Protein 1Y9Z (pdb70)

Sequence (871 aa):
AETTPWGQTFVGATVLSDSQAGNRTICIIDSGYDRSHNDLNANNVTGTNNSGTGNWYQPGNNNAHGTHVAGTIAAIANNEGVVGVMPNQNANIHIVKVFNEAGWGYSSSLVAAIDTCVNSGGANVVTMSLGGSGSTTTERNALNTHYNNGVLLIAAAGNAGDSSYSYPASYDSVMSVAAVDSNLDHAAFSQYTDQVEISGPGEAILSTVTVGEGRLADITIGGQSYFSNGVVPHNRLTPSGTSYAPAPINASATGALAECTVNGTSFSCGNMANKICLVERVGNQGSSYPEINSTKACKTAGAKGIIVYSNSALPGLQNPFLVDANSDITVPSVSVDRATGLALKAKLGQSTTVSNQGNQDYEYYNGTSMATPHVSGVATLVWSYHPECSASQVRAALNATADDLSVAGRDNQTGYGMINAVAAKAYLDESCTGPAETTPWGQTFVGATVLSDSQAGNRTICIIDSGYDRSHNDLNANNVTGTNNSGTGNWYQPGNNNAHGTHVAGTIAAIANNEGVVGVMPNQNANIHIVKVFNEAGWGYSSSLVAAIDTCVNSGGANVVTMSLGGSGSTTTERNALNTHYNNGVLLIAAAGNAGDSSYSYPASYDSVMSVAAVDSNLDHAAFSQYTDQVEISGPGEAILSTVTVGEGRLADITIGGQSYFSNGVVPHNRLTPSGTSYAPAPINASATGALAECTVNGTSFSCGNMANKICLVERVGNQGSSYPEINSTKACKTAGAKGIIVYSNSALPGLQNPFLVDANSDITVPSVSVDRATGLALKAKLGQSTTVSNQGNQDYEYYNGTSMATPHVSGVATLVWSYHPECSASQVRAALNATADDLSVAGRDNQTGYGMINAVAAKAYLDESCTGPT

InterPro domains:
  IPR000209 Peptidase S8/S53 domain [PF00082] (169-423)
  IPR000209 Peptidase S8/S53 domain [PF00082] (489-561)
  IPR002884 P domain [PF01483] (737-816)
  IPR002884 P domain [PS51829] (702-817)
  IPR007280 Peptidase, C-terminal, archaeal/bacterial [PF04151] (609-678)
  IPR008979 Galactose-binding-like domain superfamily [SSF49785] (706-816)
  IPR010259 Peptidase S8 propeptide/proteinase inhibitor I9 [PF05922] (49-143)
  IPR015500 Peptidase S8, subtilisin-related [PR00723] (165-184)
  IPR015500 Peptidase S8, subtilisin-related [PR00723] (205-218)
  IPR015500 Peptidase S8, subtilisin-related [PR00723] (510-526)
  IPR022398 Peptidase S8, subtilisin, His-active site [PS00137] (209-219)
  IPR023828 Peptidase S8, subtilisin, Ser-active site [PS00138] (511-521)
  IPR034202 Subtilisin Carlsberg-like catalytic domain [cd07477] (167-545)
  IPR036852 Peptidase S8/S53 domain superfamily [G3DSA:3.40.50.200] (149-418)
  IPR036852 Peptidase S8/S53 domain superfamily [G3DSA:3.40.50.200] (419-572)
  IPR036852 Peptidase S8/S53 domain superfamily [SSF52743] (145-574)
  IPR037045 Peptidase S8 propeptide/proteinase inhibitor I9 superfamily [G3DSA:3.30.70.80] (42-148)
  IPR050131 Subtilisin-like serine protease [PTHR43806] (21-730)

B-factor: mean 13.86, std 6.18, range [5.25, 39.31]

Nearest PDB structures (foldseek):
  1v6c-assembly2_B  TM=1.000E+00  e=8.605E-99  Pseudoalteromonas sp. AS-11
  1wsd-assembly1_A  TM=9.033E-01  e=1.508E-25  Shouchella clausii KSM-K16
  1ndu-assembly1_A  TM=9.036E-01  e=4.710E-25  Lederbergia lenta
  1st3-assembly1_A  TM=8.925E-01  e=2.916E-25  Lederbergia lenta
  1q5p-assembly1_A  TM=8.952E-01  e=2.107E-24  Lederbergia lenta

Foldseek 3Di:
DEFEWLQLVVQPLVVAALQLQLVAEEEEEAQAAQLVDPQRVLALEEEDDAPFRPDRNDSDPQRWLSHQLVFQQERADDPDYYGHSHHDRRHHYYYYHQAHNVGGGGPDDPLVSVVCCCPVVVHQEYFEADWDQDDDPVVLVSLQVCLVVFHAAEYEQFQQQEQGGTPPQQRQSYAYEFEAFSVQHFDSRTHFYPSHAAYGHFFFTKGFTNFQFAKAKWKDFPNDICVNQHKAWAQEWEDDPPRIDGDGQFDKAKAFEDEFDDDDLDTRRAAQARYEYEYEQDDDDHPDQRNQRRQVNNLVSHHQEYEYEYDPVRQGWHRGHNYDHPPSPNHTYIYGGNVVSVVCVVRGGTMMMIGMHGRHRMYTHGGSSNRRSSVSSLLSSLCSLPVVAGSVLSSVLQLVQADQDDPPAAGRRGRSHHGHSVSSNQQCVVPSNGD/DEFEWLQLVVQCLVPFALQLQLVAEEEEEAQAAQLVDPQRVLALEEEDDAPFRPDRNDSDPQRWLSHQLVQQQERADDVDYYGHSHHDRRHYYYYYHQAHNVGGGGPDDPLVSVVCCCVVVVHQEYFEADWDQDDDPVVLVSLQVVQVVFHAAEYEQFQQQEQGGTPPQQRLSYAYEFEAFSVQHFDSRTHFYPSHAAYGHFFFRKGFTNFQFAKAKWKDFPNDICVSLHKAWAQEWEDDPPRIDGDGQFDKAKAFEDEWDDDQLDTRHAAAARYAYEYEQHDDDHPDQRNQPRQLSNLVNHHQHYEYEYDPVRQGWHHTHNYDHPPSPNHTYIYGGNVVSVVCVVRGGTMMMMGMHGRHRMYTHGGSSNRRSSVSSLLSSLCSLPVVAGSVLSSVLQLVQADQDDDPAAGRRGRSHHGHNVSSSQQCVVHSNGDD

Solvent-accessible surface area: 30169 Å² total; per-residue (Å²): 118,57,19,59,12,40,1,3,76,83,1,13,5,74,108,30,60,5,67,107,0,42,62,25,20,0,0,2,0,1,1,2,0,8,89,81,2,99,0,0,84,51,14,63,18,82,23,43,80,23,114,31,3,48,46,17,63,96,7,42,103,109,11,8,59,1,0,0,1,0,1,4,0,1,0,6,38,57,111,68,18,3,16,4,4,2,23,82,74,48,4,48,2,8,2,0,12,0,51,44,99,111,28,108,23,19,77,55,58,20,31,25,0,0,48,26,0,36,120,70,17,45,6,36,0,0,0,0,5,21,47,38,70,36,2,41,6,90,32,61,76,24,0,60,76,20,33,108,111,26,10,0,0,0,0,3,3,13,72,67,39,59,6,27,4,11,9,1,0,8,0,101,5,0,0,1,0,0,0,0,4,22,68,65,42,54,8,66,41,1,10,78,2,58,34,0,9,0,0,0,0,0,16,0,2,6,1,0,0,16,76,23,61,4,24,22,1,32,0,43,13,72,71,132,56,35,48,85,74,5,1,1,8,4,50,16,29,18,73,58,89,145,67,96,31,104,22,65,33,69,48,77,9,62,10,25,3,24,35,0,67,38,84,71,121,64,59,64,21,65,116,3,40,108,70,0,0,0,0,37,5,36,39,36,55,43,130,60,106,17,4,32,74,1,0,78,18,0,54,108,19,35,4,81,0,0,0,0,7,0,16,89,75,42,32,3,5,17,17,8,83,0,27,2,56,109,46,38,0,84,23,7,3,0,0,0,26,57,73,5,0,77,50,0,79,84,81,76,53,79,74,0,43,0,9,3,82,23,124,46,50,26,43,21,51,49,1,1,14,3,0,0,0,1,0,0,0,0,0,0,1,0,7,3,68,28,56,122,4,46,0,53,52,0,28,52,0,0,24,65,21,16,66,77,14,86,96,90,38,106,11,46,57,1,0,79,0,4,0,35,0,68,32,0,46,51,50,3,67,116,45,30,99,4,134,106,59,13,60,11,38,1,2,75,84,0,10,10,70,113,19,62,4,69,89,0,42,63,24,21,0,0,2,0,2,1,2,0,10,83,82,3,95,0,0,88,54,15,69,20,83,22,40,80,23,112,31,3,51,48,18,65,98,7,43,104,107,11,9,57,1,0,0,1,0,1,4,0,0,0,5,40,54,112,90,14,4,14,3,1,1,22,82,75,49,3,47,1,6,2,0,11,0,46,44,102,111,29,110,21,19,75,52,64,17,22,28,0,0,48,26,0,37,121,70,17,47,7,34,0,0,0,0,4,22,51,37,71,35,3,35,4,78,34,64,76,24,0,63,74,22,31,104,108,26,8,0,1,0,0,3,3,14,71,66,34,57,9,26,4,14,9,1,0,8,0,98,4,0,0,1,0,0,0,0,5,21,70,62,41,54,7,64,40,0,7,80,3,59,34,1,8,0,0,0,0,0,16,0,3,4,1,0,0,16,73,30,62,3,28,21,2,41,0,37,11,73,68,136,64,30,45,79,78,6,1,1,9,4,50,15,30,20,71,57,89,143,65,96,34,100,25,64,34,73,50,74,10,66,10,27,3,25,45,1,82,36,113,62,122,67,66,74,19,63,107,3,52,108,66,0,0,0,0,37,5,24,41,37,54,38,132,60,104,16,2,22,73,0,0,73,18,0,55,113,22,34,3,67,0,0,0,0,7,0,16,82,78,42,33,3,5,16,18,8,84,0,28,0,54,107,51,46,0,84,20,6,3,0,0,0,25,50,72,4,0,78,52,0,81,84,75,72,56,78,72,0,40,0,27,4,111,12,130,41,47,30,45,20,48,50,1,1,17,3,0,0,0,1,0,0,0,0,0,0,0,0,6,2,58,26,58,120,3,48,0,44,52,0,27,45,0,0,23,70,22,16,66,78,17,82,95,98,40,106,11,49,57,1,0,80,0,3,0,36,0,72,32,0,51,57,31,2,70,112,43,28,92,0,84,172

Organism: NCBI:txid247492

Structure (mmCIF, N/CA/C/O backbone):
data_1Y9Z
#
_entry.id   1Y9Z
#
_cell.length_a   122.09
_cell.length_b   138.32
_cell.length_c   64.79
_cell.angle_alpha   90.00
_cell.angle_beta   97.49
_cell.angle_gamma   90.00
#
_symmetry.space_group_name_H-M   'C 1 2 1'
#
loop_
_entity.id
_entity.type
_entity.pdbx_description
1 polymer 'alkaline serine protease'
2 non-polymer 'CALCIUM ION'
3 non-polymer 'SODIUM ION'
4 non-polymer 'SULFATE ION'
5 non-polymer 'phenylmethanesulfonic acid'
6 non-polymer 2-AMINO-2-HYDROXYMETHYL-PROPANE-1,3-DIOL
7 water water
#
loop_
_atom_site.group_PDB
_atom_site.id
_atom_site.type_symbol
_atom_site.label_atom_id
_atom_site.label_alt_id
_atom_site.label_comp_id
_atom_site.label_asym_id
_atom_site.label_entity_id
_atom_site.label_seq_id
_atom_site.pdbx_PDB_ins_code
_atom_site.Cartn_x
_atom_site.Cartn_y
_atom_site.Cartn_z
_atom_site.occupancy
_atom_site.B_iso_or_equiv
_atom_site.auth_seq_id
_atom_site.auth_comp_id
_atom_site.auth_asym_id
_atom_site.auth_atom_id
_atom_site.pdbx_PDB_model_num
ATOM 1 N N . ALA A 1 1 ? 64.946 54.190 41.210 1.00 22.15 1 ALA A N 1
ATOM 2 C CA . ALA A 1 1 ? 66.110 53.810 42.057 1.00 19.80 1 ALA A CA 1
ATOM 3 C C . ALA A 1 1 ? 67.159 53.090 41.218 1.00 18.99 1 ALA A C 1
ATOM 4 O O . ALA A 1 1 ? 66.830 52.386 40.265 1.00 19.29 1 ALA A O 1
ATOM 6 N N . GLU A 1 2 ? 68.422 53.274 41.581 1.00 16.76 2 GLU A N 1
ATOM 7 C CA . GLU A 1 2 ? 69.525 52.648 40.865 1.00 15.09 2 GLU A CA 1
ATOM 8 C C . GLU A 1 2 ? 70.316 51.771 41.824 1.00 15.44 2 GLU A C 1
ATOM 9 O O . GLU A 1 2 ? 70.651 52.188 42.933 1.00 16.38 2 GLU A O 1
ATOM 15 N N . THR A 1 3 ? 70.611 50.551 41.390 1.00 14.34 3 THR A N 1
ATOM 16 C CA . THR A 1 3 ? 71.348 49.605 42.213 1.00 15.57 3 THR A CA 1
ATOM 17 C C . THR A 1 3 ? 72.780 49.405 41.732 1.00 13.36 3 THR A C 1
ATOM 18 O O . THR A 1 3 ? 73.058 49.448 40.533 1.00 13.91 3 THR A O 1
ATOM 22 N N . THR A 1 4 ? 73.687 49.211 42.684 1.00 13.05 4 THR A N 1
ATOM 23 C CA . THR A 1 4 ? 75.085 48.959 42.374 1.00 13.35 4 THR A CA 1
ATOM 24 C C . THR A 1 4 ? 75.315 47.471 42.630 1.00 13.14 4 THR A C 1
ATOM 25 O O . THR A 1 4 ? 75.408 47.041 43.783 1.00 12.79 4 THR A O 1
ATOM 29 N N . PRO A 1 5 ? 75.390 46.660 41.561 1.00 12.38 5 PRO A N 1
ATOM 30 C CA . PRO A 1 5 ? 75.611 45.219 41.735 1.00 12.81 5 PRO A CA 1
ATOM 31 C C . PRO A 1 5 ? 76.882 44.954 42.535 1.00 11.26 5 PRO A C 1
ATOM 32 O O . PRO A 1 5 ? 77.852 45.707 42.429 1.00 12.22 5 PRO A O 1
ATOM 36 N N . TRP A 1 6 ? 76.873 43.886 43.329 1.00 11.45 6 TRP A N 1
ATOM 37 C CA . TRP A 1 6 ? 78.018 43.557 44.174 1.00 10.83 6 TRP A CA 1
ATOM 38 C C . TRP A 1 6 ? 79.356 43.543 43.446 1.00 11.47 6 TRP A C 1
ATOM 39 O O . TRP A 1 6 ? 80.363 43.983 43.995 1.00 12.07 6 TRP A O 1
ATOM 50 N N . GLY A 1 7 ? 79.367 43.050 42.213 1.00 12.05 7 GLY A N 1
ATOM 51 C CA . GLY A 1 7 ? 80.606 42.994 41.459 1.00 11.81 7 GLY A CA 1
ATOM 52 C C . GLY A 1 7 ? 81.262 44.350 41.284 1.00 11.19 7 GLY A C 1
ATOM 53 O O . GLY A 1 7 ? 82.489 44.471 41.336 1.00 11.13 7 GLY A O 1
ATOM 54 N N . GLN A 1 8 ? 80.448 45.380 41.071 1.00 11.25 8 GLN A N 1
ATOM 55 C CA . GLN A 1 8 ? 80.967 46.730 40.885 1.00 12.14 8 GLN A CA 1
ATOM 56 C C . GLN A 1 8 ? 81.700 47.224 42.124 1.00 12.15 8 GLN A C 1
ATOM 57 O O . GLN A 1 8 ? 82.723 47.899 42.025 1.00 12.82 8 GLN A O 1
ATOM 63 N N . THR A 1 9 ? 81.166 46.887 43.292 1.00 13.31 9 THR A N 1
ATOM 64 C CA . THR A 1 9 ? 81.771 47.303 44.548 1.00 15.24 9 THR A CA 1
ATOM 65 C C . THR A 1 9 ? 83.026 46.499 44.877 1.00 16.13 9 THR A C 1
ATOM 66 O O . THR A 1 9 ? 84.015 47.056 45.358 1.00 17.51 9 THR A O 1
ATOM 70 N N . PHE A 1 10 ? 82.994 45.197 44.604 1.00 16.04 10 PHE A N 1
ATOM 71 C CA . PHE A 1 10 ? 84.131 44.327 44.900 1.00 16.91 10 PHE A CA 1
ATOM 72 C C . PHE A 1 10 ? 85.425 44.634 44.152 1.00 17.72 10 PHE A C 1
ATOM 73 O O . PHE A 1 10 ? 86.511 44.523 44.724 1.00 20.06 10 PHE A O 1
ATOM 81 N N . VAL A 1 11 ? 85.322 45.014 42.883 1.00 15.84 11 VAL A N 1
ATOM 82 C CA . VAL A 1 11 ? 86.512 45.308 42.092 1.00 16.17 11 VAL A CA 1
ATOM 83 C C . VAL A 1 11 ? 87.082 46.686 42.403 1.00 18.93 11 VAL A C 1
ATOM 84 O O . VAL A 1 11 ? 88.163 47.039 41.932 1.00 19.69 11 VAL A O 1
ATOM 88 N N . GLY A 1 12 ? 86.347 47.459 43.199 1.00 21.02 12 GLY A N 1
ATOM 89 C CA . GLY A 1 12 ? 86.797 48.787 43.572 1.00 23.89 12 GLY A CA 1
ATOM 90 C C . GLY A 1 12 ? 86.769 49.799 42.445 1.00 25.11 12 GLY A C 1
ATOM 91 O O . GLY A 1 12 ? 87.745 50.515 42.222 1.00 28.51 12 GLY A O 1
ATOM 92 N N . ALA A 1 13 ? 85.650 49.869 41.732 1.00 25.99 13 ALA A N 1
ATOM 93 C CA . ALA A 1 13 ? 85.512 50.810 40.626 1.00 26.56 13 ALA A CA 1
ATOM 94 C C . ALA A 1 13 ? 84.647 52.001 41.031 1.00 26.74 13 ALA A C 1
ATOM 95 O O . ALA A 1 13 ? 84.737 53.078 40.441 1.00 26.45 13 ALA A O 1
ATOM 97 N N . THR A 1 14 ? 83.814 51.801 42.047 1.00 25.74 14 THR A N 1
ATOM 98 C CA . THR A 1 14 ? 82.923 52.849 42.526 1.00 25.15 14 THR A CA 1
ATOM 99 C C . THR A 1 14 ? 83.661 53.969 43.254 1.00 24.49 14 THR A C 1
ATOM 100 O O . THR A 1 14 ? 83.147 55.081 43.368 1.00 23.74 14 THR A O 1
ATOM 104 N N . VAL A 1 15 ? 84.864 53.678 43.741 1.00 23.07 15 VAL A N 1
ATOM 105 C CA . VAL A 1 15 ? 85.657 54.671 44.460 1.00 23.59 15 VAL A CA 1
ATOM 106 C C . VAL A 1 15 ? 86.523 55.533 43.544 1.00 21.94 15 VAL A C 1
ATOM 107 O O . VAL A 1 15 ? 86.954 56.619 43.930 1.00 23.14 15 VAL A O 1
ATOM 111 N N . LEU A 1 16 ? 86.788 55.047 42.337 1.00 19.47 16 LEU A N 1
ATOM 112 C CA . LEU A 1 16 ? 87.588 55.801 41.378 1.00 17.76 16 LEU A CA 1
ATOM 113 C C . LEU A 1 16 ? 86.645 56.622 40.504 1.00 16.22 16 LEU A C 1
ATOM 114 O O . LEU A 1 16 ? 85.428 56.552 40.665 1.00 16.21 16 LEU A O 1
ATOM 119 N N . SER A 1 17 ? 87.209 57.398 39.584 1.00 14.85 17 SER A N 1
ATOM 120 C CA . SER A 1 17 ? 86.411 58.227 38.687 1.00 14.27 17 SER A CA 1
ATOM 121 C C . SER A 1 17 ? 86.819 58.008 37.238 1.00 13.23 17 SER A C 1
ATOM 122 O O . SER A 1 17 ? 88.007 57.980 36.923 1.00 13.85 17 SER A O 1
ATOM 125 N N . ASP A 1 18 ? 85.831 57.863 36.359 1.00 11.50 18 ASP A N 1
ATOM 126 C CA . ASP A 1 18 ? 86.100 57.649 34.942 1.00 11.62 18 ASP A CA 1
ATOM 127 C C . ASP A 1 18 ? 86.155 58.961 34.163 1.00 11.48 18 ASP A C 1
ATOM 128 O O . ASP A 1 18 ? 85.996 58.970 32.947 1.00 11.21 18 ASP A O 1
ATOM 133 N N . SER A 1 19 ? 86.398 60.067 34.860 1.00 12.46 19 SER A N 1
ATOM 134 C CA . SER A 1 19 ? 86.440 61.374 34.209 1.00 13.66 19 SER A CA 1
ATOM 135 C C . SER A 1 19 ? 87.423 61.468 33.047 1.00 13.10 19 SER A C 1
ATOM 136 O O . SER A 1 19 ? 87.216 62.259 32.130 1.00 13.90 19 SER A O 1
ATOM 139 N N . GLN A 1 20 ? 88.482 60.665 33.074 1.00 13.29 20 GLN A N 1
ATOM 140 C CA . GLN A 1 20 ? 89.476 60.708 32.004 1.00 15.35 20 GLN A CA 1
ATOM 141 C C . GLN A 1 20 ? 89.381 59.531 31.037 1.00 14.64 20 GLN A C 1
ATOM 142 O O . GLN A 1 20 ? 90.222 59.386 30.146 1.00 15.45 20 GLN A O 1
ATOM 148 N N . ALA A 1 21 ? 88.354 58.702 31.199 1.00 13.51 21 ALA A N 1
ATOM 149 C CA . ALA A 1 21 ? 88.183 57.529 30.343 1.00 12.65 21 ALA A CA 1
ATOM 150 C C . ALA A 1 21 ? 87.973 57.873 28.872 1.00 13.66 21 ALA A C 1
ATOM 151 O O . ALA A 1 21 ? 87.995 56.988 28.014 1.00 13.54 21 ALA A O 1
ATOM 153 N N . GLY A 1 22 ? 87.772 59.153 28.580 1.00 13.20 22 GLY A N 1
ATOM 154 C CA . GLY A 1 22 ? 87.587 59.571 27.204 1.00 13.19 22 GLY A CA 1
ATOM 155 C C . GLY A 1 22 ? 88.868 59.399 26.407 1.00 12.69 22 GLY A C 1
ATOM 156 O O . GLY A 1 22 ? 88.854 59.481 25.176 1.00 13.17 22 GLY A O 1
ATOM 157 N N . ASN A 1 23 ? 89.984 59.166 27.094 1.00 12.42 23 ASN A N 1
ATOM 158 C CA . ASN A 1 23 ? 91.245 58.977 26.389 1.00 12.03 23 ASN A CA 1
ATOM 159 C C . ASN A 1 23 ? 91.477 57.507 26.049 1.00 12.29 23 ASN A C 1
ATOM 160 O O . ASN A 1 23 ? 92.487 57.154 25.442 1.00 11.98 23 ASN A O 1
ATOM 165 N N . ARG A 1 24 ? 90.519 56.661 26.428 1.00 12.28 24 ARG A N 1
ATOM 166 C CA . ARG A 1 24 ? 90.585 55.223 26.164 1.00 11.47 24 ARG A CA 1
ATOM 167 C C . ARG A 1 24 ? 89.394 54.766 25.320 1.00 11.04 24 ARG A C 1
ATOM 168 O O . ARG A 1 24 ? 88.336 55.398 25.313 1.00 11.30 24 ARG A O 1
ATOM 176 N N . THR A 1 25 ? 89.580 53.661 24.609 1.00 10.70 25 THR A N 1
ATOM 177 C CA . THR A 1 25 ? 88.510 53.083 23.807 1.00 10.15 25 THR A CA 1
ATOM 178 C C . THR A 1 25 ? 88.501 51.581 24.049 1.00 10.47 25 THR A C 1
ATOM 179 O O . THR A 1 25 ? 89.527 50.915 23.896 1.00 10.55 25 THR A O 1
ATOM 183 N N . ILE A 1 26 ? 87.352 51.057 24.460 1.00 9.53 26 ILE A N 1
ATOM 184 C CA . ILE A 1 26 ? 87.220 49.626 24.692 1.00 9.22 26 ILE A CA 1
ATOM 185 C C . ILE A 1 26 ? 86.254 49.064 23.657 1.00 9.20 26 ILE A C 1
ATOM 186 O O . ILE A 1 26 ? 85.175 49.613 23.438 1.00 9.69 26 ILE A O 1
ATOM 191 N N . CYS A 1 27 ? 86.665 47.984 23.002 1.00 9.00 27 CYS A N 1
ATOM 192 C CA . CYS A 1 27 ? 85.845 47.348 21.981 1.00 9.69 27 CYS A CA 1
ATOM 193 C C . CYS A 1 27 ? 85.285 46.043 22.500 1.00 9.22 27 CYS A C 1
ATOM 194 O O . CYS A 1 27 ? 86.028 45.183 22.977 1.00 10.01 27 CYS A O 1
ATOM 197 N N . ILE A 1 28 ? 83.969 45.909 22.398 1.00 8.47 28 ILE A N 1
ATOM 198 C CA . ILE A 1 28 ? 83.275 44.716 22.851 1.00 8.33 28 ILE A CA 1
ATOM 199 C C . ILE A 1 28 ? 82.905 43.844 21.655 1.00 8.76 28 ILE A C 1
ATOM 200 O O . ILE A 1 28 ? 82.049 44.211 20.845 1.00 9.61 28 ILE A O 1
ATOM 205 N N . ILE A 1 29 ? 83.575 42.702 21.531 1.00 8.03 29 ILE A N 1
ATOM 206 C CA . ILE A 1 29 ? 83.285 41.757 20.455 1.00 8.54 29 ILE A CA 1
ATOM 207 C C . ILE A 1 29 ? 82.297 40.792 21.093 1.00 9.13 29 ILE A C 1
ATOM 208 O O . ILE A 1 29 ? 82.663 39.991 21.956 1.00 8.75 29 ILE A O 1
ATOM 213 N N . ASP A 1 30 ? 81.038 40.872 20.677 1.00 8.29 30 ASP A N 1
ATOM 214 C CA . ASP A 1 30 ? 80.016 40.040 21.290 1.00 8.49 30 ASP A CA 1
ATOM 215 C C . ASP A 1 30 ? 78.753 39.983 20.424 1.00 8.85 30 ASP A C 1
ATOM 216 O O . ASP A 1 30 ? 78.834 40.062 19.197 1.00 9.93 30 ASP A O 1
ATOM 221 N N . SER A 1 31 ? 77.590 39.867 21.062 1.00 9.43 31 SER A N 1
ATOM 222 C CA . SER A 1 31 ? 76.328 39.763 20.326 1.00 9.79 31 SER A CA 1
ATOM 223 C C . SER A 1 31 ? 75.580 41.069 20.079 1.00 10.36 31 SER A C 1
ATOM 224 O O . SER A 1 31 ? 74.366 41.061 19.878 1.00 11.09 31 SER A O 1
ATOM 227 N N . GLY A 1 32 ? 76.283 42.193 20.086 1.00 9.82 32 GLY A N 1
ATOM 228 C CA . GLY A 1 32 ? 75.587 43.441 19.844 1.00 10.41 32 GLY A CA 1
ATOM 229 C C . GLY A 1 32 ? 75.315 44.223 21.111 1.00 9.30 32 GLY A C 1
ATOM 230 O O . GLY A 1 32 ? 75.557 43.751 22.221 1.00 10.10 32 GLY A O 1
ATOM 231 N N . TYR A 1 33 ? 74.747 45.407 20.927 1.00 9.64 33 TYR A N 1
ATOM 232 C CA . TYR A 1 33 ? 74.489 46.347 22.013 1.00 10.02 33 TYR A CA 1
ATOM 233 C C . TYR A 1 33 ? 73.104 46.975 21.840 1.00 10.12 33 TYR A C 1
ATOM 234 O O . TYR A 1 33 ? 72.858 47.635 20.835 1.00 10.62 33 TYR A O 1
ATOM 243 N N . ASP A 1 34 ? 72.199 46.779 22.801 1.00 9.14 34 ASP A N 1
ATOM 244 C CA . ASP A 1 34 ? 70.864 47.367 22.670 1.00 10.25 34 ASP A CA 1
ATOM 245 C C . ASP A 1 34 ? 70.923 48.857 22.985 1.00 10.57 34 ASP A C 1
ATOM 246 O O . ASP A 1 34 ? 70.749 49.278 24.130 1.00 9.55 34 ASP A O 1
ATOM 251 N N . ARG A 1 35 ? 71.152 49.655 21.950 1.00 10.92 35 ARG A N 1
ATOM 252 C CA . ARG A 1 35 ? 71.263 51.094 22.115 1.00 12.49 35 ARG A CA 1
ATOM 253 C C . ARG A 1 35 ? 69.958 51.764 22.535 1.00 13.03 35 ARG A C 1
ATOM 254 O O . ARG A 1 35 ? 69.962 52.919 22.956 1.00 13.89 35 ARG A O 1
ATOM 262 N N . SER A 1 36 ? 68.844 51.045 22.434 1.00 11.73 36 SER A N 1
ATOM 263 C CA . SER A 1 36 ? 67.554 51.617 22.815 1.00 12.80 36 SER A CA 1
ATOM 264 C C . SER A 1 36 ? 67.348 51.574 24.328 1.00 12.67 36 SER A C 1
ATOM 265 O O . SER A 1 36 ? 66.423 52.197 24.855 1.00 13.95 36 SER A O 1
ATOM 268 N N . HIS A 1 37 ? 68.212 50.837 25.022 1.00 12.10 37 HIS A N 1
ATOM 269 C CA . HIS A 1 37 ? 68.120 50.696 26.472 1.00 10.91 37 HIS A CA 1
ATOM 270 C C . HIS A 1 37 ? 68.471 52.003 27.189 1.00 11.19 37 HIS A C 1
ATOM 271 O O . HIS A 1 37 ? 69.469 52.640 26.868 1.00 12.17 37 HIS A O 1
ATOM 278 N N . ASN A 1 38 ? 67.656 52.386 28.170 1.00 10.90 38 ASN A N 1
ATOM 279 C CA . ASN A 1 38 ? 67.886 53.629 28.907 1.00 12.88 38 ASN A CA 1
ATOM 280 C C . ASN A 1 38 ? 69.242 53.710 29.600 1.00 11.65 38 ASN A C 1
ATOM 281 O O . ASN A 1 38 ? 69.789 54.798 29.767 1.00 12.85 38 ASN A O 1
ATOM 286 N N . ASP A 1 39 ? 69.784 52.568 30.009 1.00 10.94 39 ASP A N 1
ATOM 287 C CA . ASP A 1 39 ? 71.075 52.559 30.693 1.00 9.99 39 ASP A CA 1
ATOM 288 C C . ASP A 1 39 ? 72.255 52.412 29.738 1.00 9.07 39 ASP A C 1
ATOM 289 O O . ASP A 1 39 ? 73.395 52.300 30.179 1.00 10.34 39 ASP A O 1
ATOM 294 N N . LEU A 1 40 ? 71.984 52.426 28.434 1.00 9.44 40 LEU A N 1
ATOM 295 C CA . LEU A 1 40 ? 73.044 52.277 27.434 1.00 9.83 40 LEU A CA 1
ATOM 296 C C . LEU A 1 40 ? 72.967 53.251 26.262 1.00 10.26 40 LEU A C 1
ATOM 297 O O . LEU A 1 40 ? 73.957 53.474 25.568 1.00 10.70 40 LEU A O 1
ATOM 302 N N . ASN A 1 41 ? 71.792 53.826 26.046 1.00 11.17 41 ASN A N 1
ATOM 303 C CA . ASN A 1 41 ? 71.570 54.741 24.935 1.00 11.93 41 ASN A CA 1
ATOM 304 C C . ASN A 1 41 ? 72.540 55.914 24.824 1.00 12.39 41 ASN A C 1
ATOM 305 O O . ASN A 1 41 ? 73.088 56.170 23.752 1.00 13.58 41 ASN A O 1
ATOM 310 N N . ALA A 1 42 ? 72.755 56.614 25.933 1.00 11.98 42 ALA A N 1
ATOM 311 C CA . ALA A 1 42 ? 73.606 57.801 25.939 1.00 12.11 42 ALA A CA 1
ATOM 312 C C . ALA A 1 42 ? 75.100 57.627 26.187 1.00 12.47 42 ALA A C 1
ATOM 313 O O . ALA A 1 42 ? 75.775 58.570 26.608 1.00 13.51 42 ALA A O 1
ATOM 315 N N . ASN A 1 43 ? 75.629 56.436 25.936 1.00 11.90 43 ASN A N 1
ATOM 316 C CA . ASN A 1 43 ? 77.061 56.225 26.105 1.00 11.23 43 ASN A CA 1
ATOM 317 C C . ASN A 1 43 ? 77.762 56.719 24.842 1.00 9.55 43 ASN A C 1
ATOM 318 O O . ASN A 1 43 ? 77.122 56.925 23.810 1.00 9.92 43 ASN A O 1
ATOM 323 N N . ASN A 1 44 ? 79.070 56.931 24.935 1.00 10.23 44 ASN A N 1
ATOM 324 C CA . ASN A 1 44 ? 79.853 57.357 23.779 1.00 10.64 44 ASN A CA 1
ATOM 325 C C . ASN A 1 44 ? 80.176 56.059 23.062 1.00 10.38 44 ASN A C 1
ATOM 326 O O . ASN A 1 44 ? 81.315 55.583 23.067 1.00 11.60 44 ASN A O 1
ATOM 331 N N . VAL A 1 45 ? 79.147 55.494 22.445 1.00 11.18 45 VAL A N 1
ATOM 332 C CA . VAL A 1 45 ? 79.265 54.218 21.769 1.00 11.01 45 VAL A CA 1
ATOM 333 C C . VAL A 1 45 ? 79.107 54.290 20.259 1.00 11.22 45 VAL A C 1
ATOM 334 O O . VAL A 1 45 ? 78.234 54.986 19.737 1.00 13.62 45 VAL A O 1
ATOM 338 N N . THR A 1 46 ? 79.978 53.567 19.565 1.00 11.25 46 THR A N 1
ATOM 339 C CA . THR A 1 46 ? 79.956 53.492 18.112 1.00 10.95 46 THR A CA 1
ATOM 340 C C . THR A 1 46 ? 80.142 52.024 17.767 1.00 10.52 46 THR A C 1
ATOM 341 O O . THR A 1 46 ? 80.352 51.199 18.655 1.00 10.34 46 THR A O 1
ATOM 345 N N . GLY A 1 47 ? 80.065 51.697 16.484 1.00 11.01 47 GLY A N 1
ATOM 346 C CA . GLY A 1 47 ? 80.235 50.317 16.075 1.00 11.13 47 GLY A CA 1
ATOM 347 C C . GLY A 1 47 ? 80.476 50.202 14.588 1.00 12.21 47 GLY A C 1
ATOM 348 O O . GLY A 1 47 ? 80.323 51.175 13.848 1.00 12.52 47 GLY A O 1
ATOM 349 N N . THR A 1 48 ? 80.861 49.009 14.149 1.00 11.79 48 THR A N 1
ATOM 350 C CA . THR A 1 48 ? 81.122 48.760 12.739 1.00 11.71 48 THR A CA 1
ATOM 351 C C . THR A 1 48 ? 80.287 47.566 12.299 1.00 11.91 48 THR A C 1
ATOM 352 O O . THR A 1 48 ? 80.579 46.434 12.671 1.00 11.84 48 THR A O 1
ATOM 356 N N . ASN A 1 49 ? 79.247 47.822 11.513 1.00 12.35 49 ASN A N 1
ATOM 357 C CA . ASN A 1 49 ? 78.377 46.751 11.044 1.00 12.53 49 ASN A CA 1
ATOM 358 C C . ASN A 1 49 ? 79.084 45.722 10.176 1.00 13.34 49 ASN A C 1
ATOM 359 O O . ASN A 1 49 ? 80.063 46.025 9.490 1.00 14.15 49 ASN A O 1
ATOM 364 N N . ASN A 1 50 ? 78.563 44.501 10.214 1.00 13.52 50 ASN A N 1
ATOM 365 C CA . ASN A 1 50 ? 79.076 43.403 9.410 1.00 13.72 50 ASN A CA 1
ATOM 366 C C . ASN A 1 50 ? 77.883 42.807 8.667 1.00 14.30 50 ASN A C 1
ATOM 367 O O . ASN A 1 50 ? 76.813 42.613 9.245 1.00 14.61 50 ASN A O 1
ATOM 372 N N . SER A 1 51 ? 78.071 42.525 7.383 1.00 15.34 51 SER A N 1
ATOM 373 C CA . SER A 1 51 ? 77.006 41.983 6.545 1.00 16.35 51 SER A CA 1
ATOM 374 C C . SER A 1 51 ? 76.275 40.766 7.112 1.00 16.21 51 SER A C 1
ATOM 375 O O . SER A 1 51 ? 75.106 40.545 6.803 1.00 17.28 51 SER A O 1
ATOM 378 N N . GLY A 1 52 ? 76.952 39.982 7.944 1.00 15.26 52 GLY A N 1
ATOM 379 C CA . GLY A 1 52 ? 76.319 38.796 8.490 1.00 14.97 52 GLY A CA 1
ATOM 380 C C . GLY A 1 52 ? 75.575 38.933 9.804 1.00 13.97 52 GLY A C 1
ATOM 381 O O . GLY A 1 52 ? 74.909 37.990 10.229 1.00 14.05 52 GLY A O 1
ATOM 382 N N . THR A 1 53 ? 75.661 40.093 10.448 1.00 14.04 53 THR A N 1
ATOM 383 C CA . THR A 1 53 ? 74.995 40.271 11.737 1.00 13.32 53 THR A CA 1
ATOM 384 C C . THR A 1 53 ? 74.112 41.509 11.882 1.00 13.88 53 THR A C 1
ATOM 385 O O . THR A 1 53 ? 73.839 41.950 12.998 1.00 14.57 53 THR A O 1
ATOM 389 N N . GLY A 1 54 ? 73.662 42.066 10.764 1.00 13.74 54 GLY A N 1
ATOM 390 C CA . GLY A 1 54 ? 72.801 43.236 10.822 1.00 14.31 54 GLY A CA 1
ATOM 391 C C . GLY A 1 54 ? 73.418 44.461 11.473 1.00 13.20 54 GLY A C 1
ATOM 392 O O . GLY A 1 54 ? 74.573 44.797 11.216 1.00 13.80 54 GLY A O 1
ATOM 393 N N . ASN A 1 55 ? 72.641 45.137 12.314 1.00 13.75 55 ASN A N 1
ATOM 394 C CA . ASN A 1 55 ? 73.116 46.337 12.992 1.00 12.43 55 ASN A CA 1
ATOM 395 C C . ASN A 1 55 ? 73.699 46.022 14.362 1.00 12.23 55 ASN A C 1
ATOM 396 O O . ASN A 1 55 ? 73.098 45.291 15.152 1.00 11.47 55 ASN A O 1
ATOM 401 N N . TRP A 1 56 ? 74.870 46.586 14.643 1.00 11.10 56 TRP A N 1
ATOM 402 C CA . TRP A 1 56 ? 75.533 46.356 15.919 1.00 10.84 56 TRP A CA 1
ATOM 403 C C . TRP A 1 56 ? 74.695 46.867 17.084 1.00 11.16 56 TRP A C 1
ATOM 404 O O . TRP A 1 56 ? 74.782 46.341 18.195 1.00 10.44 56 TRP A O 1
ATOM 415 N N . TYR A 1 57 ? 73.881 47.887 16.820 1.00 11.08 57 TYR A N 1
ATOM 416 C CA . TYR A 1 57 ? 73.035 48.494 17.847 1.00 11.46 57 TYR A CA 1
ATOM 417 C C . TYR A 1 57 ? 71.668 47.835 18.024 1.00 11.33 57 TYR A C 1
ATOM 418 O O . TYR A 1 57 ? 70.821 48.334 18.769 1.00 11.65 57 TYR A O 1
ATOM 427 N N . GLN A 1 58 ? 71.456 46.720 17.335 1.00 11.19 58 GLN A N 1
ATOM 428 C CA . GLN A 1 58 ? 70.203 45.974 17.425 1.00 12.49 58 GLN A CA 1
ATOM 429 C C . GLN A 1 58 ? 70.536 44.497 17.596 1.00 11.72 58 GLN A C 1
ATOM 430 O O . GLN A 1 58 ? 70.738 43.777 16.620 1.00 12.72 58 GLN A O 1
ATOM 436 N N . PRO A 1 59 ? 70.595 44.021 18.848 1.00 11.89 59 PRO A N 1
ATOM 437 C CA . PRO A 1 59 ? 70.917 42.610 19.081 1.00 12.13 59 PRO A CA 1
ATOM 438 C C . PRO A 1 59 ? 69.950 41.611 18.458 1.00 11.92 59 PRO A C 1
ATOM 439 O O . PRO A 1 59 ? 70.349 40.515 18.060 1.00 12.42 59 PRO A O 1
ATOM 443 N N . GLY A 1 60 ? 68.683 41.995 18.365 1.00 11.83 60 GLY A N 1
ATOM 444 C CA . GLY A 1 60 ? 67.687 41.090 17.826 1.00 11.60 60 GLY A CA 1
ATOM 445 C C . GLY A 1 60 ? 67.004 40.417 19.002 1.00 12.91 60 GLY A C 1
ATOM 446 O O . GLY A 1 60 ? 67.064 40.918 20.125 1.00 13.50 60 GLY A O 1
ATOM 447 N N . ASN A 1 61 ? 66.367 39.278 18.759 1.00 11.88 61 ASN A N 1
ATOM 448 C CA . ASN A 1 61 ? 65.669 38.563 19.821 1.00 11.68 61 ASN A CA 1
ATOM 449 C C . ASN A 1 61 ? 66.517 37.469 20.456 1.00 12.28 61 ASN A C 1
ATOM 450 O O . ASN A 1 61 ? 67.227 36.742 19.763 1.00 12.80 61 ASN A O 1
ATOM 455 N N . ASN A 1 62 ? 66.441 37.367 21.780 1.00 11.07 62 ASN A N 1
ATOM 456 C CA . ASN A 1 62 ? 67.169 36.346 22.527 1.00 11.67 62 ASN A CA 1
ATOM 457 C C . ASN A 1 62 ? 68.645 36.312 22.151 1.00 12.30 62 ASN A C 1
ATOM 458 O O . ASN A 1 62 ? 69.218 35.249 21.905 1.00 13.64 62 ASN A O 1
ATOM 463 N N . ASN A 1 63 ? 69.255 37.491 22.121 1.00 11.21 63 ASN A N 1
ATOM 464 C CA . ASN A 1 63 ? 70.662 37.638 21.767 1.00 9.79 63 ASN A CA 1
ATOM 465 C C . ASN A 1 63 ? 71.199 38.787 22.618 1.00 9.37 63 ASN A C 1
ATOM 466 O O . ASN A 1 63 ? 71.912 39.657 22.127 1.00 10.25 63 ASN A O 1
ATOM 471 N N . ALA A 1 64 ? 70.857 38.754 23.904 1.00 9.92 64 ALA A N 1
ATOM 472 C CA . ALA A 1 64 ? 71.218 39.804 24.857 1.00 9.15 64 ALA A CA 1
ATOM 473 C C . ALA A 1 64 ? 72.579 39.729 25.541 1.00 10.35 64 ALA A C 1
ATOM 474 O O . ALA A 1 64 ? 72.925 40.614 26.326 1.00 9.13 64 ALA A O 1
ATOM 476 N N . HIS A 1 65 ? 73.358 38.696 25.245 1.00 9.27 65 HIS A N 1
ATOM 477 C CA . HIS A 1 65 ? 74.658 38.523 25.888 1.00 9.34 65 HIS A CA 1
ATOM 478 C C . HIS A 1 65 ? 75.556 39.761 25.850 1.00 8.33 65 HIS A C 1
ATOM 479 O O . HIS A 1 65 ? 76.066 40.196 26.888 1.00 7.84 65 HIS A O 1
ATOM 486 N N . GLY A 1 66 ? 75.736 40.328 24.661 1.00 8.50 66 GLY A N 1
ATOM 487 C CA . GLY A 1 66 ? 76.580 41.502 24.513 1.00 8.86 66 GLY A CA 1
ATOM 488 C C . GLY A 1 66 ? 76.083 42.712 25.275 1.00 7.79 66 GLY A C 1
ATOM 489 O O . GLY A 1 66 ? 76.873 43.556 25.702 1.00 8.25 66 GLY A O 1
ATOM 490 N N . THR A 1 67 ? 74.769 42.802 25.439 1.00 8.70 67 THR A N 1
ATOM 491 C CA . THR A 1 67 ? 74.166 43.915 26.155 1.00 8.10 67 THR A CA 1
ATOM 492 C C . THR A 1 67 ? 74.427 43.769 27.654 1.00 7.93 67 THR A C 1
ATOM 493 O O . THR A 1 67 ? 74.640 44.760 28.354 1.00 8.97 67 THR A O 1
ATOM 497 N N . HIS A 1 68 ? 74.425 42.532 28.142 1.00 6.98 68 HIS A N 1
ATOM 498 C CA . HIS A 1 68 ? 74.690 42.273 29.552 1.00 7.99 68 HIS A CA 1
ATOM 499 C C . HIS A 1 68 ? 76.157 42.629 29.826 1.00 8.06 68 HIS A C 1
ATOM 500 O O . HIS A 1 68 ? 76.474 43.328 30.788 1.00 8.69 68 HIS A O 1
ATOM 507 N N . VAL A 1 69 ? 77.044 42.156 28.956 1.00 7.79 69 VAL A N 1
ATOM 508 C CA . VAL A 1 69 ? 78.472 42.435 29.067 1.00 8.70 69 VAL A CA 1
ATOM 509 C C . VAL A 1 69 ? 78.718 43.950 29.033 1.00 8.05 69 VAL A C 1
ATOM 510 O O . VAL A 1 69 ? 79.464 44.484 29.857 1.00 8.03 69 VAL A O 1
ATOM 514 N N . ALA A 1 70 ? 78.074 44.637 28.093 1.00 8.10 70 ALA A N 1
ATOM 515 C CA . ALA A 1 70 ? 78.221 46.085 27.958 1.00 9.10 70 ALA A CA 1
ATOM 516 C C . ALA A 1 70 ? 77.750 46.814 29.213 1.00 9.48 70 ALA A C 1
ATOM 517 O O . ALA A 1 70 ? 78.371 47.788 29.642 1.00 9.41 70 ALA A O 1
ATOM 519 N N . GLY A 1 71 ? 76.650 46.344 29.799 1.00 8.99 71 GLY A N 1
ATOM 520 C CA . GLY A 1 71 ? 76.132 46.965 31.006 1.00 9.10 71 GLY A CA 1
ATOM 521 C C . GLY A 1 71 ? 77.114 46.875 32.162 1.00 8.08 71 GLY A C 1
ATOM 522 O O . GLY A 1 71 ? 77.214 47.791 32.979 1.00 9.73 71 GLY A O 1
ATOM 523 N N . THR A 1 72 ? 77.846 45.768 32.247 1.00 7.88 72 THR A N 1
ATOM 524 C CA . THR A 1 72 ? 78.820 45.610 33.321 1.00 8.58 72 THR A CA 1
ATOM 525 C C . THR A 1 72 ? 79.955 46.621 33.152 1.00 8.42 72 THR A C 1
ATOM 526 O O . THR A 1 72 ? 80.493 47.144 34.132 1.00 9.04 72 THR A O 1
ATOM 530 N N . ILE A 1 73 ? 80.299 46.903 31.901 1.00 9.06 73 ILE A N 1
ATOM 531 C CA . ILE A 1 73 ? 81.360 47.849 31.579 1.00 9.78 73 ILE A CA 1
ATOM 532 C C . ILE A 1 73 ? 80.931 49.307 31.706 1.00 10.83 73 ILE A C 1
ATOM 533 O O . ILE A 1 73 ? 81.684 50.138 32.226 1.00 10.76 73 ILE A O 1
ATOM 538 N N . ALA A 1 74 ? 79.721 49.623 31.251 1.00 10.15 74 ALA A N 1
ATOM 539 C CA . ALA A 1 74 ? 79.293 51.012 31.265 1.00 10.26 74 ALA A CA 1
ATOM 540 C C . ALA A 1 74 ? 77.813 51.346 31.418 1.00 10.68 74 ALA A C 1
ATOM 541 O O . ALA A 1 74 ? 77.349 52.322 30.826 1.00 9.69 74 ALA A O 1
ATOM 543 N N . ALA A 1 75 ? 77.059 50.564 32.184 1.00 9.26 75 ALA A N 1
ATOM 544 C CA . ALA A 1 75 ? 75.653 50.917 32.386 1.00 9.34 75 ALA A CA 1
ATOM 545 C C . ALA A 1 75 ? 75.699 52.336 32.964 1.00 9.15 75 ALA A C 1
ATOM 546 O O . ALA A 1 75 ? 76.475 52.619 33.879 1.00 10.25 75 ALA A O 1
ATOM 548 N N . ILE A 1 76 ? 74.868 53.220 32.424 1.00 8.93 76 ILE A N 1
ATOM 549 C CA . ILE A 1 76 ? 74.860 54.624 32.821 1.00 9.65 76 ILE A CA 1
ATOM 550 C C . ILE A 1 76 ? 74.309 54.961 34.201 1.00 8.64 76 ILE A C 1
ATOM 551 O O . ILE A 1 76 ? 73.297 54.415 34.630 1.00 9.01 76 ILE A O 1
ATOM 556 N N . ALA A 1 77 ? 75.002 55.864 34.891 1.00 9.34 77 ALA A N 1
ATOM 557 C CA . ALA A 1 77 ? 74.581 56.322 36.212 1.00 9.29 77 ALA A CA 1
ATOM 558 C C . ALA A 1 77 ? 73.445 57.316 35.975 1.00 9.27 77 ALA A C 1
ATOM 559 O O . ALA A 1 77 ? 73.647 58.359 35.345 1.00 11.03 77 ALA A O 1
ATOM 561 N N . ASN A 1 78 ? 72.256 56.994 36.476 1.00 9.70 78 ASN A N 1
ATOM 562 C CA . ASN A 1 78 ? 71.096 57.851 36.260 1.00 11.05 78 ASN A CA 1
ATOM 563 C C . ASN A 1 78 ? 69.908 57.570 37.179 1.00 12.18 78 ASN A C 1
ATOM 564 O O . ASN A 1 78 ? 68.764 57.809 36.798 1.00 13.93 78 ASN A O 1
ATOM 569 N N . ASN A 1 79 ? 70.156 57.060 38.377 1.00 14.10 79 ASN A N 1
ATOM 570 C CA . ASN A 1 79 ? 69.055 56.787 39.307 1.00 17.18 79 ASN A CA 1
ATOM 571 C C . ASN A 1 79 ? 68.038 55.722 38.851 1.00 17.64 79 ASN A C 1
ATOM 572 O O . ASN A 1 79 ? 66.934 55.637 39.396 1.00 18.94 79 ASN A O 1
ATOM 577 N N . GLU A 1 80 ? 68.392 54.930 37.842 1.00 16.12 80 GLU A N 1
ATOM 578 C CA . GLU A 1 80 ? 67.522 53.845 37.374 1.00 14.60 80 GLU A CA 1
ATOM 579 C C . GLU A 1 80 ? 68.411 52.681 36.954 1.00 12.69 80 GLU A C 1
ATOM 580 O O . GLU A 1 80 ? 69.567 52.878 36.587 1.00 10.35 80 GLU A O 1
ATOM 586 N N . GLY A 1 81 ? 67.881 51.466 37.032 1.00 11.57 81 GLY A N 1
ATOM 587 C CA . GLY A 1 81 ? 68.661 50.307 36.638 1.00 9.96 81 GLY A CA 1
ATOM 588 C C . GLY A 1 81 ? 69.900 50.063 37.475 1.00 9.86 81 GLY A C 1
ATOM 589 O O . GLY A 1 81 ? 69.826 49.957 38.700 1.00 10.33 81 GLY A O 1
ATOM 590 N N . VAL A 1 82 ? 71.048 49.969 36.810 1.00 9.42 82 VAL A N 1
ATOM 591 C CA . VAL A 1 82 ? 72.311 49.716 37.495 1.00 10.25 82 VAL A CA 1
ATOM 592 C C . VAL A 1 82 ? 73.392 50.692 37.035 1.00 10.12 82 VAL A C 1
ATOM 593 O O . VAL A 1 82 ? 73.098 51.712 36.405 1.00 9.87 82 VAL A O 1
ATOM 597 N N . VAL A 1 83 ? 74.640 50.379 37.376 1.00 10.39 83 VAL A N 1
ATOM 598 C CA . VAL A 1 83 ? 75.794 51.182 36.987 1.00 10.64 83 VAL A CA 1
ATOM 599 C C . VAL A 1 83 ? 76.930 50.233 36.620 1.00 10.52 83 VAL A C 1
ATOM 600 O O . VAL A 1 83 ? 77.092 49.179 37.241 1.00 10.92 83 VAL A O 1
ATOM 604 N N . GLY A 1 84 ? 77.688 50.601 35.591 1.00 10.06 84 GLY A N 1
ATOM 605 C CA . GLY A 1 84 ? 78.813 49.789 35.166 1.00 10.15 84 GLY A CA 1
ATOM 606 C C . GLY A 1 84 ? 80.112 50.332 35.739 1.00 11.37 84 GLY A C 1
ATOM 607 O O . GLY A 1 84 ? 80.105 51.301 36.503 1.00 12.64 84 GLY A O 1
ATOM 608 N N . VAL A 1 85 ? 81.232 49.721 35.366 1.00 10.83 85 VAL A N 1
ATOM 609 C CA . VAL A 1 85 ? 82.532 50.152 35.867 1.00 11.04 85 VAL A CA 1
ATOM 610 C C . VAL A 1 85 ? 82.795 51.628 35.570 1.00 10.84 85 VAL A C 1
ATOM 611 O O . VAL A 1 85 ? 83.316 52.353 36.420 1.00 12.76 85 VAL A O 1
ATOM 615 N N . MET A 1 86 ? 82.440 52.060 34.362 1.00 10.66 86 MET A N 1
ATOM 616 C CA . MET A 1 86 ? 82.603 53.453 33.928 1.00 11.47 86 MET A CA 1
ATOM 617 C C . MET A 1 86 ? 81.197 53.891 33.521 1.00 10.90 86 MET A C 1
ATOM 618 O O . MET A 1 86 ? 80.813 53.792 32.356 1.00 12.69 86 MET A O 1
ATOM 623 N N . PRO A 1 87 ? 80.418 54.401 34.487 1.00 12.32 87 PRO A N 1
ATOM 624 C CA . PRO A 1 87 ? 79.037 54.845 34.287 1.00 11.99 87 PRO A CA 1
ATOM 625 C C . PRO A 1 87 ? 78.740 56.305 33.963 1.00 13.20 87 PRO A C 1
ATOM 626 O O . PRO A 1 87 ? 77.573 56.660 33.791 1.00 14.07 87 PRO A O 1
ATOM 630 N N . ASN A 1 88 ? 79.759 57.149 33.865 1.00 12.40 88 ASN A N 1
ATOM 631 C CA . ASN A 1 88 ? 79.497 58.563 33.631 1.00 13.76 88 ASN A CA 1
ATOM 632 C C . ASN A 1 88 ? 79.565 59.107 32.210 1.00 13.18 88 ASN A C 1
ATOM 633 O O . ASN A 1 88 ? 79.793 60.303 32.011 1.00 13.31 88 ASN A O 1
ATOM 638 N N . GLN A 1 89 ? 79.362 58.241 31.223 1.00 12.68 89 GLN A N 1
ATOM 639 C CA . GLN A 1 89 ? 79.351 58.663 29.825 1.00 12.31 89 GLN A CA 1
ATOM 640 C C . GLN A 1 89 ? 80.639 59.351 29.362 1.00 13.29 89 GLN A C 1
ATOM 641 O O . GLN A 1 89 ? 80.602 60.376 28.676 1.00 14.90 89 GLN A O 1
ATOM 647 N N . ASN A 1 90 ? 81.774 58.764 29.723 1.00 13.13 90 ASN A N 1
ATOM 648 C CA . ASN A 1 90 ? 83.078 59.304 29.350 1.00 12.92 90 ASN A CA 1
ATOM 649 C C . ASN A 1 90 ? 83.844 58.346 28.439 1.00 12.62 90 ASN A C 1
ATOM 650 O O . ASN A 1 90 ? 84.363 58.744 27.397 1.00 13.11 90 ASN A O 1
ATOM 655 N N . ALA A 1 91 ? 83.911 57.082 28.840 1.00 13.16 91 ALA A N 1
ATOM 656 C CA . ALA A 1 91 ? 84.627 56.079 28.065 1.00 12.77 91 ALA A CA 1
ATOM 657 C C . ALA A 1 91 ? 84.078 55.919 26.655 1.00 12.39 91 ALA A C 1
ATOM 658 O O . ALA A 1 91 ? 82.878 56.063 26.422 1.00 11.66 91 ALA A O 1
ATOM 660 N N . ASN A 1 92 ? 84.971 55.630 25.714 1.00 11.63 92 ASN A N 1
ATOM 661 C CA . ASN A 1 92 ? 84.573 55.402 24.334 1.00 11.67 92 ASN A CA 1
ATOM 662 C C . ASN A 1 92 ? 84.409 53.901 24.195 1.00 11.70 92 ASN A C 1
ATOM 663 O O . ASN A 1 92 ? 85.285 53.133 24.594 1.00 11.85 92 ASN A O 1
ATOM 668 N N . ILE A 1 93 ? 83.279 53.493 23.635 1.00 10.83 93 ILE A N 1
ATOM 669 C CA . ILE A 1 93 ? 82.975 52.083 23.451 1.00 10.92 93 ILE A CA 1
ATOM 670 C C . ILE A 1 93 ? 82.717 51.798 21.982 1.00 11.03 93 ILE A C 1
ATOM 671 O O . ILE A 1 93 ? 81.965 52.521 21.330 1.00 11.72 93 ILE A O 1
ATOM 676 N N . HIS A 1 94 ? 83.352 50.753 21.457 1.00 10.00 94 HIS A N 1
ATOM 677 C CA . HIS A 1 94 ? 83.138 50.370 20.067 1.00 9.72 94 HIS A CA 1
ATOM 678 C C . HIS A 1 94 ? 82.571 48.960 20.073 1.00 9.83 94 HIS A C 1
ATOM 679 O O . HIS A 1 94 ? 83.066 48.081 20.781 1.00 10.46 94 HIS A O 1
ATOM 686 N N . ILE A 1 95 ? 81.528 48.751 19.283 1.00 9.76 95 ILE A N 1
ATOM 687 C CA . ILE A 1 95 ? 80.864 47.463 19.222 1.00 10.02 95 ILE A CA 1
ATOM 688 C C . ILE A 1 95 ? 81.077 46.719 17.910 1.00 9.73 95 ILE A C 1
ATOM 689 O O . ILE A 1 95 ? 80.897 47.276 16.827 1.00 10.11 95 ILE A O 1
ATOM 694 N N . VAL A 1 96 ? 81.486 45.459 18.018 1.00 9.38 96 VAL A N 1
ATOM 695 C CA . VAL A 1 96 ? 81.644 44.603 16.850 1.00 10.23 96 VAL A CA 1
ATOM 696 C C . VAL A 1 96 ? 80.765 43.400 17.174 1.00 9.47 96 VAL A C 1
ATOM 697 O O . VAL A 1 96 ? 81.052 42.631 18.095 1.00 10.73 96 VAL A O 1
ATOM 701 N N . LYS A 1 97 ? 79.671 43.268 16.432 1.00 9.89 97 LYS A N 1
ATOM 702 C CA . LYS A 1 97 ? 78.705 42.195 16.638 1.00 9.73 97 LYS A CA 1
ATOM 703 C C . LYS A 1 97 ? 79.044 40.963 15.803 1.00 9.22 97 LYS A C 1
ATOM 704 O O . LYS A 1 97 ? 78.892 40.971 14.580 1.00 11.50 97 LYS A O 1
ATOM 710 N N . VAL A 1 98 ? 79.498 39.905 16.470 1.00 10.11 98 VAL A N 1
ATOM 711 C CA . VAL A 1 98 ? 79.858 38.671 15.779 1.00 10.52 98 VAL A CA 1
ATOM 712 C C . VAL A 1 98 ? 78.814 37.571 15.955 1.00 10.64 98 VAL A C 1
ATOM 713 O O . VAL A 1 98 ? 78.840 36.568 15.242 1.00 11.80 98 VAL A O 1
ATOM 717 N N . PHE A 1 99 ? 77.893 37.759 16.898 1.00 9.26 99 PHE A N 1
ATOM 718 C CA . PHE A 1 99 ? 76.853 36.766 17.154 1.00 10.38 99 PHE A CA 1
ATOM 719 C C . PHE A 1 99 ? 75.436 37.218 16.844 1.00 11.46 99 PHE A C 1
ATOM 720 O O . PHE A 1 99 ? 75.048 38.349 17.148 1.00 11.78 99 PHE A O 1
ATOM 728 N N . ASN A 1 100 ? 74.669 36.314 16.240 1.00 12.24 100 ASN A N 1
ATOM 729 C CA . ASN A 1 100 ? 73.259 36.547 15.966 1.00 12.88 100 ASN A CA 1
ATOM 730 C C . ASN A 1 100 ? 72.584 35.591 16.942 1.00 13.30 100 ASN A C 1
ATOM 731 O O . ASN A 1 100 ? 73.259 34.807 17.612 1.00 13.30 100 ASN A O 1
ATOM 736 N N . GLU A 1 101 ? 71.262 35.651 17.024 1.00 13.25 101 GLU A N 1
ATOM 737 C CA . GLU A 1 101 ? 70.525 34.768 17.917 1.00 15.54 101 GLU A CA 1
ATOM 738 C C . GLU A 1 101 ? 70.894 33.307 17.655 1.00 16.62 101 GLU A C 1
ATOM 739 O O . GLU A 1 101 ? 71.039 32.518 18.586 1.00 18.51 101 GLU A O 1
ATOM 745 N N . ALA A 1 102 ? 71.057 32.961 16.380 1.00 18.32 102 ALA A N 1
ATOM 746 C CA . ALA A 1 102 ? 71.393 31.598 15.979 1.00 19.37 102 ALA A CA 1
ATOM 747 C C . ALA A 1 102 ? 72.828 31.176 16.297 1.00 19.45 102 ALA A C 1
ATOM 748 O O . ALA A 1 102 ? 73.128 29.981 16.350 1.00 21.07 102 ALA A O 1
ATOM 750 N N . GLY A 1 103 ? 73.710 32.151 16.505 1.00 18.42 103 GLY A N 1
ATOM 751 C CA . GLY A 1 103 ? 75.100 31.844 16.807 1.00 17.22 103 GLY A CA 1
ATOM 752 C C . GLY A 1 103 ? 76.055 32.742 16.042 1.00 16.00 103 GLY A C 1
ATOM 753 O O . GLY A 1 103 ? 75.669 33.820 15.597 1.00 15.89 103 GLY A O 1
ATOM 754 N N . TRP A 1 104 ? 77.303 32.308 15.884 1.00 15.01 104 TRP A N 1
ATOM 755 C CA . TRP A 1 104 ? 78.286 33.107 15.158 1.00 15.75 104 TRP A CA 1
ATOM 756 C C . TRP A 1 104 ? 77.798 33.377 13.738 1.00 16.08 104 TRP A C 1
ATOM 757 O O . TRP A 1 104 ? 77.523 32.448 12.976 1.00 17.36 104 TRP A O 1
ATOM 768 N N . GLY A 1 105 ? 77.691 34.656 13.389 1.00 15.37 105 GLY A N 1
ATOM 769 C CA . GLY A 1 105 ? 77.229 35.029 12.065 1.00 14.49 105 GLY A CA 1
ATOM 770 C C . GLY A 1 105 ? 78.148 35.997 11.346 1.00 14.48 105 GLY A C 1
ATOM 771 O O . GLY A 1 105 ? 77.860 36.413 10.225 1.00 15.07 105 GLY A O 1
ATOM 772 N N . TYR A 1 106 ? 79.254 36.359 11.990 1.00 13.61 106 TYR A N 1
ATOM 773 C CA . TYR A 1 106 ? 80.218 37.284 11.403 1.00 13.35 106 TYR A CA 1
ATOM 774 C C . TYR A 1 106 ? 80.666 36.740 10.047 1.00 13.62 106 TYR A C 1
ATOM 775 O O . TYR A 1 106 ? 80.901 35.541 9.904 1.00 14.93 106 TYR A O 1
ATOM 784 N N . SER A 1 107 ? 80.780 37.620 9.057 1.00 14.30 107 SER A N 1
ATOM 785 C CA . SER A 1 107 ? 81.185 37.205 7.715 1.00 14.62 107 SER A CA 1
ATOM 786 C C . SER A 1 107 ? 82.641 36.774 7.657 1.00 15.26 107 SER A C 1
ATOM 787 O O . SER A 1 107 ? 83.073 36.155 6.685 1.00 16.53 107 SER A O 1
ATOM 790 N N . SER A 1 108 ? 83.402 37.103 8.695 1.00 13.80 108 SER A N 1
ATOM 791 C CA . SER A 1 108 ? 84.809 36.744 8.724 1.00 14.42 108 SER A CA 1
ATOM 792 C C . SER A 1 108 ? 85.231 36.145 10.065 1.00 13.20 108 SER A C 1
ATOM 793 O O . SER A 1 108 ? 84.397 35.731 10.866 1.00 14.24 108 SER A O 1
ATOM 796 N N . SER A 1 109 ? 86.538 36.123 10.299 1.00 12.47 109 SER A N 1
ATOM 797 C CA . SER A 1 109 ? 87.130 35.543 11.501 1.00 11.62 109 SER A CA 1
ATOM 798 C C . SER A 1 109 ? 87.170 36.444 12.730 1.00 11.75 109 SER A C 1
ATOM 799 O O . SER A 1 109 ? 86.867 37.635 12.664 1.00 12.10 109 SER A O 1
ATOM 802 N N . LEU A 1 110 ? 87.574 35.853 13.853 1.00 11.28 110 LEU A N 1
ATOM 803 C CA . LEU A 1 110 ? 87.715 36.592 15.099 1.00 10.18 110 LEU A CA 1
ATOM 804 C C . LEU A 1 110 ? 88.858 37.581 14.892 1.00 11.10 110 LEU A C 1
ATOM 805 O O . LEU A 1 110 ? 88.802 38.718 15.357 1.00 11.26 110 LEU A O 1
ATOM 810 N N . VAL A 1 111 ? 89.897 37.142 14.187 1.00 11.37 111 VAL A N 1
ATOM 811 C CA . VAL A 1 111 ? 91.031 38.011 13.910 1.00 11.65 111 VAL A CA 1
ATOM 812 C C . VAL A 1 111 ? 90.535 39.250 13.168 1.00 10.87 111 VAL A C 1
ATOM 813 O O . VAL A 1 111 ? 90.961 40.367 13.460 1.00 10.96 111 VAL A O 1
ATOM 817 N N . ALA A 1 112 ? 89.620 39.053 12.221 1.00 11.34 112 ALA A N 1
ATOM 818 C CA . ALA A 1 112 ? 89.075 40.172 11.459 1.00 11.17 112 ALA A CA 1
ATOM 819 C C . ALA A 1 112 ? 88.283 41.110 12.369 1.00 9.97 112 ALA A C 1
ATOM 820 O O . ALA A 1 112 ? 88.320 42.329 12.193 1.00 11.55 112 ALA A O 1
ATOM 822 N N . ALA A 1 113 ? 87.566 40.538 13.335 1.00 10.05 113 ALA A N 1
ATOM 823 C CA . ALA A 1 113 ? 86.781 41.332 14.276 1.00 9.52 113 ALA A CA 1
ATOM 824 C C . ALA A 1 113 ? 87.719 42.188 15.119 1.00 10.24 113 ALA A C 1
ATOM 825 O O . ALA A 1 113 ? 87.450 43.365 15.362 1.00 10.72 113 ALA A O 1
ATOM 827 N N . ILE A 1 114 ? 88.818 41.595 15.572 1.00 10.11 114 ILE A N 1
ATOM 828 C CA . ILE A 1 114 ? 89.786 42.333 16.368 1.00 9.67 114 ILE A CA 1
ATOM 829 C C . ILE A 1 114 ? 90.411 43.427 15.499 1.00 10.63 114 ILE A C 1
ATOM 830 O O . ILE A 1 114 ? 90.585 44.556 15.953 1.00 10.85 114 ILE A O 1
ATOM 835 N N . ASP A 1 115 ? 90.740 43.099 14.250 1.00 11.11 115 ASP A N 1
ATOM 836 C CA . ASP A 1 115 ? 91.314 44.095 13.345 1.00 11.33 115 ASP A CA 1
ATOM 837 C C . ASP A 1 115 ? 90.363 45.283 13.241 1.00 11.08 115 ASP A C 1
ATOM 838 O O . ASP A 1 115 ? 90.788 46.435 13.264 1.00 11.78 115 ASP A O 1
ATOM 843 N N . THR A 1 116 ? 89.072 44.992 13.108 1.00 10.54 116 THR A N 1
ATOM 844 C CA . THR A 1 116 ? 88.058 46.037 12.998 1.00 10.79 116 THR A CA 1
ATOM 845 C C . THR A 1 116 ? 88.040 46.896 14.261 1.00 10.98 116 THR A C 1
ATOM 846 O O . THR A 1 116 ? 87.965 48.123 14.196 1.00 11.77 116 THR A O 1
ATOM 850 N N . CYS A 1 117 ? 88.111 46.242 15.413 1.00 10.75 117 CYS A N 1
ATOM 851 C CA . CYS A 1 117 ? 88.129 46.948 16.685 1.00 10.32 117 CYS A CA 1
ATOM 852 C C . CYS A 1 117 ? 89.260 47.973 16.706 1.00 10.95 117 CYS A C 1
ATOM 853 O O . CYS A 1 117 ? 89.077 49.117 17.121 1.00 11.75 117 CYS A O 1
ATOM 856 N N . VAL A 1 118 ? 90.435 47.539 16.262 1.00 11.92 118 VAL A N 1
ATOM 857 C CA . VAL A 1 118 ? 91.622 48.385 16.250 1.00 14.58 118 VAL A CA 1
ATOM 858 C C . VAL A 1 118 ? 91.647 49.431 15.137 1.00 15.95 118 VAL A C 1
ATOM 859 O O . VAL A 1 118 ? 91.838 50.619 15.402 1.00 16.06 118 VAL A O 1
ATOM 863 N N . ASN A 1 119 ? 91.452 48.994 13.897 1.00 16.87 119 ASN A N 1
ATOM 864 C CA . ASN A 1 119 ? 91.491 49.905 12.757 1.00 18.36 119 ASN A CA 1
ATOM 865 C C . ASN A 1 119 ? 90.291 50.831 12.630 1.00 18.73 119 ASN A C 1
ATOM 866 O O . ASN A 1 119 ? 90.448 52.016 12.337 1.00 19.78 119 ASN A O 1
ATOM 871 N N . SER A 1 120 ? 89.095 50.293 12.838 1.00 16.87 120 SER A N 1
ATOM 872 C CA . SER A 1 120 ? 87.883 51.094 12.730 1.00 16.98 120 SER A CA 1
ATOM 873 C C . SER A 1 120 ? 87.502 51.772 14.040 1.00 16.29 120 SER A C 1
ATOM 874 O O . SER A 1 120 ? 87.124 52.943 14.053 1.00 17.43 120 SER A O 1
ATOM 877 N N . GLY A 1 121 ? 87.610 51.041 15.144 1.00 13.93 121 GLY A N 1
ATOM 878 C CA . GLY A 1 121 ? 87.243 51.607 16.430 1.00 12.72 121 GLY A CA 1
ATOM 879 C C . GLY A 1 121 ? 88.333 52.319 17.209 1.00 12.77 121 GLY A C 1
ATOM 880 O O . GLY A 1 121 ? 88.033 53.049 18.156 1.00 13.12 121 GLY A O 1
ATOM 881 N N . GLY A 1 122 ? 89.590 52.119 16.821 1.00 11.73 122 GLY A N 1
ATOM 882 C CA . GLY A 1 122 ? 90.697 52.747 17.527 1.00 12.53 122 GLY A CA 1
ATOM 883 C C . GLY A 1 122 ? 90.814 52.204 18.939 1.00 11.86 122 GLY A C 1
ATOM 884 O O . GLY A 1 122 ? 91.228 52.907 19.859 1.00 12.14 122 GLY A O 1
ATOM 885 N N . ALA A 1 123 ? 90.466 50.934 19.109 1.00 11.69 123 ALA A N 1
ATOM 886 C CA . ALA A 1 123 ? 90.489 50.294 20.418 1.00 11.52 123 ALA A CA 1
ATOM 887 C C . ALA A 1 123 ? 91.852 50.169 21.091 1.00 11.42 123 ALA A C 1
ATOM 888 O O . ALA A 1 123 ? 92.856 49.866 20.446 1.00 11.25 123 ALA A O 1
ATOM 890 N N . ASN A 1 124 ? 91.868 50.405 22.401 1.00 10.64 124 ASN A N 1
ATOM 891 C CA . ASN A 1 124 ? 93.075 50.261 23.210 1.00 10.51 124 ASN A CA 1
ATOM 892 C C . ASN A 1 124 ? 92.906 48.937 23.945 1.00 10.59 124 ASN A C 1
ATOM 893 O O . ASN A 1 124 ? 93.875 48.235 24.230 1.00 10.60 124 ASN A O 1
ATOM 898 N N . VAL A 1 125 ? 91.652 48.621 24.259 1.00 9.97 125 VAL A N 1
ATOM 899 C CA . VAL A 1 125 ? 91.298 47.394 24.956 1.00 10.60 125 VAL A CA 1
ATOM 900 C C . VAL A 1 125 ? 90.258 46.645 24.133 1.00 10.44 125 VAL A C 1
ATOM 901 O O . VAL A 1 125 ? 89.306 47.243 23.631 1.00 10.31 125 VAL A O 1
ATOM 905 N N . VAL A 1 126 ? 90.459 45.342 23.973 1.00 9.71 126 VAL A N 1
ATOM 906 C CA . VAL A 1 126 ? 89.513 44.510 23.243 1.00 9.72 126 VAL A CA 1
ATOM 907 C C . VAL A 1 126 ? 89.072 43.427 24.215 1.00 9.61 126 VAL A C 1
ATOM 908 O O . VAL A 1 126 ? 89.891 42.633 24.691 1.00 9.96 126 VAL A O 1
ATOM 912 N N . THR A 1 127 ? 87.780 43.412 24.526 1.00 8.00 127 THR A N 1
ATOM 913 C CA . THR A 1 127 ? 87.241 42.448 25.468 1.00 9.37 127 THR A CA 1
ATOM 914 C C . THR A 1 127 ? 86.392 41.409 24.736 1.00 9.16 127 THR A C 1
ATOM 915 O O . THR A 1 127 ? 85.511 41.743 23.936 1.00 9.29 127 THR A O 1
ATOM 919 N N . MET A 1 128 ? 86.680 40.142 25.013 1.00 9.49 128 MET A N 1
ATOM 920 C CA . MET A 1 128 ? 86.011 39.036 24.346 1.00 9.18 128 MET A CA 1
ATOM 921 C C . MET A 1 128 ? 85.428 38.001 25.299 1.00 8.79 128 MET A C 1
ATOM 922 O O . MET A 1 128 ? 86.131 37.107 25.778 1.00 8.91 128 MET A O 1
ATOM 927 N N . SER A 1 129 ? 84.135 38.134 25.579 1.00 9.40 129 SER A N 1
ATOM 928 C CA . SER A 1 129 ? 83.442 37.193 26.449 1.00 9.21 129 SER A CA 1
ATOM 929 C C . SER A 1 129 ? 82.944 36.073 25.554 1.00 11.13 129 SER A C 1
ATOM 930 O O . SER A 1 129 ? 81.742 35.871 25.382 1.00 11.45 129 SER A O 1
ATOM 933 N N . LEU A 1 130 ? 83.900 35.354 24.976 1.00 10.61 130 LEU A N 1
ATOM 934 C CA . LEU A 1 130 ? 83.618 34.261 24.062 1.00 10.68 130 LEU A CA 1
ATOM 935 C C . LEU A 1 130 ? 84.819 33.332 24.027 1.00 10.10 130 LEU A C 1
ATOM 936 O O . LEU A 1 130 ? 85.912 33.702 24.455 1.00 9.97 130 LEU A O 1
ATOM 941 N N . GLY A 1 131 ? 84.614 32.126 23.513 1.00 11.06 131 GLY A N 1
ATOM 942 C CA . GLY A 1 131 ? 85.709 31.181 23.440 1.00 11.65 131 GLY A CA 1
ATOM 943 C C . GLY A 1 131 ? 85.388 29.944 22.633 1.00 11.47 131 GLY A C 1
ATOM 944 O O . GLY A 1 131 ? 84.226 29.558 22.492 1.00 14.13 131 GLY A O 1
ATOM 945 N N . GLY A 1 132 ? 86.440 29.337 22.095 1.00 10.73 132 GLY A N 1
ATOM 946 C CA . GLY A 1 132 ? 86.313 28.124 21.313 1.00 9.98 132 GLY A CA 1
ATOM 947 C C . GLY A 1 132 ? 87.410 27.174 21.755 1.00 9.59 132 GLY A C 1
ATOM 948 O O . GLY A 1 132 ? 88.381 27.592 22.383 1.00 9.36 132 GLY A O 1
ATOM 949 N N . SER A 1 133 ? 87.268 25.898 21.427 1.00 9.94 133 SER A N 1
ATOM 950 C CA . SER A 1 133 ? 88.260 24.908 21.830 1.00 10.78 133 SER A CA 1
ATOM 951 C C . SER A 1 133 ? 89.498 24.854 20.937 1.00 10.20 133 SER A C 1
ATOM 952 O O . SER A 1 133 ? 90.566 24.435 21.380 1.00 10.16 133 SER A O 1
ATOM 955 N N . GLY A 1 134 ? 89.360 25.289 19.688 1.00 10.42 134 GLY A N 1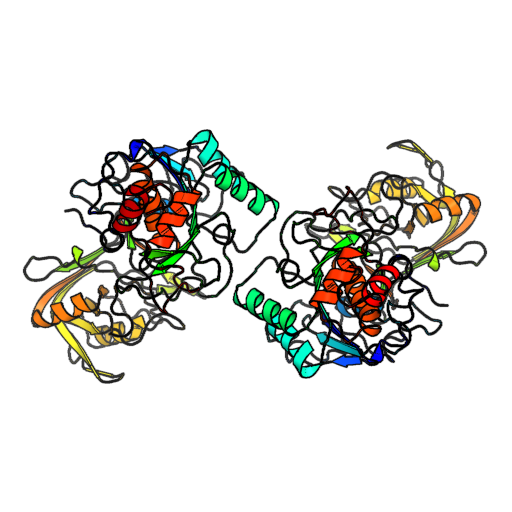
ATOM 956 C CA . GLY A 1 134 ? 90.485 25.251 18.767 1.00 9.77 134 GLY A CA 1
ATOM 957 C C . GLY A 1 134 ? 91.475 26.396 18.864 1.00 9.84 134 GLY A C 1
ATOM 958 O O . GLY A 1 134 ? 91.143 27.491 19.323 1.00 10.92 134 GLY A O 1
ATOM 959 N N . SER A 1 135 ? 92.703 26.133 18.421 1.00 9.16 135 SER A N 1
ATOM 960 C CA . SER A 1 135 ? 93.777 27.120 18.426 1.00 8.35 135 SER A CA 1
ATOM 961 C C . SER A 1 135 ? 94.592 26.990 17.140 1.00 9.76 135 SER A C 1
ATOM 962 O O . SER A 1 135 ? 94.725 25.892 16.596 1.00 9.62 135 SER A O 1
ATOM 965 N N . THR A 1 136 ? 95.116 28.107 16.643 1.00 8.68 136 THR A N 1
ATOM 966 C CA . THR A 1 136 ? 95.922 28.084 15.420 1.00 9.50 136 THR A CA 1
ATOM 967 C C . THR A 1 136 ? 97.117 29.021 15.526 1.00 8.83 136 THR A C 1
ATOM 968 O O . THR A 1 136 ? 97.116 29.961 16.322 1.00 9.78 136 THR A O 1
ATOM 972 N N . THR A 1 137 ? 98.140 28.760 14.718 1.00 8.77 137 THR A N 1
ATOM 973 C CA . THR A 1 137 ? 99.336 29.589 14.730 1.00 8.82 137 THR A CA 1
ATOM 974 C C . THR A 1 137 ? 99.054 30.973 14.150 1.00 9.97 137 THR A C 1
ATOM 975 O O . THR A 1 137 ? 99.530 31.980 14.672 1.00 9.88 137 THR A O 1
ATOM 979 N N . THR A 1 138 ? 98.278 31.022 13.073 1.00 10.66 138 THR A N 1
ATOM 980 C CA . THR A 1 138 ? 97.959 32.299 12.446 1.00 11.75 138 THR A CA 1
ATOM 981 C C . THR A 1 138 ? 97.240 33.213 13.434 1.00 11.08 138 THR A C 1
ATOM 982 O O . THR A 1 138 ? 97.524 34.407 13.509 1.00 12.11 138 THR A O 1
ATOM 986 N N . GLU A 1 139 ? 96.312 32.647 14.197 1.00 10.53 139 GLU A N 1
ATOM 987 C CA . GLU A 1 139 ? 95.571 33.429 15.174 1.00 10.50 139 GLU A CA 1
ATOM 988 C C . GLU A 1 139 ? 96.478 33.834 16.335 1.00 11.13 139 GLU A C 1
ATOM 989 O O . GLU A 1 139 ? 96.455 34.985 16.775 1.00 11.42 139 GLU A O 1
ATOM 995 N N . ARG A 1 140 ? 97.280 32.896 16.832 1.00 10.96 140 ARG A N 1
ATOM 996 C CA . ARG A 1 140 ? 98.196 33.195 17.931 1.00 11.33 140 ARG A CA 1
ATOM 997 C C . ARG A 1 140 ? 99.102 34.363 17.538 1.00 11.14 140 ARG A C 1
ATOM 998 O O . ARG A 1 140 ? 99.305 35.295 18.315 1.00 12.34 140 ARG A O 1
ATOM 1006 N N . ASN A 1 141 ? 99.634 34.310 16.321 1.00 11.61 141 ASN A N 1
ATOM 1007 C CA . ASN A 1 141 ? 100.525 35.351 15.818 1.00 12.18 141 ASN A CA 1
ATOM 1008 C C . ASN A 1 141 ? 99.824 36.697 15.635 1.00 12.12 141 ASN A C 1
ATOM 1009 O O . ASN A 1 141 ? 100.367 37.741 16.007 1.00 12.09 141 ASN A O 1
ATOM 1014 N N . ALA A 1 142 ? 98.625 36.673 15.063 1.00 11.13 142 ALA A N 1
ATOM 1015 C CA . ALA A 1 142 ? 97.875 37.904 14.833 1.00 10.49 142 ALA A CA 1
ATOM 1016 C C . ALA A 1 142 ? 97.573 38.629 16.138 1.00 11.37 142 ALA A C 1
ATOM 1017 O O . ALA A 1 142 ? 97.723 39.849 16.225 1.00 11.92 142 ALA A O 1
ATOM 1019 N N . LEU A 1 143 ? 97.150 37.883 17.153 1.00 10.83 143 LEU A N 1
ATOM 1020 C CA . LEU A 1 143 ? 96.835 38.493 18.438 1.00 10.10 143 LEU A CA 1
ATOM 1021 C C . LEU A 1 143 ? 98.088 38.972 19.162 1.00 11.01 143 LEU A C 1
ATOM 1022 O O . LEU A 1 143 ? 98.069 40.011 19.821 1.00 11.94 143 LEU A O 1
ATOM 1027 N N . ASN A 1 144 ? 99.184 38.231 19.032 1.00 11.88 144 ASN A N 1
ATOM 1028 C CA . ASN A 1 144 ? 100.428 38.630 19.678 1.00 12.22 144 ASN A CA 1
ATOM 1029 C C . ASN A 1 144 ? 100.894 39.953 19.068 1.00 11.76 144 ASN A C 1
ATOM 1030 O O . ASN A 1 144 ? 101.437 40.812 19.763 1.00 12.55 144 ASN A O 1
ATOM 1035 N N . THR A 1 145 ? 100.680 40.111 17.765 1.00 11.57 145 THR A N 1
ATOM 1036 C CA . THR A 1 145 ? 101.072 41.333 17.073 1.00 12.87 145 THR A CA 1
ATOM 1037 C C . THR A 1 145 ? 100.286 42.517 17.629 1.00 12.98 145 THR A C 1
ATOM 1038 O O . THR A 1 145 ? 100.858 43.566 17.921 1.00 12.75 145 THR A O 1
ATOM 1042 N N . HIS A 1 146 ? 98.976 42.348 17.782 1.00 12.19 146 HIS A N 1
ATOM 1043 C CA . HIS A 1 146 ? 98.142 43.414 18.325 1.00 11.92 146 HIS A CA 1
ATOM 1044 C C . HIS A 1 146 ? 98.582 43.769 19.739 1.00 11.32 146 HIS A C 1
ATOM 1045 O O . HIS A 1 146 ? 98.687 44.943 20.087 1.00 11.81 146 HIS A O 1
ATOM 1052 N N . TYR A 1 147 ? 98.836 42.747 20.551 1.00 11.45 147 TYR A N 1
ATOM 1053 C CA . TYR A 1 147 ? 99.272 42.947 21.927 1.00 11.69 147 TYR A CA 1
ATOM 1054 C C . TYR A 1 147 ? 100.594 43.709 21.970 1.00 13.13 147 TYR A C 1
ATOM 1055 O O . TYR A 1 147 ? 100.740 44.668 22.730 1.00 13.23 147 TYR A O 1
ATOM 1064 N N . ASN A 1 148 ? 101.553 43.291 21.152 1.00 13.80 148 ASN A N 1
ATOM 1065 C CA . ASN A 1 148 ? 102.845 43.966 21.130 1.00 14.80 148 ASN A CA 1
ATOM 1066 C C . ASN A 1 148 ? 102.711 45.378 20.577 1.00 14.49 148 ASN A C 1
ATOM 1067 O O . ASN A 1 148 ? 103.512 46.254 20.905 1.00 16.10 148 ASN A O 1
ATOM 1072 N N . ASN A 1 149 ? 101.698 45.601 19.744 1.00 14.08 149 ASN A N 1
ATOM 1073 C CA . ASN A 1 149 ? 101.469 46.928 19.184 1.00 14.62 149 ASN A CA 1
ATOM 1074 C C . ASN A 1 149 ? 100.817 47.842 20.215 1.00 14.24 149 ASN A C 1
ATOM 1075 O O . ASN A 1 149 ? 100.604 49.024 19.955 1.00 16.49 149 ASN A O 1
ATOM 1080 N N . GLY A 1 150 ? 100.485 47.289 21.380 1.00 12.95 150 GLY A N 1
ATOM 1081 C CA . GLY A 1 150 ? 99.890 48.101 22.428 1.00 12.69 150 GLY A CA 1
ATOM 1082 C C . GLY A 1 150 ? 98.415 47.914 22.733 1.00 12.98 150 GLY A C 1
ATOM 1083 O O . GLY A 1 150 ? 97.836 48.717 23.466 1.00 12.57 150 GLY A O 1
ATOM 1084 N N . VAL A 1 151 ? 97.800 46.868 22.188 1.00 12.31 151 VAL A N 1
ATOM 1085 C CA . VAL A 1 151 ? 96.383 46.611 22.441 1.00 11.83 151 VAL A CA 1
ATOM 1086 C C . VAL A 1 151 ? 96.219 45.551 23.524 1.00 11.09 151 VAL A C 1
ATOM 1087 O O . VAL A 1 151 ? 96.754 44.448 23.404 1.00 11.91 151 VAL A O 1
ATOM 1091 N N . LEU A 1 152 ? 95.487 45.888 24.583 1.00 10.11 152 LEU A N 1
ATOM 1092 C CA . LEU A 1 152 ? 95.256 44.952 25.681 1.00 9.81 152 LEU A CA 1
ATOM 1093 C C . LEU A 1 152 ? 94.098 44.025 25.319 1.00 10.52 152 LEU A C 1
ATOM 1094 O O . LEU A 1 152 ? 92.990 44.483 25.023 1.00 9.94 152 LEU A O 1
ATOM 1099 N N . LEU A 1 153 ? 94.368 42.722 25.345 1.00 9.76 153 LEU A N 1
ATOM 1100 C CA . LEU A 1 153 ? 93.380 41.704 25.005 1.00 9.34 153 LEU A CA 1
ATOM 1101 C C . LEU A 1 153 ? 92.947 40.936 26.250 1.00 8.92 153 LEU A C 1
ATOM 1102 O O . LEU A 1 153 ? 93.783 40.426 27.001 1.00 9.87 153 LEU A O 1
ATOM 1107 N N . ILE A 1 154 ? 91.636 40.842 26.452 1.00 9.36 154 ILE A N 1
ATOM 1108 C CA . ILE A 1 154 ? 91.073 40.169 27.617 1.00 9.34 154 ILE A CA 1
ATOM 1109 C C . ILE A 1 154 ? 89.922 39.262 27.178 1.00 8.76 154 ILE A C 1
ATOM 1110 O O . ILE A 1 154 ? 89.086 39.667 26.374 1.00 8.79 154 ILE A O 1
ATOM 1115 N N . ALA A 1 155 ? 89.884 38.036 27.699 1.00 7.90 155 ALA A N 1
ATOM 1116 C CA . ALA A 1 155 ? 88.840 37.089 27.317 1.00 8.23 155 ALA A CA 1
ATOM 1117 C C . ALA A 1 155 ? 88.451 36.114 28.424 1.00 7.71 155 ALA A C 1
ATOM 1118 O O . ALA A 1 155 ? 89.196 35.906 29.385 1.00 9.04 155 ALA A O 1
ATOM 1120 N N . ALA A 1 156 ? 87.285 35.498 28.256 1.00 7.70 156 ALA A N 1
ATOM 1121 C CA . ALA A 1 156 ? 86.732 34.552 29.225 1.00 8.75 156 ALA A CA 1
ATOM 1122 C C . ALA A 1 156 ? 87.362 33.163 29.186 1.00 8.34 156 ALA A C 1
ATOM 1123 O O . ALA A 1 156 ? 87.563 32.589 28.118 1.00 8.91 156 ALA A O 1
ATOM 1125 N N . ALA A 1 157 ? 87.644 32.617 30.366 1.00 7.92 157 ALA A N 1
ATOM 1126 C CA . ALA A 1 157 ? 88.253 31.294 30.463 1.00 7.88 157 ALA A CA 1
ATOM 1127 C C . ALA A 1 157 ? 87.315 30.161 30.047 1.00 8.58 157 ALA A C 1
ATOM 1128 O O . ALA A 1 157 ? 87.775 29.088 29.664 1.00 8.73 157 ALA A O 1
ATOM 1130 N N . GLY A 1 158 ? 86.008 30.392 30.120 1.00 8.41 158 GLY A N 1
ATOM 1131 C CA . GLY A 1 158 ? 85.053 29.358 29.744 1.00 7.77 158 GLY A CA 1
ATOM 1132 C C . GLY A 1 158 ? 84.313 28.769 30.932 1.00 8.20 158 GLY A C 1
ATOM 1133 O O . GLY A 1 158 ? 84.825 28.779 32.054 1.00 8.84 158 GLY A O 1
ATOM 1134 N N . ASN A 1 159 ? 83.120 28.229 30.685 1.00 10.01 159 ASN A N 1
ATOM 1135 C CA . ASN A 1 159 ? 82.299 27.669 31.757 1.00 9.68 159 ASN A CA 1
ATOM 1136 C C . ASN A 1 159 ? 82.091 26.160 31.713 1.00 9.80 159 ASN A C 1
ATOM 1137 O O . ASN A 1 159 ? 81.117 25.662 32.279 1.00 10.01 159 ASN A O 1
ATOM 1142 N N . ALA A 1 160 ? 83.005 25.433 31.075 1.00 9.69 160 ALA A N 1
ATOM 1143 C CA . ALA A 1 160 ? 82.871 23.982 30.954 1.00 11.02 160 ALA A CA 1
ATOM 1144 C C . ALA A 1 160 ? 83.155 23.185 32.229 1.00 10.89 160 ALA A C 1
ATOM 1145 O O . ALA A 1 160 ? 82.963 21.966 32.256 1.00 12.11 160 ALA A O 1
ATOM 1147 N N . GLY A 1 161 ? 83.619 23.861 33.275 1.00 10.86 161 GLY A N 1
ATOM 1148 C CA . GLY A 1 161 ? 83.885 23.186 34.536 1.00 11.28 161 GLY A CA 1
ATOM 1149 C C . GLY A 1 161 ? 85.002 22.162 34.513 1.00 11.79 161 GLY A C 1
ATOM 1150 O O . GLY A 1 161 ? 85.006 21.222 35.314 1.00 13.35 161 GLY A O 1
ATOM 1151 N N . ASP A 1 162 ? 85.949 22.335 33.598 1.00 10.24 162 ASP A N 1
ATOM 1152 C CA . ASP A 1 162 ? 87.085 21.426 33.489 1.00 9.26 162 ASP A CA 1
ATOM 1153 C C . ASP A 1 162 ? 88.371 22.217 33.273 1.00 9.33 162 ASP A C 1
ATOM 1154 O O . ASP A 1 162 ? 88.389 23.437 33.437 1.00 9.68 162 ASP A O 1
ATOM 1159 N N . SER A 1 163 ? 89.448 21.528 32.906 1.00 9.93 163 SER A N 1
ATOM 1160 C CA . SER A 1 163 ? 90.731 22.191 32.701 1.00 9.32 163 SER A CA 1
ATOM 1161 C C . SER A 1 163 ? 91.026 22.521 31.246 1.00 9.19 163 SER A C 1
ATOM 1162 O O . SER A 1 163 ? 92.158 22.862 30.903 1.00 9.75 163 SER A O 1
ATOM 1165 N N . SER A 1 164 ? 90.019 22.429 30.386 1.00 9.28 164 SER A N 1
ATOM 1166 C CA . SER A 1 164 ? 90.253 22.708 28.977 1.00 9.20 164 SER A CA 1
ATOM 1167 C C . SER A 1 164 ? 90.610 24.159 28.705 1.00 8.54 164 SER A C 1
ATOM 1168 O O . SER A 1 164 ? 90.199 25.073 29.429 1.00 8.23 164 SER A O 1
ATOM 1171 N N . TYR A 1 165 ? 91.404 24.359 27.661 1.00 8.23 165 TYR A N 1
ATOM 1172 C CA . TYR A 1 165 ? 91.811 25.694 27.249 1.00 8.48 165 TYR A CA 1
ATOM 1173 C C . TYR A 1 165 ? 90.784 26.265 26.287 1.00 9.52 165 TYR A C 1
ATOM 1174 O O . TYR A 1 165 ? 90.430 25.627 25.296 1.00 10.54 165 TYR A O 1
ATOM 1183 N N . SER A 1 166 ? 90.300 27.461 26.592 1.00 8.45 166 SER A N 1
ATOM 1184 C CA . SER A 1 166 ? 89.366 28.152 25.716 1.00 9.34 166 SER A CA 1
ATOM 1185 C C . SER A 1 166 ? 90.196 29.248 25.052 1.00 8.10 166 SER A C 1
ATOM 1186 O O . SER A 1 166 ? 91.043 29.867 25.695 1.00 9.32 166 SER A O 1
ATOM 1189 N N . TYR A 1 167 ? 89.969 29.472 23.764 1.00 7.70 167 TYR A N 1
ATOM 1190 C CA . TYR A 1 167 ? 90.702 30.493 23.028 1.00 7.87 167 TYR A CA 1
ATOM 1191 C C . TYR A 1 167 ? 89.697 31.543 22.567 1.00 8.92 167 TYR A C 1
ATOM 1192 O O . TYR A 1 167 ? 88.556 31.213 22.253 1.00 9.37 167 TYR A O 1
ATOM 1201 N N . PRO A 1 168 ? 90.128 32.808 22.437 1.00 9.56 168 PRO A N 1
ATOM 1202 C CA . PRO A 1 168 ? 91.465 33.371 22.657 1.00 8.74 168 PRO A CA 1
ATOM 1203 C C . PRO A 1 168 ? 92.048 33.504 24.064 1.00 8.08 168 PRO A C 1
ATOM 1204 O O . PRO A 1 168 ? 93.232 33.814 24.197 1.00 9.09 168 PRO A O 1
ATOM 1208 N N . ALA A 1 169 ? 91.253 33.284 25.105 1.00 7.56 169 ALA A N 1
ATOM 1209 C CA . ALA A 1 169 ? 91.763 33.432 26.467 1.00 8.33 169 ALA A CA 1
ATOM 1210 C C . ALA A 1 169 ? 93.078 32.713 26.742 1.00 8.20 169 ALA A C 1
ATOM 1211 O O . ALA A 1 169 ? 93.948 33.246 27.430 1.00 8.89 169 ALA A O 1
ATOM 1213 N N . SER A 1 170 ? 93.230 31.512 26.195 1.00 8.36 170 SER A N 1
ATOM 1214 C CA . SER A 1 170 ? 94.423 30.717 26.458 1.00 8.32 170 SER A CA 1
ATOM 1215 C C . SER A 1 170 ? 95.698 31.010 25.668 1.00 9.77 170 SER A C 1
ATOM 1216 O O . SER A 1 170 ? 96.681 30.278 25.793 1.00 10.96 170 SER A O 1
ATOM 1219 N N . TYR A 1 171 ? 95.690 32.067 24.860 1.00 9.70 171 TYR A N 1
ATOM 1220 C CA . TYR A 1 171 ? 96.891 32.476 24.126 1.00 9.54 171 TYR A CA 1
ATOM 1221 C C . TYR A 1 171 ? 97.660 33.359 25.113 1.00 10.27 171 TYR A C 1
ATOM 1222 O O . TYR A 1 171 ? 97.052 34.011 25.962 1.00 10.95 171 TYR A O 1
ATOM 1231 N N . ASP A 1 172 ? 98.982 33.398 25.004 1.00 11.12 172 ASP A N 1
ATOM 1232 C CA . ASP A 1 172 ? 99.781 34.207 25.923 1.00 11.54 172 ASP A CA 1
ATOM 1233 C C . ASP A 1 172 ? 99.566 35.715 25.799 1.00 11.35 172 ASP A C 1
ATOM 1234 O O . ASP A 1 172 ? 99.876 36.468 26.722 1.00 11.58 172 ASP A O 1
ATOM 1239 N N . SER A 1 173 ? 99.033 36.153 24.664 1.00 10.01 173 SER A N 1
ATOM 1240 C CA . SER A 1 173 ? 98.799 37.575 24.418 1.00 10.22 173 SER A CA 1
ATOM 1241 C C . SER A 1 173 ? 97.473 38.076 24.982 1.00 10.65 173 SER A C 1
ATOM 1242 O O . SER A 1 173 ? 97.157 39.264 24.871 1.00 10.55 173 SER A O 1
ATOM 1245 N N . VAL A 1 174 ? 96.711 37.174 25.589 1.00 10.11 174 VAL A N 1
ATOM 1246 C CA . VAL A 1 174 ? 95.394 37.508 26.125 1.00 10.43 174 VAL A CA 1
ATOM 1247 C C . VAL A 1 174 ? 95.252 37.161 27.602 1.00 9.88 174 VAL A C 1
ATOM 1248 O O . VAL A 1 174 ? 95.755 36.129 28.052 1.00 10.04 174 VAL A O 1
ATOM 1252 N N . MET A 1 175 ? 94.571 38.023 28.356 1.00 9.36 175 MET A N 1
ATOM 1253 C CA . MET A 1 175 ? 94.340 37.756 29.772 1.00 9.21 175 MET A CA 1
ATOM 1254 C C . MET A 1 175 ? 93.155 36.803 29.894 1.00 9.75 175 MET A C 1
ATOM 1255 O O . MET A 1 175 ? 92.051 37.120 29.445 1.00 10.95 175 MET A O 1
ATOM 1260 N N . SER A 1 176 ? 93.383 35.633 30.486 1.00 8.89 176 SER A N 1
ATOM 1261 C CA . SER A 1 176 ? 92.315 34.657 30.681 1.00 8.95 176 SER A CA 1
ATOM 1262 C C . SER A 1 176 ? 91.650 34.959 32.020 1.00 8.93 176 SER A C 1
ATOM 1263 O O . SER A 1 176 ? 92.296 34.915 33.067 1.00 9.09 176 SER A O 1
ATOM 1266 N N . VAL A 1 177 ? 90.354 35.250 31.980 1.00 7.84 177 VAL A N 1
ATOM 1267 C CA . VAL A 1 177 ? 89.601 35.615 33.175 1.00 8.48 177 VAL A CA 1
ATOM 1268 C C . VAL A 1 177 ? 88.707 34.525 33.756 1.00 8.06 177 VAL A C 1
ATOM 1269 O O . VAL A 1 177 ? 87.900 33.925 33.044 1.00 8.30 177 VAL A O 1
ATOM 1273 N N . ALA A 1 178 ? 88.852 34.295 35.060 1.00 8.00 178 ALA A N 1
ATOM 1274 C CA . ALA A 1 178 ? 88.060 33.308 35.788 1.00 8.11 178 ALA A CA 1
ATOM 1275 C C . ALA A 1 178 ? 86.932 34.003 36.549 1.00 8.86 178 ALA A C 1
ATOM 1276 O O . ALA A 1 178 ? 86.964 35.220 36.762 1.00 9.51 178 ALA A O 1
ATOM 1278 N N . ALA A 1 179 ? 85.944 33.219 36.967 1.00 8.85 179 ALA A N 1
ATOM 1279 C CA . ALA A 1 179 ? 84.795 33.744 37.697 1.00 9.30 179 ALA A CA 1
ATOM 1280 C C . ALA A 1 179 ? 84.753 33.290 39.151 1.00 10.50 179 ALA A C 1
ATOM 1281 O O . ALA A 1 179 ? 85.053 32.136 39.459 1.00 11.34 179 ALA A O 1
ATOM 1283 N N . VAL A 1 180 ? 84.382 34.211 40.038 1.00 11.77 180 VAL A N 1
ATOM 1284 C CA . VAL A 1 180 ? 84.226 33.910 41.460 1.00 10.88 180 VAL A CA 1
ATOM 1285 C C . VAL A 1 180 ? 82.895 34.519 41.884 1.00 11.26 180 VAL A C 1
ATOM 1286 O O . VAL A 1 180 ? 82.353 35.379 41.180 1.00 10.66 180 VAL A O 1
ATOM 1290 N N . ASP A 1 181 ? 82.357 34.074 43.018 1.00 11.22 181 ASP A N 1
ATOM 1291 C CA . ASP A 1 181 ? 81.083 34.609 43.492 1.00 11.14 181 ASP A CA 1
ATOM 1292 C C . ASP A 1 181 ? 81.279 35.702 44.543 1.00 11.76 181 ASP A C 1
ATOM 1293 O O . ASP A 1 181 ? 82.409 36.125 44.794 1.00 13.07 181 ASP A O 1
ATOM 1298 N N . SER A 1 182 ? 80.189 36.166 45.153 1.00 11.85 182 SER A N 1
ATOM 1299 C CA . SER A 1 182 ? 80.284 37.248 46.132 1.00 13.75 182 SER A CA 1
ATOM 1300 C C . SER A 1 182 ? 80.997 36.925 47.442 1.00 14.16 182 SER A C 1
ATOM 1301 O O . SER A 1 182 ? 81.159 37.802 48.289 1.00 16.24 182 SER A O 1
ATOM 1304 N N . ASN A 1 183 ? 81.414 35.675 47.622 1.00 14.96 183 ASN A N 1
ATOM 1305 C CA . ASN A 1 183 ? 82.164 35.309 48.821 1.00 14.40 183 ASN A CA 1
ATOM 1306 C C . ASN A 1 183 ? 83.602 35.070 48.373 1.00 14.60 183 ASN A C 1
ATOM 1307 O O . ASN A 1 183 ? 84.449 34.635 49.153 1.00 15.11 183 ASN A O 1
ATOM 1312 N N . LEU A 1 184 ? 83.851 35.363 47.099 1.00 13.98 184 LEU A N 1
ATOM 1313 C CA . LEU A 1 184 ? 85.158 35.204 46.471 1.00 14.17 184 LEU A CA 1
ATOM 1314 C C . LEU A 1 184 ? 85.526 33.745 46.254 1.00 13.85 184 LEU A C 1
ATOM 1315 O O . LEU A 1 184 ? 86.694 33.407 46.074 1.00 14.81 184 LEU A O 1
ATOM 1320 N N . ASP A 1 185 ? 84.522 32.877 46.267 1.00 13.07 185 ASP A N 1
ATOM 1321 C CA . ASP A 1 185 ? 84.759 31.464 46.033 1.00 13.28 185 ASP A CA 1
ATOM 1322 C C . ASP A 1 185 ? 84.787 31.209 44.532 1.00 12.62 185 ASP A C 1
ATOM 1323 O O . ASP A 1 185 ? 84.040 31.827 43.770 1.00 12.32 185 ASP A O 1
ATOM 1328 N N . HIS A 1 186 ? 85.661 30.301 44.114 1.00 12.15 186 HIS A N 1
ATOM 1329 C CA . HIS A 1 186 ? 85.787 29.943 42.709 1.00 12.29 186 HIS A CA 1
ATOM 1330 C C . HIS A 1 186 ? 84.470 29.356 42.204 1.00 11.50 186 HIS A C 1
ATOM 1331 O O . HIS A 1 186 ? 83.886 28.480 42.838 1.00 13.08 186 HIS A O 1
ATOM 1338 N N . ALA A 1 187 ? 83.997 29.859 41.068 1.00 10.85 187 ALA A N 1
ATOM 1339 C CA . ALA A 1 187 ? 82.757 29.371 40.476 1.00 10.28 187 ALA A CA 1
ATOM 1340 C C . ALA A 1 187 ? 82.989 27.955 39.960 1.00 11.15 187 ALA A C 1
ATOM 1341 O O . ALA A 1 187 ? 83.924 27.711 39.197 1.00 11.25 187 ALA A O 1
ATOM 1343 N N . ALA A 1 188 ? 82.128 27.028 40.364 1.00 11.25 188 ALA A N 1
ATOM 1344 C CA . ALA A 1 188 ? 82.270 25.633 39.965 1.00 11.43 188 ALA A CA 1
ATOM 1345 C C . ALA A 1 188 ? 82.404 25.417 38.461 1.00 11.30 188 ALA A C 1
ATOM 1346 O O . ALA A 1 188 ? 83.082 24.487 38.021 1.00 12.83 188 ALA A O 1
ATOM 1348 N N . PHE A 1 189 ? 81.765 26.272 37.671 1.00 10.36 189 PHE A N 1
ATOM 1349 C CA . PHE A 1 189 ? 81.810 26.140 36.217 1.00 9.85 189 PHE A CA 1
ATOM 1350 C C . PHE A 1 189 ? 83.033 26.765 35.553 1.00 9.07 189 PHE A C 1
ATOM 1351 O O . PHE A 1 189 ? 83.323 26.479 34.393 1.00 9.53 189 PHE A O 1
ATOM 1359 N N . SER A 1 190 ? 83.737 27.626 36.281 1.00 9.70 190 SER A N 1
ATOM 1360 C CA . SER A 1 190 ? 84.887 28.331 35.725 1.00 9.44 190 SER A CA 1
ATOM 1361 C C . SER A 1 190 ? 86.058 27.411 35.401 1.00 9.35 190 SER A C 1
ATOM 1362 O O . SER A 1 190 ? 86.640 26.793 36.289 1.00 9.67 190 SER A O 1
ATOM 1365 N N . GLN A 1 191 ? 86.401 27.324 34.119 1.00 8.98 191 GLN A N 1
ATOM 1366 C CA . GLN A 1 191 ? 87.502 26.469 33.693 1.00 8.77 191 GLN A CA 1
ATOM 1367 C C . GLN A 1 191 ? 88.805 26.868 34.374 1.00 9.36 191 GLN A C 1
ATOM 1368 O O . GLN A 1 191 ? 89.130 28.051 34.485 1.00 8.72 191 GLN A O 1
ATOM 1374 N N . TYR A 1 192 ? 89.542 25.866 34.843 1.00 9.32 192 TYR A N 1
ATOM 1375 C CA . TYR A 1 192 ? 90.804 26.102 35.530 1.00 9.88 192 TYR A CA 1
ATOM 1376 C C . TYR A 1 192 ? 91.980 25.637 34.673 1.00 9.57 192 TYR A C 1
ATOM 1377 O O . TYR A 1 192 ? 92.062 24.469 34.288 1.00 10.45 192 TYR A O 1
ATOM 1386 N N . THR A 1 193 ? 92.890 26.559 34.374 1.00 9.73 193 THR A N 1
ATOM 1387 C CA . THR A 1 193 ? 94.048 26.247 33.540 1.00 9.44 193 THR A CA 1
ATOM 1388 C C . THR A 1 193 ? 95.259 27.034 34.011 1.00 9.61 193 THR A C 1
ATOM 1389 O O . THR A 1 193 ? 95.137 27.933 34.846 1.00 9.62 193 THR A O 1
ATOM 1393 N N . ASP A 1 194 ? 96.427 26.706 33.468 1.00 8.99 194 ASP A N 1
ATOM 1394 C CA . ASP A 1 194 ? 97.627 27.434 33.842 1.00 10.66 194 ASP A CA 1
ATOM 1395 C C . ASP A 1 194 ? 97.704 28.771 33.111 1.00 10.94 194 ASP A C 1
ATOM 1396 O O . ASP A 1 194 ? 98.674 29.511 33.256 1.00 12.94 194 ASP A O 1
ATOM 1401 N N . GLN A 1 195 ? 96.670 29.071 32.327 1.00 9.76 195 GLN A N 1
ATOM 1402 C CA . GLN A 1 195 ? 96.581 30.344 31.613 1.00 9.44 195 GLN A CA 1
ATOM 1403 C C . GLN A 1 195 ? 95.716 31.320 32.415 1.00 9.51 195 GLN A C 1
ATOM 1404 O O . GLN A 1 195 ? 95.887 32.529 32.291 1.00 9.42 195 GLN A O 1
ATOM 1410 N N . VAL A 1 196 ? 94.788 30.800 33.223 1.00 9.65 196 VAL A N 1
ATOM 1411 C CA . VAL A 1 196 ? 93.925 31.663 34.034 1.00 9.72 196 VAL A CA 1
ATOM 1412 C C . VAL A 1 196 ? 94.843 32.648 34.741 1.00 10.13 196 VAL A C 1
ATOM 1413 O O . VAL A 1 196 ? 95.759 32.262 35.471 1.00 10.74 196 VAL A O 1
ATOM 1417 N N . GLU A 1 197 ? 94.573 33.928 34.521 1.00 10.69 197 GLU A N 1
ATOM 1418 C CA . GLU A 1 197 ? 95.419 35.001 35.022 1.00 10.85 197 GLU A CA 1
ATOM 1419 C C . GLU A 1 197 ? 94.845 35.883 36.124 1.00 10.41 197 GLU A C 1
ATOM 1420 O O . GLU A 1 197 ? 95.572 36.331 37.013 1.00 10.58 197 GLU A O 1
ATOM 1426 N N . ILE A 1 198 ? 93.548 36.141 36.065 1.00 9.94 198 ILE A N 1
ATOM 1427 C CA . ILE A 1 198 ? 92.928 37.013 37.048 1.00 9.97 198 ILE A CA 1
ATOM 1428 C C . ILE A 1 198 ? 91.451 36.660 37.162 1.00 10.19 198 ILE A C 1
ATOM 1429 O O . ILE A 1 198 ? 90.889 36.041 36.257 1.00 10.20 198 ILE A O 1
ATOM 1434 N N . SER A 1 199 ? 90.830 37.043 38.273 1.00 9.82 199 SER A N 1
ATOM 1435 C CA . SER A 1 199 ? 89.425 36.745 38.510 1.00 10.05 199 SER A CA 1
ATOM 1436 C C . SER A 1 199 ? 88.542 37.978 38.580 1.00 9.79 199 SER A C 1
ATOM 1437 O O . SER A 1 199 ? 89.003 39.085 38.871 1.00 10.66 199 SER A O 1
ATOM 1440 N N . GLY A 1 200 ? 87.260 37.761 38.313 1.00 9.66 200 GLY A N 1
ATOM 1441 C CA . GLY A 1 200 ? 86.291 38.836 38.373 1.00 10.28 200 GLY A CA 1
ATOM 1442 C C . GLY A 1 200 ? 84.946 38.279 38.792 1.00 10.26 200 GLY A C 1
ATOM 1443 O O . GLY A 1 200 ? 84.745 37.063 38.779 1.00 10.26 200 GLY A O 1
ATOM 1444 N N . PRO A 1 201 ? 84.005 39.143 39.197 1.00 10.14 201 PRO A N 1
ATOM 1445 C CA . PRO A 1 201 ? 82.668 38.711 39.618 1.00 10.62 201 PRO A CA 1
ATOM 1446 C C . PRO A 1 201 ? 81.990 37.954 38.472 1.00 9.43 201 PRO A C 1
ATOM 1447 O O . PRO A 1 201 ? 81.854 38.494 37.371 1.00 9.39 201 PRO A O 1
ATOM 1451 N N . GLY A 1 202 ? 81.564 36.715 38.725 1.00 8.92 202 GLY A N 1
ATOM 1452 C CA . GLY A 1 202 ? 80.942 35.926 37.673 1.00 9.16 202 GLY A CA 1
ATOM 1453 C C . GLY A 1 202 ? 79.750 35.055 38.038 1.00 9.54 202 GLY A C 1
ATOM 1454 O O . GLY A 1 202 ? 79.273 34.288 37.202 1.00 10.30 202 GLY A O 1
ATOM 1455 N N . GLU A 1 203 ? 79.274 35.146 39.275 1.00 9.47 203 GLU A N 1
ATOM 1456 C CA . GLU A 1 203 ? 78.107 34.373 39.697 1.00 9.76 203 GLU A CA 1
ATOM 1457 C C . GLU A 1 203 ? 77.055 35.371 40.162 1.00 10.04 203 GLU A C 1
ATOM 1458 O O . GLU A 1 203 ? 77.346 36.255 40.967 1.00 11.26 203 GLU A O 1
ATOM 1464 N N . ALA A 1 204 ? 75.842 35.235 39.637 1.00 10.62 204 ALA A N 1
ATOM 1465 C CA . ALA A 1 204 ? 74.739 36.125 39.998 1.00 10.21 204 ALA A CA 1
ATOM 1466 C C . ALA A 1 204 ? 75.106 37.578 39.715 1.00 10.26 204 ALA A C 1
ATOM 1467 O O . ALA A 1 204 ? 75.134 38.415 40.622 1.00 11.34 204 ALA A O 1
ATOM 1469 N N . ILE A 1 205 ? 75.387 37.868 38.447 1.00 10.11 205 ILE A N 1
ATOM 1470 C CA . ILE A 1 205 ? 75.757 39.213 38.025 1.00 8.92 205 ILE A CA 1
ATOM 1471 C C . ILE A 1 205 ? 74.570 39.920 37.370 1.00 9.31 205 ILE A C 1
ATOM 1472 O O . ILE A 1 205 ? 74.112 39.527 36.297 1.00 8.70 205 ILE A O 1
ATOM 1477 N N . LEU A 1 206 ? 74.073 40.960 38.031 1.00 8.71 206 LEU A N 1
ATOM 1478 C CA . LEU A 1 206 ? 72.950 41.729 37.513 1.00 9.48 206 LEU A CA 1
ATOM 1479 C C . LEU A 1 206 ? 73.445 42.771 36.519 1.00 8.86 206 LEU A C 1
ATOM 1480 O O . LEU A 1 206 ? 74.402 43.497 36.793 1.00 9.04 206 LEU A O 1
ATOM 1485 N N . SER A 1 207 ? 72.802 42.842 35.359 1.00 8.48 207 SER A N 1
ATOM 1486 C CA . SER A 1 207 ? 73.179 43.829 34.359 1.00 7.73 207 SER A CA 1
ATOM 1487 C C . SER A 1 207 ? 72.037 44.064 33.382 1.00 8.04 207 SER A C 1
ATOM 1488 O O . SER A 1 207 ? 70.964 43.469 33.498 1.00 8.61 207 SER A O 1
ATOM 1491 N N . THR A 1 208 ? 72.285 44.950 32.428 1.00 8.52 208 THR A N 1
ATOM 1492 C CA . THR A 1 208 ? 71.327 45.293 31.389 1.00 9.11 208 THR A CA 1
ATOM 1493 C C . THR A 1 208 ? 71.164 44.156 30.383 1.00 9.35 208 THR A C 1
ATOM 1494 O O . THR A 1 208 ? 72.115 43.433 30.087 1.00 9.52 208 THR A O 1
ATOM 1498 N N . VAL A 1 209 ? 69.948 43.986 29.878 1.00 9.19 209 VAL A N 1
ATOM 1499 C CA . VAL A 1 209 ? 69.690 43.000 28.834 1.00 9.06 209 VAL A CA 1
ATOM 1500 C C . VAL A 1 209 ? 68.749 43.668 27.842 1.00 8.81 209 VAL A C 1
ATOM 1501 O O . VAL A 1 209 ? 68.153 44.702 28.148 1.00 9.48 209 VAL A O 1
ATOM 1505 N N . THR A 1 210 ? 68.635 43.097 26.649 1.00 9.27 210 THR A N 1
ATOM 1506 C CA . THR A 1 210 ? 67.750 43.643 25.629 1.00 9.67 210 THR A CA 1
ATOM 1507 C C . THR A 1 210 ? 66.395 43.928 26.269 1.00 9.85 210 THR A C 1
ATOM 1508 O O . THR A 1 210 ? 65.843 43.084 26.978 1.00 9.71 210 THR A O 1
ATOM 1512 N N . VAL A 1 211 ? 65.870 45.124 26.018 1.00 9.53 211 VAL A N 1
ATOM 1513 C CA . VAL A 1 211 ? 64.603 45.548 26.599 1.00 10.52 211 VAL A CA 1
ATOM 1514 C C . VAL A 1 211 ? 63.503 44.494 26.547 1.00 10.19 211 VAL A C 1
ATOM 1515 O O . VAL A 1 211 ? 63.186 43.952 25.486 1.00 11.07 211 VAL A O 1
ATOM 1519 N N . GLY A 1 212 ? 62.940 44.208 27.719 1.00 10.49 212 GLY A N 1
ATOM 1520 C CA . GLY A 1 212 ? 61.860 43.245 27.832 1.00 11.57 212 GLY A CA 1
ATOM 1521 C C . GLY A 1 212 ? 62.229 41.777 27.943 1.00 11.66 212 GLY A C 1
ATOM 1522 O O . GLY A 1 212 ? 61.354 40.948 28.185 1.00 12.83 212 GLY A O 1
ATOM 1523 N N . GLU A 1 213 ? 63.506 41.441 27.788 1.00 11.32 213 GLU A N 1
ATOM 1524 C CA . GLU A 1 213 ? 63.916 40.040 27.851 1.00 11.63 213 GLU A CA 1
ATOM 1525 C C . GLU A 1 213 ? 64.455 39.600 29.205 1.00 11.24 213 GLU A C 1
ATOM 1526 O O . GLU A 1 213 ? 64.789 38.429 29.393 1.00 13.50 213 GLU A O 1
ATOM 1532 N N . GLY A 1 214 ? 64.519 40.531 30.149 1.00 10.95 214 GLY A N 1
ATOM 1533 C CA . GLY A 1 214 ? 65.046 40.215 31.462 1.00 10.85 214 GLY A CA 1
ATOM 1534 C C . GLY A 1 214 ? 64.055 39.687 32.473 1.00 11.04 214 GLY A C 1
ATOM 1535 O O . GLY A 1 214 ? 62.879 39.458 32.177 1.00 11.44 214 GLY A O 1
ATOM 1536 N N . ARG A 1 215 ? 64.547 39.505 33.691 1.00 11.44 215 ARG A N 1
ATOM 1537 C CA . ARG A 1 215 ? 63.733 38.986 34.771 1.00 10.74 215 ARG A CA 1
ATOM 1538 C C . ARG A 1 215 ? 64.343 39.453 36.084 1.00 10.32 215 ARG A C 1
ATOM 1539 O O . ARG A 1 215 ? 65.566 39.511 36.220 1.00 11.20 215 ARG A O 1
ATOM 1547 N N . LEU A 1 216 ? 63.493 39.798 37.044 1.00 10.28 216 LEU A N 1
ATOM 1548 C CA . LEU A 1 216 ? 63.970 40.258 38.338 1.00 10.89 216 LEU A CA 1
ATOM 1549 C C . LEU A 1 216 ? 63.155 39.641 39.459 1.00 11.79 216 LEU A C 1
ATOM 1550 O O . LEU A 1 216 ? 62.136 38.998 39.218 1.00 12.76 216 LEU A O 1
ATOM 1555 N N . ALA A 1 217 ? 63.625 39.835 40.684 1.00 10.89 217 ALA A N 1
ATOM 1556 C CA . ALA A 1 217 ? 62.947 39.315 41.860 1.00 11.66 217 ALA A CA 1
ATOM 1557 C C . ALA A 1 217 ? 63.007 40.364 42.960 1.00 11.70 217 ALA A C 1
ATOM 1558 O O . ALA A 1 217 ? 63.792 41.312 42.886 1.00 12.70 217 ALA A O 1
ATOM 1560 N N . ASP A 1 218 ? 62.178 40.195 43.983 1.00 13.00 218 ASP A N 1
ATOM 1561 C CA . ASP A 1 218 ? 62.155 41.141 45.083 1.00 13.28 218 ASP A CA 1
ATOM 1562 C C . ASP A 1 218 ? 61.569 40.488 46.328 1.00 13.06 218 ASP A C 1
ATOM 1563 O O . ASP A 1 218 ? 60.834 39.500 46.241 1.00 13.63 218 ASP A O 1
ATOM 1568 N N . ILE A 1 219 ? 61.931 41.040 47.480 1.00 13.92 219 ILE A N 1
ATOM 1569 C CA . ILE A 1 219 ? 61.436 40.587 48.776 1.00 14.76 219 ILE A CA 1
ATOM 1570 C C . ILE A 1 219 ? 61.122 41.874 49.516 1.00 15.46 219 ILE A C 1
ATOM 1571 O O . ILE A 1 219 ? 61.994 42.727 49.669 1.00 15.21 219 ILE A O 1
ATOM 1576 N N . THR A 1 220 ? 59.881 42.017 49.965 1.00 16.16 220 THR A N 1
ATOM 1577 C CA . THR A 1 220 ? 59.477 43.220 50.673 1.00 17.83 220 THR A CA 1
ATOM 1578 C C . THR A 1 220 ? 58.891 42.911 52.043 1.00 18.07 220 THR A C 1
ATOM 1579 O O . THR A 1 220 ? 58.059 42.016 52.189 1.00 18.16 220 THR A O 1
ATOM 1583 N N . ILE A 1 221 ? 59.349 43.657 53.042 1.00 18.75 221 ILE A N 1
ATOM 1584 C CA . ILE A 1 221 ? 58.873 43.514 54.413 1.00 20.45 221 ILE A CA 1
ATOM 1585 C C . ILE A 1 221 ? 58.825 44.908 55.030 1.00 21.80 221 ILE A C 1
ATOM 1586 O O . ILE A 1 221 ? 59.786 45.671 54.930 1.00 21.50 221 ILE A O 1
ATOM 1591 N N . GLY A 1 222 ? 57.700 45.242 55.654 1.00 23.35 222 GLY A N 1
ATOM 1592 C CA . GLY A 1 222 ? 57.564 46.550 56.270 1.00 25.35 222 GLY A CA 1
ATOM 1593 C C . GLY A 1 222 ? 57.706 47.690 55.280 1.00 25.87 222 GLY A C 1
ATOM 1594 O O . GLY A 1 222 ? 58.202 48.764 55.624 1.00 27.11 222 GLY A O 1
ATOM 1595 N N . GLY A 1 223 ? 57.279 47.457 54.043 1.00 26.41 223 GLY A N 1
ATOM 1596 C CA . GLY A 1 223 ? 57.363 48.488 53.024 1.00 26.88 223 GLY A CA 1
ATOM 1597 C C . GLY A 1 223 ? 58.758 48.728 52.473 1.00 26.92 223 GLY A C 1
ATOM 1598 O O . GLY A 1 223 ? 58.953 49.622 51.648 1.00 28.31 223 GLY A O 1
ATOM 1599 N N . GLN A 1 224 ? 59.731 47.941 52.924 1.00 26.07 224 GLN A N 1
ATOM 1600 C CA . GLN A 1 224 ? 61.106 48.087 52.453 1.00 25.60 224 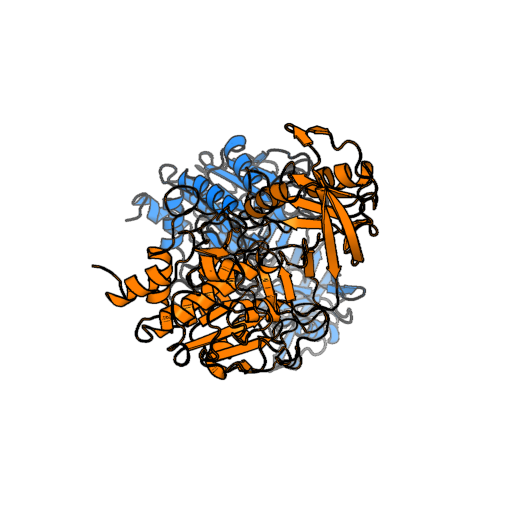GLN A CA 1
ATOM 1601 C C . GLN A 1 224 ? 61.519 46.895 51.593 1.00 23.64 224 GLN A C 1
ATOM 1602 O O . GLN A 1 224 ? 61.070 45.771 51.817 1.00 22.46 224 GLN A O 1
ATOM 1608 N N . SER A 1 225 ? 62.382 47.151 50.614 1.00 21.68 225 SER A N 1
ATOM 1609 C CA . SER A 1 225 ? 62.838 46.116 49.692 1.00 19.76 225 SER A CA 1
ATOM 1610 C C . SER A 1 225 ? 64.262 45.609 49.917 1.00 19.26 225 SER A C 1
ATOM 1611 O O . SER A 1 225 ? 65.150 46.362 50.315 1.00 19.64 225 SER A O 1
ATOM 1614 N N . TYR A 1 226 ? 64.463 44.323 49.643 1.00 17.86 226 TYR A N 1
ATOM 1615 C CA . TYR A 1 226 ? 65.767 43.677 49.784 1.00 17.68 226 TYR A CA 1
ATOM 1616 C C . TYR A 1 226 ? 66.458 43.568 48.426 1.00 16.66 226 TYR A C 1
ATOM 1617 O O . TYR A 1 226 ? 67.486 42.903 48.294 1.00 16.72 226 TYR A O 1
ATOM 1626 N N . PHE A 1 227 ? 65.890 44.225 47.419 1.00 15.92 227 PHE A N 1
ATOM 1627 C CA . PHE A 1 227 ? 66.440 44.180 46.069 1.00 15.02 227 PHE A CA 1
ATOM 1628 C C . PHE A 1 227 ? 67.940 44.442 45.998 1.00 15.39 227 PHE A C 1
ATOM 1629 O O . PHE A 1 227 ? 68.672 43.695 45.347 1.00 13.20 227 PHE A O 1
ATOM 1637 N N . SER A 1 228 ? 68.394 45.502 46.660 1.00 15.63 228 SER A N 1
ATOM 1638 C CA . SER A 1 228 ? 69.810 45.866 46.640 1.00 16.49 228 SER A CA 1
ATOM 1639 C C . SER A 1 228 ? 70.716 44.855 47.343 1.00 16.35 228 SER A C 1
ATOM 1640 O O . SER A 1 228 ? 71.935 44.888 47.173 1.00 16.37 228 SER A O 1
ATOM 1643 N N . ASN A 1 229 ? 70.126 43.967 48.137 1.00 15.59 229 ASN A N 1
ATOM 1644 C CA . ASN A 1 229 ? 70.903 42.944 48.833 1.00 16.04 229 ASN A CA 1
ATOM 1645 C C . ASN A 1 229 ? 71.228 41.833 47.846 1.00 15.44 229 ASN A C 1
ATOM 1646 O O . ASN A 1 229 ? 72.192 41.085 48.022 1.00 15.63 229 ASN A O 1
ATOM 1651 N N . GLY A 1 230 ? 70.409 41.738 46.806 1.00 14.33 230 GLY A N 1
ATOM 1652 C CA . GLY A 1 230 ? 70.590 40.709 45.803 1.00 13.55 230 GLY A CA 1
ATOM 1653 C C . GLY A 1 230 ? 69.540 39.630 45.968 1.00 13.27 230 GLY A C 1
ATOM 1654 O O . GLY A 1 230 ? 69.635 38.795 46.864 1.00 13.58 230 GLY A O 1
ATOM 1655 N N . VAL A 1 231 ? 68.522 39.661 45.115 1.00 11.95 231 VAL A N 1
ATOM 1656 C CA . VAL A 1 231 ? 67.450 38.671 45.151 1.00 12.48 231 VAL A CA 1
ATOM 1657 C C . VAL A 1 231 ? 67.356 38.078 43.753 1.00 12.39 231 VAL A C 1
ATOM 1658 O O . VAL A 1 231 ? 67.000 38.764 42.797 1.00 11.69 231 VAL A O 1
ATOM 1662 N N . VAL A 1 232 ? 67.685 36.799 43.636 1.00 11.60 232 VAL A N 1
ATOM 1663 C CA . VAL A 1 232 ? 67.680 36.137 42.343 1.00 11.05 232 VAL A CA 1
ATOM 1664 C C . VAL A 1 232 ? 66.452 35.276 42.087 1.00 11.59 232 VAL A C 1
ATOM 1665 O O . VAL A 1 232 ? 66.130 34.394 42.881 1.00 12.15 232 VAL A O 1
ATOM 1669 N N . PRO A 1 233 ? 65.738 35.531 40.978 1.00 11.14 233 PRO A N 1
ATOM 1670 C CA . PRO A 1 233 ? 64.554 34.721 40.682 1.00 11.31 233 PRO A CA 1
ATOM 1671 C C . PRO A 1 233 ? 65.042 33.326 40.288 1.00 11.97 233 PRO A C 1
ATOM 1672 O O . PRO A 1 233 ? 65.957 33.195 39.475 1.00 12.05 233 PRO A O 1
ATOM 1676 N N . HIS A 1 234 ? 64.451 32.287 40.869 1.00 11.48 234 HIS A N 1
ATOM 1677 C CA . HIS A 1 234 ? 64.887 30.928 40.562 1.00 12.49 234 HIS A CA 1
ATOM 1678 C C . HIS A 1 234 ? 64.854 30.579 39.085 1.00 12.60 234 HIS A C 1
ATOM 1679 O O . HIS A 1 234 ? 63.811 30.673 38.433 1.00 12.86 234 HIS A O 1
ATOM 1686 N N . ASN A 1 235 ? 66.007 30.171 38.562 1.00 12.95 235 ASN A N 1
ATOM 1687 C CA . ASN A 1 235 ? 66.121 29.771 37.168 1.00 13.50 235 ASN A CA 1
ATOM 1688 C C . ASN A 1 235 ? 65.551 28.357 37.093 1.00 14.46 235 ASN A C 1
ATOM 1689 O O . ASN A 1 235 ? 66.291 27.373 37.111 1.00 13.94 235 ASN A O 1
ATOM 1694 N N . ARG A 1 236 ? 64.226 28.272 37.026 1.00 13.79 236 ARG A N 1
ATOM 1695 C CA . ARG A 1 236 ? 63.521 26.998 36.979 1.00 15.16 236 ARG A CA 1
ATOM 1696 C C . ARG A 1 236 ? 63.524 26.321 35.618 1.00 14.78 236 ARG A C 1
ATOM 1697 O O . ARG A 1 236 ? 63.286 26.954 34.587 1.00 15.29 236 ARG A O 1
ATOM 1705 N N . LEU A 1 237 ? 63.793 25.019 35.635 1.00 15.63 237 LEU A N 1
ATOM 1706 C CA . LEU A 1 237 ? 63.819 24.203 34.430 1.00 16.89 237 LEU A CA 1
ATOM 1707 C C . LEU A 1 237 ? 62.930 22.984 34.650 1.00 17.24 237 LEU A C 1
ATOM 1708 O O . LEU A 1 237 ? 62.970 22.366 35.713 1.00 18.10 237 LEU A O 1
ATOM 1713 N N . THR A 1 238 ? 62.124 22.647 33.651 1.00 18.97 238 THR A N 1
ATOM 1714 C CA . THR A 1 238 ? 61.249 21.484 33.737 1.00 20.48 238 THR A CA 1
ATOM 1715 C C . THR A 1 238 ? 61.465 20.630 32.494 1.00 21.64 238 THR A C 1
ATOM 1716 O O . THR A 1 238 ? 61.991 21.107 31.489 1.00 21.08 238 THR A O 1
ATOM 1720 N N . PRO A 1 239 ? 61.069 19.349 32.546 1.00 23.59 239 PRO A N 1
ATOM 1721 C CA . PRO A 1 239 ? 61.242 18.455 31.399 1.00 25.93 239 PRO A CA 1
ATOM 1722 C C . PRO A 1 239 ? 60.615 18.953 30.099 1.00 27.32 239 PRO A C 1
ATOM 1723 O O . PRO A 1 239 ? 59.506 19.488 30.089 1.00 27.29 239 PRO A O 1
ATOM 1727 N N . SER A 1 240 ? 61.347 18.778 29.004 1.00 29.39 240 SER A N 1
ATOM 1728 C CA . SER A 1 240 ? 60.883 19.187 27.685 1.00 31.78 240 SER A CA 1
ATOM 1729 C C . SER A 1 240 ? 61.420 18.208 26.650 1.00 33.30 240 SER A C 1
ATOM 1730 O O . SER A 1 240 ? 62.454 18.450 26.027 1.00 33.66 240 SER A O 1
ATOM 1733 N N . GLY A 1 241 ? 60.712 17.098 26.476 1.00 34.91 241 GLY A N 1
ATOM 1734 C CA . GLY A 1 241 ? 61.142 16.093 25.524 1.00 36.03 241 GLY A CA 1
ATOM 1735 C C . GLY A 1 241 ? 62.187 15.188 26.144 1.00 36.72 241 GLY A C 1
ATOM 1736 O O . GLY A 1 241 ? 61.889 14.423 27.061 1.00 37.13 241 GLY A O 1
ATOM 1737 N N . THR A 1 242 ? 63.416 15.280 25.649 1.00 37.17 242 THR A N 1
ATOM 1738 C CA . THR A 1 242 ? 64.507 14.462 26.163 1.00 37.63 242 THR A CA 1
ATOM 1739 C C . THR A 1 242 ? 65.421 15.267 27.081 1.00 36.99 242 THR A C 1
ATOM 1740 O O . THR A 1 242 ? 66.339 14.718 27.692 1.00 37.71 242 THR A O 1
ATOM 1744 N N . SER A 1 243 ? 65.165 16.568 27.182 1.00 35.58 243 SER A N 1
ATOM 1745 C CA . SER A 1 243 ? 65.977 17.434 28.027 1.00 33.86 243 SER A CA 1
ATOM 1746 C C . SER A 1 243 ? 65.133 18.347 28.911 1.00 32.04 243 SER A C 1
ATOM 1747 O O . SER A 1 243 ? 63.973 18.056 29.198 1.00 32.20 243 SER A O 1
ATOM 1750 N N . TYR A 1 244 ? 65.735 19.450 29.342 1.00 29.93 244 TYR A N 1
ATOM 1751 C CA . TYR A 1 244 ? 65.065 20.424 30.196 1.00 27.53 244 TYR A CA 1
ATOM 1752 C C . TYR A 1 244 ? 64.961 21.776 29.499 1.00 26.41 244 TYR A C 1
ATOM 1753 O O . TYR A 1 244 ? 65.817 22.138 28.693 1.00 26.39 244 TYR A O 1
ATOM 1762 N N . ALA A 1 245 ? 63.904 22.518 29.811 1.00 24.41 245 ALA A N 1
ATOM 1763 C CA . ALA A 1 245 ? 63.690 23.832 29.219 1.00 22.97 245 ALA A CA 1
ATOM 1764 C C . ALA A 1 245 ? 63.238 24.808 30.299 1.00 21.93 245 ALA A C 1
ATOM 1765 O O . ALA A 1 245 ? 62.693 24.401 31.324 1.00 20.60 245 ALA A O 1
ATOM 1767 N N . PRO A 1 246 ? 63.457 26.115 30.081 1.00 21.87 246 PRO A N 1
ATOM 1768 C CA . PRO A 1 246 ? 63.053 27.116 31.071 1.00 21.42 246 PRO A CA 1
ATOM 1769 C C . PRO A 1 246 ? 61.550 27.147 31.333 1.00 20.90 246 PRO A C 1
ATOM 1770 O O . PRO A 1 246 ? 60.743 27.121 30.404 1.00 21.55 246 PRO A O 1
ATOM 1774 N N . ALA A 1 247 ? 61.194 27.192 32.612 1.00 18.11 247 ALA A N 1
ATOM 1775 C CA . ALA A 1 247 ? 59.802 27.243 33.042 1.00 17.47 247 ALA A CA 1
ATOM 1776 C C . ALA A 1 247 ? 59.742 28.177 34.244 1.00 15.83 247 ALA A C 1
ATOM 1777 O O . ALA A 1 247 ? 59.434 27.761 35.359 1.00 15.38 247 ALA A O 1
ATOM 1779 N N . PRO A 1 248 ? 60.042 29.465 34.028 1.00 15.59 248 PRO A N 1
ATOM 1780 C CA . PRO A 1 248 ? 60.020 30.439 35.119 1.00 14.87 248 PRO A CA 1
ATOM 1781 C C . PRO A 1 248 ? 58.642 30.699 35.707 1.00 14.39 248 PRO A C 1
ATOM 1782 O O . PRO A 1 248 ? 57.641 30.714 34.990 1.00 15.97 248 PRO A O 1
ATOM 1786 N N . ILE A 1 249 ? 58.602 30.887 37.020 1.00 14.41 249 ILE A N 1
ATOM 1787 C CA . ILE A 1 249 ? 57.356 31.204 37.699 1.00 14.70 249 ILE A CA 1
ATOM 1788 C C . ILE A 1 249 ? 57.440 32.688 38.014 1.00 14.37 249 ILE A C 1
ATOM 1789 O O . ILE A 1 249 ? 58.226 33.105 38.868 1.00 13.50 249 ILE A O 1
ATOM 1794 N N . ASN A 1 250 ? 56.653 33.483 37.299 1.00 13.75 250 ASN A N 1
ATOM 1795 C CA . ASN A 1 250 ? 56.625 34.921 37.514 1.00 14.18 250 ASN A CA 1
ATOM 1796 C C . ASN A 1 250 ? 55.298 35.299 38.146 1.00 13.82 250 ASN A C 1
ATOM 1797 O O . ASN A 1 250 ? 54.266 35.348 37.474 1.00 15.20 250 ASN A O 1
ATOM 1802 N N . ALA A 1 251 ? 55.334 35.545 39.448 1.00 13.56 251 ALA A N 1
ATOM 1803 C CA . ALA A 1 251 ? 54.146 35.914 40.201 1.00 13.41 251 ALA A CA 1
ATOM 1804 C C . ALA A 1 251 ? 54.583 36.462 41.549 1.00 14.30 251 ALA A C 1
ATOM 1805 O O . ALA A 1 251 ? 55.773 36.463 41.874 1.00 13.89 251 ALA A O 1
ATOM 1807 N N . SER A 1 252 ? 53.614 36.930 42.329 1.00 14.45 252 SER A N 1
ATOM 1808 C CA . SER A 1 252 ? 53.891 37.467 43.651 1.00 14.73 252 SER A CA 1
ATOM 1809 C C . SER A 1 252 ? 53.131 36.660 44.691 1.00 15.33 252 SER A C 1
ATOM 1810 O O . SER A 1 252 ? 52.057 36.123 44.412 1.00 16.50 252 SER A O 1
ATOM 1813 N N . ALA A 1 253 ? 53.706 36.564 45.884 1.00 16.34 253 ALA A N 1
ATOM 1814 C CA . ALA A 1 253 ? 53.091 35.833 46.982 1.00 16.23 253 ALA A CA 1
ATOM 1815 C C . ALA A 1 253 ? 53.317 36.624 48.261 1.00 16.41 253 ALA A C 1
ATOM 1816 O O . ALA A 1 253 ? 54.397 37.176 48.475 1.00 16.75 253 ALA A O 1
ATOM 1818 N N . THR A 1 254 ? 52.293 36.685 49.106 1.00 16.36 254 THR A N 1
ATOM 1819 C CA . THR A 1 254 ? 52.384 37.417 50.362 1.00 17.21 254 THR A CA 1
ATOM 1820 C C . THR A 1 254 ? 51.902 36.563 51.528 1.00 17.94 254 THR A C 1
ATOM 1821 O O . THR A 1 254 ? 50.880 35.885 51.432 1.00 19.65 254 THR A O 1
ATOM 1825 N N . GLY A 1 255 ? 52.648 36.603 52.626 1.00 18.28 255 GLY A N 1
ATOM 1826 C CA . GLY A 1 255 ? 52.282 35.832 53.799 1.00 18.92 255 GLY A CA 1
ATOM 1827 C C . GLY A 1 255 ? 53.285 36.010 54.920 1.00 19.64 255 GLY A C 1
ATOM 1828 O O . GLY A 1 255 ? 54.339 36.614 54.728 1.00 19.49 255 GLY A O 1
ATOM 1829 N N . ALA A 1 256 ? 52.958 35.493 56.099 1.00 19.19 256 ALA A N 1
ATOM 1830 C CA . ALA A 1 256 ? 53.856 35.601 57.239 1.00 19.87 256 ALA A CA 1
ATOM 1831 C C . ALA A 1 256 ? 55.120 34.797 56.955 1.00 19.75 256 ALA A C 1
ATOM 1832 O O . ALA A 1 256 ? 55.053 33.688 56.423 1.00 19.46 256 ALA A O 1
ATOM 1834 N N . LEU A 1 257 ? 56.270 35.362 57.306 1.00 20.69 257 LEU A N 1
ATOM 1835 C CA . LEU A 1 257 ? 57.543 34.688 57.085 1.00 21.67 257 LEU A CA 1
ATOM 1836 C C . LEU A 1 257 ? 57.752 33.575 58.106 1.00 22.98 257 LEU A C 1
ATOM 1837 O O . LEU A 1 257 ? 57.660 33.800 59.314 1.00 23.23 257 LEU A O 1
ATOM 1842 N N . ALA A 1 258 ? 58.024 32.374 57.608 1.00 22.74 258 ALA A N 1
ATOM 1843 C CA . ALA A 1 258 ? 58.264 31.216 58.460 1.00 24.54 258 ALA A CA 1
ATOM 1844 C C . ALA A 1 258 ? 59.450 30.454 57.885 1.00 24.87 258 ALA A C 1
ATOM 1845 O O . ALA A 1 258 ? 59.590 30.341 56.668 1.00 25.30 258 ALA A O 1
ATOM 1847 N N . GLU A 1 259 ? 60.306 29.934 58.756 1.00 25.40 259 GLU A N 1
ATOM 1848 C CA . GLU A 1 259 ? 61.476 29.201 58.295 1.00 26.42 259 GLU A CA 1
ATOM 1849 C C . GLU A 1 259 ? 61.395 27.701 58.518 1.00 27.44 259 GLU A C 1
ATOM 1850 O O . GLU A 1 259 ? 60.923 27.232 59.556 1.00 27.04 259 GLU A O 1
ATOM 1856 N N . CYS A 1 260 ? 61.856 26.952 57.524 1.00 28.48 260 CYS A N 1
ATOM 1857 C CA . CYS A 1 260 ? 61.877 25.503 57.607 1.00 30.18 260 CYS A CA 1
ATOM 1858 C C . CYS A 1 260 ? 63.253 25.140 58.150 1.00 30.94 260 CYS A C 1
ATOM 1859 O O . CYS A 1 260 ? 64.242 25.163 57.417 1.00 30.96 260 CYS A O 1
ATOM 1862 N N . THR A 1 261 ? 63.313 24.821 59.439 1.00 31.57 261 THR A N 1
ATOM 1863 C CA . THR A 1 261 ? 64.574 24.471 60.080 1.00 32.68 261 THR A CA 1
ATOM 1864 C C . THR A 1 261 ? 65.221 23.247 59.444 1.00 32.34 261 THR A C 1
ATOM 1865 O O . THR A 1 261 ? 64.553 22.251 59.167 1.00 31.96 261 THR A O 1
ATOM 1869 N N . VAL A 1 262 ? 66.526 23.334 59.213 1.00 32.45 262 VAL A N 1
ATOM 1870 C CA . VAL A 1 262 ? 67.274 22.237 58.617 1.00 32.90 262 VAL A CA 1
ATOM 1871 C C . VAL A 1 262 ? 68.052 21.495 59.697 1.00 33.16 262 VAL A C 1
ATOM 1872 O O . VAL A 1 262 ? 68.871 22.084 60.403 1.00 32.75 262 VAL A O 1
ATOM 1876 N N . ASN A 1 263 ? 67.780 20.202 59.825 1.00 33.56 263 ASN A N 1
ATOM 1877 C CA . ASN A 1 263 ? 68.451 19.367 60.813 1.00 34.41 263 ASN A CA 1
ATOM 1878 C C . ASN A 1 263 ? 69.105 18.193 60.097 1.00 34.27 263 ASN A C 1
ATOM 1879 O O . ASN A 1 263 ? 68.442 17.210 59.768 1.00 34.04 263 ASN A O 1
ATOM 1884 N N . GLY A 1 264 ? 70.407 18.304 59.856 1.00 35.07 264 GLY A N 1
ATOM 1885 C CA . GLY A 1 264 ? 71.117 17.247 59.162 1.00 35.65 264 GLY A CA 1
ATOM 1886 C C . GLY A 1 264 ? 70.764 17.277 57.689 1.00 36.15 264 GLY A C 1
ATOM 1887 O O . GLY A 1 264 ? 71.280 18.103 56.936 1.00 36.67 264 GLY A O 1
ATOM 1888 N N . THR A 1 265 ? 69.878 16.376 57.276 1.00 36.03 265 THR A N 1
ATOM 1889 C CA . THR A 1 265 ? 69.442 16.307 55.887 1.00 36.33 265 THR A CA 1
ATOM 1890 C C . THR A 1 265 ? 67.919 16.368 55.832 1.00 35.79 265 THR A C 1
ATOM 1891 O O . THR A 1 265 ? 67.322 16.350 54.755 1.00 35.83 265 THR A O 1
ATOM 1895 N N . SER A 1 266 ? 67.299 16.441 57.006 1.00 35.12 266 SER A N 1
ATOM 1896 C CA . SER A 1 266 ? 65.846 16.501 57.107 1.00 33.98 266 SER A CA 1
ATOM 1897 C C . SER A 1 266 ? 65.376 17.936 57.294 1.00 32.92 266 SER A C 1
ATOM 1898 O O . SER A 1 266 ? 66.137 18.797 57.737 1.00 32.34 266 SER A O 1
ATOM 1901 N N . PHE A 1 267 ? 64.115 18.187 56.957 1.00 31.54 267 PHE A N 1
ATOM 1902 C CA . PHE A 1 267 ? 63.545 19.520 57.092 1.00 30.61 267 PHE A CA 1
ATOM 1903 C C . PHE A 1 267 ? 62.391 19.543 58.085 1.00 30.74 267 PHE A C 1
ATOM 1904 O O . PHE A 1 267 ? 61.562 18.633 58.113 1.00 30.91 267 PHE A O 1
ATOM 1912 N N . SER A 1 268 ? 62.350 20.591 58.899 1.00 31.17 268 SER A N 1
ATOM 1913 C CA . SER A 1 268 ? 61.293 20.768 59.886 1.00 32.15 268 SER A CA 1
ATOM 1914 C C . SER A 1 268 ? 60.488 21.988 59.456 1.00 32.07 268 SER A C 1
ATOM 1915 O O . SER A 1 268 ? 60.566 23.048 60.076 1.00 32.31 268 SER A O 1
ATOM 1918 N N . CYS A 1 269 ? 59.723 21.828 58.380 1.00 32.79 269 CYS A N 1
ATOM 1919 C CA . CYS A 1 269 ? 58.912 22.913 57.839 1.00 32.54 269 CYS A CA 1
ATOM 1920 C C . CYS A 1 269 ? 57.618 23.147 58.609 1.00 32.69 269 CYS A C 1
ATOM 1921 O O . CYS A 1 269 ? 57.237 24.290 58.866 1.00 31.90 269 CYS A O 1
ATOM 1924 N N . GLY A 1 270 ? 56.941 22.064 58.973 1.00 32.44 270 GLY A N 1
ATOM 1925 C CA . GLY A 1 270 ? 55.683 22.195 59.682 1.00 32.54 270 GLY A CA 1
ATOM 1926 C C . GLY A 1 270 ? 54.614 22.561 58.671 1.00 32.10 270 GLY A C 1
ATOM 1927 O O . GLY A 1 270 ? 54.597 22.019 57.567 1.00 32.04 270 GLY A O 1
ATOM 1928 N N . ASN A 1 271 ? 53.725 23.480 59.034 1.00 32.17 271 ASN A N 1
ATOM 1929 C CA . ASN A 1 271 ? 52.670 23.903 58.121 1.00 32.27 271 ASN A CA 1
ATOM 1930 C C . ASN A 1 271 ? 52.992 25.272 57.535 1.00 31.22 271 ASN A C 1
ATOM 1931 O O . ASN A 1 271 ? 52.885 26.292 58.217 1.00 31.33 271 ASN A O 1
ATOM 1936 N N . MET A 1 272 ? 53.388 25.284 56.265 1.00 30.37 272 MET A N 1
ATOM 1937 C CA . MET A 1 272 ? 53.739 26.522 55.576 1.00 29.22 272 MET A CA 1
ATOM 1938 C C . MET A 1 272 ? 52.571 27.142 54.819 1.00 29.32 272 MET A C 1
ATOM 1939 O O . MET A 1 272 ? 52.760 28.073 54.036 1.00 29.93 272 MET A O 1
ATOM 1944 N N . ALA A 1 273 ? 51.367 26.630 55.048 1.00 29.11 273 ALA A N 1
ATOM 1945 C CA . ALA A 1 273 ? 50.189 27.160 54.374 1.00 28.66 273 ALA A CA 1
ATOM 1946 C C . ALA A 1 273 ? 50.063 28.657 54.642 1.00 29.06 273 ALA A C 1
ATOM 1947 O O . ALA A 1 273 ? 50.210 29.106 55.779 1.00 28.61 273 ALA A O 1
ATOM 1949 N N . ASN A 1 274 ? 49.800 29.424 53.588 1.00 28.94 274 ASN A N 1
ATOM 1950 C CA . ASN A 1 274 ? 49.646 30.873 53.694 1.00 29.75 274 ASN A CA 1
ATOM 1951 C C . ASN A 1 274 ? 50.878 31.573 54.261 1.00 28.68 274 ASN A C 1
ATOM 1952 O O . ASN A 1 274 ? 50.778 32.671 54.809 1.00 29.19 274 ASN A O 1
ATOM 1957 N N . LYS A 1 275 ? 52.039 30.945 54.116 1.00 27.18 275 LYS A N 1
ATOM 1958 C CA . LYS A 1 275 ? 53.276 31.520 54.633 1.00 25.30 275 LYS A CA 1
ATOM 1959 C C . LYS A 1 275 ? 54.359 31.641 53.566 1.00 23.73 275 LYS A C 1
ATOM 1960 O O . LYS A 1 275 ? 54.320 30.957 52.543 1.00 23.48 275 LYS A O 1
ATOM 1966 N N . ILE A 1 276 ? 55.313 32.535 53.810 1.00 21.66 276 ILE A N 1
ATOM 1967 C CA . ILE A 1 276 ? 56.456 32.701 52.920 1.00 20.78 276 ILE A CA 1
ATOM 1968 C C . ILE A 1 276 ? 57.491 31.846 53.634 1.00 20.26 276 ILE A C 1
ATOM 1969 O O . ILE A 1 276 ? 57.832 32.100 54.790 1.00 20.10 276 ILE A O 1
ATOM 1974 N N . CYS A 1 277 ? 57.976 30.826 52.942 1.00 18.89 277 CYS A N 1
ATOM 1975 C CA . CYS A 1 277 ? 58.915 29.877 53.515 1.00 19.18 277 CYS A CA 1
ATOM 1976 C C . CYS A 1 277 ? 60.388 30.178 53.279 1.00 19.04 277 CYS A C 1
ATOM 1977 O O . CYS A 1 277 ? 60.868 30.163 52.145 1.00 19.03 277 CYS A O 1
ATOM 1980 N N . LEU A 1 278 ? 61.092 30.453 54.372 1.00 18.85 278 LEU A N 1
ATOM 1981 C CA . LEU A 1 278 ? 62.523 30.731 54.340 1.00 18.51 278 LEU A CA 1
ATOM 1982 C C . LEU A 1 278 ? 63.220 29.405 54.618 1.00 18.75 278 LEU A C 1
ATOM 1983 O O . LEU A 1 278 ? 62.848 28.686 55.546 1.00 19.10 278 LEU A O 1
ATOM 1988 N N . VAL A 1 279 ? 64.223 29.069 53.815 1.00 18.15 279 VAL A N 1
ATOM 1989 C CA . VAL A 1 279 ? 64.933 27.813 54.012 1.00 18.50 279 VAL A CA 1
ATOM 1990 C C . VAL A 1 279 ? 66.389 27.883 53.573 1.00 18.73 279 VAL A C 1
ATOM 1991 O O . VAL A 1 279 ? 66.718 28.473 52.541 1.00 17.95 279 VAL A O 1
ATOM 1995 N N . GLU A 1 280 ? 67.261 27.284 54.375 1.00 18.29 280 GLU A N 1
ATOM 1996 C CA . GLU A 1 280 ? 68.679 27.260 54.063 1.00 18.70 280 GLU A CA 1
ATOM 1997 C C . GLU A 1 280 ? 68.898 26.234 52.962 1.00 17.87 280 GLU A C 1
ATOM 1998 O O . GLU A 1 280 ? 68.286 25.165 52.964 1.00 18.51 280 GLU A O 1
ATOM 2004 N N . ARG A 1 281 ? 69.763 26.568 52.014 1.00 17.68 281 ARG A N 1
ATOM 2005 C CA . ARG A 1 281 ? 70.065 25.666 50.913 1.00 16.96 281 ARG A CA 1
ATOM 2006 C C . ARG A 1 281 ? 70.820 24.436 51.415 1.00 18.49 281 ARG A C 1
ATOM 2007 O O . ARG A 1 281 ? 71.781 24.555 52.174 1.00 18.84 281 ARG A O 1
ATOM 2015 N N . VAL A 1 282 ? 70.365 23.257 51.001 1.00 18.52 282 VAL A N 1
ATOM 2016 C CA . VAL A 1 282 ? 71.015 22.008 51.383 1.00 20.03 282 VAL A CA 1
ATOM 2017 C C . VAL A 1 282 ? 71.768 21.511 50.158 1.00 19.88 282 VAL A C 1
ATOM 2018 O O . VAL A 1 282 ? 71.161 21.154 49.148 1.00 20.33 282 VAL A O 1
ATOM 2022 N N . GLY A 1 283 ? 73.093 21.495 50.252 1.00 20.36 283 GLY A N 1
ATOM 2023 C CA . GLY A 1 283 ? 73.907 21.064 49.132 1.00 20.24 283 GLY A CA 1
ATOM 2024 C C . GLY A 1 283 ? 74.237 22.257 48.256 1.00 20.15 283 GLY A C 1
ATOM 2025 O O . GLY A 1 283 ? 73.847 23.383 48.565 1.00 19.34 283 GLY A O 1
ATOM 2026 N N . ASN A 1 284 ? 74.959 22.018 47.166 1.00 19.51 284 ASN A N 1
ATOM 2027 C CA . ASN A 1 284 ? 75.328 23.085 46.243 1.00 19.03 284 ASN A CA 1
ATOM 2028 C C . ASN A 1 284 ? 75.492 22.562 44.829 1.00 19.16 284 ASN A C 1
ATOM 2029 O O . ASN A 1 284 ? 75.843 21.400 44.620 1.00 19.94 284 ASN A O 1
ATOM 2034 N N . GLN A 1 285 ? 75.234 23.430 43.859 1.00 18.94 285 GLN A N 1
ATOM 2035 C CA . GLN A 1 285 ? 75.351 23.067 42.458 1.00 18.44 285 GLN A CA 1
ATOM 2036 C C . GLN A 1 285 ? 76.798 22.756 42.101 1.00 19.03 285 GLN A C 1
ATOM 2037 O O . GLN A 1 285 ? 77.721 23.431 42.552 1.00 18.10 285 GLN A O 1
ATOM 2043 N N . GLY A 1 286 ? 76.979 21.725 41.285 1.00 19.88 286 GLY A N 1
ATOM 2044 C CA . GLY A 1 286 ? 78.305 21.316 40.865 1.00 22.41 286 GLY A CA 1
ATOM 2045 C C . GLY A 1 286 ? 78.161 20.041 40.065 1.00 22.90 286 GLY A C 1
ATOM 2046 O O . GLY A 1 286 ? 77.864 20.080 38.871 1.00 23.95 286 GLY A O 1
ATOM 2047 N N . SER A 1 287 ? 78.361 18.905 40.724 1.00 23.90 287 SER A N 1
ATOM 2048 C CA . SER A 1 287 ? 78.225 17.615 40.065 1.00 24.17 287 SER A CA 1
ATOM 2049 C C . SER A 1 287 ? 76.739 17.297 39.922 1.00 24.05 287 SER A C 1
ATOM 2050 O O . SER A 1 287 ? 76.349 16.447 39.121 1.00 24.78 287 SER A O 1
ATOM 2053 N N . SER A 1 288 ? 75.918 17.994 40.703 1.00 22.70 288 SER A N 1
ATOM 2054 C CA . SER A 1 288 ? 74.470 17.810 40.675 1.00 21.90 288 SER A CA 1
ATOM 2055 C C . SER A 1 288 ? 73.773 19.162 40.815 1.00 20.87 288 SER A C 1
ATOM 2056 O O . SER A 1 288 ? 74.429 20.195 40.921 1.00 20.46 288 SER A O 1
ATOM 2059 N N . TYR A 1 289 ? 72.444 19.141 40.820 1.00 19.63 289 TYR A N 1
ATOM 2060 C CA . TYR A 1 289 ? 71.639 20.355 40.940 1.00 18.38 289 TYR A CA 1
ATOM 2061 C C . TYR A 1 289 ? 70.618 20.144 42.059 1.00 17.77 289 TYR A C 1
ATOM 2062 O O . TYR A 1 289 ? 69.452 19.843 41.802 1.00 18.26 289 TYR A O 1
ATOM 2071 N N . PRO A 1 290 ? 71.052 20.316 43.320 1.00 18.01 290 PRO A N 1
ATOM 2072 C CA . PRO A 1 290 ? 70.247 20.151 44.535 1.00 18.39 290 PRO A CA 1
ATOM 2073 C C . PRO A 1 290 ? 69.286 21.264 44.955 1.00 18.48 290 PRO A C 1
ATOM 2074 O O . PRO A 1 290 ? 68.595 21.121 45.963 1.00 18.81 290 PRO A O 1
ATOM 2078 N N . GLU A 1 291 ? 69.232 22.360 44.207 1.00 18.00 291 GLU A N 1
ATOM 2079 C CA . GLU A 1 291 ? 68.352 23.466 44.576 1.00 17.14 291 GLU A CA 1
ATOM 2080 C C . GLU A 1 291 ? 66.921 23.010 44.875 1.00 16.74 291 GLU A C 1
ATOM 2081 O O . GLU A 1 291 ? 66.271 23.532 45.782 1.00 17.27 291 GLU A O 1
ATOM 2087 N N . ILE A 1 292 ? 66.445 22.026 44.119 1.00 17.40 292 ILE A N 1
ATOM 2088 C CA . ILE A 1 292 ? 65.089 21.507 44.280 1.00 18.41 292 ILE A CA 1
ATOM 2089 C C . ILE A 1 292 ? 64.786 20.899 45.653 1.00 19.22 292 ILE A C 1
ATOM 2090 O O . ILE A 1 292 ? 63.634 20.879 46.086 1.00 18.92 292 ILE A O 1
ATOM 2095 N N . ASN A 1 293 ? 65.808 20.411 46.345 1.00 20.42 293 ASN A N 1
ATOM 2096 C CA . ASN A 1 293 ? 65.589 19.797 47.651 1.00 20.98 293 ASN A CA 1
ATOM 2097 C C . ASN A 1 293 ? 65.027 20.744 48.708 1.00 20.57 293 ASN A C 1
ATOM 2098 O O . ASN A 1 293 ? 63.952 20.493 49.254 1.00 20.36 293 ASN A O 1
ATOM 2103 N N . SER A 1 294 ? 65.742 21.827 49.000 1.00 19.57 294 SER A N 1
ATOM 2104 C CA . SER A 1 294 ? 65.265 22.790 49.990 1.00 19.29 294 SER A CA 1
ATOM 2105 C C . SER A 1 294 ? 64.001 23.475 49.485 1.00 18.72 294 SER A C 1
ATOM 2106 O O . SER A 1 294 ? 63.069 23.730 50.249 1.00 18.67 294 SER A O 1
ATOM 2109 N N . THR A 1 295 ? 63.975 23.768 48.190 1.00 18.37 295 THR A N 1
ATOM 2110 C CA . THR A 1 295 ? 62.833 24.434 47.577 1.00 18.10 295 THR A CA 1
ATOM 2111 C C . THR A 1 295 ? 61.557 23.606 47.704 1.00 18.62 295 THR A C 1
ATOM 2112 O O . THR A 1 295 ? 60.517 24.121 48.114 1.00 18.83 295 THR A O 1
ATOM 2116 N N . LYS A 1 296 ? 61.639 22.324 47.357 1.00 19.46 296 LYS A N 1
ATOM 2117 C CA . LYS A 1 296 ? 60.476 21.444 47.427 1.00 20.64 296 LYS A CA 1
ATOM 2118 C C . LYS A 1 296 ? 60.017 21.193 48.860 1.00 21.27 296 LYS A C 1
ATOM 2119 O O . LYS A 1 296 ? 58.824 21.020 49.108 1.00 20.83 296 LYS A O 1
ATOM 2125 N N . ALA A 1 297 ? 60.957 21.167 49.800 1.00 21.22 297 ALA A N 1
ATOM 2126 C CA . ALA A 1 297 ? 60.607 20.949 51.200 1.00 22.06 297 ALA A CA 1
ATOM 2127 C C . ALA A 1 297 ? 59.589 22.012 51.597 1.00 22.22 297 ALA A C 1
ATOM 2128 O O . ALA A 1 297 ? 58.590 21.727 52.259 1.00 22.83 297 ALA A O 1
ATOM 2130 N N . CYS A 1 298 ? 59.854 23.242 51.173 1.00 21.21 298 CYS A N 1
ATOM 2131 C CA . CYS A 1 298 ? 58.975 24.363 51.457 1.00 20.93 298 CYS A CA 1
ATOM 2132 C C . CYS A 1 298 ? 57.634 24.199 50.744 1.00 21.34 298 CYS A C 1
ATOM 2133 O O . CYS A 1 298 ? 56.575 24.350 51.353 1.00 20.28 298 CYS A O 1
ATOM 2136 N N . LYS A 1 299 ? 57.691 23.893 49.451 1.00 21.97 299 LYS A N 1
ATOM 2137 C CA . LYS A 1 299 ? 56.490 23.714 48.640 1.00 23.24 299 LYS A CA 1
ATOM 2138 C C . LYS A 1 299 ? 55.578 22.626 49.196 1.00 24.21 299 LYS A C 1
ATOM 2139 O O . LYS A 1 299 ? 54.367 22.819 49.322 1.00 23.90 299 LYS A O 1
ATOM 2145 N N . THR A 1 300 ? 56.164 21.478 49.520 1.00 25.10 300 THR A N 1
ATOM 2146 C CA . THR A 1 300 ? 55.403 20.358 50.058 1.00 25.79 300 THR A CA 1
ATOM 2147 C C . THR A 1 300 ? 54.669 20.768 51.331 1.00 25.97 300 THR A C 1
ATOM 2148 O O . THR A 1 300 ? 53.552 20.314 51.587 1.00 26.28 300 THR A O 1
ATOM 2152 N N . ALA A 1 301 ? 55.298 21.631 52.121 1.00 25.51 301 ALA A N 1
ATOM 2153 C CA . ALA A 1 301 ? 54.706 22.103 53.367 1.00 25.56 301 ALA A CA 1
ATOM 2154 C C . ALA A 1 301 ? 53.541 23.055 53.105 1.00 25.39 301 ALA A C 1
ATOM 2155 O O . ALA A 1 301 ? 52.837 23.451 54.034 1.00 25.51 301 ALA A O 1
ATOM 2157 N N . GLY A 1 302 ? 53.351 23.424 51.840 1.00 25.09 302 GLY A N 1
ATOM 2158 C CA . GLY A 1 302 ? 52.259 24.313 51.475 1.00 24.08 302 GLY A CA 1
ATOM 2159 C C . GLY A 1 302 ? 52.606 25.788 51.352 1.00 23.11 302 GLY A C 1
ATOM 2160 O O . GLY A 1 302 ? 51.714 26.637 51.341 1.00 23.83 302 GLY A O 1
ATOM 2161 N N . ALA A 1 303 ? 53.893 26.101 51.244 1.00 22.00 303 ALA A N 1
ATOM 2162 C CA . ALA A 1 303 ? 54.340 27.487 51.132 1.00 21.14 303 ALA A CA 1
ATOM 2163 C C . ALA A 1 303 ? 53.761 28.222 49.924 1.00 20.48 303 ALA A C 1
ATOM 2164 O O . ALA A 1 303 ? 53.583 27.638 48.855 1.00 20.33 303 ALA A O 1
ATOM 2166 N N . LYS A 1 304 ? 53.472 29.508 50.107 1.00 20.68 304 LYS A N 1
ATOM 2167 C CA . LYS A 1 304 ? 52.932 30.346 49.037 1.00 20.77 304 LYS A CA 1
ATOM 2168 C C . LYS A 1 304 ? 54.079 30.969 48.250 1.00 20.31 304 LYS A C 1
ATOM 2169 O O . LYS A 1 304 ? 53.966 31.212 47.048 1.00 19.84 304 LYS A O 1
ATOM 2175 N N . GLY A 1 305 ? 55.175 31.234 48.955 1.00 18.93 305 GLY A N 1
ATOM 2176 C CA . GLY A 1 305 ? 56.358 31.819 48.349 1.00 18.64 305 GLY A CA 1
ATOM 2177 C C . GLY A 1 305 ? 57.561 31.172 49.004 1.00 17.73 305 GLY A C 1
ATOM 2178 O O . GLY A 1 305 ? 57.463 30.714 50.142 1.00 17.17 305 GLY A O 1
ATOM 2179 N N . ILE A 1 306 ? 58.694 31.137 48.311 1.00 16.82 306 ILE A N 1
ATOM 2180 C CA . ILE A 1 306 ? 59.881 30.498 48.868 1.00 16.44 306 ILE A CA 1
ATOM 2181 C C . ILE A 1 306 ? 61.151 31.330 48.737 1.00 16.21 306 ILE A C 1
ATOM 2182 O O . ILE A 1 306 ? 61.416 31.922 47.691 1.00 16.44 306 ILE A O 1
ATOM 2187 N N . ILE A 1 307 ? 61.932 31.362 49.813 1.00 15.28 307 ILE A N 1
ATOM 2188 C CA . ILE A 1 307 ? 63.192 32.093 49.843 1.00 14.86 307 ILE A CA 1
ATOM 2189 C C . ILE A 1 307 ? 64.297 31.161 50.321 1.00 15.58 307 ILE A C 1
ATOM 2190 O O . ILE A 1 307 ? 64.323 30.767 51.486 1.00 16.71 307 ILE A O 1
ATOM 2195 N N . VAL A 1 308 ? 65.203 30.809 49.416 1.00 14.57 308 VAL A N 1
ATOM 2196 C CA . VAL A 1 308 ? 66.317 29.929 49.745 1.00 14.88 308 VAL A CA 1
ATOM 2197 C C . VAL A 1 308 ? 67.563 30.771 49.981 1.00 15.05 308 VAL A C 1
ATOM 2198 O O . VAL A 1 308 ? 67.913 31.606 49.146 1.00 14.85 308 VAL A O 1
ATOM 2202 N N . TYR A 1 309 ? 68.227 30.572 51.117 1.00 16.11 309 TYR A N 1
ATOM 2203 C CA . TYR A 1 309 ? 69.444 31.323 51.388 1.00 16.06 309 TYR A CA 1
ATOM 2204 C C . TYR A 1 309 ? 70.660 30.407 51.435 1.00 16.78 309 TYR A C 1
ATOM 2205 O O . TYR A 1 309 ? 70.562 29.232 51.790 1.00 16.68 309 TYR A O 1
ATOM 2214 N N . SER A 1 310 ? 71.804 30.959 51.053 1.00 17.19 310 SER A N 1
ATOM 2215 C CA . SER A 1 310 ? 73.055 30.213 51.004 1.00 17.21 310 SER A CA 1
ATOM 2216 C C . SER A 1 310 ? 73.494 29.570 52.311 1.00 17.63 310 SER A C 1
ATOM 2217 O O . SER A 1 310 ? 73.274 30.111 53.396 1.00 17.17 310 SER A O 1
ATOM 2220 N N . ASN A 1 311 ? 74.126 28.407 52.189 1.00 17.31 311 ASN A N 1
ATOM 2221 C CA . ASN A 1 311 ? 74.645 27.688 53.343 1.00 17.72 311 ASN A CA 1
ATOM 2222 C C . ASN A 1 311 ? 76.083 28.154 53.565 1.00 18.77 311 ASN A C 1
ATOM 2223 O O . ASN A 1 311 ? 76.617 28.932 52.774 1.00 17.46 311 ASN A O 1
ATOM 2228 N N . SER A 1 312 ? 76.709 27.674 54.635 1.00 19.24 312 SER A N 1
ATOM 2229 C CA . SER A 1 312 ? 78.076 28.067 54.966 1.00 20.26 312 SER A CA 1
ATOM 2230 C C . SER A 1 312 ? 79.138 27.626 53.957 1.00 19.67 312 SER A C 1
ATOM 2231 O O . SER A 1 312 ? 80.202 28.239 53.870 1.00 20.28 312 SER A O 1
ATOM 2234 N N . ALA A 1 313 ? 78.855 26.570 53.201 1.00 19.22 313 ALA A N 1
ATOM 2235 C CA . ALA A 1 313 ? 79.801 26.069 52.204 1.00 19.11 313 ALA A CA 1
ATOM 2236 C C . ALA A 1 313 ? 80.032 27.089 51.085 1.00 19.11 313 ALA A C 1
ATOM 2237 O O . ALA A 1 313 ? 81.163 27.297 50.643 1.00 19.11 313 ALA A O 1
ATOM 2239 N N . LEU A 1 314 ? 78.950 27.707 50.622 1.00 18.44 314 LEU A N 1
ATOM 2240 C CA . LEU A 1 314 ? 79.005 28.723 49.571 1.00 18.19 314 LEU A CA 1
ATOM 2241 C C . LEU A 1 314 ? 78.047 29.836 49.981 1.00 16.88 314 LEU A C 1
ATOM 2242 O O . LEU A 1 314 ? 76.951 29.962 49.432 1.00 16.08 314 LEU A O 1
ATOM 2247 N N . PRO A 1 315 ? 78.458 30.665 50.954 1.00 16.60 315 PRO A N 1
ATOM 2248 C CA . PRO A 1 315 ? 77.662 31.779 51.478 1.00 15.78 315 PRO A CA 1
ATOM 2249 C C . PRO A 1 315 ? 77.365 32.925 50.514 1.00 15.22 315 PRO A C 1
ATOM 2250 O O . PRO A 1 315 ? 76.497 33.756 50.785 1.00 14.58 315 PRO A O 1
ATOM 2254 N N . GLY A 1 316 ? 78.079 32.975 49.395 1.00 14.16 316 GLY A N 1
ATOM 2255 C CA . GLY A 1 316 ? 77.850 34.041 48.435 1.00 13.92 316 GLY A CA 1
ATOM 2256 C C . GLY A 1 316 ? 76.510 33.925 47.735 1.00 12.78 316 GLY A C 1
ATOM 2257 O O . GLY A 1 316 ? 75.794 32.938 47.901 1.00 13.70 316 GLY A O 1
ATOM 2258 N N . LEU A 1 317 ? 76.167 34.934 46.942 1.00 13.40 317 LEU A N 1
ATOM 2259 C CA . LEU A 1 317 ? 74.904 34.919 46.219 1.00 12.12 317 LEU A CA 1
ATOM 2260 C C . LEU A 1 317 ? 74.957 33.903 45.081 1.00 11.61 317 LEU A C 1
ATOM 2261 O O . LEU A 1 317 ? 75.829 33.972 44.208 1.00 11.33 317 LEU A O 1
ATOM 2266 N N . GLN A 1 318 ? 74.028 32.955 45.095 1.00 11.33 318 GLN A N 1
ATOM 2267 C CA . GLN A 1 318 ? 73.986 31.927 44.063 1.00 11.66 318 GLN A CA 1
ATOM 2268 C C . GLN A 1 318 ? 72.777 32.077 43.140 1.00 12.18 318 GLN A C 1
ATOM 2269 O O . GLN A 1 318 ? 71.698 32.491 43.569 1.00 12.66 318 GLN A O 1
ATOM 2275 N N . ASN A 1 319 ? 72.979 31.739 41.870 1.00 11.62 319 ASN A N 1
ATOM 2276 C CA . ASN A 1 319 ? 71.938 31.791 40.844 1.00 11.34 319 ASN A CA 1
ATOM 2277 C C . ASN A 1 319 ? 71.977 30.407 40.195 1.00 12.02 319 ASN A C 1
ATOM 2278 O O . ASN A 1 319 ? 72.328 30.265 39.026 1.00 12.19 319 ASN A O 1
ATOM 2283 N N . PRO A 1 320 ? 71.606 29.365 40.954 1.00 12.17 320 PRO A N 1
ATOM 2284 C CA . PRO A 1 320 ? 71.617 27.991 40.450 1.00 13.24 320 PRO A CA 1
ATOM 2285 C C . PRO A 1 320 ? 70.431 27.581 39.598 1.00 14.11 320 PRO A C 1
ATOM 2286 O O . PRO A 1 320 ? 69.407 28.262 39.559 1.00 13.98 320 PRO A O 1
ATOM 2290 N N . PHE A 1 321 ? 70.582 26.455 38.911 1.00 14.99 321 PHE A N 1
ATOM 2291 C CA . PHE A 1 321 ? 69.503 25.924 38.100 1.00 16.21 321 PHE A CA 1
ATOM 2292 C C . PHE A 1 321 ? 68.555 25.198 39.043 1.00 17.19 321 PHE A C 1
ATOM 2293 O O . PHE A 1 321 ? 68.982 24.350 39.830 1.00 17.33 321 PHE A O 1
ATOM 2301 N N . LEU A 1 322 ? 67.277 25.551 38.987 1.00 16.53 322 LEU A N 1
ATOM 2302 C CA . LEU A 1 322 ? 66.281 24.883 39.811 1.00 16.10 322 LEU A CA 1
ATOM 2303 C C . LEU A 1 322 ? 65.699 23.799 38.919 1.00 16.54 322 LEU A C 1
ATOM 2304 O O . LEU A 1 322 ? 64.727 24.028 38.195 1.00 16.85 322 LEU A O 1
ATOM 2309 N N . VAL A 1 323 ? 66.327 22.628 38.943 1.00 18.09 323 VAL A N 1
ATOM 2310 C CA . VAL A 1 323 ? 65.875 21.503 38.137 1.00 17.95 323 VAL A CA 1
ATOM 2311 C C . VAL A 1 323 ? 64.652 20.902 38.821 1.00 19.16 323 VAL A C 1
ATOM 2312 O O . VAL A 1 323 ? 64.760 20.273 39.872 1.00 19.47 323 VAL A O 1
ATOM 2316 N N . ASP A 1 324 ? 63.491 21.116 38.211 1.00 20.20 324 ASP A N 1
ATOM 2317 C CA . ASP A 1 324 ? 62.214 20.650 38.744 1.00 21.26 324 ASP A CA 1
ATOM 2318 C C . ASP A 1 324 ? 61.648 19.526 37.874 1.00 22.41 324 ASP A C 1
ATOM 2319 O O . ASP A 1 324 ? 60.791 19.757 37.020 1.00 21.80 324 ASP A O 1
ATOM 2324 N N . ALA A 1 325 ? 62.130 18.309 38.106 1.00 23.28 325 ALA A N 1
ATOM 2325 C CA . ALA A 1 325 ? 61.711 17.138 37.343 1.00 24.63 325 ALA A CA 1
ATOM 2326 C C . ALA A 1 325 ? 60.202 16.914 37.271 1.00 25.55 325 ALA A C 1
ATOM 2327 O O . ALA A 1 325 ? 59.669 16.615 36.203 1.00 25.90 325 ALA A O 1
ATOM 2329 N N . ASN A 1 326 ? 59.517 17.051 38.402 1.00 26.26 326 ASN A N 1
ATOM 2330 C CA . ASN A 1 326 ? 58.074 16.836 38.440 1.00 27.20 326 ASN A CA 1
ATOM 2331 C C . ASN A 1 326 ? 57.259 18.123 38.363 1.00 26.75 326 ASN A C 1
ATOM 2332 O O . ASN A 1 326 ? 56.043 18.105 38.561 1.00 27.31 326 ASN A O 1
ATOM 2337 N N . SER A 1 327 ? 57.928 19.235 38.071 1.00 25.67 327 SER A N 1
ATOM 2338 C CA . SER A 1 327 ? 57.259 20.529 37.965 1.00 24.78 327 SER A CA 1
ATOM 2339 C C . SER A 1 327 ? 56.432 20.804 39.217 1.00 24.56 327 SER A C 1
ATOM 2340 O O . SER A 1 327 ? 55.265 21.192 39.133 1.00 24.18 327 SER A O 1
ATOM 2343 N N . ASP A 1 328 ? 57.052 20.607 40.376 1.00 23.99 328 ASP A N 1
ATOM 2344 C CA . ASP A 1 328 ? 56.392 20.809 41.661 1.00 24.67 328 ASP A CA 1
ATOM 2345 C C . ASP A 1 328 ? 56.385 22.260 42.131 1.00 23.05 328 ASP A C 1
ATOM 2346 O O . ASP A 1 328 ? 55.458 22.690 42.816 1.00 23.08 328 ASP A O 1
ATOM 2351 N N . ILE A 1 329 ? 57.420 23.013 41.770 1.00 20.99 329 ILE A N 1
ATOM 2352 C CA . ILE A 1 329 ? 57.517 24.405 42.188 1.00 18.79 329 ILE A CA 1
ATOM 2353 C C . ILE A 1 329 ? 56.702 25.326 41.287 1.00 18.40 329 ILE A C 1
ATOM 2354 O O . ILE A 1 329 ? 57.215 25.894 40.322 1.00 17.58 329 ILE A O 1
ATOM 2359 N N . THR A 1 330 ? 55.423 25.466 41.622 1.00 18.55 330 THR A N 1
ATOM 2360 C CA . THR A 1 330 ? 54.502 26.300 40.863 1.00 19.47 330 THR A CA 1
ATOM 2361 C C . THR A 1 330 ? 54.272 27.649 41.540 1.00 18.98 330 THR A C 1
ATOM 2362 O O . THR A 1 330 ? 53.392 28.413 41.141 1.00 20.11 330 THR A O 1
ATOM 2366 N N . VAL A 1 331 ? 55.064 27.932 42.568 1.00 18.05 331 VAL A N 1
ATOM 2367 C CA . VAL A 1 331 ? 54.964 29.191 43.297 1.00 17.16 331 VAL A CA 1
ATOM 2368 C C . VAL A 1 331 ? 56.258 29.977 43.097 1.00 16.98 331 VAL A C 1
ATOM 2369 O O . VAL A 1 331 ? 57.279 29.410 42.700 1.00 16.56 331 VAL A O 1
ATOM 2373 N N . PRO A 1 332 ? 56.232 31.293 43.358 1.00 15.52 332 PRO A N 1
ATOM 2374 C CA . PRO A 1 332 ? 57.457 32.078 43.180 1.00 15.04 332 PRO A CA 1
ATOM 2375 C C . PRO A 1 332 ? 58.512 31.737 44.228 1.00 14.67 332 PRO A C 1
ATOM 2376 O O . PRO A 1 332 ? 58.233 31.725 45.427 1.00 14.97 332 PRO A O 1
ATOM 2380 N N . SER A 1 333 ? 59.721 31.442 43.764 1.00 13.92 333 SER A N 1
ATOM 2381 C CA . SER A 1 333 ? 60.822 31.115 44.659 1.00 13.43 333 SER A CA 1
ATOM 2382 C C . SER A 1 333 ? 62.060 31.904 44.242 1.00 12.52 333 SER A C 1
ATOM 2383 O O . SER A 1 333 ? 62.291 32.132 43.052 1.00 12.96 333 SER A O 1
ATOM 2386 N N . VAL A 1 334 ? 62.843 32.328 45.229 1.00 12.29 334 VAL A N 1
ATOM 2387 C CA . VAL A 1 334 ? 64.039 33.121 44.973 1.00 12.43 334 VAL A CA 1
ATOM 2388 C C . VAL A 1 334 ? 65.250 32.636 45.764 1.00 12.87 334 VAL A C 1
ATOM 2389 O O . VAL A 1 334 ? 65.128 31.804 46.665 1.00 13.35 334 VAL A O 1
ATOM 2393 N N . SER A 1 335 ? 66.415 33.178 45.419 1.00 12.88 335 SER A N 1
ATOM 2394 C CA . SER A 1 335 ? 67.670 32.829 46.074 1.00 12.93 335 SER A CA 1
ATOM 2395 C C . SER A 1 335 ? 68.375 34.084 46.588 1.00 12.41 335 SER A C 1
ATOM 2396 O O . SER A 1 335 ? 68.467 35.083 45.878 1.00 12.50 335 SER A O 1
ATOM 2399 N N . VAL A 1 336 ? 68.863 34.030 47.825 1.00 12.59 336 VAL A N 1
ATOM 2400 C CA . VAL A 1 336 ? 69.580 35.150 48.431 1.00 12.80 336 VAL A CA 1
ATOM 2401 C C . VAL A 1 336 ? 70.841 34.613 49.108 1.00 13.20 336 VAL A C 1
ATOM 2402 O O . VAL A 1 336 ? 70.930 33.416 49.391 1.00 13.49 336 VAL A O 1
ATOM 2406 N N . ASP A 1 337 ? 71.811 35.485 49.371 1.00 12.70 337 ASP A N 1
ATOM 2407 C CA . ASP A 1 337 ? 73.045 35.035 50.007 1.00 14.08 337 ASP A CA 1
ATOM 2408 C C . ASP A 1 337 ? 72.821 34.734 51.486 1.00 15.56 337 ASP A C 1
ATOM 2409 O O . ASP A 1 337 ? 71.751 35.020 52.029 1.00 16.88 337 ASP A O 1
ATOM 2414 N N . ARG A 1 338 ? 73.820 34.147 52.137 1.00 15.31 338 ARG A N 1
ATOM 2415 C CA . ARG A 1 338 ? 73.676 33.776 53.541 1.00 15.94 338 ARG A CA 1
ATOM 2416 C C . ARG A 1 338 ? 73.419 34.936 54.491 1.00 16.37 338 ARG A C 1
ATOM 2417 O O . ARG A 1 338 ? 72.568 34.836 55.376 1.00 17.07 338 ARG A O 1
ATOM 2425 N N . ALA A 1 339 ? 74.147 36.033 54.318 1.00 16.39 339 ALA A N 1
ATOM 2426 C CA . ALA A 1 339 ? 73.975 37.194 55.184 1.00 17.15 339 ALA A CA 1
ATOM 2427 C C . ALA A 1 339 ? 72.527 37.667 55.155 1.00 17.87 339 ALA A C 1
ATOM 2428 O O . ALA A 1 339 ? 71.935 37.965 56.194 1.00 17.71 339 ALA A O 1
ATOM 2430 N N . THR A 1 340 ? 71.960 37.733 53.956 1.00 17.24 340 THR A N 1
ATOM 2431 C CA . THR A 1 340 ? 70.581 38.168 53.790 1.00 17.78 340 THR A CA 1
ATOM 2432 C C . THR A 1 340 ? 69.617 37.167 54.423 1.00 17.81 340 THR A C 1
ATOM 2433 O O . THR A 1 340 ? 68.640 37.557 55.060 1.00 18.17 340 THR A O 1
ATOM 2437 N N . GLY A 1 341 ? 69.899 35.879 54.254 1.00 17.71 341 GLY A N 1
ATOM 2438 C CA . GLY A 1 341 ? 69.045 34.855 54.827 1.00 18.51 341 GLY A CA 1
ATOM 2439 C C . GLY A 1 341 ? 69.030 34.914 56.344 1.00 20.18 341 GLY A C 1
ATOM 2440 O O . GLY A 1 341 ? 67.992 34.693 56.971 1.00 20.61 341 GLY A O 1
ATOM 2441 N N . LEU A 1 342 ? 70.180 35.214 56.940 1.00 20.41 342 LEU A N 1
ATOM 2442 C CA . LEU A 1 342 ? 70.269 35.300 58.393 1.00 22.10 342 LEU A CA 1
ATOM 2443 C C . LEU A 1 342 ? 69.562 36.552 58.897 1.00 22.56 342 LEU A C 1
ATOM 2444 O O . LEU A 1 342 ? 68.982 36.553 59.984 1.00 22.80 342 LEU A O 1
ATOM 2449 N N . ALA A 1 343 ? 69.609 37.616 58.104 1.00 22.41 343 ALA A N 1
ATOM 2450 C CA . ALA A 1 343 ? 68.960 38.866 58.475 1.00 22.34 343 ALA A CA 1
ATOM 2451 C C . ALA A 1 343 ? 67.449 38.668 58.465 1.00 22.55 343 ALA A C 1
ATOM 2452 O O . ALA A 1 343 ? 66.732 39.226 59.297 1.00 22.77 343 ALA A O 1
ATOM 2454 N N . LEU A 1 344 ? 66.971 37.865 57.520 1.00 22.21 344 LEU A N 1
ATOM 2455 C CA . LEU A 1 344 ? 65.546 37.585 57.403 1.00 22.69 344 LEU A CA 1
ATOM 2456 C C . LEU A 1 344 ? 65.029 36.801 58.606 1.00 23.59 344 LEU A C 1
ATOM 2457 O O . LEU A 1 344 ? 63.833 36.820 58.895 1.00 23.09 344 LEU A O 1
ATOM 2462 N N . LYS A 1 345 ? 65.930 36.114 59.303 1.00 24.45 345 LYS A N 1
ATOM 2463 C CA . LYS A 1 345 ? 65.553 35.337 60.481 1.00 25.87 345 LYS A CA 1
ATOM 2464 C C . LYS A 1 345 ? 64.922 36.238 61.536 1.00 26.61 345 LYS A C 1
ATOM 2465 O O . LYS A 1 345 ? 64.002 35.830 62.248 1.00 26.86 345 LYS A O 1
ATOM 2471 N N . ALA A 1 346 ? 65.427 37.462 61.633 1.00 27.00 346 ALA A N 1
ATOM 2472 C CA . ALA A 1 346 ? 64.929 38.427 62.605 1.00 27.42 346 ALA A CA 1
ATOM 2473 C C . ALA A 1 346 ? 63.551 38.966 62.236 1.00 27.44 346 ALA A C 1
ATOM 2474 O O . ALA A 1 346 ? 62.878 39.582 63.065 1.00 27.56 346 ALA A O 1
ATOM 2476 N N . LYS A 1 347 ? 63.132 38.732 60.997 1.00 26.57 347 LYS A N 1
ATOM 2477 C CA . LYS A 1 347 ? 61.837 39.214 60.528 1.00 26.28 347 LYS A CA 1
ATOM 2478 C C . LYS A 1 347 ? 60.768 38.127 60.482 1.00 25.85 347 LYS A C 1
ATOM 2479 O O . LYS A 1 347 ? 59.672 38.349 59.968 1.00 25.63 347 LYS A O 1
ATOM 2485 N N . LEU A 1 348 ? 61.085 36.954 61.020 1.00 25.77 348 LEU A N 1
ATOM 2486 C CA . LEU A 1 348 ? 60.139 35.845 61.028 1.00 26.43 348 LEU A CA 1
ATOM 2487 C C . LEU A 1 348 ? 58.805 36.237 61.658 1.00 26.54 348 LEU A C 1
ATOM 2488 O O . LEU A 1 348 ? 58.765 36.887 62.703 1.00 26.65 348 LEU A O 1
ATOM 2493 N N . GLY A 1 349 ? 57.714 35.839 61.009 1.00 26.27 349 GLY A N 1
ATOM 2494 C CA . GLY A 1 349 ? 56.390 36.151 61.516 1.00 26.62 349 GLY A CA 1
ATOM 2495 C C . GLY A 1 349 ? 55.777 37.382 60.878 1.00 25.97 349 GLY A C 1
ATOM 2496 O O . GLY A 1 349 ? 54.564 37.585 60.944 1.00 26.65 349 GLY A O 1
ATOM 2497 N N . GLN A 1 350 ? 56.611 38.205 60.252 1.00 25.43 350 GLN A N 1
ATOM 2498 C CA . GLN A 1 350 ? 56.137 39.422 59.608 1.00 24.79 350 GLN A CA 1
ATOM 2499 C C . GLN A 1 350 ? 55.656 39.178 58.181 1.00 23.73 350 GLN A C 1
ATOM 2500 O O . GLN A 1 350 ? 56.154 38.289 57.487 1.00 22.65 350 GLN A O 1
ATOM 2506 N N . SER A 1 351 ? 54.679 39.971 57.753 1.00 22.70 351 SER A N 1
ATOM 2507 C CA . SER A 1 351 ? 54.123 39.853 56.411 1.00 22.13 351 SER A CA 1
ATOM 2508 C C . SER A 1 351 ? 55.221 40.107 55.386 1.00 21.57 351 SER A C 1
ATOM 2509 O O . SER A 1 351 ? 55.870 41.153 55.404 1.00 22.41 351 SER A O 1
ATOM 2512 N N . THR A 1 352 ? 55.419 39.145 54.492 1.00 19.58 352 THR A N 1
ATOM 2513 C CA . THR A 1 352 ? 56.452 39.254 53.470 1.00 18.83 352 THR A CA 1
ATOM 2514 C C . THR A 1 352 ? 55.903 38.983 52.078 1.00 17.82 352 THR A C 1
ATOM 2515 O O . THR A 1 352 ? 55.058 38.108 51.889 1.00 17.52 352 THR A O 1
ATOM 2519 N N . THR A 1 353 ? 56.390 39.742 51.103 1.00 17.28 353 THR A N 1
ATOM 2520 C CA . THR A 1 353 ? 55.968 39.566 49.724 1.00 17.04 353 THR A CA 1
ATOM 2521 C C . THR A 1 353 ? 57.176 39.183 48.884 1.00 16.39 353 THR A C 1
ATOM 2522 O O . THR A 1 353 ? 58.158 39.922 48.822 1.00 16.58 353 THR A O 1
ATOM 2526 N N . VAL A 1 354 ? 57.101 38.014 48.262 1.00 15.16 354 VAL A N 1
ATOM 2527 C CA . VAL A 1 354 ? 58.170 37.529 47.401 1.00 15.75 354 VAL A CA 1
ATOM 2528 C C . VAL A 1 354 ? 57.629 37.598 45.987 1.00 14.92 354 VAL A C 1
ATOM 2529 O O . VAL A 1 354 ? 56.493 37.196 45.732 1.00 15.39 354 VAL A O 1
ATOM 2533 N N . SER A 1 355 ? 58.432 38.105 45.062 1.00 15.07 355 SER A N 1
ATOM 2534 C CA . SER A 1 355 ? 57.964 38.215 43.696 1.00 15.52 355 SER A CA 1
ATOM 2535 C C . SER A 1 355 ? 59.028 38.014 42.634 1.00 14.02 355 SER A C 1
ATOM 2536 O O . SER A 1 355 ? 60.177 38.424 42.797 1.00 15.20 355 SER A O 1
ATOM 2539 N N . ASN A 1 356 ? 58.624 37.357 41.554 1.00 12.36 356 ASN A N 1
ATOM 2540 C CA . ASN A 1 356 ? 59.484 37.139 40.399 1.00 12.63 356 ASN A CA 1
ATOM 2541 C C . ASN A 1 356 ? 58.746 37.866 39.285 1.00 12.77 356 ASN A C 1
ATOM 2542 O O . ASN A 1 356 ? 57.539 37.687 39.118 1.00 12.59 356 ASN A O 1
ATOM 2547 N N . GLN A 1 357 ? 59.460 38.693 38.533 1.00 12.46 357 GLN A N 1
ATOM 2548 C CA . GLN A 1 357 ? 58.835 39.452 37.461 1.00 12.87 357 GLN A CA 1
ATOM 2549 C C . GLN A 1 357 ? 59.556 39.283 36.135 1.00 12.08 357 GLN A C 1
ATOM 2550 O O . GLN A 1 357 ? 60.777 39.408 36.064 1.00 11.80 357 GLN A O 1
ATOM 2556 N N . GLY A 1 358 ? 58.793 38.989 35.088 1.00 11.31 358 GLY A N 1
ATOM 2557 C CA . GLY A 1 358 ? 59.380 38.833 33.772 1.00 11.30 358 GLY A CA 1
ATOM 2558 C C . GLY A 1 358 ? 59.246 40.124 32.985 1.00 11.35 358 GLY A C 1
ATOM 2559 O O . GLY A 1 358 ? 58.802 41.142 33.522 1.00 11.47 358 GLY A O 1
ATOM 2560 N N . ASN A 1 359 ? 59.639 40.084 31.717 1.00 11.61 359 ASN A N 1
ATOM 2561 C CA . ASN A 1 359 ? 59.555 41.248 30.839 1.00 13.21 359 ASN A CA 1
ATOM 2562 C C . ASN A 1 359 ? 60.335 42.445 31.383 1.00 12.50 359 ASN A C 1
ATOM 2563 O O . ASN A 1 359 ? 59.943 43.595 31.183 1.00 12.89 359 ASN A O 1
ATOM 2568 N N . GLN A 1 360 ? 61.447 42.177 32.062 1.00 10.32 360 GLN A N 1
ATOM 2569 C CA . GLN A 1 360 ? 62.266 43.247 32.624 1.00 10.12 360 GLN A CA 1
ATOM 2570 C C . GLN A 1 360 ? 63.394 43.662 31.679 1.00 9.47 360 GLN A C 1
ATOM 2571 O O . GLN A 1 360 ? 63.593 43.048 30.630 1.00 9.87 360 GLN A O 1
ATOM 2577 N N . ASP A 1 361 ? 64.130 44.703 32.057 1.00 9.88 361 ASP A N 1
ATOM 2578 C CA . ASP A 1 361 ? 65.227 45.203 31.233 1.00 9.20 361 ASP A CA 1
ATOM 2579 C C . ASP A 1 361 ? 66.599 44.920 31.844 1.00 9.50 361 ASP A C 1
ATOM 2580 O O . ASP A 1 361 ? 67.618 45.457 31.396 1.00 9.08 361 ASP A O 1
ATOM 2585 N N . TYR A 1 362 ? 66.611 44.070 32.864 1.00 8.85 362 TYR A N 1
ATOM 2586 C CA . TYR A 1 362 ? 67.838 43.680 33.555 1.00 8.95 362 TYR A CA 1
ATOM 2587 C C . TYR A 1 362 ? 67.693 42.217 33.932 1.00 9.92 362 TYR A C 1
ATOM 2588 O O . TYR A 1 362 ? 66.580 41.691 33.973 1.00 9.84 362 TYR A O 1
ATOM 2597 N N . GLU A 1 363 ? 68.809 41.552 34.206 1.00 9.88 363 GLU A N 1
ATOM 2598 C CA . GLU A 1 363 ? 68.749 40.152 34.589 1.00 9.84 363 GLU A CA 1
ATOM 2599 C C . GLU A 1 363 ? 70.060 39.674 35.184 1.00 9.03 363 GLU A C 1
ATOM 2600 O O . GLU A 1 363 ? 71.125 40.228 34.900 1.00 9.21 363 GLU A O 1
ATOM 2606 N N . TYR A 1 364 ? 69.963 38.649 36.023 1.00 9.57 364 TYR A N 1
ATOM 2607 C CA . TYR A 1 364 ? 71.133 38.040 36.636 1.00 9.69 364 TYR A CA 1
ATOM 2608 C C . TYR A 1 364 ? 71.654 36.949 35.705 1.00 8.75 364 TYR A C 1
ATOM 2609 O O . TYR A 1 364 ? 70.884 36.106 35.237 1.00 9.88 364 TYR A O 1
ATOM 2618 N N . TYR A 1 365 ? 72.956 36.988 35.433 1.00 9.43 365 TYR A N 1
ATOM 2619 C CA . TYR A 1 365 ? 73.632 35.998 34.592 1.00 9.14 365 TYR A CA 1
ATOM 2620 C C . TYR A 1 365 ? 74.819 35.433 35.365 1.00 8.87 365 TYR A C 1
ATOM 2621 O O . TYR A 1 365 ? 75.343 36.082 36.270 1.00 9.83 365 TYR A O 1
ATOM 2630 N N . ASN A 1 366 ? 75.251 34.236 34.974 1.00 9.73 366 ASN A N 1
ATOM 2631 C CA . ASN A 1 366 ? 76.421 33.579 35.565 1.00 10.13 366 ASN A CA 1
ATOM 2632 C C . ASN A 1 366 ? 77.392 33.312 34.423 1.00 10.46 366 ASN A C 1
ATOM 2633 O O . ASN A 1 366 ? 76.966 33.021 33.305 1.00 11.04 366 ASN A O 1
ATOM 2638 N N . GLY A 1 367 ? 78.690 33.380 34.699 1.00 9.96 367 GLY A N 1
ATOM 2639 C CA . GLY A 1 367 ? 79.648 33.066 33.657 1.00 10.13 367 GLY A CA 1
ATOM 2640 C C . GLY A 1 367 ? 80.973 33.788 33.688 1.00 9.28 367 GLY A C 1
ATOM 2641 O O . GLY A 1 367 ? 81.091 34.876 34.252 1.00 9.63 367 GLY A O 1
ATOM 2642 N N . THR A 1 368 ? 81.990 33.167 33.094 1.00 10.01 368 THR A N 1
ATOM 2643 C CA . THR A 1 368 ? 83.294 33.802 33.013 1.00 9.92 368 THR A CA 1
ATOM 2644 C C . THR A 1 368 ? 83.127 34.980 32.053 1.00 9.58 368 THR A C 1
ATOM 2645 O O . THR A 1 368 ? 83.928 35.910 32.056 1.00 8.91 368 THR A O 1
ATOM 2649 N N . SER A 1 369 ? 82.065 34.936 31.246 1.00 10.66 369 SER A N 1
ATOM 2650 C CA . SER A 1 369 ? 81.763 36.005 30.296 1.00 11.83 369 SER A CA 1
ATOM 2651 C C . SER A 1 369 ? 81.276 37.244 31.036 1.00 9.57 369 SER A C 1
ATOM 2652 O O . SER A 1 369 ? 81.253 38.331 30.466 1.00 9.95 369 SER A O 1
ATOM 2655 N N . MET A 1 370 ? 80.869 37.065 32.294 1.00 8.95 370 MET A N 1
ATOM 2656 C CA . MET A 1 370 ? 80.397 38.165 33.137 1.00 8.58 370 MET A CA 1
ATOM 2657 C C . MET A 1 370 ? 81.578 38.734 33.924 1.00 8.20 370 MET A C 1
ATOM 2658 O O . MET A 1 370 ? 81.629 39.928 34.218 1.00 9.23 370 MET A O 1
ATOM 2663 N N . ALA A 1 371 ? 82.527 37.871 34.274 1.00 8.45 371 ALA A N 1
ATOM 2664 C CA . ALA A 1 371 ? 83.709 38.306 35.009 1.00 8.64 371 ALA A CA 1
ATOM 2665 C C . ALA A 1 371 ? 84.602 39.130 34.082 1.00 7.94 371 ALA A C 1
ATOM 2666 O O . ALA A 1 371 ? 85.188 40.137 34.489 1.00 9.51 371 ALA A O 1
ATOM 2668 N N . THR A 1 372 ? 84.685 38.701 32.827 1.00 8.38 372 THR A N 1
ATOM 2669 C CA . THR A 1 372 ? 85.514 39.366 31.833 1.00 8.68 372 THR A CA 1
ATOM 2670 C C . THR A 1 372 ? 85.289 40.881 31.721 1.00 9.15 372 THR A C 1
ATOM 2671 O O . THR A 1 372 ? 86.249 41.646 31.790 1.00 8.71 372 THR A O 1
ATOM 2675 N N . PRO A 1 373 ? 84.033 41.339 31.547 1.00 9.23 373 PRO A N 1
ATOM 2676 C CA . PRO A 1 373 ? 83.812 42.787 31.445 1.00 8.29 373 PRO A CA 1
ATOM 2677 C C . PRO A 1 373 ? 84.173 43.555 32.717 1.00 9.08 373 PRO A C 1
ATOM 2678 O O . PRO A 1 373 ? 84.450 44.756 32.661 1.00 9.10 373 PRO A O 1
ATOM 2682 N N . HIS A 1 374 ? 84.161 42.881 33.865 1.00 8.83 374 HIS A N 1
ATOM 2683 C CA . HIS A 1 374 ? 84.555 43.558 35.098 1.00 9.14 374 HIS A CA 1
ATOM 2684 C C . HIS A 1 374 ? 86.047 43.847 34.968 1.00 9.03 374 HIS A C 1
ATOM 2685 O O . HIS A 1 374 ? 86.517 44.935 35.295 1.00 9.94 374 HIS A O 1
ATOM 2692 N N . VAL A 1 375 ? 86.789 42.860 34.474 1.00 8.61 375 VAL A N 1
ATOM 2693 C CA . VAL A 1 375 ? 88.231 42.994 34.307 1.00 8.89 375 VAL A CA 1
ATOM 2694 C C . VAL A 1 375 ? 88.616 43.987 33.213 1.00 8.31 375 VAL A C 1
ATOM 2695 O O . VAL A 1 375 ? 89.476 44.842 33.426 1.00 8.63 375 VAL A O 1
ATOM 2699 N N . SER A 1 376 ? 87.984 43.890 32.048 1.00 8.87 376 SER A N 1
ATOM 2700 C CA . SER A 1 376 ? 88.305 44.806 30.960 1.00 8.91 376 SER A CA 1
ATOM 2701 C C . SER A 1 376 ? 87.799 46.214 31.260 1.00 8.98 376 SER A C 1
ATOM 2702 O O . SER A 1 376 ? 88.417 47.198 30.856 1.00 8.47 376 SER A O 1
ATOM 2705 N N . GLY A 1 377 ? 86.682 46.310 31.977 1.00 8.67 377 GLY A N 1
ATOM 2706 C CA . GLY A 1 377 ? 86.152 47.614 32.336 1.00 9.49 377 GLY A CA 1
ATOM 2707 C C . GLY A 1 377 ? 87.124 48.293 33.285 1.00 9.90 377 GLY A C 1
ATOM 2708 O O . GLY A 1 377 ? 87.464 49.463 33.106 1.00 9.51 377 GLY A O 1
ATOM 2709 N N . VAL A 1 378 ? 87.580 47.554 34.293 1.00 9.09 378 VAL A N 1
ATOM 2710 C CA . VAL A 1 378 ? 88.529 48.094 35.261 1.00 9.88 378 VAL A CA 1
ATOM 2711 C C . VAL A 1 378 ? 89.863 48.406 34.592 1.00 9.69 378 VAL A C 1
ATOM 2712 O O . VAL A 1 378 ? 90.500 49.407 34.907 1.00 10.58 378 VAL A O 1
ATOM 2716 N N . ALA A 1 379 ? 90.287 47.551 33.667 1.00 9.67 379 ALA A N 1
ATOM 2717 C CA . ALA A 1 379 ? 91.549 47.770 32.968 1.00 9.25 379 ALA A CA 1
ATOM 2718 C C . ALA A 1 379 ? 91.505 49.109 32.242 1.00 9.68 379 ALA A C 1
ATOM 2719 O O . ALA A 1 379 ? 92.457 49.889 32.286 1.00 10.03 379 ALA A O 1
ATOM 2721 N N . THR 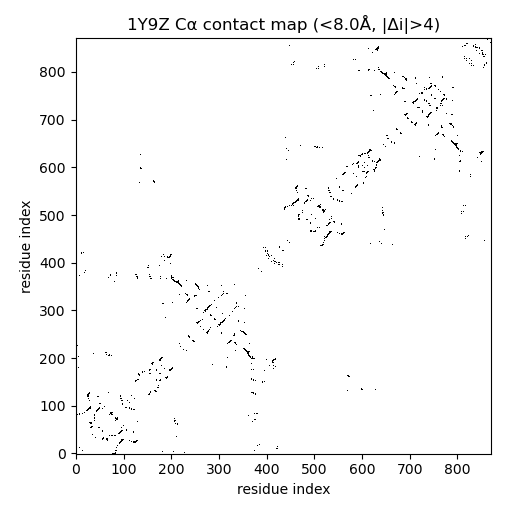A 1 380 ? 90.387 49.372 31.578 1.00 10.34 380 THR A N 1
ATOM 2722 C CA . THR A 1 380 ? 90.207 50.613 30.838 1.00 9.74 380 THR A CA 1
ATOM 2723 C C . THR A 1 380 ? 90.195 51.807 31.794 1.00 10.74 380 THR A C 1
ATOM 2724 O O . THR A 1 380 ? 90.836 52.829 31.536 1.00 9.98 380 THR A O 1
ATOM 2728 N N . LEU A 1 381 ? 89.468 51.667 32.898 1.00 9.45 381 LEU A N 1
ATOM 2729 C CA . LEU A 1 381 ? 89.370 52.725 33.901 1.00 11.10 381 LEU A CA 1
ATOM 2730 C C . LEU A 1 381 ? 90.740 53.078 34.476 1.00 12.01 381 LEU A C 1
ATOM 2731 O O . LEU A 1 381 ? 91.120 54.248 34.536 1.00 12.71 381 LEU A O 1
ATOM 2736 N N . VAL A 1 382 ? 91.480 52.060 34.898 1.00 12.00 382 VAL A N 1
ATOM 2737 C CA . VAL A 1 382 ? 92.803 52.266 35.466 1.00 12.86 382 VAL A CA 1
ATOM 2738 C C . VAL A 1 382 ? 93.749 52.865 34.432 1.00 12.25 382 VAL A C 1
ATOM 2739 O O . VAL A 1 382 ? 94.510 53.785 34.730 1.00 13.75 382 VAL A O 1
ATOM 2743 N N . TRP A 1 383 ? 93.691 52.350 33.209 1.00 12.61 383 TRP A N 1
ATOM 2744 C CA . TRP A 1 383 ? 94.554 52.832 32.140 1.00 11.81 383 TRP A CA 1
ATOM 2745 C C . TRP A 1 383 ? 94.302 54.307 31.822 1.00 12.49 383 TRP A C 1
ATOM 2746 O O . TRP A 1 383 ? 95.220 55.021 31.420 1.00 12.98 383 TRP A O 1
ATOM 2757 N N . SER A 1 384 ? 93.066 54.767 32.002 1.00 12.69 384 SER A N 1
ATOM 2758 C CA . SER A 1 384 ? 92.739 56.161 31.703 1.00 12.78 384 SER A CA 1
ATOM 2759 C C . SER A 1 384 ? 93.515 57.143 32.577 1.00 13.53 384 SER A C 1
ATOM 2760 O O . SER A 1 384 ? 93.690 58.304 32.202 1.00 13.65 384 SER A O 1
ATOM 2763 N N . TYR A 1 385 ? 93.974 56.684 33.739 1.00 14.05 385 TYR A N 1
ATOM 2764 C CA . TYR A 1 385 ? 94.747 57.540 34.637 1.00 14.90 385 TYR A CA 1
ATOM 2765 C C . TYR A 1 385 ? 96.195 57.630 34.167 1.00 15.43 385 TYR A C 1
ATOM 2766 O O . TYR A 1 385 ? 96.915 58.568 34.518 1.00 16.66 385 TYR A O 1
ATOM 2775 N N . HIS A 1 386 ? 96.620 56.647 33.378 1.00 14.76 386 HIS A N 1
ATOM 2776 C CA . HIS A 1 386 ? 97.989 56.602 32.874 1.00 15.54 386 HIS A CA 1
ATOM 2777 C C . HIS A 1 386 ? 98.042 56.068 31.448 1.00 15.44 386 HIS A C 1
ATOM 2778 O O . HIS A 1 386 ? 98.592 54.996 31.198 1.00 14.12 386 HIS A O 1
ATOM 2785 N N . PRO A 1 387 ? 97.482 56.822 30.491 1.00 15.53 387 PRO A N 1
ATOM 2786 C CA . PRO A 1 387 ? 97.464 56.418 29.084 1.00 15.99 387 PRO A CA 1
ATOM 2787 C C . PRO A 1 387 ? 98.841 56.308 28.439 1.00 18.28 387 PRO A C 1
ATOM 2788 O O . PRO A 1 387 ? 98.971 55.786 27.330 1.00 19.14 387 PRO A O 1
ATOM 2792 N N . GLU A 1 388 ? 99.868 56.793 29.130 1.00 18.34 388 GLU A N 1
ATOM 2793 C CA . GLU A 1 388 ? 101.221 56.734 28.591 1.00 19.56 388 GLU A CA 1
ATOM 2794 C C . GLU A 1 388 ? 101.819 55.337 28.732 1.00 19.03 388 GLU A C 1
ATOM 2795 O O . GLU A 1 388 ? 102.760 54.985 28.022 1.00 20.90 388 GLU A O 1
ATOM 2801 N N . CYS A 1 389 ? 101.268 54.539 29.643 1.00 17.35 389 CYS A N 1
ATOM 2802 C CA . CYS A 1 389 ? 101.763 53.184 29.855 1.00 16.34 389 CYS A CA 1
ATOM 2803 C C . CYS A 1 389 ? 101.252 52.252 28.754 1.00 15.68 389 CYS A C 1
ATOM 2804 O O . CYS A 1 389 ? 100.213 52.510 28.146 1.00 15.56 389 CYS A O 1
ATOM 2807 N N . SER A 1 390 ? 101.984 51.173 28.497 1.00 14.70 390 SER A N 1
ATOM 2808 C CA . SER A 1 390 ? 101.600 50.224 27.454 1.00 14.46 390 SER A CA 1
ATOM 2809 C C . SER A 1 390 ? 100.628 49.166 27.961 1.00 13.60 390 SER A C 1
ATOM 2810 O O . SER A 1 390 ? 100.426 49.017 29.165 1.00 14.04 390 SER A O 1
ATOM 2813 N N . ALA A 1 391 ? 100.040 48.424 27.028 1.00 13.22 391 ALA A N 1
ATOM 2814 C CA . ALA A 1 391 ? 99.096 47.370 27.373 1.00 12.79 391 ALA A CA 1
ATOM 2815 C C . ALA A 1 391 ? 99.756 46.335 28.279 1.00 13.31 391 ALA A C 1
ATOM 2816 O O . ALA A 1 391 ? 99.174 45.909 29.277 1.00 13.50 391 ALA A O 1
ATOM 2818 N N . SER A 1 392 ? 100.977 45.938 27.932 1.00 13.41 392 SER A N 1
ATOM 2819 C CA . SER A 1 392 ? 101.699 44.946 28.721 1.00 13.65 392 SER A CA 1
ATOM 2820 C C . SER A 1 392 ? 101.957 45.464 30.130 1.00 13.23 392 SER A C 1
ATOM 2821 O O . SER A 1 392 ? 101.891 44.708 31.097 1.00 13.56 392 SER A O 1
ATOM 2824 N N . GLN A 1 393 ? 102.240 46.758 30.244 1.00 13.73 393 GLN A N 1
ATOM 2825 C CA . GLN A 1 393 ? 102.495 47.358 31.547 1.00 13.43 393 GLN A CA 1
ATOM 2826 C C . GLN A 1 393 ? 101.228 47.400 32.402 1.00 12.94 393 GLN A C 1
ATOM 2827 O O . GLN A 1 393 ? 101.276 47.163 33.611 1.00 13.75 393 GLN A O 1
ATOM 2833 N N . VAL A 1 394 ? 100.091 47.690 31.776 1.00 12.43 394 VAL A N 1
ATOM 2834 C CA . VAL A 1 394 ? 98.826 47.726 32.502 1.00 12.84 394 VAL A CA 1
ATOM 2835 C C . VAL A 1 394 ? 98.474 46.305 32.951 1.00 11.81 394 VAL A C 1
ATOM 2836 O O . VAL A 1 394 ? 98.025 46.090 34.078 1.00 12.02 394 VAL A O 1
ATOM 2840 N N . ARG A 1 395 ? 98.686 45.338 32.059 1.00 12.14 395 ARG A N 1
ATOM 2841 C CA . ARG A 1 395 ? 98.408 43.937 32.356 1.00 11.84 395 ARG A CA 1
ATOM 2842 C C . ARG A 1 395 ? 99.201 43.517 33.594 1.00 12.37 395 ARG A C 1
ATOM 2843 O O . ARG A 1 395 ? 98.664 42.895 34.510 1.00 11.16 395 ARG A O 1
ATOM 2851 N N . ALA A 1 396 ? 100.482 43.875 33.618 1.00 12.20 396 ALA A N 1
ATOM 2852 C CA . ALA A 1 396 ? 101.344 43.541 34.746 1.00 13.14 396 ALA A CA 1
ATOM 2853 C C . ALA A 1 396 ? 100.841 44.200 36.027 1.00 13.18 396 ALA A C 1
ATOM 2854 O O . ALA A 1 396 ? 100.862 43.590 37.098 1.00 14.08 396 ALA A O 1
ATOM 2856 N N . ALA A 1 397 ? 100.384 45.443 35.915 1.00 12.76 397 ALA A N 1
ATOM 2857 C CA . ALA A 1 397 ? 99.878 46.171 37.070 1.00 12.75 397 ALA A CA 1
ATOM 2858 C C . ALA A 1 397 ? 98.660 45.469 37.662 1.00 12.16 397 ALA A C 1
ATOM 2859 O O . ALA A 1 397 ? 98.534 45.343 38.879 1.00 12.92 397 ALA A O 1
ATOM 2861 N N . LEU A 1 398 ? 97.761 45.005 36.800 1.00 11.77 398 LEU A N 1
ATOM 2862 C CA . LEU A 1 398 ? 96.562 44.320 37.268 1.00 11.80 398 LEU A CA 1
ATOM 2863 C C . LEU A 1 398 ? 96.923 43.029 38.003 1.00 11.55 398 LEU A C 1
ATOM 2864 O O . LEU A 1 398 ? 96.369 42.726 39.059 1.00 12.08 398 LEU A O 1
ATOM 2869 N N . ASN A 1 399 ? 97.864 42.276 37.446 1.00 12.80 399 ASN A N 1
ATOM 2870 C CA . ASN A 1 399 ? 98.291 41.020 38.051 1.00 13.25 399 ASN A CA 1
ATOM 2871 C C . ASN A 1 399 ? 99.042 41.238 39.359 1.00 13.89 399 ASN A C 1
ATOM 2872 O O . ASN A 1 399 ? 98.837 40.515 40.335 1.00 13.69 399 ASN A O 1
ATOM 2877 N N . ALA A 1 400 ? 99.910 42.243 39.375 1.00 13.50 400 ALA A N 1
ATOM 2878 C CA . ALA A 1 400 ? 100.705 42.540 40.559 1.00 14.69 400 ALA A CA 1
ATOM 2879 C C . ALA A 1 400 ? 99.882 43.046 41.738 1.00 15.23 400 ALA A C 1
ATOM 2880 O O . ALA A 1 400 ? 100.301 42.915 42.888 1.00 16.69 400 ALA A O 1
ATOM 2882 N N . THR A 1 401 ? 98.713 43.616 41.460 1.00 15.83 401 THR A N 1
ATOM 2883 C CA . THR A 1 401 ? 97.877 44.161 42.523 1.00 14.80 401 THR A CA 1
ATOM 2884 C C . THR A 1 401 ? 96.586 43.405 42.807 1.00 14.95 401 THR A C 1
ATOM 2885 O O . THR A 1 401 ? 95.798 43.825 43.652 1.00 14.80 401 THR A O 1
ATOM 2889 N N . ALA A 1 402 ? 96.365 42.296 42.111 1.00 13.35 402 ALA A N 1
ATOM 2890 C CA . ALA A 1 402 ? 95.160 41.506 42.333 1.00 13.87 402 ALA A CA 1
ATOM 2891 C C . ALA A 1 402 ? 95.198 40.914 43.740 1.00 13.84 402 ALA A C 1
ATOM 2892 O O . ALA A 1 402 ? 96.273 40.619 44.266 1.00 15.12 402 ALA A O 1
ATOM 2894 N N . ASP A 1 403 ? 94.028 40.753 44.352 1.00 14.37 403 ASP A N 1
ATOM 2895 C CA . ASP A 1 403 ? 93.953 40.187 45.695 1.00 14.78 403 ASP A CA 1
ATOM 2896 C C . ASP A 1 403 ? 93.987 38.664 45.620 1.00 14.60 403 ASP A C 1
ATOM 2897 O O . ASP A 1 403 ? 93.058 38.036 45.116 1.00 13.31 403 ASP A O 1
ATOM 2902 N N . ASP A 1 404 ? 95.067 38.081 46.130 1.00 14.78 404 ASP A N 1
ATOM 2903 C CA . ASP A 1 404 ? 95.258 36.635 46.120 1.00 14.57 404 ASP A CA 1
ATOM 2904 C C . ASP A 1 404 ? 94.059 35.902 46.717 1.00 15.10 404 ASP A C 1
ATOM 2905 O O . ASP A 1 404 ? 93.612 36.220 47.818 1.00 15.45 404 ASP A O 1
ATOM 2910 N N . LEU A 1 405 ? 93.542 34.924 45.978 1.00 14.32 405 LEU A N 1
ATOM 2911 C CA . LEU A 1 405 ? 92.399 34.131 46.422 1.00 14.91 405 LEU A CA 1
ATOM 2912 C C . LEU A 1 405 ? 92.801 32.664 46.524 1.00 15.13 405 LEU A C 1
ATOM 2913 O O . LEU A 1 405 ? 93.860 32.272 46.043 1.00 15.13 405 LEU A O 1
ATOM 2918 N N . SER A 1 406 ? 91.949 31.857 47.149 1.00 17.35 406 SER A N 1
ATOM 2919 C CA . SER A 1 406 ? 92.212 30.428 47.290 1.00 18.51 406 SER A CA 1
ATOM 2920 C C . SER A 1 406 ? 93.593 30.172 47.890 1.00 18.98 406 SER A C 1
ATOM 2921 O O . SER A 1 406 ? 94.041 30.908 48.770 1.00 20.22 406 SER A O 1
ATOM 2924 N N . VAL A 1 407 ? 94.263 29.127 47.416 1.00 18.85 407 VAL A N 1
ATOM 2925 C CA . VAL A 1 407 ? 95.591 28.792 47.913 1.00 19.00 407 VAL A CA 1
ATOM 2926 C C . VAL A 1 407 ? 96.547 29.948 47.634 1.00 18.51 407 VAL A C 1
ATOM 2927 O O . VAL A 1 407 ? 96.398 30.666 46.644 1.00 18.45 407 VAL A O 1
ATOM 2931 N N . ALA A 1 408 ? 97.525 30.129 48.516 1.00 18.57 408 ALA A N 1
ATOM 2932 C CA . ALA A 1 408 ? 98.501 31.201 48.369 1.00 17.94 408 ALA A CA 1
ATOM 2933 C C . ALA A 1 408 ? 99.203 31.139 47.018 1.00 16.71 408 ALA A C 1
ATOM 2934 O O . ALA A 1 408 ? 99.577 30.061 46.549 1.00 18.24 408 ALA A O 1
ATOM 2936 N N . GLY A 1 409 ? 99.381 32.303 46.401 1.00 16.48 409 GLY A N 1
ATOM 2937 C CA . GLY A 1 409 ? 100.044 32.371 45.113 1.00 15.46 409 GLY A CA 1
ATOM 2938 C C . GLY A 1 409 ? 99.114 32.121 43.944 1.00 15.10 409 GLY A C 1
ATOM 2939 O O . GLY A 1 409 ? 97.930 31.841 44.122 1.00 14.49 409 GLY A O 1
ATOM 2940 N N . ARG A 1 410 ? 99.655 32.218 42.737 1.00 13.96 410 ARG A N 1
ATOM 2941 C CA . ARG A 1 410 ? 98.856 31.999 41.543 1.00 13.87 410 ARG A CA 1
ATOM 2942 C C . ARG A 1 410 ? 98.361 30.558 41.490 1.00 13.61 410 ARG A C 1
ATOM 2943 O O . ARG A 1 410 ? 99.107 29.628 41.788 1.00 14.76 410 ARG A O 1
ATOM 2951 N N . ASP A 1 411 ? 97.092 30.377 41.137 1.00 12.33 411 ASP A N 1
ATOM 2952 C CA . ASP A 1 411 ? 96.530 29.038 41.002 1.00 11.66 411 ASP A CA 1
ATOM 2953 C C . ASP A 1 411 ? 95.674 28.985 39.741 1.00 11.00 411 ASP A C 1
ATOM 2954 O O . ASP A 1 411 ? 95.302 30.027 39.192 1.00 11.44 411 ASP A O 1
ATOM 2959 N N . ASN A 1 412 ? 95.379 27.776 39.274 1.00 10.66 412 ASN A N 1
ATOM 2960 C CA . ASN A 1 412 ? 94.603 27.592 38.049 1.00 10.17 412 ASN A CA 1
ATOM 2961 C C . ASN A 1 412 ? 93.139 27.998 38.150 1.00 10.00 412 ASN A C 1
ATOM 2962 O O . ASN A 1 412 ? 92.495 28.260 37.133 1.00 10.20 412 ASN A O 1
ATOM 2967 N N . GLN A 1 413 ? 92.608 28.038 39.365 1.00 10.15 413 GLN A N 1
ATOM 2968 C CA . GLN A 1 413 ? 91.212 28.417 39.552 1.00 10.56 413 GLN A CA 1
ATOM 2969 C C . GLN A 1 413 ? 90.964 29.921 39.504 1.00 10.54 413 GLN A C 1
ATOM 2970 O O . GLN A 1 413 ? 90.029 30.380 38.844 1.00 10.20 413 GLN A O 1
ATOM 2976 N N . THR A 1 414 ? 91.810 30.685 40.186 1.00 10.68 414 THR A N 1
ATOM 2977 C CA . THR A 1 414 ? 91.634 32.132 40.274 1.00 10.13 414 THR A CA 1
ATOM 2978 C C . THR A 1 414 ? 92.774 33.006 39.745 1.00 10.10 414 THR A C 1
ATOM 2979 O O . THR A 1 414 ? 92.704 34.235 39.830 1.00 10.65 414 THR A O 1
ATOM 2983 N N . GLY A 1 415 ? 93.813 32.387 39.194 1.00 10.56 415 GLY A N 1
ATOM 2984 C CA . GLY A 1 415 ? 94.934 33.160 38.689 1.00 10.24 415 GLY A CA 1
ATOM 2985 C C . GLY A 1 415 ? 95.607 33.904 39.830 1.00 10.89 415 GLY A C 1
ATOM 2986 O O . GLY A 1 415 ? 95.842 33.331 40.893 1.00 11.45 415 GLY A O 1
ATOM 2987 N N . TYR A 1 416 ? 95.917 35.179 39.619 1.00 11.15 416 TYR A N 1
ATOM 2988 C CA . TYR A 1 416 ? 96.550 35.978 40.662 1.00 11.38 416 TYR A CA 1
ATOM 2989 C C . TYR A 1 416 ? 95.538 36.463 41.695 1.00 12.71 416 TYR A C 1
ATOM 2990 O O . TYR A 1 416 ? 95.915 37.000 42.737 1.00 13.79 416 TYR A O 1
ATOM 2999 N N . GLY A 1 417 ? 94.255 36.270 41.410 1.00 11.73 417 GLY A N 1
ATOM 3000 C CA . GLY A 1 417 ? 93.234 36.682 42.356 1.00 11.76 417 GLY A CA 1
ATOM 3001 C C . GLY A 1 417 ? 92.216 37.664 41.816 1.00 11.58 417 GLY A C 1
ATOM 3002 O O . GLY A 1 417 ? 92.073 37.835 40.606 1.00 11.96 417 GLY A O 1
ATOM 3003 N N . MET A 1 418 ? 91.509 38.317 42.733 1.00 11.99 418 MET A N 1
ATOM 3004 C CA . MET A 1 418 ? 90.481 39.284 42.373 1.00 12.56 418 MET A CA 1
ATOM 3005 C C . MET A 1 418 ? 91.081 40.608 41.923 1.00 12.08 418 MET A C 1
ATOM 3006 O O . MET A 1 418 ? 91.924 41.183 42.613 1.00 12.61 418 MET A O 1
ATOM 3011 N N . ILE A 1 419 ? 90.645 41.092 40.765 1.00 12.15 419 ILE A N 1
ATOM 3012 C CA . ILE A 1 419 ? 91.143 42.355 40.241 1.00 12.79 419 ILE A CA 1
ATOM 3013 C C . ILE A 1 419 ? 90.846 43.466 41.253 1.00 12.71 419 ILE A C 1
ATOM 3014 O O . ILE A 1 419 ? 89.799 43.466 41.900 1.00 12.99 419 ILE A O 1
ATOM 3019 N N . ASN A 1 420 ? 91.784 44.398 41.389 1.00 12.21 420 ASN A N 1
ATOM 3020 C CA . ASN A 1 420 ? 91.658 45.500 42.341 1.00 13.50 420 ASN A CA 1
ATOM 3021 C C . ASN A 1 420 ? 92.004 46.813 41.647 1.00 13.21 420 ASN A C 1
ATOM 3022 O O . ASN A 1 420 ? 93.178 47.144 41.480 1.00 13.05 420 ASN A O 1
ATOM 3027 N N . ALA A 1 421 ? 90.977 47.562 41.258 1.00 13.90 421 ALA A N 1
ATOM 3028 C CA . ALA A 1 421 ? 91.164 48.829 40.560 1.00 14.26 421 ALA A CA 1
ATOM 3029 C C . ALA A 1 421 ? 91.987 49.854 41.333 1.00 14.58 421 ALA A C 1
ATOM 3030 O O . ALA A 1 421 ? 92.906 50.459 40.785 1.00 15.15 421 ALA A O 1
ATOM 3032 N N . VAL A 1 422 ? 91.650 50.047 42.605 1.00 15.25 422 VAL A N 1
ATOM 3033 C CA . VAL A 1 422 ? 92.352 51.013 43.443 1.00 16.69 422 VAL A CA 1
ATOM 3034 C C . VAL A 1 422 ? 93.843 50.709 43.546 1.00 16.62 422 VAL A C 1
ATOM 3035 O O . VAL A 1 422 ? 94.678 51.588 43.339 1.00 16.37 422 VAL A O 1
ATOM 3039 N N . ALA A 1 423 ? 94.171 49.461 43.862 1.00 16.00 423 ALA A N 1
ATOM 3040 C CA . ALA A 1 423 ? 95.564 49.050 43.995 1.00 15.69 423 ALA A CA 1
ATOM 3041 C C . ALA A 1 423 ? 96.316 49.145 42.670 1.00 15.84 423 ALA A C 1
ATOM 3042 O O . ALA A 1 423 ? 97.481 49.540 42.636 1.00 16.08 423 ALA A O 1
ATOM 3044 N N . ALA A 1 424 ? 95.651 48.780 41.579 1.00 15.64 424 ALA A N 1
ATOM 3045 C CA . ALA A 1 424 ? 96.273 48.840 40.261 1.00 16.18 424 ALA A CA 1
ATOM 3046 C C . ALA A 1 424 ? 96.622 50.284 39.910 1.00 16.96 424 ALA A C 1
ATOM 3047 O O . ALA A 1 424 ? 97.690 50.560 39.364 1.00 16.16 424 ALA A O 1
ATOM 3049 N N . LYS A 1 425 ? 95.714 51.202 40.224 1.00 16.70 425 LYS A N 1
ATOM 3050 C CA . LYS A 1 425 ? 95.939 52.615 39.951 1.00 18.32 425 LYS A CA 1
ATOM 3051 C C . LYS A 1 425 ? 97.130 53.128 40.752 1.00 18.11 425 LYS A C 1
ATOM 3052 O O . LYS A 1 425 ? 98.006 53.803 40.214 1.00 18.67 425 LYS A O 1
ATOM 3058 N N . ALA A 1 426 ? 97.150 52.806 42.042 1.00 18.82 426 ALA A N 1
ATOM 3059 C CA . ALA A 1 426 ? 98.232 53.236 42.925 1.00 19.10 426 ALA A CA 1
ATOM 3060 C C . ALA A 1 426 ? 99.578 52.728 42.416 1.00 19.52 426 ALA A C 1
ATOM 3061 O O . ALA A 1 426 ? 100.599 53.407 42.535 1.00 19.92 426 ALA A O 1
ATOM 3063 N N . TYR A 1 427 ? 99.565 51.526 41.850 1.00 19.21 427 TYR A N 1
ATOM 3064 C CA . TYR A 1 427 ? 100.762 50.897 41.305 1.00 19.41 427 TYR A CA 1
ATOM 3065 C C . TYR A 1 427 ? 101.316 51.763 40.175 1.00 19.34 427 TYR A C 1
ATOM 3066 O O . TYR A 1 427 ? 102.486 52.147 40.183 1.00 18.91 427 TYR A O 1
ATOM 3075 N N . LEU A 1 428 ? 100.459 52.072 39.208 1.00 18.82 428 LEU A N 1
ATOM 3076 C CA . LEU A 1 428 ? 100.853 52.884 38.066 1.00 19.15 428 LEU A CA 1
ATOM 3077 C C . LEU A 1 428 ? 101.135 54.333 38.457 1.00 19.59 428 LEU A C 1
ATOM 3078 O O . LEU A 1 428 ? 101.838 55.047 37.743 1.00 19.59 428 LEU A O 1
ATOM 3083 N N . ASP A 1 429 ? 100.586 54.762 39.591 1.00 20.70 429 ASP A N 1
ATOM 3084 C CA . ASP A 1 429 ? 100.809 56.120 40.078 1.00 22.12 429 ASP A CA 1
ATOM 3085 C C . ASP A 1 429 ? 102.290 56.319 40.371 1.00 23.25 429 ASP A C 1
ATOM 3086 O O . ASP A 1 429 ? 102.812 57.429 40.259 1.00 24.11 429 ASP A O 1
ATOM 3091 N N . GLU A 1 430 ? 102.961 55.238 40.756 1.00 23.74 430 GLU A N 1
ATOM 3092 C CA . GLU A 1 430 ? 104.388 55.290 41.052 1.00 24.18 430 GLU A CA 1
ATOM 3093 C C . GLU A 1 430 ? 105.154 55.398 39.738 1.00 23.65 430 GLU A C 1
ATOM 3094 O O . GLU A 1 430 ? 106.032 56.246 39.586 1.00 23.51 430 GLU A O 1
ATOM 3100 N N . SER A 1 431 ? 104.805 54.531 38.792 1.00 22.28 431 SER A N 1
ATOM 3101 C CA . SER A 1 431 ? 105.424 54.514 37.470 1.00 21.71 431 SER A CA 1
ATOM 3102 C C . SER A 1 431 ? 104.723 53.444 36.645 1.00 20.17 431 SER A C 1
ATOM 3103 O O . SER A 1 431 ? 103.938 52.661 37.180 1.00 20.84 431 SER A O 1
ATOM 3106 N N . CYS A 1 432 ? 105.002 53.406 35.346 1.00 20.22 432 CYS A N 1
ATOM 3107 C CA . CYS A 1 432 ? 104.376 52.412 34.483 1.00 20.01 432 CYS A CA 1
ATOM 3108 C C . CYS A 1 432 ? 104.822 50.996 34.837 1.00 21.34 432 CYS A C 1
ATOM 3109 O O . CYS A 1 432 ? 104.261 50.021 34.340 1.00 20.26 432 CYS A O 1
ATOM 3112 N N . THR A 1 433 ? 105.831 50.885 35.696 1.00 21.47 433 THR A N 1
ATOM 3113 C CA . THR A 1 433 ? 106.327 49.579 36.117 1.00 22.79 433 THR A CA 1
ATOM 3114 C C . THR A 1 433 ? 106.181 49.391 37.624 1.00 22.82 433 THR A C 1
ATOM 3115 O O . THR A 1 433 ? 106.787 48.495 38.208 1.00 24.27 433 THR A O 1
ATOM 3119 N N . GLY A 1 434 ? 105.372 50.242 38.247 1.00 23.68 434 GLY A N 1
ATOM 3120 C CA . GLY A 1 434 ? 105.154 50.142 39.679 1.00 24.68 434 GLY A CA 1
ATOM 3121 C C . GLY A 1 434 ? 106.193 50.873 40.507 1.00 26.11 434 GLY A C 1
ATOM 3122 O O . GLY A 1 434 ? 107.002 51.624 39.967 1.00 25.92 434 GLY A O 1
ATOM 3123 N N . PRO A 1 435 ? 106.198 50.671 41.833 1.00 27.18 435 PRO A N 1
ATOM 3124 C CA . PRO A 1 435 ? 107.172 51.343 42.697 1.00 28.41 435 PRO A CA 1
ATOM 3125 C C . PRO A 1 435 ? 108.603 50.861 42.471 1.00 29.44 435 PRO A C 1
ATOM 3126 O O . PRO A 1 435 ? 108.775 49.810 41.817 1.00 29.66 435 PRO A O 1
ATOM 3130 N N . ALA B 1 1 ? 110.292 -12.370 -2.151 1.00 21.02 1 ALA B N 1
ATOM 3131 C CA . ALA B 1 1 ? 110.777 -10.999 -2.481 1.00 19.27 1 ALA B CA 1
ATOM 3132 C C . ALA B 1 1 ? 110.354 -10.017 -1.395 1.00 18.38 1 ALA B C 1
ATOM 3133 O O . ALA B 1 1 ? 109.236 -10.081 -0.888 1.00 19.31 1 ALA B O 1
ATOM 3135 N N . GLU B 1 2 ? 111.252 -9.100 -1.055 1.00 14.91 2 GLU B N 1
ATOM 3136 C CA . GLU B 1 2 ? 110.987 -8.111 -0.019 1.00 13.38 2 GLU B CA 1
ATOM 3137 C C . GLU B 1 2 ? 111.307 -6.711 -0.530 1.00 12.05 2 GLU B C 1
ATOM 3138 O O . GLU B 1 2 ? 112.338 -6.492 -1.166 1.00 12.24 2 GLU B O 1
ATOM 3144 N N . THR B 1 3 ? 110.413 -5.771 -0.246 1.00 10.18 3 THR B N 1
ATOM 3145 C CA . THR B 1 3 ? 110.571 -4.392 -0.681 1.00 9.97 3 THR B CA 1
ATOM 3146 C C . THR B 1 3 ? 110.933 -3.472 0.477 1.00 8.58 3 THR B C 1
ATOM 3147 O O . THR B 1 3 ? 110.397 -3.597 1.577 1.00 10.14 3 THR B O 1
ATOM 3151 N N . THR B 1 4 ? 111.854 -2.552 0.221 1.00 7.61 4 THR B N 1
ATOM 3152 C CA . THR B 1 4 ? 112.256 -1.579 1.224 1.00 7.98 4 THR B CA 1
ATOM 3153 C C . THR B 1 4 ? 111.620 -0.260 0.801 1.00 7.18 4 THR B C 1
ATOM 3154 O O . THR B 1 4 ? 112.078 0.372 -0.149 1.00 8.15 4 THR B O 1
ATOM 3158 N N . PRO B 1 5 ? 110.535 0.159 1.479 1.00 7.34 5 PRO B N 1
ATOM 3159 C CA . PRO B 1 5 ? 109.886 1.426 1.113 1.00 7.53 5 PRO B CA 1
ATOM 3160 C C . PRO B 1 5 ? 110.875 2.584 1.182 1.00 8.11 5 PRO B C 1
ATOM 3161 O O . PRO B 1 5 ? 111.771 2.595 2.028 1.00 8.43 5 PRO B O 1
ATOM 3165 N N . TRP B 1 6 ? 110.706 3.559 0.293 1.00 7.19 6 TRP B N 1
ATOM 3166 C CA . TRP B 1 6 ? 111.615 4.696 0.227 1.00 6.26 6 TRP B CA 1
ATOM 3167 C C . TRP B 1 6 ? 111.892 5.385 1.557 1.00 6.96 6 TRP B C 1
ATOM 3168 O O . TRP B 1 6 ? 113.022 5.793 1.814 1.00 7.78 6 TRP B O 1
ATOM 3179 N N . GLY B 1 7 ? 110.871 5.513 2.400 1.00 6.62 7 GLY B N 1
ATOM 3180 C CA . GLY B 1 7 ? 111.058 6.180 3.677 1.00 6.48 7 GLY B CA 1
ATOM 3181 C C . GLY B 1 7 ? 112.125 5.568 4.566 1.00 5.93 7 GLY B C 1
ATOM 3182 O O . GLY B 1 7 ? 112.823 6.283 5.292 1.00 7.38 7 GLY B O 1
ATOM 3183 N N . GLN B 1 8 ? 112.250 4.246 4.525 1.00 7.55 8 GLN B N 1
ATOM 3184 C CA . GLN B 1 8 ? 113.240 3.546 5.337 1.00 7.61 8 GLN B CA 1
ATOM 3185 C C . GLN B 1 8 ? 114.645 3.950 4.919 1.00 8.18 8 GLN B C 1
ATOM 3186 O O . GLN B 1 8 ? 115.525 4.182 5.753 1.00 8.17 8 GLN B O 1
ATOM 3192 N N . THR B 1 9 ? 114.852 4.027 3.613 1.00 7.34 9 THR B N 1
ATOM 3193 C CA . THR B 1 9 ? 116.140 4.418 3.069 1.00 7.88 9 THR B CA 1
ATOM 3194 C C . THR B 1 9 ? 116.428 5.886 3.377 1.00 8.13 9 THR B C 1
ATOM 3195 O O . THR B 1 9 ? 117.524 6.233 3.825 1.00 9.88 9 THR B O 1
ATOM 3199 N N . PHE B 1 10 ? 115.437 6.745 3.168 1.00 8.13 10 PHE B N 1
ATOM 3200 C CA . PHE B 1 10 ? 115.618 8.176 3.392 1.00 8.90 10 PHE B CA 1
ATOM 3201 C C . PHE B 1 10 ? 115.961 8.597 4.817 1.00 10.01 10 PHE B C 1
ATOM 3202 O O . PHE B 1 10 ? 116.719 9.547 5.004 1.00 12.91 10 PHE B O 1
ATOM 3210 N N . VAL B 1 11 ? 115.412 7.917 5.819 1.00 7.89 11 VAL B N 1
ATOM 3211 C CA . VAL B 1 11 ? 115.701 8.306 7.198 1.00 7.73 11 VAL B CA 1
ATOM 3212 C C . VAL B 1 11 ? 116.960 7.665 7.771 1.00 8.31 11 VAL B C 1
ATOM 3213 O O . VAL B 1 11 ? 117.346 7.959 8.906 1.00 8.91 11 VAL B O 1
ATOM 3217 N N . GLY B 1 12 ? 117.595 6.794 6.992 1.00 8.00 12 GLY B N 1
ATOM 3218 C CA . GLY B 1 12 ? 118.817 6.144 7.438 1.00 9.79 12 GLY B CA 1
ATOM 3219 C C . GLY B 1 12 ? 118.640 4.820 8.159 1.00 8.70 12 GLY B C 1
ATOM 3220 O O . GLY B 1 12 ? 119.611 4.252 8.667 1.00 9.63 12 GLY B O 1
ATOM 3221 N N . ALA B 1 13 ? 117.412 4.314 8.197 1.00 8.78 13 ALA B N 1
ATOM 3222 C CA . ALA B 1 13 ? 117.122 3.057 8.878 1.00 8.46 13 ALA B CA 1
ATOM 3223 C C . ALA B 1 13 ? 117.763 1.839 8.222 1.00 10.06 13 ALA B C 1
ATOM 3224 O O . ALA B 1 13 ? 117.921 0.799 8.863 1.00 11.86 13 ALA B O 1
ATOM 3226 N N . THR B 1 14 ? 118.133 1.955 6.950 1.00 9.99 14 THR B N 1
ATOM 3227 C CA . THR B 1 14 ? 118.731 0.825 6.250 1.00 9.78 14 THR B CA 1
ATOM 3228 C C . THR B 1 14 ? 120.250 0.754 6.392 1.00 11.05 14 THR B C 1
ATOM 3229 O O . THR B 1 14 ? 120.878 -0.181 5.893 1.00 12.31 14 THR B O 1
ATOM 3233 N N . VAL B 1 15 ? 120.842 1.738 7.064 1.00 10.12 15 VAL B N 1
ATOM 3234 C CA . VAL B 1 15 ? 122.289 1.737 7.262 1.00 11.10 15 VAL B CA 1
ATOM 3235 C C . VAL B 1 15 ? 122.710 1.773 8.731 1.00 11.72 15 VAL B C 1
ATOM 3236 O O . VAL B 1 15 ? 123.896 1.667 9.041 1.00 16.31 15 VAL B O 1
ATOM 3240 N N . LEU B 1 16 ? 121.744 1.924 9.631 1.00 10.59 16 LEU B N 1
ATOM 3241 C CA . LEU B 1 16 ? 122.029 1.930 11.065 1.00 9.64 16 LEU B CA 1
ATOM 3242 C C . LEU B 1 16 ? 121.359 0.697 11.665 1.00 10.00 16 LEU B C 1
ATOM 3243 O O . LEU B 1 16 ? 120.134 0.588 11.678 1.00 10.34 16 LEU B O 1
ATOM 3248 N N . SER B 1 17 ? 122.177 -0.226 12.162 1.00 8.71 17 SER B N 1
ATOM 3249 C CA . SER B 1 17 ? 121.702 -1.485 12.732 1.00 9.27 17 SER B CA 1
ATOM 3250 C C . SER B 1 17 ? 120.845 -1.379 13.989 1.00 8.50 17 SER B C 1
ATOM 3251 O O . SER B 1 17 ? 121.111 -0.557 14.863 1.00 10.11 17 SER B O 1
ATOM 3254 N N . ASP B 1 18 ? 119.835 -2.241 14.075 1.00 9.17 18 ASP B N 1
ATOM 3255 C CA . ASP B 1 18 ? 118.938 -2.284 15.229 1.00 8.50 18 ASP B CA 1
ATOM 3256 C C . ASP B 1 18 ? 119.355 -3.391 16.204 1.00 9.43 18 ASP B C 1
ATOM 3257 O O . ASP B 1 18 ? 118.556 -3.840 17.023 1.00 8.76 18 ASP B O 1
ATOM 3262 N N . SER B 1 19 ? 120.611 -3.820 16.120 1.00 9.60 19 SER B N 1
ATOM 3263 C CA . SER B 1 19 ? 121.111 -4.889 16.984 1.00 9.50 19 SER B CA 1
ATOM 3264 C C . SER B 1 19 ? 120.973 -4.621 18.479 1.00 10.66 19 SER B C 1
ATOM 3265 O O . SER B 1 19 ? 120.894 -5.560 19.269 1.00 11.31 19 SER B O 1
ATOM 3268 N N . GLN B 1 20 ? 120.941 -3.349 18.868 1.00 10.43 20 GLN B N 1
ATOM 3269 C CA . GLN B 1 20 ? 120.837 -2.982 20.281 1.00 11.20 20 GLN B CA 1
ATOM 3270 C C . GLN B 1 20 ? 119.422 -2.611 20.710 1.00 10.00 20 GLN B C 1
ATOM 3271 O O . GLN B 1 20 ? 119.181 -2.351 21.889 1.00 10.93 20 GLN B O 1
ATOM 3277 N N . ALA B 1 21 ? 118.493 -2.587 19.759 1.00 9.93 21 ALA B N 1
ATOM 3278 C CA . ALA B 1 21 ? 117.119 -2.176 20.040 1.00 9.10 21 ALA B CA 1
ATOM 3279 C C . ALA B 1 21 ? 116.376 -2.919 21.143 1.00 9.69 21 ALA B C 1
ATOM 3280 O O . ALA B 1 21 ? 115.338 -2.451 21.608 1.00 9.82 21 ALA B O 1
ATOM 3282 N N . GLY B 1 22 ? 116.897 -4.068 21.559 1.00 10.45 22 GLY B N 1
ATOM 3283 C CA . GLY B 1 22 ? 116.252 -4.819 22.621 1.00 11.34 22 GLY B CA 1
ATOM 3284 C C . GLY B 1 22 ? 116.271 -4.082 23.952 1.00 10.84 22 GLY B C 1
ATOM 3285 O O . GLY B 1 22 ? 115.541 -4.448 24.874 1.00 11.37 22 GLY B O 1
ATOM 3286 N N . ASN B 1 23 ? 117.100 -3.046 24.069 1.00 9.79 23 ASN B N 1
ATOM 3287 C CA . ASN B 1 23 ? 117.162 -2.292 25.317 1.00 9.34 23 ASN B CA 1
ATOM 3288 C C . ASN B 1 23 ? 116.185 -1.121 25.348 1.00 8.57 23 ASN B C 1
ATOM 3289 O O . ASN B 1 23 ? 116.187 -0.333 26.290 1.00 10.04 23 ASN B O 1
ATOM 3294 N N . ARG B 1 24 ? 115.342 -1.024 24.321 1.00 8.89 24 ARG B N 1
ATOM 3295 C CA . ARG B 1 24 ? 114.347 0.045 24.228 1.00 9.18 24 ARG B CA 1
ATOM 3296 C C . ARG B 1 24 ? 112.950 -0.538 24.026 1.00 8.46 24 ARG B C 1
ATOM 3297 O O . ARG B 1 24 ? 112.797 -1.653 23.524 1.00 8.79 24 ARG B O 1
ATOM 3305 N N . THR B 1 25 ? 111.936 0.233 24.408 1.00 8.67 25 THR B N 1
ATOM 3306 C CA . THR B 1 25 ? 110.549 -0.172 24.219 1.00 7.47 25 THR B CA 1
ATOM 3307 C C . THR B 1 25 ? 109.776 1.007 23.640 1.00 6.44 25 THR B C 1
ATOM 3308 O O . THR B 1 25 ? 109.818 2.118 24.178 1.00 7.45 25 THR B O 1
ATOM 3312 N N . ILE B 1 26 ? 109.094 0.770 22.526 1.00 6.94 26 ILE B N 1
ATOM 3313 C CA . ILE B 1 26 ? 108.284 1.804 21.902 1.00 7.79 26 ILE B CA 1
ATOM 3314 C C . ILE B 1 26 ? 106.831 1.354 21.988 1.00 7.57 26 ILE B C 1
ATOM 3315 O O . ILE B 1 26 ? 106.502 0.208 21.675 1.00 7.72 26 ILE B O 1
ATOM 3320 N N . CYS B 1 27 ? 105.970 2.255 22.449 1.00 6.80 27 CYS B N 1
ATOM 3321 C CA . CYS B 1 27 ? 104.551 1.967 22.593 1.00 6.77 27 CYS B CA 1
ATOM 3322 C C . CYS B 1 27 ? 103.770 2.694 21.528 1.00 6.35 27 CYS B C 1
ATOM 3323 O O . CYS B 1 27 ? 103.905 3.912 21.365 1.00 6.55 27 CYS B O 1
ATOM 3326 N N . ILE B 1 28 ? 102.942 1.939 20.818 1.00 6.40 28 ILE B N 1
ATOM 3327 C CA . ILE B 1 28 ? 102.127 2.492 19.754 1.00 6.39 28 ILE B CA 1
ATOM 3328 C C . ILE B 1 28 ? 100.687 2.615 20.225 1.00 6.11 28 ILE B C 1
ATOM 3329 O O . ILE B 1 28 ? 100.020 1.607 20.468 1.00 6.94 28 ILE B O 1
ATOM 3334 N N . ILE B 1 29 ? 100.222 3.850 20.376 1.00 6.74 29 ILE B N 1
ATOM 3335 C CA . ILE B 1 29 ? 98.846 4.117 20.782 1.00 6.50 29 ILE B CA 1
ATOM 3336 C C . ILE B 1 29 ? 98.118 4.330 19.458 1.00 6.79 29 ILE B C 1
ATOM 3337 O O . ILE B 1 29 ? 98.295 5.352 18.796 1.00 7.27 29 ILE B O 1
ATOM 3342 N N . ASP B 1 30 ? 97.304 3.357 19.062 1.00 6.91 30 ASP B N 1
ATOM 3343 C CA . ASP B 1 30 ? 96.630 3.449 17.773 1.00 7.34 30 ASP B CA 1
ATOM 3344 C C . ASP B 1 30 ? 95.456 2.478 17.681 1.00 7.59 30 ASP B C 1
ATOM 3345 O O . ASP B 1 30 ? 94.803 2.193 18.683 1.00 7.21 30 ASP B O 1
ATOM 3350 N N . SER B 1 31 ? 95.196 1.958 16.484 1.00 7.07 31 SER B N 1
ATOM 3351 C CA . SER B 1 31 ? 94.058 1.060 16.286 1.00 7.24 31 SER B CA 1
ATOM 3352 C C . SER B 1 31 ? 94.337 -0.434 16.392 1.00 8.43 31 SER B C 1
ATOM 3353 O O . SER B 1 31 ? 93.589 -1.247 15.852 1.00 10.34 31 SER B O 1
ATOM 3356 N N . GLY B 1 32 ? 95.394 -0.814 17.093 1.00 7.95 32 GLY B N 1
ATOM 3357 C CA . GLY B 1 32 ? 95.669 -2.232 17.205 1.00 7.84 32 GLY B CA 1
ATOM 3358 C C . GLY B 1 32 ? 96.787 -2.691 16.296 1.00 7.72 32 GLY B C 1
ATOM 3359 O O . GLY B 1 32 ? 97.290 -1.934 15.463 1.00 8.55 32 GLY B O 1
ATOM 3360 N N . TYR B 1 33 ? 97.128 -3.966 16.426 1.00 7.19 33 TYR B N 1
ATOM 3361 C CA . TYR B 1 33 ? 98.246 -4.563 15.711 1.00 7.89 33 TYR B CA 1
ATOM 3362 C C . TYR B 1 33 ? 97.844 -5.949 15.218 1.00 7.52 33 TYR B C 1
ATOM 3363 O O . TYR B 1 33 ? 97.587 -6.836 16.032 1.00 8.72 33 TYR B O 1
ATOM 3372 N N . ASP B 1 34 ? 97.780 -6.148 13.902 1.00 7.77 34 ASP B N 1
ATOM 3373 C CA . ASP B 1 34 ? 97.405 -7.468 13.394 1.00 8.70 34 ASP B CA 1
ATOM 3374 C C . ASP B 1 34 ? 98.578 -8.426 13.568 1.00 9.33 34 ASP B C 1
ATOM 3375 O O . ASP B 1 34 ? 99.435 -8.563 12.690 1.00 8.85 34 ASP B O 1
ATOM 3380 N N . ARG B 1 35 ? 98.600 -9.100 14.712 1.00 9.52 35 ARG B N 1
ATOM 3381 C CA . ARG B 1 35 ? 99.677 -10.022 15.040 1.00 10.39 35 ARG B CA 1
ATOM 3382 C C . ARG B 1 35 ? 99.744 -11.255 14.139 1.00 11.06 35 ARG B C 1
ATOM 3383 O O . ARG B 1 35 ? 100.734 -11.983 14.161 1.00 12.27 35 ARG B O 1
ATOM 3391 N N . SER B 1 36 ? 98.703 -11.485 13.342 1.00 10.96 36 SER B N 1
ATOM 3392 C CA . SER B 1 36 ? 98.692 -12.636 12.439 1.00 11.55 36 SER B CA 1
ATOM 3393 C C . SER B 1 36 ? 99.460 -12.347 11.148 1.00 11.58 36 SER B C 1
ATOM 3394 O O . SER B 1 36 ? 99.728 -13.255 10.361 1.00 13.83 36 SER B O 1
ATOM 3397 N N . HIS B 1 37 ? 99.819 -11.084 10.935 1.00 10.14 37 HIS B N 1
ATOM 3398 C CA . HIS B 1 37 ? 100.549 -10.694 9.733 1.00 9.09 37 HIS B CA 1
ATOM 3399 C C . HIS B 1 37 ? 101.975 -11.253 9.749 1.00 9.32 37 HIS B C 1
ATOM 3400 O O . HIS B 1 37 ? 102.676 -11.161 10.755 1.00 9.99 37 HIS B O 1
ATOM 3407 N N . ASN B 1 38 ? 102.402 -11.818 8.622 1.00 10.09 38 ASN B N 1
ATOM 3408 C CA . ASN B 1 38 ? 103.733 -12.404 8.507 1.00 10.92 38 ASN B CA 1
ATOM 3409 C C . ASN B 1 38 ? 104.876 -11.441 8.833 1.00 9.59 38 ASN B C 1
ATOM 3410 O O . ASN B 1 38 ? 105.936 -11.865 9.294 1.00 11.12 38 ASN B O 1
ATOM 3415 N N . ASP B 1 39 ? 104.672 -10.151 8.588 1.00 9.23 39 ASP B N 1
ATOM 3416 C CA . ASP B 1 39 ? 105.711 -9.164 8.873 1.00 9.93 39 ASP B CA 1
ATOM 3417 C C . ASP B 1 39 ? 105.648 -8.625 10.297 1.00 9.76 39 ASP B C 1
ATOM 3418 O O . ASP B 1 39 ? 106.495 -7.823 10.687 1.00 9.52 39 ASP B O 1
ATOM 3423 N N . LEU B 1 40 ? 104.660 -9.066 11.073 1.00 8.77 40 LEU B N 1
ATOM 3424 C CA . LEU B 1 40 ? 104.500 -8.575 12.444 1.00 8.67 40 LEU B CA 1
ATOM 3425 C C . LEU B 1 40 ? 104.385 -9.643 13.525 1.00 9.43 40 LEU B C 1
ATOM 3426 O O . LEU B 1 40 ? 104.629 -9.369 14.700 1.00 10.05 40 LEU B O 1
ATOM 3431 N N . ASN B 1 41 ? 104.025 -10.856 13.126 1.00 10.23 41 ASN B N 1
ATOM 3432 C CA . ASN B 1 41 ? 103.828 -11.954 14.066 1.00 9.99 41 ASN B CA 1
ATOM 3433 C C . ASN B 1 41 ? 104.979 -12.266 15.021 1.00 10.30 41 ASN B C 1
ATOM 3434 O O . ASN B 1 41 ? 104.754 -12.454 16.218 1.00 11.53 41 ASN B O 1
ATOM 3439 N N . ALA B 1 42 ? 106.203 -12.313 14.504 1.00 10.46 42 ALA B N 1
ATOM 3440 C CA . ALA B 1 42 ? 107.357 -12.669 15.325 1.00 10.52 42 ALA B CA 1
ATOM 3441 C C . ALA B 1 42 ? 108.155 -11.544 15.980 1.00 10.61 42 ALA B C 1
ATOM 3442 O O . ALA B 1 42 ? 109.328 -11.723 16.299 1.00 11.71 42 ALA B O 1
ATOM 3444 N N . ASN B 1 43 ? 107.536 -10.387 16.181 1.00 10.39 43 ASN B N 1
ATOM 3445 C CA . ASN B 1 43 ? 108.233 -9.291 16.846 1.00 9.63 43 ASN B CA 1
ATOM 3446 C C . ASN B 1 43 ? 108.126 -9.503 18.354 1.00 9.55 43 ASN B C 1
ATOM 3447 O O . ASN B 1 43 ? 107.303 -10.299 18.822 1.00 10.10 43 ASN B O 1
ATOM 3452 N N . ASN B 1 44 ? 108.967 -8.802 19.108 1.00 9.36 44 ASN B N 1
ATOM 3453 C CA . ASN B 1 44 ? 108.910 -8.866 20.565 1.00 9.34 44 ASN B CA 1
ATOM 3454 C C . ASN B 1 44 ? 107.814 -7.862 20.888 1.00 9.00 44 ASN B C 1
ATOM 3455 O O . ASN B 1 44 ? 108.084 -6.727 21.296 1.00 10.74 44 ASN B O 1
ATOM 3460 N N . VAL B 1 45 ? 106.574 -8.287 20.684 1.00 8.92 45 VAL B N 1
ATOM 3461 C CA . VAL B 1 45 ? 105.431 -7.418 20.885 1.00 9.32 45 VAL B CA 1
ATOM 3462 C C . VAL B 1 45 ? 104.489 -7.881 21.985 1.00 9.76 45 VAL B C 1
ATOM 3463 O O . VAL B 1 45 ? 104.201 -9.074 22.127 1.00 10.38 45 VAL B O 1
ATOM 3467 N N . THR B 1 46 ? 104.039 -6.913 22.774 1.00 9.35 46 THR B N 1
ATOM 3468 C CA . THR B 1 46 ? 103.104 -7.144 23.863 1.00 9.46 46 THR B CA 1
ATOM 3469 C C . THR B 1 46 ? 102.083 -6.018 23.802 1.00 9.33 46 THR B C 1
ATOM 3470 O O . THR B 1 46 ? 102.222 -5.088 23.005 1.00 9.27 46 THR B O 1
ATOM 3474 N N . GLY B 1 47 ? 101.057 -6.103 24.638 1.00 8.69 47 GLY B N 1
ATOM 3475 C CA . GLY B 1 47 ? 100.039 -5.071 24.646 1.00 9.13 47 GLY B CA 1
ATOM 3476 C C . GLY B 1 47 ? 99.180 -5.145 25.889 1.00 8.99 47 GLY B C 1
ATOM 3477 O O . GLY B 1 47 ? 99.242 -6.120 26.641 1.00 10.99 47 GLY B O 1
ATOM 3478 N N . THR B 1 48 ? 98.386 -4.106 26.113 1.00 8.49 48 THR B N 1
ATOM 3479 C CA . THR B 1 48 ? 97.501 -4.056 27.267 1.00 8.34 48 THR B CA 1
ATOM 3480 C C . THR B 1 48 ? 96.084 -3.788 26.779 1.00 8.07 48 THR B C 1
ATOM 3481 O O . THR B 1 48 ? 95.786 -2.701 26.275 1.00 8.75 48 THR B O 1
ATOM 3485 N N . ASN B 1 49 ? 95.215 -4.784 26.926 1.00 7.32 49 ASN B N 1
ATOM 3486 C CA . ASN B 1 49 ? 93.832 -4.656 26.486 1.00 7.99 49 ASN B CA 1
ATOM 3487 C C . ASN B 1 49 ? 93.047 -3.611 27.250 1.00 7.63 49 ASN B C 1
ATOM 3488 O O . ASN B 1 49 ? 93.369 -3.273 28.394 1.00 8.99 49 ASN B O 1
ATOM 3493 N N . ASN B 1 50 ? 92.004 -3.112 26.597 1.00 9.08 50 ASN B N 1
ATOM 3494 C CA . ASN B 1 50 ? 91.098 -2.134 27.178 1.00 8.42 50 ASN B CA 1
ATOM 3495 C C . ASN B 1 50 ? 89.682 -2.641 26.916 1.00 9.07 50 ASN B C 1
ATOM 3496 O O . ASN B 1 50 ? 89.378 -3.115 25.822 1.00 9.90 50 ASN B O 1
ATOM 3501 N N . SER B 1 51 ? 88.822 -2.533 27.923 1.00 8.40 51 SER B N 1
ATOM 3502 C CA . SER B 1 51 ? 87.449 -3.017 27.828 1.00 9.69 51 SER B CA 1
ATOM 3503 C C . SER B 1 51 ? 86.642 -2.488 26.650 1.00 9.89 51 SER B C 1
ATOM 3504 O O . SER B 1 51 ? 85.673 -3.117 26.229 1.00 11.25 51 SER B O 1
ATOM 3507 N N . GLY B 1 52 ? 87.035 -1.346 26.103 1.00 8.84 52 GLY B N 1
ATOM 3508 C CA . GLY B 1 52 ? 86.275 -0.801 24.994 1.00 9.96 52 GLY B CA 1
ATOM 3509 C C . GLY B 1 52 ? 86.772 -1.165 23.611 1.00 10.47 52 GLY B C 1
ATOM 3510 O O . GLY B 1 52 ? 86.079 -0.903 22.624 1.00 10.42 52 GLY B O 1
ATOM 3511 N N . THR B 1 53 ? 87.937 -1.798 23.521 1.00 8.92 53 THR B N 1
ATOM 3512 C CA . THR B 1 53 ? 88.498 -2.111 22.210 1.00 8.31 53 THR B CA 1
ATOM 3513 C C . THR B 1 53 ? 88.912 -3.553 21.922 1.00 8.74 53 THR B C 1
ATOM 3514 O O . THR B 1 53 ? 89.740 -3.797 21.046 1.00 9.52 53 THR B O 1
ATOM 3518 N N . GLY B 1 54 ? 88.335 -4.512 22.640 1.00 9.38 54 GLY B N 1
ATOM 3519 C CA . GLY B 1 54 ? 88.665 -5.906 22.392 1.00 9.53 54 GLY B CA 1
ATOM 3520 C C . GLY B 1 54 ? 90.122 -6.270 22.608 1.00 8.76 54 GLY B C 1
ATOM 3521 O O . GLY B 1 54 ? 90.746 -5.818 23.568 1.00 9.76 54 GLY B O 1
ATOM 3522 N N . ASN B 1 55 ? 90.666 -7.100 21.722 1.00 8.90 55 ASN B N 1
ATOM 3523 C CA . ASN B 1 55 ? 92.059 -7.526 21.834 1.00 8.58 55 ASN B CA 1
ATOM 3524 C C . ASN B 1 55 ? 92.981 -6.625 21.029 1.00 8.52 55 ASN B C 1
ATOM 3525 O O . ASN B 1 55 ? 92.730 -6.361 19.855 1.00 8.73 55 ASN B O 1
ATOM 3530 N N . TRP B 1 56 ? 94.057 -6.165 21.659 1.00 7.58 56 TRP B N 1
ATOM 3531 C CA . TRP B 1 56 ? 95.001 -5.283 20.983 1.00 7.69 56 TRP B CA 1
ATOM 3532 C C . TRP B 1 56 ? 95.605 -5.919 19.736 1.00 8.08 56 TRP B C 1
ATOM 3533 O O . TRP B 1 56 ? 95.966 -5.211 18.792 1.00 8.54 56 TRP B O 1
ATOM 3544 N N . TYR B 1 57 ? 95.700 -7.248 19.734 1.00 8.74 57 TYR B N 1
ATOM 3545 C CA . TYR B 1 57 ? 96.288 -7.986 18.619 1.00 8.34 57 TYR B CA 1
ATOM 3546 C C . TYR B 1 57 ? 95.310 -8.369 17.506 1.00 8.72 57 TYR B C 1
ATOM 3547 O O . TYR B 1 57 ? 95.673 -9.093 16.577 1.00 10.60 57 TYR B O 1
ATOM 3556 N N . GLN B 1 58 ? 94.075 -7.888 17.611 1.00 8.58 58 GLN B N 1
ATOM 3557 C CA . GLN B 1 58 ? 93.042 -8.143 16.609 1.00 9.53 58 GLN B CA 1
ATOM 3558 C C . GLN B 1 58 ? 92.371 -6.807 16.306 1.00 9.96 58 GLN B C 1
ATOM 3559 O O . GLN B 1 58 ? 91.430 -6.406 16.987 1.00 10.24 58 GLN B O 1
ATOM 3565 N N . PRO B 1 59 ? 92.847 -6.096 15.274 1.00 10.06 59 PRO B N 1
ATOM 3566 C CA . PRO B 1 59 ? 92.257 -4.799 14.928 1.00 10.80 59 PRO B CA 1
ATOM 3567 C C . PRO B 1 59 ? 90.773 -4.816 14.589 1.00 10.09 59 PRO B C 1
ATOM 3568 O O . PRO B 1 59 ? 90.062 -3.837 14.825 1.00 10.43 59 PRO B O 1
ATOM 3572 N N . GLY B 1 60 ? 90.306 -5.936 14.050 1.00 10.28 60 GLY B N 1
ATOM 3573 C CA . GLY B 1 60 ? 88.917 -6.026 13.647 1.00 10.94 60 GLY B CA 1
ATOM 3574 C C . GLY B 1 60 ? 88.841 -5.677 12.172 1.00 11.49 60 GLY B C 1
ATOM 3575 O O . GLY B 1 60 ? 89.849 -5.740 11.470 1.00 13.24 60 GLY B O 1
ATOM 3576 N N . ASN B 1 61 ? 87.661 -5.295 11.700 1.00 12.58 61 ASN B N 1
ATOM 3577 C CA . ASN B 1 61 ? 87.480 -4.956 10.293 1.00 13.48 61 ASN B CA 1
ATOM 3578 C C . ASN B 1 61 ? 87.640 -3.473 9.998 1.00 12.24 61 ASN B C 1
ATOM 3579 O O . ASN B 1 61 ? 87.174 -2.624 10.756 1.00 12.01 61 ASN B O 1
ATOM 3584 N N . ASN B 1 62 ? 88.311 -3.173 8.888 1.00 11.72 62 ASN B N 1
ATOM 3585 C CA . ASN B 1 62 ? 88.520 -1.796 8.446 1.00 12.23 62 ASN B CA 1
ATOM 3586 C C . ASN B 1 62 ? 89.053 -0.912 9.566 1.00 11.05 62 ASN B C 1
ATOM 3587 O O . ASN B 1 62 ? 88.553 0.189 9.799 1.00 11.48 62 ASN B O 1
ATOM 3592 N N . ASN B 1 63 ? 90.088 -1.398 10.239 1.00 9.75 63 ASN B N 1
ATOM 3593 C CA . ASN B 1 63 ? 90.692 -0.679 11.356 1.00 8.74 63 ASN B CA 1
ATOM 3594 C C . ASN B 1 63 ? 92.189 -0.977 11.324 1.00 8.98 63 ASN B C 1
ATOM 3595 O O . ASN B 1 63 ? 92.808 -1.253 12.351 1.00 8.55 63 ASN B O 1
ATOM 3600 N N . ALA B 1 64 ? 92.761 -0.883 10.126 1.00 9.00 64 ALA B N 1
ATOM 3601 C CA . ALA B 1 64 ? 94.167 -1.200 9.880 1.00 7.51 64 ALA B CA 1
ATOM 3602 C C . ALA B 1 64 ? 95.216 -0.118 10.129 1.00 7.26 64 ALA B C 1
ATOM 3603 O O . ALA B 1 64 ? 96.406 -0.378 9.960 1.00 7.55 64 ALA B O 1
ATOM 3605 N N . HIS B 1 65 ? 94.794 1.075 10.531 1.00 7.55 65 HIS B N 1
ATOM 3606 C CA . HIS B 1 65 ? 95.732 2.178 10.746 1.00 7.39 65 HIS B CA 1
ATOM 3607 C C . HIS B 1 65 ? 96.920 1.849 11.655 1.00 7.74 65 HIS B C 1
ATOM 3608 O O . HIS B 1 65 ? 98.070 2.128 11.308 1.00 7.65 65 HIS B O 1
ATOM 3615 N N . GLY B 1 66 ? 96.644 1.248 12.808 1.00 6.86 66 GLY B N 1
ATOM 3616 C CA . GLY B 1 66 ? 97.713 0.915 13.736 1.00 7.02 66 GLY B CA 1
ATOM 3617 C C . GLY B 1 66 ? 98.673 -0.134 13.202 1.00 6.57 66 GLY B C 1
ATOM 3618 O O . GLY B 1 66 ? 99.844 -0.174 13.587 1.00 7.53 66 GLY B O 1
ATOM 3619 N N . THR B 1 67 ? 98.178 -0.997 12.323 1.00 7.26 67 THR B N 1
ATOM 3620 C CA . THR B 1 67 ? 99.007 -2.039 11.737 1.00 6.73 67 THR B CA 1
ATOM 3621 C C . THR B 1 67 ? 99.956 -1.423 10.707 1.00 5.95 67 THR B C 1
ATOM 3622 O O . THR B 1 67 ? 101.104 -1.849 10.573 1.00 6.46 67 THR B O 1
ATOM 3626 N N . HIS B 1 68 ? 99.473 -0.406 9.997 1.00 6.90 68 HIS B N 1
ATOM 3627 C CA . HIS B 1 68 ? 100.285 0.284 9.002 1.00 6.33 68 HIS B CA 1
ATOM 3628 C C . HIS B 1 68 ? 101.412 1.005 9.743 1.00 6.47 68 HIS B C 1
ATOM 3629 O O . HIS B 1 68 ? 102.584 0.902 9.384 1.00 6.33 68 HIS B O 1
ATOM 3636 N N . VAL B 1 69 ? 101.038 1.719 10.798 1.00 6.02 69 VAL B N 1
ATOM 3637 C CA . VAL B 1 69 ? 101.998 2.439 11.626 1.00 6.84 69 VAL B CA 1
ATOM 3638 C C . VAL B 1 69 ? 103.039 1.478 12.215 1.00 7.35 69 VAL B C 1
ATOM 3639 O O . VAL B 1 69 ? 104.240 1.753 12.190 1.00 7.13 69 VAL B O 1
ATOM 3643 N N . ALA B 1 70 ? 102.577 0.341 12.730 1.00 6.32 70 ALA B N 1
ATOM 3644 C CA . ALA B 1 70 ? 103.482 -0.643 13.315 1.00 6.54 70 ALA B CA 1
ATOM 3645 C C . ALA B 1 70 ? 104.460 -1.196 12.282 1.00 6.87 70 ALA B C 1
ATOM 3646 O O . ALA B 1 70 ? 105.632 -1.413 12.584 1.00 6.86 70 ALA B O 1
ATOM 3648 N N . GLY B 1 71 ? 103.974 -1.427 11.065 1.00 6.60 71 GLY B N 1
ATOM 3649 C CA . GLY B 1 71 ? 104.836 -1.945 10.014 1.00 7.47 71 GLY B CA 1
ATOM 3650 C C . GLY B 1 71 ? 105.961 -0.988 9.663 1.00 5.68 71 GLY B C 1
ATOM 3651 O O . GLY B 1 71 ? 107.069 -1.403 9.325 1.00 7.10 71 GLY B O 1
ATOM 3652 N N . THR B 1 72 ? 105.681 0.307 9.725 1.00 7.09 72 THR B N 1
ATOM 3653 C CA . THR B 1 72 ? 106.708 1.295 9.427 1.00 6.46 72 THR B CA 1
ATOM 3654 C C . THR B 1 72 ? 107.804 1.231 10.488 1.00 6.49 72 THR B C 1
ATOM 3655 O O . THR B 1 72 ? 108.983 1.404 10.191 1.00 6.78 72 THR B O 1
ATOM 3659 N N . ILE B 1 73 ? 107.406 0.959 11.724 1.00 7.18 73 ILE B N 1
ATOM 3660 C CA . ILE B 1 73 ? 108.353 0.874 12.825 1.00 6.46 73 ILE B CA 1
ATOM 3661 C C . ILE B 1 73 ? 109.132 -0.438 12.882 1.00 7.59 73 ILE B C 1
ATOM 3662 O O . ILE B 1 73 ? 110.341 -0.429 13.116 1.00 7.69 73 ILE B O 1
ATOM 3667 N N . ALA B 1 74 ? 108.456 -1.558 12.638 1.00 7.42 74 ALA B N 1
ATOM 3668 C CA . ALA B 1 74 ? 109.124 -2.841 12.776 1.00 8.23 74 ALA B CA 1
ATOM 3669 C C . ALA B 1 74 ? 108.713 -3.992 11.864 1.00 8.38 74 ALA B C 1
ATOM 3670 O O . ALA B 1 74 ? 108.757 -5.147 12.293 1.00 8.36 74 ALA B O 1
ATOM 3672 N N . ALA B 1 75 ? 108.306 -3.710 10.628 1.00 7.59 75 ALA B N 1
ATOM 3673 C CA . ALA B 1 75 ? 107.980 -4.812 9.723 1.00 8.19 75 ALA B CA 1
ATOM 3674 C C . ALA B 1 75 ? 109.274 -5.638 9.664 1.00 7.81 75 ALA B C 1
ATOM 3675 O O . ALA B 1 75 ? 110.373 -5.098 9.488 1.00 7.97 75 ALA B O 1
ATOM 3677 N N . ILE B 1 76 ? 109.132 -6.948 9.813 1.00 9.55 76 ILE B N 1
ATOM 3678 C CA . ILE B 1 76 ? 110.268 -7.861 9.866 1.00 8.87 76 ILE B CA 1
ATOM 3679 C C . ILE B 1 76 ? 110.967 -8.230 8.563 1.00 9.51 76 ILE B C 1
ATOM 3680 O O . ILE B 1 76 ? 110.326 -8.461 7.538 1.00 9.55 76 ILE B O 1
ATOM 3685 N N . ALA B 1 77 ? 112.296 -8.275 8.621 1.00 9.16 77 ALA B N 1
ATOM 3686 C CA . ALA B 1 77 ? 113.106 -8.669 7.475 1.00 10.06 77 ALA B CA 1
ATOM 3687 C C . ALA B 1 77 ? 112.972 -10.187 7.412 1.00 10.92 77 ALA B C 1
ATOM 3688 O O . ALA B 1 77 ? 113.465 -10.900 8.292 1.00 11.09 77 ALA B O 1
ATOM 3690 N N . ASN B 1 78 ? 112.301 -10.679 6.377 1.00 10.02 78 ASN B N 1
ATOM 3691 C CA . ASN B 1 78 ? 112.068 -12.111 6.228 1.00 11.05 78 ASN B CA 1
ATOM 3692 C C . ASN B 1 78 ? 111.861 -12.520 4.773 1.00 12.23 78 ASN B C 1
ATOM 3693 O O . ASN B 1 78 ? 111.122 -13.464 4.488 1.00 13.66 78 ASN B O 1
ATOM 3698 N N . ASN B 1 79 ? 112.503 -11.798 3.860 1.00 13.04 79 ASN B N 1
ATOM 3699 C CA . ASN B 1 79 ? 112.416 -12.083 2.430 1.00 14.10 79 ASN B CA 1
ATOM 3700 C C . ASN B 1 79 ? 110.990 -12.059 1.882 1.00 14.20 79 ASN B C 1
ATOM 3701 O O . ASN B 1 79 ? 110.688 -12.725 0.893 1.00 16.21 79 ASN B O 1
ATOM 3706 N N . GLU B 1 80 ? 110.114 -11.290 2.519 1.00 13.38 80 GLU B N 1
ATOM 3707 C CA . GLU B 1 80 ? 108.733 -11.187 2.062 1.00 13.40 80 GLU B CA 1
ATOM 3708 C C . GLU B 1 80 ? 108.150 -9.855 2.522 1.00 10.70 80 GLU B C 1
ATOM 3709 O O . GLU B 1 80 ? 108.600 -9.286 3.516 1.00 10.36 80 GLU B O 1
ATOM 3715 N N . GLY B 1 81 ? 107.161 -9.354 1.792 1.00 10.66 81 GLY B N 1
ATOM 3716 C CA . GLY B 1 81 ? 106.536 -8.102 2.176 1.00 10.05 81 GLY B CA 1
ATOM 3717 C C . GLY B 1 81 ? 107.473 -6.912 2.214 1.00 9.89 81 GLY B C 1
ATOM 3718 O O . GLY B 1 81 ? 108.132 -6.599 1.225 1.00 10.23 81 GLY B O 1
ATOM 3719 N N . VAL B 1 82 ? 107.530 -6.244 3.361 1.00 9.61 82 VAL B N 1
ATOM 3720 C CA . VAL B 1 82 ? 108.380 -5.070 3.519 1.00 8.67 82 VAL B CA 1
ATOM 3721 C C . VAL B 1 82 ? 109.245 -5.171 4.773 1.00 8.53 82 VAL B C 1
ATOM 3722 O O . VAL B 1 82 ? 109.311 -6.226 5.417 1.00 9.56 82 VAL B O 1
ATOM 3726 N N . VAL B 1 83 ? 109.924 -4.073 5.092 1.00 8.12 83 VAL B N 1
ATOM 3727 C CA . VAL B 1 83 ? 110.761 -3.978 6.285 1.00 8.84 83 VAL B CA 1
ATOM 3728 C C . VAL B 1 83 ? 110.521 -2.611 6.916 1.00 8.38 83 VAL B C 1
ATOM 3729 O O . VAL B 1 83 ? 110.250 -1.633 6.215 1.00 8.08 83 VAL B O 1
ATOM 3733 N N . GLY B 1 84 ? 110.607 -2.558 8.242 1.00 8.80 84 GLY B N 1
ATOM 3734 C CA . GLY B 1 84 ? 110.411 -1.314 8.964 1.00 8.51 84 GLY B CA 1
ATOM 3735 C C . GLY B 1 84 ? 111.731 -0.725 9.431 1.00 7.83 84 GLY B C 1
ATOM 3736 O O . GLY B 1 84 ? 112.805 -1.210 9.056 1.00 8.84 84 GLY B O 1
ATOM 3737 N N . VAL B 1 85 ? 111.657 0.304 10.271 1.00 7.63 85 VAL B N 1
ATOM 3738 C CA . VAL B 1 85 ? 112.860 0.972 10.765 1.00 7.46 85 VAL B CA 1
ATOM 3739 C C . VAL B 1 85 ? 113.787 0.005 11.492 1.00 7.01 85 VAL B C 1
ATOM 3740 O O . VAL B 1 85 ? 114.999 0.037 11.292 1.00 8.16 85 VAL B O 1
ATOM 3744 N N . MET B 1 86 ? 113.205 -0.850 12.328 1.00 7.53 86 MET B N 1
ATOM 3745 C CA . MET B 1 86 ? 113.948 -1.855 13.095 1.00 7.72 86 MET B CA 1
ATOM 3746 C C . MET B 1 86 ? 113.308 -3.177 12.688 1.00 8.04 86 MET B C 1
ATOM 3747 O O . MET B 1 86 ? 112.366 -3.652 13.317 1.00 8.45 86 MET B O 1
ATOM 3752 N N . PRO B 1 87 ? 113.834 -3.793 11.623 1.00 8.82 87 PRO B N 1
ATOM 3753 C CA . PRO B 1 87 ? 113.343 -5.049 11.058 1.00 8.60 87 PRO B CA 1
ATOM 3754 C C . PRO B 1 87 ? 113.903 -6.387 11.519 1.00 9.42 87 PRO B C 1
ATOM 3755 O O . PRO B 1 87 ? 113.450 -7.424 11.034 1.00 8.90 87 PRO B O 1
ATOM 3759 N N . ASN B 1 88 ? 114.855 -6.394 12.444 1.00 9.33 88 ASN B N 1
ATOM 3760 C CA . ASN B 1 88 ? 115.457 -7.662 12.835 1.00 9.91 88 ASN B CA 1
ATOM 3761 C C . ASN B 1 88 ? 114.990 -8.337 14.119 1.00 10.66 88 ASN B C 1
ATOM 3762 O O . ASN B 1 88 ? 115.740 -9.099 14.734 1.00 11.11 88 ASN B O 1
ATOM 3767 N N . GLN B 1 89 ? 113.751 -8.064 14.516 1.00 10.30 89 GLN B N 1
ATOM 3768 C CA . GLN B 1 89 ? 113.164 -8.692 15.694 1.00 9.97 89 GLN B CA 1
ATOM 3769 C C . GLN B 1 89 ? 113.919 -8.455 16.999 1.00 10.68 89 GLN B C 1
ATOM 3770 O O . GLN B 1 89 ? 114.046 -9.358 17.826 1.00 11.36 89 GLN B O 1
ATOM 3776 N N . ASN B 1 90 ? 114.403 -7.231 17.185 1.00 11.33 90 ASN B N 1
ATOM 3777 C CA . ASN B 1 90 ? 115.133 -6.869 18.395 1.00 10.47 90 ASN B CA 1
ATOM 3778 C C . ASN B 1 90 ? 114.339 -5.903 19.275 1.00 10.90 90 ASN B C 1
ATOM 3779 O O . ASN B 1 90 ? 114.229 -6.094 20.485 1.00 11.39 90 ASN B O 1
ATOM 3784 N N . ALA B 1 91 ? 113.780 -4.869 18.659 1.00 11.24 91 ALA B N 1
ATOM 3785 C CA . ALA B 1 91 ? 113.021 -3.870 19.395 1.00 11.04 91 ALA B CA 1
ATOM 3786 C C . ALA B 1 91 ? 111.818 -4.439 20.132 1.00 10.16 91 ALA B C 1
ATOM 3787 O O . ALA B 1 91 ? 111.177 -5.382 19.674 1.00 10.86 91 ALA B O 1
ATOM 3789 N N . ASN B 1 92 ? 111.526 -3.857 21.289 1.00 9.78 92 ASN B N 1
ATOM 3790 C CA . ASN B 1 92 ? 110.377 -4.262 22.081 1.00 9.62 92 ASN B CA 1
ATOM 3791 C C . ASN B 1 92 ? 109.266 -3.289 21.727 1.00 9.17 92 ASN B C 1
ATOM 3792 O O . ASN B 1 92 ? 109.461 -2.071 21.744 1.00 8.90 92 ASN B O 1
ATOM 3797 N N . ILE B 1 93 ? 108.106 -3.836 21.392 1.00 8.02 93 ILE B N 1
ATOM 3798 C CA . ILE B 1 93 ? 106.958 -3.033 21.001 1.00 9.39 93 ILE B CA 1
ATOM 3799 C C . ILE B 1 93 ? 105.775 -3.317 21.912 1.00 9.22 93 ILE B C 1
ATOM 3800 O O . ILE B 1 93 ? 105.463 -4.478 22.179 1.00 8.82 93 ILE B O 1
ATOM 3805 N N . HIS B 1 94 ? 105.126 -2.263 22.399 1.00 7.73 94 HIS B N 1
ATOM 3806 C CA . HIS B 1 94 ? 103.950 -2.430 23.242 1.00 7.44 94 HIS B CA 1
ATOM 3807 C C . HIS B 1 94 ? 102.792 -1.742 22.537 1.00 8.14 94 HIS B C 1
ATOM 3808 O O . HIS B 1 94 ? 102.929 -0.614 22.048 1.00 8.12 94 HIS B O 1
ATOM 3815 N N . ILE B 1 95 ? 101.652 -2.421 22.500 1.00 7.68 95 ILE B N 1
ATOM 3816 C CA . ILE B 1 95 ? 100.472 -1.911 21.819 1.00 7.41 95 ILE B CA 1
ATOM 3817 C C . ILE B 1 95 ? 99.323 -1.521 22.742 1.00 7.12 95 ILE B C 1
ATOM 3818 O O . ILE B 1 95 ? 98.942 -2.279 23.630 1.00 8.12 95 ILE B O 1
ATOM 3823 N N . VAL B 1 96 ? 98.780 -0.328 22.527 1.00 7.59 96 VAL B N 1
ATOM 3824 C CA . VAL B 1 96 ? 97.616 0.128 23.275 1.00 7.04 96 VAL B CA 1
ATOM 3825 C C . VAL B 1 96 ? 96.617 0.521 22.188 1.00 7.76 96 VAL B C 1
ATOM 3826 O O . VAL B 1 96 ? 96.848 1.456 21.416 1.00 8.61 96 VAL B O 1
ATOM 3830 N N . LYS B 1 97 ? 95.521 -0.226 22.116 1.00 7.06 97 LYS B N 1
ATOM 3831 C CA . LYS B 1 97 ? 94.493 -0.011 21.105 1.00 7.69 97 LYS B CA 1
ATOM 3832 C C . LYS B 1 97 ? 93.394 0.927 21.592 1.00 7.65 97 LYS B C 1
ATOM 3833 O O . LYS B 1 97 ? 92.567 0.552 22.421 1.00 8.45 97 LYS B O 1
ATOM 3839 N N . VAL B 1 98 ? 93.391 2.151 21.069 1.00 8.25 98 VAL B N 1
ATOM 3840 C CA . VAL B 1 98 ? 92.392 3.142 21.456 1.00 7.48 98 VAL B CA 1
ATOM 3841 C C . VAL B 1 98 ? 91.282 3.307 20.424 1.00 7.79 98 VAL B C 1
ATOM 3842 O O . VAL B 1 98 ? 90.237 3.885 20.727 1.00 8.70 98 VAL B O 1
ATOM 3846 N N . PHE B 1 99 ? 91.502 2.794 19.215 1.00 8.68 99 PHE B N 1
ATOM 3847 C CA . PHE B 1 99 ? 90.508 2.903 18.148 1.00 9.05 99 PHE B CA 1
ATOM 3848 C C . PHE B 1 99 ? 89.888 1.586 17.716 1.00 9.38 99 PHE B C 1
ATOM 3849 O O . PHE B 1 99 ? 90.568 0.562 17.621 1.00 8.72 99 PHE B O 1
ATOM 3857 N N . ASN B 1 100 ? 88.591 1.648 17.431 1.00 10.40 100 ASN B N 1
ATOM 3858 C CA . ASN B 1 100 ? 87.835 0.523 16.897 1.00 11.31 100 ASN B CA 1
ATOM 3859 C C . ASN B 1 100 ? 87.478 1.010 15.499 1.00 11.14 100 ASN B C 1
ATOM 3860 O O . ASN B 1 100 ? 87.731 2.166 15.159 1.00 11.63 100 ASN B O 1
ATOM 3865 N N . GLU B 1 101 ? 86.881 0.135 14.702 1.00 11.59 101 GLU B N 1
ATOM 3866 C CA . GLU B 1 101 ? 86.462 0.491 13.351 1.00 13.39 101 GLU B CA 1
ATOM 3867 C C . GLU B 1 101 ? 85.611 1.764 13.363 1.00 14.74 101 GLU B C 1
ATOM 3868 O O . GLU B 1 101 ? 85.758 2.630 12.500 1.00 15.81 101 GLU B O 1
ATOM 3874 N N . ALA B 1 102 ? 84.732 1.880 14.354 1.00 15.69 102 ALA B N 1
ATOM 3875 C CA . ALA B 1 102 ? 83.840 3.033 14.465 1.00 16.38 102 ALA B CA 1
ATOM 3876 C C . ALA B 1 102 ? 84.513 4.325 14.921 1.00 17.36 102 ALA B C 1
ATOM 3877 O O . ALA B 1 102 ? 83.947 5.409 14.774 1.00 19.02 102 ALA B O 1
ATOM 3879 N N . GLY B 1 103 ? 85.716 4.212 15.475 1.00 15.99 103 GLY B N 1
ATOM 3880 C CA . GLY B 1 103 ? 86.427 5.387 15.947 1.00 14.95 103 GLY B CA 1
ATOM 3881 C C . GLY B 1 103 ? 87.006 5.159 17.331 1.00 13.85 103 GLY B C 1
ATOM 3882 O O . GLY B 1 103 ? 87.221 4.017 17.731 1.00 14.31 103 GLY B O 1
ATOM 3883 N N . TRP B 1 104 ? 87.259 6.238 18.065 1.00 13.32 104 TRP B N 1
ATOM 3884 C CA . TRP B 1 104 ? 87.813 6.123 19.411 1.00 12.49 104 TRP B CA 1
ATOM 3885 C C . TRP B 1 104 ? 86.875 5.298 20.282 1.00 12.52 104 TRP B C 1
ATOM 3886 O O . TRP B 1 104 ? 85.705 5.642 20.444 1.00 13.74 104 TRP B O 1
ATOM 3897 N N . GLY B 1 105 ? 87.395 4.208 20.838 1.00 10.82 105 GLY B N 1
ATOM 3898 C CA . GLY B 1 105 ? 86.585 3.344 21.679 1.00 10.76 105 GLY B CA 1
ATOM 3899 C C . GLY B 1 105 ? 87.212 3.046 23.030 1.00 10.43 105 GLY B C 1
ATOM 3900 O O . GLY B 1 105 ? 86.659 2.282 23.821 1.00 11.08 105 GLY B O 1
ATOM 3901 N N . TYR B 1 106 ? 88.370 3.640 23.295 1.00 9.80 106 TYR B N 1
ATOM 3902 C CA . TYR B 1 106 ? 89.066 3.438 24.567 1.00 9.51 106 TYR B CA 1
ATOM 3903 C C . TYR B 1 106 ? 88.143 3.877 25.707 1.00 9.63 106 TYR B C 1
ATOM 3904 O O . TYR B 1 106 ? 87.495 4.922 25.628 1.00 10.73 106 TYR B O 1
ATOM 3913 N N . SER B 1 107 ? 88.089 3.083 26.771 1.00 9.85 107 SER B N 1
ATOM 3914 C CA . SER B 1 107 ? 87.229 3.408 27.904 1.00 10.83 107 SER B CA 1
ATOM 3915 C C . SER B 1 107 ? 87.739 4.625 28.660 1.00 10.85 107 SER B C 1
ATOM 3916 O O . SER B 1 107 ? 86.974 5.290 29.361 1.00 12.78 107 SER B O 1
ATOM 3919 N N . SER B 1 108 ? 89.028 4.915 28.516 1.00 10.90 108 SER B N 1
ATOM 3920 C CA . SER B 1 108 ? 89.637 6.043 29.209 1.00 11.38 108 SER B CA 1
ATOM 3921 C C . SER B 1 108 ? 90.198 7.112 28.274 1.00 10.77 108 SER B C 1
ATOM 3922 O O . SER B 1 108 ? 89.960 7.091 27.066 1.00 12.14 108 SER B O 1
ATOM 3925 N N . SER B 1 109 ? 90.959 8.036 28.848 1.00 10.38 109 SER B N 1
ATOM 3926 C CA . SER B 1 109 ? 91.545 9.144 28.106 1.00 9.85 109 SER B CA 1
ATOM 3927 C C . SER B 1 109 ? 92.864 8.797 27.430 1.00 9.44 109 SER B C 1
ATOM 3928 O O . SER B 1 109 ? 93.428 7.724 27.647 1.00 9.20 109 SER B O 1
ATOM 3931 N N . LEU B 1 110 ? 93.350 9.726 26.612 1.00 9.96 110 LEU B N 1
ATOM 3932 C CA . LEU B 1 110 ? 94.623 9.546 25.930 1.00 9.54 110 LEU B CA 1
ATOM 3933 C C . LEU B 1 110 ? 95.721 9.471 26.987 1.00 8.67 110 LEU B C 1
ATOM 3934 O O . LEU B 1 110 ? 96.653 8.678 26.866 1.00 9.49 110 LEU B O 1
ATOM 3939 N N . VAL B 1 111 ? 95.614 10.302 28.021 1.00 9.21 111 VAL B N 1
ATOM 3940 C CA . VAL B 1 111 ? 96.603 10.285 29.093 1.00 8.53 111 VAL B CA 1
ATOM 3941 C C . VAL B 1 111 ? 96.642 8.890 29.720 1.00 8.21 111 VAL B C 1
ATOM 3942 O O . VAL B 1 111 ? 97.719 8.362 29.998 1.00 9.10 111 VAL B O 1
ATOM 3946 N N . ALA B 1 112 ? 95.470 8.289 29.926 1.00 9.30 112 ALA B N 1
ATOM 3947 C CA . ALA B 1 112 ? 95.406 6.949 30.505 1.00 8.96 112 ALA B CA 1
ATOM 3948 C C . ALA B 1 112 ? 96.124 5.948 29.601 1.00 8.23 112 ALA B C 1
ATOM 3949 O O . ALA B 1 112 ? 96.782 5.029 30.082 1.00 8.29 112 ALA B O 1
ATOM 3951 N N . ALA B 1 113 ? 95.996 6.132 28.290 1.00 8.16 113 ALA B N 1
ATOM 3952 C CA . ALA B 1 113 ? 96.664 5.254 27.338 1.00 8.32 113 ALA B CA 1
ATOM 3953 C C . ALA B 1 113 ? 98.177 5.419 27.468 1.00 8.68 113 ALA B C 1
ATOM 3954 O O . ALA B 1 113 ? 98.921 4.440 27.420 1.00 8.42 113 ALA B O 1
ATOM 3956 N N . ILE B 1 114 ? 98.629 6.659 27.631 1.00 8.35 114 ILE B N 1
ATOM 3957 C CA . ILE B 1 114 ? 100.056 6.918 27.782 1.00 8.22 114 ILE B CA 1
ATOM 3958 C C . ILE B 1 114 ? 100.534 6.317 29.106 1.00 7.99 114 ILE B C 1
ATOM 3959 O O . ILE B 1 114 ? 101.602 5.709 29.163 1.00 7.64 114 ILE B O 1
ATOM 3964 N N . ASP B 1 115 ? 99.735 6.477 30.161 1.00 8.04 115 ASP B N 1
ATOM 3965 C CA . ASP B 1 115 ? 100.081 5.908 31.465 1.00 8.50 115 ASP B CA 1
ATOM 3966 C C . ASP B 1 115 ? 100.261 4.398 31.322 1.00 8.71 115 ASP B C 1
ATOM 3967 O O . ASP B 1 115 ? 101.182 3.814 31.884 1.00 8.67 115 ASP B O 1
ATOM 3972 N N . THR B 1 116 ? 99.364 3.765 30.573 1.00 8.93 116 THR B N 1
ATOM 3973 C CA . THR B 1 116 ? 99.431 2.323 30.361 1.00 9.50 116 THR B CA 1
ATOM 3974 C C . THR B 1 116 ? 100.719 1.952 29.628 1.00 9.13 116 THR B C 1
ATOM 3975 O O . THR B 1 116 ? 101.402 0.992 29.981 1.00 9.69 116 THR B O 1
ATOM 3979 N N . CYS B 1 117 ? 101.048 2.720 28.598 1.00 8.54 117 CYS B N 1
ATOM 3980 C CA . CYS B 1 117 ? 102.272 2.484 27.851 1.00 8.17 117 CYS B CA 1
ATOM 3981 C C . CYS B 1 117 ? 103.479 2.442 28.788 1.00 8.15 117 CYS B C 1
ATOM 3982 O O . CYS B 1 117 ? 104.343 1.574 28.678 1.00 8.43 117 CYS B O 1
ATOM 3985 N N . VAL B 1 118 ? 103.537 3.410 29.695 1.00 9.73 118 VAL B N 1
ATOM 3986 C CA . VAL B 1 118 ? 104.641 3.513 30.636 1.00 10.80 118 VAL B CA 1
ATOM 3987 C C . VAL B 1 118 ? 104.594 2.482 31.763 1.00 11.95 118 VAL B C 1
ATOM 3988 O O . VAL B 1 118 ? 105.574 1.774 31.998 1.00 12.66 118 VAL B O 1
ATOM 3992 N N . ASN B 1 119 ? 103.457 2.384 32.446 1.00 11.77 119 ASN B N 1
ATOM 3993 C CA . ASN B 1 119 ? 103.327 1.458 33.572 1.00 13.74 119 ASN B CA 1
ATOM 3994 C C . ASN B 1 119 ? 103.209 -0.023 33.229 1.00 13.76 119 ASN B C 1
ATOM 3995 O O . ASN B 1 119 ? 103.804 -0.869 33.897 1.00 15.98 119 ASN B O 1
ATOM 4000 N N . SER B 1 120 ? 102.437 -0.346 32.201 1.00 12.88 120 SER B N 1
ATOM 4001 C CA . SER B 1 120 ? 102.260 -1.737 31.815 1.00 12.98 120 SER B CA 1
ATOM 4002 C C . SER B 1 120 ? 103.262 -2.171 30.753 1.00 12.61 120 SER B C 1
ATOM 4003 O O . SER B 1 120 ? 103.693 -3.322 30.731 1.00 13.83 120 SER B O 1
ATOM 4006 N N . GLY B 1 121 ? 103.642 -1.244 29.880 1.00 10.72 121 GLY B N 1
ATOM 4007 C CA . GLY B 1 121 ? 104.568 -1.583 28.816 1.00 11.53 121 GLY B CA 1
ATOM 4008 C C . GLY B 1 121 ? 106.025 -1.211 29.015 1.00 9.70 121 GLY B C 1
ATOM 4009 O O . GLY B 1 121 ? 106.878 -1.658 28.246 1.00 11.29 121 GLY B O 1
ATOM 4010 N N . GLY B 1 122 ? 106.318 -0.402 30.032 1.00 10.22 122 GLY B N 1
ATOM 4011 C CA . GLY B 1 122 ? 107.688 0.021 30.277 1.00 10.31 122 GLY B CA 1
ATOM 4012 C C . GLY B 1 122 ? 108.240 0.821 29.107 1.00 9.29 122 GLY B C 1
ATOM 4013 O O . GLY B 1 122 ? 109.433 0.778 28.815 1.00 10.97 122 GLY B O 1
ATOM 4014 N N . ALA B 1 123 ? 107.367 1.576 28.450 1.00 8.59 123 ALA B N 1
ATOM 4015 C CA . ALA B 1 123 ? 107.756 2.359 27.284 1.00 8.75 123 ALA B CA 1
ATOM 4016 C C . ALA B 1 123 ? 108.766 3.468 27.519 1.00 8.62 123 ALA B C 1
ATOM 4017 O O . ALA B 1 123 ? 108.693 4.197 28.508 1.00 8.72 123 ALA B O 1
ATOM 4019 N N . ASN B 1 124 ? 109.711 3.585 26.590 1.00 8.05 124 ASN B N 1
ATOM 4020 C CA . ASN B 1 124 ? 110.711 4.648 26.631 1.00 7.50 124 ASN B CA 1
ATOM 4021 C C . ASN B 1 124 ? 110.235 5.703 25.636 1.00 7.31 124 ASN B C 1
ATOM 4022 O O . ASN B 1 124 ? 110.436 6.901 25.837 1.00 6.96 124 ASN B O 1
ATOM 4027 N N . VAL B 1 125 ? 109.611 5.230 24.559 1.00 7.13 125 VAL B N 1
ATOM 4028 C CA . VAL B 1 125 ? 109.086 6.087 23.501 1.00 7.39 125 VAL B CA 1
ATOM 4029 C C . VAL B 1 125 ? 107.601 5.792 23.324 1.00 7.00 125 VAL B C 1
ATOM 4030 O O . VAL B 1 125 ? 107.201 4.632 23.271 1.00 7.58 125 VAL B O 1
ATOM 4034 N N . VAL B 1 126 ? 106.790 6.843 23.253 1.00 6.84 126 VAL B N 1
ATOM 4035 C CA . VAL B 1 126 ? 105.352 6.697 23.045 1.00 6.33 126 VAL B CA 1
ATOM 4036 C C . VAL B 1 126 ? 105.033 7.433 21.752 1.00 6.59 126 VAL B C 1
ATOM 4037 O O . VAL B 1 126 ? 105.251 8.641 21.644 1.00 6.78 126 VAL B O 1
ATOM 4041 N N . THR B 1 127 ? 104.533 6.695 20.766 1.00 5.64 127 THR B N 1
ATOM 4042 C CA . THR B 1 127 ? 104.224 7.269 19.465 1.00 6.42 127 THR B CA 1
ATOM 4043 C C . THR B 1 127 ? 102.710 7.332 19.254 1.00 6.12 127 THR B C 1
ATOM 4044 O O . THR B 1 127 ? 101.986 6.350 19.452 1.00 6.43 127 THR B O 1
ATOM 4048 N N . MET B 1 128 ? 102.246 8.515 18.862 1.00 6.64 128 MET B N 1
ATOM 4049 C CA . MET B 1 128 ? 100.826 8.768 18.684 1.00 7.58 128 MET B CA 1
ATOM 4050 C C . MET B 1 128 ? 100.467 9.379 17.334 1.00 7.10 128 MET B C 1
ATOM 4051 O O . MET B 1 128 ? 100.547 10.596 17.141 1.00 7.38 128 MET B O 1
ATOM 4056 N N . SER B 1 129 ? 100.082 8.519 16.398 1.00 7.42 129 SER B N 1
ATOM 4057 C CA . SER B 1 129 ? 99.678 8.956 15.065 1.00 7.86 129 SER B CA 1
ATOM 4058 C C . SER B 1 129 ? 98.195 9.281 15.145 1.00 8.51 129 SER B C 1
ATOM 4059 O O . SER B 1 129 ? 97.356 8.625 14.531 1.00 9.08 129 SER B O 1
ATOM 4062 N N . LEU B 1 130 ? 97.889 10.304 15.929 1.00 8.34 130 LEU B N 1
ATOM 4063 C CA . LEU B 1 130 ? 96.521 10.730 16.152 1.00 8.31 130 LEU B CA 1
ATOM 4064 C C . LEU B 1 130 ? 96.546 12.167 16.645 1.00 8.63 130 LEU B C 1
ATOM 4065 O O . LEU B 1 130 ? 97.587 12.672 17.059 1.00 8.76 130 LEU B O 1
ATOM 4070 N N . GLY B 1 131 ? 95.394 12.823 16.607 1.00 9.01 131 GLY B N 1
ATOM 4071 C CA . GLY B 1 131 ? 95.336 14.194 17.064 1.00 10.03 131 GLY B CA 1
ATOM 4072 C C . GLY B 1 131 ? 93.923 14.721 17.148 1.00 10.27 131 GLY B C 1
ATOM 4073 O O . GLY B 1 131 ? 93.008 14.189 16.516 1.00 12.83 131 GLY B O 1
ATOM 4074 N N . GLY B 1 132 ? 93.759 15.768 17.946 1.00 9.99 132 GLY B N 1
ATOM 4075 C CA . GLY B 1 132 ? 92.470 16.409 18.121 1.00 9.96 132 GLY B CA 1
ATOM 4076 C C . GLY B 1 132 ? 92.703 17.905 18.217 1.00 9.12 132 GLY B C 1
ATOM 4077 O O . GLY B 1 132 ? 93.825 18.348 18.465 1.00 9.71 132 GLY B O 1
ATOM 4078 N N . SER B 1 133 ? 91.647 18.690 18.037 1.00 9.18 133 SER B N 1
ATOM 4079 C CA . SER B 1 133 ? 91.777 20.141 18.085 1.00 8.72 133 SER B CA 1
ATOM 4080 C C . SER B 1 133 ? 91.808 20.720 19.496 1.00 8.50 133 SER B C 1
ATOM 4081 O O . SER B 1 133 ? 92.348 21.805 19.708 1.00 9.12 133 SER B O 1
ATOM 4084 N N . GLY B 1 134 ? 91.240 19.997 20.455 1.00 9.28 134 GLY B N 1
ATOM 4085 C CA . GLY B 1 134 ? 91.198 20.481 21.826 1.00 9.17 134 GLY B CA 1
ATOM 4086 C C . GLY B 1 134 ? 92.463 20.279 22.639 1.00 9.01 134 GLY B C 1
ATOM 4087 O O . GLY B 1 134 ? 93.261 19.387 22.359 1.00 10.49 134 GLY B O 1
ATOM 4088 N N . SER B 1 135 ? 92.641 21.123 23.650 1.00 8.77 135 SER B N 1
ATOM 4089 C CA . SER B 1 135 ? 93.797 21.054 24.535 1.00 9.09 135 SER B CA 1
ATOM 4090 C C . SER B 1 135 ? 93.349 21.336 25.967 1.00 9.29 135 SER B C 1
ATOM 4091 O O . SER B 1 135 ? 92.382 22.069 26.188 1.00 9.43 135 SER B O 1
ATOM 4094 N N . THR B 1 136 ? 94.029 20.739 26.943 1.00 8.17 136 THR B N 1
ATOM 4095 C CA . THR B 1 136 ? 93.667 20.953 28.344 1.00 7.71 136 THR B CA 1
ATOM 4096 C C . THR B 1 136 ? 94.903 21.027 29.223 1.00 8.31 136 THR B C 1
ATOM 4097 O O . THR B 1 136 ? 95.975 20.532 28.858 1.00 8.72 136 THR B O 1
ATOM 4101 N N . THR B 1 137 ? 94.751 21.639 30.393 1.00 9.16 137 THR B N 1
ATOM 4102 C CA . THR B 1 137 ? 95.862 21.755 31.319 1.00 9.09 137 THR B CA 1
ATOM 4103 C C . THR B 1 137 ? 96.173 20.398 31.942 1.00 8.25 137 THR B C 1
ATOM 4104 O O . THR B 1 137 ? 97.334 20.089 32.204 1.00 7.81 137 THR B O 1
ATOM 4108 N N . THR B 1 138 ? 95.147 19.583 32.176 1.00 8.33 138 THR B N 1
ATOM 4109 C CA . THR B 1 138 ? 95.381 18.265 32.755 1.00 8.76 138 THR B CA 1
ATOM 4110 C C . THR B 1 138 ? 96.293 17.481 31.814 1.00 7.92 138 THR B C 1
ATOM 4111 O O . THR B 1 138 ? 97.236 16.829 32.259 1.00 8.22 138 THR B O 1
ATOM 4115 N N . GLU B 1 139 ? 96.017 17.553 30.513 1.00 8.66 139 GLU B N 1
ATOM 4116 C CA . GLU B 1 139 ? 96.836 16.860 29.524 1.00 9.82 139 GLU B CA 1
ATOM 4117 C C . GLU B 1 139 ? 98.236 17.451 29.442 1.00 9.73 139 GLU B C 1
ATOM 4118 O O . GLU B 1 139 ? 99.229 16.718 29.450 1.00 8.87 139 GLU B O 1
ATOM 4124 N N . ARG B 1 140 ? 98.320 18.774 29.339 1.00 8.59 140 ARG B N 1
ATOM 4125 C CA . ARG B 1 140 ? 99.616 19.433 29.242 1.00 8.91 140 ARG B CA 1
ATOM 4126 C C . ARG B 1 140 ? 100.495 19.033 30.423 1.00 8.79 140 ARG B C 1
ATOM 4127 O O . ARG B 1 140 ? 101.664 18.689 30.247 1.00 9.80 140 ARG B O 1
ATOM 4135 N N . ASN B 1 141 ? 99.924 19.070 31.622 1.00 8.89 141 ASN B N 1
ATOM 4136 C CA . ASN B 1 141 ? 100.656 18.711 32.834 1.00 9.15 141 ASN B CA 1
ATOM 4137 C C . ASN B 1 141 ? 101.101 17.252 32.823 1.00 8.51 141 ASN B C 1
ATOM 4138 O O . ASN B 1 141 ? 102.272 16.953 33.075 1.00 8.45 141 ASN B O 1
ATOM 4143 N N . ALA B 1 142 ? 100.175 16.343 32.530 1.00 7.93 142 ALA B N 1
ATOM 4144 C CA . ALA B 1 142 ? 100.497 14.918 32.523 1.00 7.62 142 ALA B CA 1
ATOM 4145 C C . ALA B 1 142 ? 101.580 14.552 31.519 1.00 7.35 142 ALA B C 1
ATOM 4146 O O . ALA B 1 142 ? 102.479 13.770 31.828 1.00 7.90 142 ALA B O 1
ATOM 4148 N N . LEU B 1 143 ? 101.506 15.110 30.316 1.00 7.41 143 LEU B N 1
ATOM 4149 C CA . LEU B 1 143 ? 102.508 14.803 29.307 1.00 7.33 143 LEU B CA 1
ATOM 4150 C C . LEU B 1 143 ? 103.849 15.453 29.638 1.00 8.14 143 LEU B C 1
ATOM 4151 O O . LEU B 1 143 ? 104.904 14.860 29.403 1.00 8.44 143 LEU B O 1
ATOM 4156 N N . ASN B 1 144 ? 103.825 16.661 30.191 1.00 7.08 144 ASN B N 1
ATOM 4157 C CA . ASN B 1 144 ? 105.073 17.308 30.566 1.00 7.70 144 ASN B CA 1
ATOM 4158 C C . ASN B 1 144 ? 105.758 16.464 31.644 1.00 7.18 144 ASN B C 1
ATOM 4159 O O . ASN B 1 144 ? 106.981 16.299 31.632 1.00 7.61 144 ASN B O 1
ATOM 4164 N N . THR B 1 145 ? 104.969 15.923 32.570 1.00 6.44 145 THR B N 1
ATOM 4165 C CA . THR B 1 145 ? 105.517 15.091 33.637 1.00 7.37 145 THR B CA 1
ATOM 4166 C C . THR B 1 145 ? 106.124 13.804 33.069 1.00 8.37 145 THR B C 1
ATOM 4167 O O . THR B 1 145 ? 107.211 13.396 33.475 1.00 8.13 145 THR B O 1
ATOM 4171 N N . HIS B 1 146 ? 105.434 13.158 32.133 1.00 7.13 146 HIS B N 1
ATOM 4172 C CA . HIS B 1 146 ? 105.978 11.946 31.526 1.00 6.53 146 HIS B CA 1
ATOM 4173 C C . HIS B 1 146 ? 107.300 12.255 30.828 1.00 6.72 146 HIS B C 1
ATOM 4174 O O . HIS B 1 146 ? 108.277 11.513 30.952 1.00 6.49 146 HIS B O 1
ATOM 4181 N N . TYR B 1 147 ? 107.322 13.358 30.087 1.00 6.60 147 TYR B N 1
ATOM 4182 C CA . TYR B 1 147 ? 108.516 13.773 29.363 1.00 7.17 147 TYR B CA 1
ATOM 4183 C C . TYR B 1 147 ? 109.678 14.022 30.325 1.00 7.89 147 TYR B C 1
ATOM 4184 O O . TYR B 1 147 ? 110.790 13.549 30.098 1.00 7.36 147 TYR B O 1
ATOM 4193 N N . ASN B 1 148 ? 109.422 14.755 31.404 1.00 7.79 148 ASN B N 1
ATOM 4194 C CA . ASN B 1 148 ? 110.482 15.013 32.369 1.00 9.14 148 ASN B CA 1
ATOM 4195 C C . ASN B 1 148 ? 110.866 13.733 33.109 1.00 9.36 148 ASN B C 1
ATOM 4196 O O . ASN B 1 148 ? 111.970 13.635 33.649 1.00 11.04 148 ASN B O 1
ATOM 4201 N N . ASN B 1 149 ? 109.961 12.756 33.136 1.00 7.70 149 ASN B N 1
ATOM 4202 C CA . ASN B 1 149 ? 110.244 11.467 33.775 1.00 8.03 149 ASN B CA 1
ATOM 4203 C C . ASN B 1 149 ? 111.018 10.560 32.818 1.00 8.27 149 ASN B C 1
ATOM 4204 O O . ASN B 1 149 ? 111.199 9.370 33.093 1.00 10.86 149 ASN B O 1
ATOM 4209 N N . GLY B 1 150 ? 111.433 11.110 31.679 1.00 6.75 150 GLY B N 1
ATOM 4210 C CA . GLY B 1 150 ? 112.222 10.341 30.728 1.00 7.11 150 GLY B CA 1
ATOM 4211 C C . GLY B 1 150 ? 111.517 9.642 29.580 1.00 6.46 150 GLY B C 1
ATOM 4212 O O . GLY B 1 150 ? 112.126 8.798 28.918 1.00 7.69 150 GLY B O 1
ATOM 4213 N N . VAL B 1 151 ? 110.255 9.977 29.328 1.00 6.57 151 VAL B N 1
ATOM 4214 C CA . VAL B 1 151 ? 109.516 9.351 28.231 1.00 7.87 151 VAL B CA 1
ATOM 4215 C C . VAL B 1 151 ? 109.487 10.282 27.022 1.00 7.00 151 VAL B C 1
ATOM 4216 O O . VAL B 1 151 ? 109.088 11.440 27.133 1.00 6.97 151 VAL B O 1
ATOM 4220 N N . LEU B 1 152 ? 109.930 9.780 25.873 1.00 6.56 152 LEU B N 1
ATOM 4221 C CA . LEU B 1 152 ? 109.933 10.575 24.647 1.00 6.21 152 LEU B CA 1
ATOM 4222 C C . LEU B 1 152 ? 108.565 10.442 23.982 1.00 6.32 152 LEU B C 1
ATOM 4223 O O . LEU B 1 152 ? 108.141 9.339 23.639 1.00 7.30 152 LEU B O 1
ATOM 4228 N N . LEU B 1 153 ? 107.883 11.574 23.820 1.00 6.42 153 LEU B N 1
ATOM 4229 C CA . LEU B 1 153 ? 106.544 11.619 23.231 1.00 5.95 153 LEU B CA 1
ATOM 4230 C C . LEU B 1 153 ? 106.608 12.197 21.819 1.00 6.09 153 LEU B C 1
ATOM 4231 O O . LEU B 1 153 ? 107.167 13.272 21.606 1.00 6.35 153 LEU B O 1
ATOM 4236 N N . ILE B 1 154 ? 106.023 11.483 20.862 1.00 6.82 154 ILE B N 1
ATOM 4237 C CA . ILE B 1 154 ? 106.052 11.900 19.465 1.00 6.67 154 ILE B CA 1
ATOM 4238 C C . ILE B 1 154 ? 104.654 11.762 18.870 1.00 6.37 154 ILE B C 1
ATOM 4239 O O . ILE B 1 154 ? 103.999 10.741 19.063 1.00 6.81 154 ILE B O 1
ATOM 4244 N N . ALA B 1 155 ? 104.197 12.786 18.152 1.00 6.60 155 ALA B N 1
ATOM 4245 C CA . ALA B 1 155 ? 102.858 12.753 17.568 1.00 5.88 155 ALA B CA 1
ATOM 4246 C C . ALA B 1 155 ? 102.740 13.491 16.237 1.00 5.73 155 ALA B C 1
ATOM 4247 O O . ALA B 1 155 ? 103.579 14.320 15.888 1.00 6.37 155 ALA B O 1
ATOM 4249 N N . ALA B 1 156 ? 101.665 13.183 15.515 1.00 5.98 156 ALA B N 1
ATOM 4250 C CA . ALA B 1 156 ? 101.388 13.755 14.196 1.00 6.71 156 ALA B CA 1
ATOM 4251 C C . ALA B 1 156 ? 100.852 15.185 14.216 1.00 6.60 156 ALA B C 1
ATOM 4252 O O . ALA B 1 156 ? 99.943 15.510 14.980 1.00 7.97 156 ALA B O 1
ATOM 4254 N N . ALA B 1 157 ? 101.395 16.030 13.345 1.00 7.08 157 ALA B N 1
ATOM 4255 C CA . ALA B 1 157 ? 100.963 17.420 13.282 1.00 7.20 157 ALA B CA 1
ATOM 4256 C C . ALA B 1 157 ? 99.548 17.586 12.731 1.00 6.65 157 ALA B C 1
ATOM 4257 O O . ALA B 1 157 ? 98.900 18.594 12.993 1.00 7.76 157 ALA B O 1
ATOM 4259 N N . GLY B 1 158 ? 99.068 16.609 11.969 1.00 7.21 158 GLY B N 1
ATOM 4260 C CA . GLY B 1 158 ? 97.728 16.711 11.410 1.00 7.21 158 GLY B CA 1
ATOM 4261 C C . GLY B 1 158 ? 97.730 16.950 9.910 1.00 7.41 158 GLY B C 1
ATOM 4262 O O . GLY B 1 158 ? 98.678 17.512 9.367 1.00 7.68 158 GLY B O 1
ATOM 4263 N N . ASN B 1 159 ? 96.646 16.550 9.250 1.00 8.71 159 ASN B N 1
ATOM 4264 C CA . ASN B 1 159 ? 96.530 16.670 7.795 1.00 8.27 159 ASN B CA 1
ATOM 4265 C C . ASN B 1 159 ? 95.523 17.709 7.291 1.00 8.97 159 ASN B C 1
ATOM 4266 O O . ASN B 1 159 ? 95.077 17.609 6.149 1.00 8.96 159 ASN B O 1
ATOM 4271 N N . ALA B 1 160 ? 95.187 18.705 8.109 1.00 9.77 160 ALA B N 1
ATOM 4272 C CA . ALA B 1 160 ? 94.198 19.716 7.725 1.00 9.51 160 ALA B CA 1
ATOM 4273 C C . ALA B 1 160 ? 94.661 20.772 6.726 1.00 10.78 160 ALA B C 1
ATOM 4274 O O . ALA B 1 160 ? 93.854 21.584 6.264 1.00 11.95 160 ALA B O 1
ATOM 4276 N N . GLY B 1 161 ? 95.949 20.784 6.402 1.00 10.01 161 GLY B N 1
ATOM 4277 C CA . GLY B 1 161 ? 96.446 21.749 5.434 1.00 9.42 161 GLY B CA 1
ATOM 4278 C C . GLY B 1 161 ? 96.371 23.207 5.850 1.00 11.22 161 GLY B C 1
ATOM 4279 O O . GLY B 1 161 ? 96.285 24.094 4.996 1.00 12.41 161 GLY B O 1
ATOM 4280 N N . ASP B 1 162 ? 96.397 23.463 7.154 1.00 10.06 162 ASP B N 1
ATOM 4281 C CA . ASP B 1 162 ? 96.354 24.830 7.663 1.00 10.26 162 ASP B CA 1
ATOM 4282 C C . ASP B 1 162 ? 97.306 24.977 8.846 1.00 9.77 162 ASP B C 1
ATOM 4283 O O . ASP B 1 162 ? 98.096 24.074 9.123 1.00 9.36 162 ASP B O 1
ATOM 4288 N N . SER B 1 163 ? 97.232 26.105 9.546 1.00 9.33 163 SER B N 1
ATOM 4289 C CA . SER B 1 163 ? 98.123 26.353 10.676 1.00 9.49 163 SER B CA 1
ATOM 4290 C C . SER B 1 163 ? 97.533 25.971 12.027 1.00 8.99 163 SER B C 1
ATOM 4291 O O . SER B 1 163 ? 98.065 26.359 13.066 1.00 9.44 163 SER B O 1
ATOM 4294 N N . SER B 1 164 ? 96.440 25.216 12.024 1.00 8.67 164 SER B N 1
ATOM 4295 C CA . SER B 1 164 ? 95.823 24.824 13.282 1.00 8.68 164 SER B CA 1
ATOM 4296 C C . SER B 1 164 ? 96.694 23.872 14.100 1.00 8.09 164 SER B C 1
ATOM 4297 O O . SER B 1 164 ? 97.493 23.100 13.558 1.00 8.30 164 SER B O 1
ATOM 4300 N N . TYR B 1 165 ? 96.536 23.947 15.415 1.00 8.23 165 TYR B N 1
ATOM 4301 C CA . TYR B 1 165 ? 97.283 23.093 16.323 1.00 8.77 165 TYR B CA 1
ATOM 4302 C C . TYR B 1 165 ? 96.524 21.806 16.587 1.00 8.96 165 TYR B C 1
ATOM 4303 O O . TYR B 1 165 ? 95.347 21.834 16.953 1.00 9.68 165 TYR B O 1
ATOM 4312 N N . SER B 1 166 ? 97.198 20.681 16.392 1.00 8.31 166 SER B N 1
ATOM 4313 C CA . SER B 1 166 ? 96.605 19.388 16.692 1.00 8.19 166 SER B CA 1
ATOM 4314 C C . SER B 1 166 ? 97.332 18.931 17.944 1.00 7.41 166 SER B C 1
ATOM 4315 O O . SER B 1 166 ? 98.538 19.145 18.081 1.00 7.92 166 SER B O 1
ATOM 4318 N N . TYR B 1 167 ? 96.588 18.331 18.863 1.00 7.47 167 TYR B N 1
ATOM 4319 C CA . TYR B 1 167 ? 97.146 17.848 20.119 1.00 7.17 167 TYR B CA 1
ATOM 4320 C C . TYR B 1 167 ? 97.001 16.332 20.133 1.00 8.31 167 TYR B C 1
ATOM 4321 O O . TYR B 1 167 ? 96.031 15.793 19.600 1.00 8.10 167 TYR B O 1
ATOM 4330 N N . PRO B 1 168 ? 97.907 15.621 20.824 1.00 7.48 168 PRO B N 1
ATOM 4331 C CA . PRO B 1 168 ? 99.057 16.075 21.618 1.00 7.01 168 PRO B CA 1
ATOM 4332 C C . PRO B 1 168 ? 100.299 16.675 20.953 1.00 7.04 168 PRO B C 1
ATOM 4333 O O . PRO B 1 168 ? 101.157 17.224 21.646 1.00 8.05 168 PRO B O 1
ATOM 4337 N N . ALA B 1 169 ? 100.408 16.588 19.632 1.00 6.75 169 ALA B N 1
ATOM 4338 C CA . ALA B 1 169 ? 101.587 17.114 18.951 1.00 6.49 169 ALA B CA 1
ATOM 4339 C C . ALA B 1 169 ? 101.972 18.541 19.334 1.00 6.70 169 ALA B C 1
ATOM 4340 O O . ALA B 1 169 ? 103.158 18.858 19.464 1.00 6.94 169 ALA B O 1
ATOM 4342 N N . SER B 1 170 ? 100.971 19.393 19.531 1.00 7.13 170 SER B N 1
ATOM 4343 C CA . SER B 1 170 ? 101.229 20.795 19.821 1.00 7.60 170 SER B CA 1
ATOM 4344 C C . SER B 1 170 ? 101.546 21.200 21.258 1.00 8.14 170 SER B C 1
ATOM 4345 O O . SER B 1 170 ? 101.599 22.390 21.570 1.00 9.79 170 SER B O 1
ATOM 4348 N N . TYR B 1 171 ? 101.747 20.219 22.132 1.00 8.04 171 TYR B N 1
ATOM 4349 C CA . TYR B 1 171 ? 102.148 20.507 23.508 1.00 7.43 171 TYR B CA 1
ATOM 4350 C C . TYR B 1 171 ? 103.676 20.569 23.453 1.00 8.67 171 TYR B C 1
ATOM 4351 O O . TYR B 1 171 ? 104.291 19.871 22.645 1.00 8.42 171 TYR B O 1
ATOM 4360 N N . ASP B 1 172 ? 104.293 21.386 24.303 1.00 8.07 172 ASP B N 1
ATOM 4361 C CA . ASP B 1 172 ? 105.750 21.524 24.310 1.00 9.31 172 ASP B CA 1
ATOM 4362 C C . ASP B 1 172 ? 106.496 20.239 24.663 1.00 7.50 172 ASP B C 1
ATOM 4363 O O . ASP B 1 172 ? 107.669 20.088 24.326 1.00 8.68 172 ASP B O 1
ATOM 4368 N N . SER B 1 173 ? 105.815 19.323 25.338 1.00 7.67 173 SER B N 1
ATOM 4369 C CA . SER B 1 173 ? 106.422 18.065 25.769 1.00 7.85 173 SER B CA 1
ATOM 4370 C C . SER B 1 173 ? 106.411 16.974 24.706 1.00 7.56 173 SER B C 1
ATOM 4371 O O . SER B 1 173 ? 106.953 15.888 24.927 1.00 7.53 173 SER B O 1
ATOM 4374 N N . VAL B 1 174 ? 105.806 17.271 23.560 1.00 7.46 174 VAL B N 1
ATOM 4375 C CA . VAL B 1 174 ? 105.662 16.306 22.478 1.00 7.36 174 VAL B CA 1
ATOM 4376 C C . VAL B 1 174 ? 106.280 16.805 21.179 1.00 6.40 174 VAL B C 1
ATOM 4377 O O . VAL B 1 174 ? 106.180 17.988 20.864 1.00 7.40 174 VAL B O 1
ATOM 4381 N N . MET B 1 175 ? 106.920 15.909 20.429 1.00 6.92 175 MET B N 1
ATOM 4382 C CA . MET B 1 175 ? 107.502 16.286 19.142 1.00 7.12 175 MET B CA 1
ATOM 4383 C C . MET B 1 175 ? 106.389 16.293 18.097 1.00 6.33 175 MET B C 1
ATOM 4384 O O . MET B 1 175 ? 105.722 15.278 17.897 1.00 8.39 175 MET B O 1
ATOM 4389 N N . SER B 1 176 ? 106.182 17.434 17.443 1.00 6.88 176 SER B N 1
ATOM 4390 C CA . SER B 1 176 ? 105.160 17.544 16.406 1.00 6.41 176 SER B CA 1
ATOM 4391 C C . SER B 1 176 ? 105.812 17.203 15.071 1.00 6.15 176 SER B C 1
ATOM 4392 O O . SER B 1 176 ? 106.747 17.877 14.635 1.00 6.62 176 SER B O 1
ATOM 4395 N N . VAL B 1 177 ? 105.303 16.155 14.429 1.00 5.58 177 VAL B N 1
ATOM 4396 C CA . VAL B 1 177 ? 105.856 15.659 13.174 1.00 6.39 177 VAL B CA 1
ATOM 4397 C C . VAL B 1 177 ? 105.102 16.020 11.898 1.00 5.25 177 VAL B C 1
ATOM 4398 O O . VAL B 1 177 ? 103.892 15.790 11.776 1.00 6.73 177 VAL B O 1
ATOM 4402 N N . ALA B 1 178 ? 105.853 16.572 10.950 1.00 5.69 178 ALA B N 1
ATOM 4403 C CA . ALA B 1 178 ? 105.330 16.965 9.648 1.00 6.14 178 ALA B CA 1
ATOM 4404 C C . ALA B 1 178 ? 105.648 15.884 8.619 1.00 6.83 178 ALA B C 1
ATOM 4405 O O . ALA B 1 178 ? 106.537 15.050 8.828 1.00 7.06 178 ALA B O 1
ATOM 4407 N N . ALA B 1 179 ? 104.928 15.915 7.503 1.00 7.22 179 ALA B N 1
ATOM 4408 C CA . ALA B 1 179 ? 105.121 14.945 6.433 1.00 7.10 179 ALA B CA 1
ATOM 4409 C C . ALA B 1 179 ? 105.764 15.552 5.188 1.00 7.05 179 ALA B C 1
ATOM 4410 O O . ALA B 1 179 ? 105.480 16.697 4.822 1.00 9.27 179 ALA B O 1
ATOM 4412 N N . VAL B 1 180 ? 106.639 14.774 4.555 1.00 7.52 180 VAL B N 1
ATOM 4413 C CA . VAL B 1 180 ? 107.281 15.166 3.299 1.00 7.91 180 VAL B CA 1
ATOM 4414 C C . VAL B 1 180 ? 107.202 13.963 2.359 1.00 8.91 180 VAL B C 1
ATOM 4415 O O . VAL B 1 180 ? 106.947 12.837 2.803 1.00 7.93 180 VAL B O 1
ATOM 4419 N N . ASP B 1 181 ? 107.399 14.194 1.063 1.00 8.07 181 ASP B N 1
ATOM 4420 C CA . ASP B 1 181 ? 107.342 13.098 0.104 1.00 8.06 181 ASP B CA 1
ATOM 4421 C C . ASP B 1 181 ? 108.736 12.609 -0.287 1.00 7.76 181 ASP B C 1
ATOM 4422 O O . ASP B 1 181 ? 109.731 13.050 0.293 1.00 6.96 181 ASP B O 1
ATOM 4427 N N . SER B 1 182 ? 108.816 11.707 -1.264 1.00 7.85 182 SER B N 1
ATOM 4428 C CA . SER B 1 182 ? 110.109 11.141 -1.640 1.00 8.60 182 SER B CA 1
ATOM 4429 C C . SER B 1 182 ? 111.101 12.067 -2.330 1.00 9.23 182 SER B C 1
ATOM 4430 O O . SER B 1 182 ? 112.176 11.629 -2.738 1.00 12.33 182 SER B O 1
ATOM 4433 N N . ASN B 1 183 ? 110.744 13.339 -2.478 1.00 10.17 183 ASN B N 1
ATOM 4434 C CA . ASN B 1 183 ? 111.672 14.314 -3.043 1.00 9.58 183 ASN B CA 1
ATOM 4435 C C . ASN B 1 183 ? 111.961 15.316 -1.926 1.00 9.40 183 ASN B C 1
ATOM 4436 O O . ASN B 1 183 ? 112.600 16.343 -2.144 1.00 10.98 183 A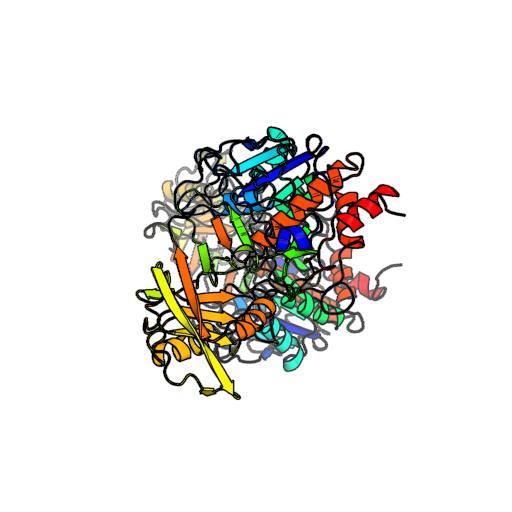SN B O 1
ATOM 4441 N N . LEU B 1 184 ? 111.477 14.989 -0.728 1.00 8.60 184 LEU B N 1
ATOM 4442 C CA . LEU B 1 184 ? 111.632 15.824 0.461 1.00 8.56 184 LEU B CA 1
ATOM 4443 C C . LEU B 1 184 ? 110.804 17.106 0.397 1.00 9.28 184 LEU B C 1
ATOM 4444 O O . LEU B 1 184 ? 111.069 18.064 1.121 1.00 10.79 184 LEU B O 1
ATOM 4449 N N . ASP B 1 185 ? 109.800 17.125 -0.473 1.00 8.61 185 ASP B N 1
ATOM 4450 C CA . ASP B 1 185 ? 108.928 18.285 -0.572 1.00 8.66 185 ASP B CA 1
ATOM 4451 C C . ASP B 1 185 ? 107.860 18.197 0.511 1.00 8.97 185 ASP B C 1
ATOM 4452 O O . ASP B 1 185 ? 107.333 17.118 0.797 1.00 8.82 185 ASP B O 1
ATOM 4457 N N . HIS B 1 186 ? 107.550 19.337 1.118 1.00 8.75 186 HIS B N 1
ATOM 4458 C CA . HIS B 1 186 ? 106.531 19.411 2.160 1.00 8.19 186 HIS B CA 1
ATOM 4459 C C . HIS B 1 186 ? 105.185 18.935 1.606 1.00 8.59 186 HIS B C 1
ATOM 4460 O O . HIS B 1 186 ? 104.770 19.350 0.520 1.00 9.58 186 HIS B O 1
ATOM 4467 N N . ALA B 1 187 ? 104.509 18.055 2.342 1.00 8.13 187 ALA B N 1
ATOM 4468 C CA . ALA B 1 187 ? 103.208 17.543 1.915 1.00 7.96 187 ALA B CA 1
ATOM 4469 C C . ALA B 1 187 ? 102.156 18.640 2.057 1.00 8.58 187 ALA B C 1
ATOM 4470 O O . ALA B 1 187 ? 102.013 19.243 3.121 1.00 8.62 187 ALA B O 1
ATOM 4472 N N . ALA B 1 188 ? 101.416 18.894 0.981 1.00 8.93 188 ALA B N 1
ATOM 4473 C CA . ALA B 1 188 ? 100.398 19.941 0.982 1.00 9.13 188 ALA B CA 1
ATOM 4474 C C . ALA B 1 188 ? 99.394 19.861 2.124 1.00 8.44 188 ALA B C 1
ATOM 4475 O O . ALA B 1 188 ? 98.892 20.887 2.576 1.00 10.00 188 ALA B O 1
ATOM 4477 N N . PHE B 1 189 ? 99.101 18.654 2.594 1.00 7.76 189 PHE B N 1
ATOM 4478 C CA . PHE B 1 189 ? 98.131 18.480 3.676 1.00 8.07 189 PHE B CA 1
ATOM 4479 C C . PHE B 1 189 ? 98.704 18.656 5.080 1.00 7.86 189 PHE B C 1
ATOM 4480 O O . PHE B 1 189 ? 97.950 18.805 6.041 1.00 8.55 189 PHE B O 1
ATOM 4488 N N . SER B 1 190 ? 100.027 18.631 5.198 1.00 8.10 190 SER B N 1
ATOM 4489 C CA . SER B 1 190 ? 100.685 18.717 6.498 1.00 8.08 190 SER B CA 1
ATOM 4490 C C . SER B 1 190 ? 100.525 20.065 7.197 1.00 7.24 190 SER B C 1
ATOM 4491 O O . SER B 1 190 ? 100.972 21.095 6.691 1.00 8.63 190 SER B O 1
ATOM 4494 N N . GLN B 1 191 ? 99.888 20.053 8.366 1.00 7.85 191 GLN B N 1
ATOM 4495 C CA . GLN B 1 191 ? 99.680 21.289 9.109 1.00 7.12 191 GLN B CA 1
ATOM 4496 C C . GLN B 1 191 ? 101.004 21.957 9.462 1.00 8.35 191 GLN B C 1
ATOM 4497 O O . GLN B 1 191 ? 101.965 21.294 9.862 1.00 8.23 191 GLN B O 1
ATOM 4503 N N . TYR B 1 192 ? 101.050 23.275 9.285 1.00 8.49 192 TYR B N 1
ATOM 4504 C CA . TYR B 1 192 ? 102.245 24.062 9.555 1.00 8.03 192 TYR B CA 1
ATOM 4505 C C . TYR B 1 192 ? 102.012 24.976 10.752 1.00 8.27 192 TYR B C 1
ATOM 4506 O O . TYR B 1 192 ? 101.150 25.855 10.722 1.00 9.28 192 TYR B O 1
ATOM 4515 N N . THR B 1 193 ? 102.789 24.758 11.807 1.00 8.32 193 THR B N 1
ATOM 4516 C CA . THR B 1 193 ? 102.648 25.534 13.034 1.00 8.80 193 THR B CA 1
ATOM 4517 C C . THR B 1 193 ? 104.011 25.826 13.639 1.00 9.16 193 THR B C 1
ATOM 4518 O O . THR B 1 193 ? 105.028 25.272 13.205 1.00 9.30 193 THR B O 1
ATOM 4522 N N . ASP B 1 194 ? 104.031 26.676 14.663 1.00 9.72 194 ASP B N 1
ATOM 4523 C CA . ASP B 1 194 ? 105.289 26.986 15.321 1.00 10.32 194 ASP B CA 1
ATOM 4524 C C . ASP B 1 194 ? 105.684 25.871 16.289 1.00 10.22 194 ASP B C 1
ATOM 4525 O O . ASP B 1 194 ? 106.661 25.992 17.023 1.00 11.39 194 ASP B O 1
ATOM 4530 N N . GLN B 1 195 ? 104.915 24.783 16.279 1.00 10.11 195 GLN B N 1
ATOM 4531 C CA . GLN B 1 195 ? 105.215 23.615 17.104 1.00 8.78 195 GLN B CA 1
ATOM 4532 C C . GLN B 1 195 ? 105.881 22.545 16.234 1.00 9.05 195 GLN B C 1
ATOM 4533 O O . GLN B 1 195 ? 106.631 21.718 16.744 1.00 8.81 195 GLN B O 1
ATOM 4539 N N . VAL B 1 196 ? 105.604 22.554 14.927 1.00 7.73 196 VAL B N 1
ATOM 4540 C CA . VAL B 1 196 ? 106.199 21.559 14.033 1.00 8.17 196 VAL B CA 1
ATOM 4541 C C . VAL B 1 196 ? 107.692 21.564 14.299 1.00 7.84 196 VAL B C 1
ATOM 4542 O O . VAL B 1 196 ? 108.357 22.599 14.239 1.00 8.71 196 VAL B O 1
ATOM 4546 N N . GLU B 1 197 ? 108.213 20.377 14.577 1.00 8.96 197 GLU B N 1
ATOM 4547 C CA . GLU B 1 197 ? 109.592 20.225 14.991 1.00 9.06 197 GLU B CA 1
ATOM 4548 C C . GLU B 1 197 ? 110.501 19.422 14.072 1.00 7.35 197 GLU B C 1
ATOM 4549 O O . GLU B 1 197 ? 111.691 19.715 13.943 1.00 7.80 197 GLU B O 1
ATOM 4555 N N . ILE B 1 198 ? 109.946 18.405 13.430 1.00 7.53 198 ILE B N 1
ATOM 4556 C CA . ILE B 1 198 ? 110.756 17.563 12.574 1.00 7.35 198 ILE B CA 1
ATOM 4557 C C . ILE B 1 198 ? 109.861 16.919 11.520 1.00 7.50 198 ILE B C 1
ATOM 4558 O O . ILE B 1 198 ? 108.644 16.838 11.702 1.00 7.77 198 ILE B O 1
ATOM 4563 N N . SER B 1 199 ? 110.466 16.479 10.419 1.00 6.75 199 SER B N 1
ATOM 4564 C CA . SER B 1 199 ? 109.727 15.861 9.323 1.00 7.26 199 SER B CA 1
ATOM 4565 C C . SER B 1 199 ? 110.107 14.412 9.074 1.00 7.21 199 SER B C 1
ATOM 4566 O O . SER B 1 199 ? 111.214 13.977 9.395 1.00 7.25 199 SER B O 1
ATOM 4569 N N . GLY B 1 200 ? 109.167 13.679 8.490 1.00 7.00 200 GLY B N 1
ATOM 4570 C CA . GLY B 1 200 ? 109.399 12.294 8.142 1.00 7.10 200 GLY B CA 1
ATOM 4571 C C . GLY B 1 200 ? 108.601 11.926 6.904 1.00 6.95 200 GLY B C 1
ATOM 4572 O O . GLY B 1 200 ? 107.723 12.684 6.485 1.00 7.25 200 GLY B O 1
ATOM 4573 N N . PRO B 1 201 ? 108.894 10.776 6.282 1.00 5.95 201 PRO B N 1
ATOM 4574 C CA . PRO B 1 201 ? 108.192 10.299 5.083 1.00 6.22 201 PRO B CA 1
ATOM 4575 C C . PRO B 1 201 ? 106.693 10.178 5.370 1.00 7.26 201 PRO B C 1
ATOM 4576 O O . PRO B 1 201 ? 106.290 9.419 6.256 1.00 7.06 201 PRO B O 1
ATOM 4580 N N . GLY B 1 202 ? 105.870 10.910 4.617 1.00 6.37 202 GLY B N 1
ATOM 4581 C CA . GLY B 1 202 ? 104.436 10.875 4.848 1.00 7.62 202 GLY B CA 1
ATOM 4582 C C . GLY B 1 202 ? 103.531 10.849 3.628 1.00 6.72 202 GLY B C 1
ATOM 4583 O O . GLY B 1 202 ? 102.313 10.960 3.771 1.00 8.48 202 GLY B O 1
ATOM 4584 N N . GLU B 1 203 ? 104.105 10.725 2.436 1.00 7.72 203 GLU B N 1
ATOM 4585 C CA . GLU B 1 203 ? 103.308 10.651 1.210 1.00 6.63 203 GLU B CA 1
ATOM 4586 C C . GLU B 1 203 ? 103.660 9.350 0.507 1.00 6.68 203 GLU B C 1
ATOM 4587 O O . GLU B 1 203 ? 104.835 9.054 0.291 1.00 7.35 203 GLU B O 1
ATOM 4593 N N . ALA B 1 204 ? 102.637 8.573 0.169 1.00 7.26 204 ALA B N 1
ATOM 4594 C CA . ALA B 1 204 ? 102.820 7.295 -0.514 1.00 7.30 204 ALA B CA 1
ATOM 4595 C C . ALA B 1 204 ? 103.731 6.371 0.286 1.00 7.26 204 ALA B C 1
ATOM 4596 O O . ALA B 1 204 ? 104.798 5.964 -0.179 1.00 8.11 204 ALA B O 1
ATOM 4598 N N . ILE B 1 205 ? 103.284 6.041 1.493 1.00 6.97 205 ILE B N 1
ATOM 4599 C CA . ILE B 1 205 ? 104.028 5.173 2.389 1.00 7.49 205 ILE B CA 1
ATOM 4600 C C . ILE B 1 205 ? 103.443 3.767 2.371 1.00 6.59 205 ILE B C 1
ATOM 4601 O O . ILE B 1 205 ? 102.308 3.551 2.799 1.00 6.79 205 ILE B O 1
ATOM 4606 N N . LEU B 1 206 ? 104.227 2.821 1.866 1.00 6.14 206 LEU B N 1
ATOM 4607 C CA . LEU B 1 206 ? 103.820 1.425 1.795 1.00 6.92 206 LEU B CA 1
ATOM 4608 C C . LEU B 1 206 ? 104.116 0.739 3.126 1.00 6.37 206 LEU B C 1
ATOM 4609 O O . LEU B 1 206 ? 105.217 0.859 3.664 1.00 7.72 206 LEU B O 1
ATOM 4614 N N . SER B 1 207 ? 103.133 0.028 3.664 1.00 6.81 207 SER B N 1
ATOM 4615 C CA . SER B 1 207 ? 103.340 -0.692 4.910 1.00 7.56 207 SER B CA 1
ATOM 4616 C C . SER B 1 207 ? 102.339 -1.826 5.029 1.00 7.66 207 SER B C 1
ATOM 4617 O O . SER B 1 207 ? 101.511 -2.047 4.143 1.00 7.72 207 SER B O 1
ATOM 4620 N N . THR B 1 208 ? 102.437 -2.545 6.137 1.00 7.93 208 THR B N 1
ATOM 4621 C CA . THR B 1 208 ? 101.564 -3.665 6.442 1.00 7.75 208 THR B CA 1
ATOM 4622 C C . THR B 1 208 ? 100.173 -3.184 6.843 1.00 8.38 208 THR B C 1
ATOM 4623 O O . THR B 1 208 ? 100.029 -2.127 7.450 1.00 7.93 208 THR B O 1
ATOM 4627 N N . VAL B 1 209 ? 99.149 -3.950 6.474 1.00 8.30 209 VAL B N 1
ATOM 4628 C CA . VAL B 1 209 ? 97.786 -3.638 6.886 1.00 8.40 209 VAL B CA 1
ATOM 4629 C C . VAL B 1 209 ? 97.139 -4.957 7.279 1.00 7.73 209 VAL B C 1
ATOM 4630 O O . VAL B 1 209 ? 97.683 -6.028 7.010 1.00 8.27 209 VAL B O 1
ATOM 4634 N N . THR B 1 210 ? 95.995 -4.877 7.944 1.00 8.77 210 THR B N 1
ATOM 4635 C CA 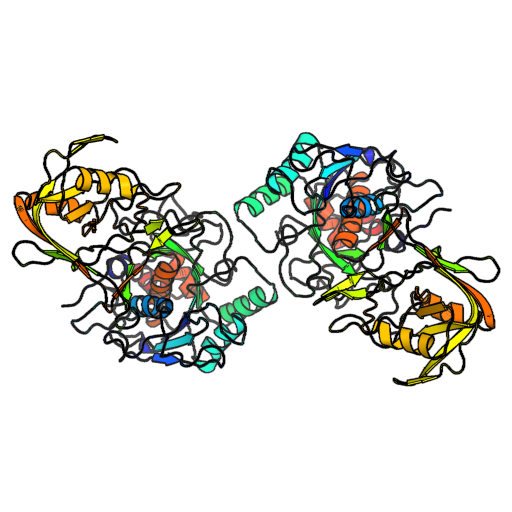. THR B 1 210 ? 95.282 -6.071 8.362 1.00 9.54 2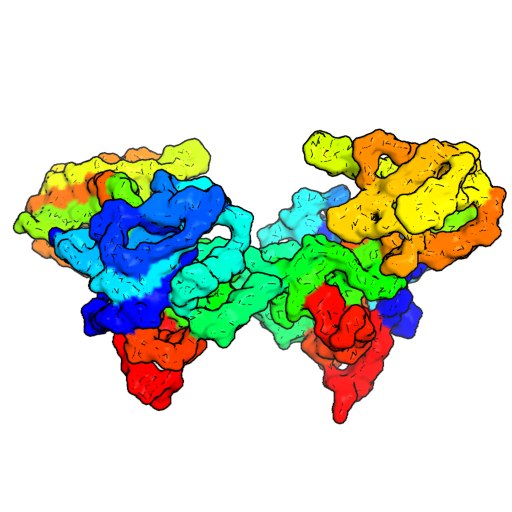10 THR B CA 1
ATOM 4636 C C . THR B 1 210 ? 95.193 -7.030 7.175 1.00 8.86 210 THR B C 1
ATOM 4637 O O . THR B 1 210 ? 94.807 -6.637 6.071 1.00 10.69 210 THR B O 1
ATOM 4641 N N . VAL B 1 211 ? 95.561 -8.286 7.411 1.00 10.06 211 VAL B N 1
ATOM 4642 C CA . VAL B 1 211 ? 95.565 -9.299 6.361 1.00 9.75 211 VAL B CA 1
ATOM 4643 C C . VAL B 1 211 ? 94.317 -9.301 5.480 1.00 10.39 211 VAL B C 1
ATOM 4644 O O . VAL B 1 211 ? 93.190 -9.378 5.969 1.00 11.32 211 VAL B O 1
ATOM 4648 N N . GLY B 1 212 ? 94.539 -9.193 4.173 1.00 10.45 212 GLY B N 1
ATOM 4649 C CA . GLY B 1 212 ? 93.446 -9.205 3.215 1.00 11.05 212 GLY B CA 1
ATOM 4650 C C . GLY B 1 212 ? 92.704 -7.905 2.976 1.00 11.67 212 GLY B C 1
ATOM 4651 O O . GLY B 1 212 ? 91.845 -7.840 2.096 1.00 13.38 212 GLY B O 1
ATOM 4652 N N . GLU B 1 213 ? 93.022 -6.863 3.738 1.00 10.73 213 GLU B N 1
ATOM 4653 C CA . GLU B 1 213 ? 92.340 -5.585 3.574 1.00 11.15 213 GLU B CA 1
ATOM 4654 C C . GLU B 1 213 ? 93.094 -4.602 2.690 1.00 10.79 213 GLU B C 1
ATOM 4655 O O . GLU B 1 213 ? 92.574 -3.536 2.361 1.00 11.98 213 GLU B O 1
ATOM 4661 N N . GLY B 1 214 ? 94.307 -4.971 2.293 1.00 10.21 214 GLY B N 1
ATOM 4662 C CA . GLY B 1 214 ? 95.119 -4.085 1.478 1.00 10.97 214 GLY B CA 1
ATOM 4663 C C . GLY B 1 214 ? 94.823 -4.064 -0.006 1.00 11.55 214 GLY B C 1
ATOM 4664 O O . GLY B 1 214 ? 93.988 -4.815 -0.517 1.00 11.29 214 GLY B O 1
ATOM 4665 N N . ARG B 1 215 ? 95.534 -3.186 -0.699 1.00 11.91 215 ARG B N 1
ATOM 4666 C CA . ARG B 1 215 ? 95.389 -3.022 -2.134 1.00 11.09 215 ARG B CA 1
ATOM 4667 C C . ARG B 1 215 ? 96.759 -2.642 -2.672 1.00 10.90 215 ARG B C 1
ATOM 4668 O O . ARG B 1 215 ? 97.460 -1.838 -2.064 1.00 10.70 215 ARG B O 1
ATOM 4676 N N . LEU B 1 216 ? 97.144 -3.220 -3.804 1.00 10.80 216 LEU B N 1
ATOM 4677 C CA . LEU B 1 216 ? 98.445 -2.927 -4.390 1.00 10.62 216 LEU B CA 1
ATOM 4678 C C . LEU B 1 216 ? 98.378 -2.817 -5.900 1.00 11.66 216 LEU B C 1
ATOM 4679 O O . LEU B 1 216 ? 97.428 -3.280 -6.529 1.00 11.70 216 LEU B O 1
ATOM 4684 N N . ALA B 1 217 ? 99.403 -2.198 -6.473 1.00 10.43 217 ALA B N 1
ATOM 4685 C CA . ALA B 1 217 ? 99.496 -2.024 -7.913 1.00 10.81 217 ALA B CA 1
ATOM 4686 C C . ALA B 1 217 ? 100.805 -2.626 -8.394 1.00 10.51 217 ALA B C 1
ATOM 4687 O O . ALA B 1 217 ? 101.716 -2.880 -7.606 1.00 11.18 217 ALA B O 1
ATOM 4689 N N . ASP B 1 218 ? 100.900 -2.855 -9.695 1.00 10.43 218 ASP B N 1
ATOM 4690 C CA . ASP B 1 218 ? 102.115 -3.407 -10.258 1.00 10.39 218 ASP B CA 1
ATOM 4691 C C . ASP B 1 218 ? 102.190 -3.054 -11.733 1.00 10.44 218 ASP B C 1
ATOM 4692 O O . ASP B 1 218 ? 101.167 -2.822 -12.382 1.00 11.63 218 ASP B O 1
ATOM 4697 N N . ILE B 1 219 ? 103.417 -2.968 -12.233 1.00 9.88 219 ILE B N 1
ATOM 4698 C CA . ILE B 1 219 ? 103.689 -2.703 -13.640 1.00 9.37 219 ILE B CA 1
ATOM 4699 C C . ILE B 1 219 ? 104.743 -3.739 -13.990 1.00 9.65 219 ILE B C 1
ATOM 4700 O O . ILE B 1 219 ? 105.771 -3.841 -13.318 1.00 9.74 219 ILE B O 1
ATOM 4705 N N . THR B 1 220 ? 104.479 -4.524 -15.025 1.00 10.68 220 THR B N 1
ATOM 4706 C CA . THR B 1 220 ? 105.416 -5.551 -15.436 1.00 10.44 220 THR B CA 1
ATOM 4707 C C . THR B 1 220 ? 105.731 -5.417 -16.915 1.00 10.10 220 THR B C 1
ATOM 4708 O O . THR B 1 220 ? 104.833 -5.246 -17.741 1.00 11.06 220 THR B O 1
ATOM 4712 N N . ILE B 1 221 ? 107.017 -5.473 -17.234 1.00 10.24 221 ILE B N 1
ATOM 4713 C CA . ILE B 1 221 ? 107.482 -5.395 -18.612 1.00 10.84 221 ILE B CA 1
ATOM 4714 C C . ILE B 1 221 ? 108.607 -6.413 -18.721 1.00 12.13 221 ILE B C 1
ATOM 4715 O O . ILE B 1 221 ? 109.495 -6.455 -17.870 1.00 12.77 221 ILE B O 1
ATOM 4720 N N . GLY B 1 222 ? 108.562 -7.243 -19.756 1.00 13.04 222 GLY B N 1
ATOM 4721 C CA . GLY B 1 222 ? 109.593 -8.250 -19.928 1.00 14.57 222 GLY B CA 1
ATOM 4722 C C . GLY B 1 222 ? 109.652 -9.233 -18.773 1.00 14.60 222 GLY B C 1
ATOM 4723 O O . GLY B 1 222 ? 110.711 -9.790 -18.482 1.00 16.20 222 GLY B O 1
ATOM 4724 N N . GLY B 1 223 ? 108.516 -9.442 -18.111 1.00 15.22 223 GLY B N 1
ATOM 4725 C CA . GLY B 1 223 ? 108.465 -10.370 -16.995 1.00 15.54 223 GLY B CA 1
ATOM 4726 C C . GLY B 1 223 ? 109.031 -9.818 -15.699 1.00 15.93 223 GLY B C 1
ATOM 4727 O O . GLY B 1 223 ? 109.025 -10.506 -14.674 1.00 17.53 223 GLY B O 1
ATOM 4728 N N . GLN B 1 224 ? 109.516 -8.580 -15.736 1.00 15.29 224 GLN B N 1
ATOM 4729 C CA . GLN B 1 224 ? 110.090 -7.942 -14.555 1.00 14.39 224 GLN B CA 1
ATOM 4730 C C . GLN B 1 224 ? 109.153 -6.878 -13.986 1.00 12.76 224 GLN B C 1
ATOM 4731 O O . GLN B 1 224 ? 108.574 -6.082 -14.729 1.00 12.76 224 GLN B O 1
ATOM 4737 N N . SER B 1 225 ? 109.031 -6.862 -12.662 1.00 13.02 225 SER B N 1
ATOM 4738 C CA . SER B 1 225 ? 108.157 -5.930 -11.957 1.00 11.85 225 SER B CA 1
ATOM 4739 C C . SER B 1 225 ? 108.811 -4.636 -11.468 1.00 10.69 225 SER B C 1
ATOM 4740 O O . SER B 1 225 ? 109.960 -4.634 -11.021 1.00 12.33 225 SER B O 1
ATOM 4743 N N . TYR B 1 226 ? 108.050 -3.546 -11.545 1.00 10.20 226 TYR B N 1
ATOM 4744 C CA . TYR B 1 226 ? 108.488 -2.225 -11.095 1.00 10.04 226 TYR B CA 1
ATOM 4745 C C . TYR B 1 226 ? 107.972 -1.969 -9.678 1.00 9.94 226 TYR B C 1
ATOM 4746 O O . TYR B 1 226 ? 108.096 -0.862 -9.156 1.00 9.46 226 TYR B O 1
ATOM 4755 N N . PHE B 1 227 ? 107.397 -2.995 -9.058 1.00 9.44 227 PHE B N 1
ATOM 4756 C CA . PHE B 1 227 ? 106.838 -2.855 -7.714 1.00 9.10 227 PHE B CA 1
ATOM 4757 C C . PHE B 1 227 ? 107.739 -2.130 -6.714 1.00 9.40 227 PHE B C 1
ATOM 4758 O O . PHE B 1 227 ? 107.295 -1.205 -6.032 1.00 8.85 227 PHE B O 1
ATOM 4766 N N . SER B 1 228 ? 108.995 -2.552 -6.618 1.00 9.27 228 SER B N 1
ATOM 4767 C CA . SER B 1 228 ? 109.920 -1.941 -5.667 1.00 9.96 228 SER B CA 1
ATOM 4768 C C . SER B 1 228 ? 110.316 -0.503 -5.995 1.00 10.86 228 SER B C 1
ATOM 4769 O O . SER B 1 228 ? 110.935 0.178 -5.173 1.00 11.90 228 SER B O 1
ATOM 4772 N N . ASN B 1 229 ? 109.966 -0.041 -7.191 1.00 9.36 229 ASN B N 1
ATOM 4773 C CA . ASN B 1 229 ? 110.249 1.335 -7.586 1.00 9.40 229 ASN B CA 1
ATOM 4774 C C . ASN B 1 229 ? 109.184 2.226 -6.960 1.00 8.19 229 ASN B C 1
ATOM 4775 O O . ASN B 1 229 ? 109.383 3.429 -6.799 1.00 9.15 229 ASN B O 1
ATOM 4780 N N . GLY B 1 230 ? 108.050 1.617 -6.617 1.00 7.61 230 GLY B N 1
ATOM 4781 C CA . GLY B 1 230 ? 106.938 2.349 -6.041 1.00 8.09 230 GLY B CA 1
ATOM 4782 C C . GLY B 1 230 ? 105.847 2.552 -7.080 1.00 8.49 230 GLY B C 1
ATOM 4783 O O . GLY B 1 230 ? 105.982 3.389 -7.973 1.00 8.91 230 GLY B O 1
ATOM 4784 N N . VAL B 1 231 ? 104.772 1.775 -6.979 1.00 8.42 231 VAL B N 1
ATOM 4785 C CA . VAL B 1 231 ? 103.657 1.884 -7.919 1.00 8.62 231 VAL B CA 1
ATOM 4786 C C . VAL B 1 231 ? 102.394 1.992 -7.075 1.00 8.29 231 VAL B C 1
ATOM 4787 O O . VAL B 1 231 ? 102.037 1.058 -6.356 1.00 9.06 231 VAL B O 1
ATOM 4791 N N . VAL B 1 232 ? 101.723 3.134 -7.163 1.00 8.26 232 VAL B N 1
ATOM 4792 C CA . VAL B 1 232 ? 100.531 3.364 -6.361 1.00 7.40 232 VAL B CA 1
ATOM 4793 C C . VAL B 1 232 ? 99.222 3.170 -7.114 1.00 8.02 232 VAL B C 1
ATOM 4794 O O . VAL B 1 232 ? 99.003 3.778 -8.159 1.00 8.78 232 VAL B O 1
ATOM 4798 N N . PRO B 1 233 ? 98.332 2.310 -6.596 1.00 8.34 233 PRO B N 1
ATOM 4799 C CA . PRO B 1 233 ? 97.055 2.117 -7.296 1.00 9.21 233 PRO B CA 1
ATOM 4800 C C . PRO B 1 233 ? 96.241 3.393 -7.098 1.00 9.68 233 PRO B C 1
ATOM 4801 O O . PRO B 1 233 ? 96.139 3.887 -5.977 1.00 10.39 233 PRO B O 1
ATOM 4805 N N . HIS B 1 234 ? 95.665 3.937 -8.168 1.00 9.53 234 HIS B N 1
ATOM 4806 C CA . HIS B 1 234 ? 94.901 5.175 -8.034 1.00 9.62 234 HIS B CA 1
ATOM 4807 C C . HIS B 1 234 ? 93.770 5.093 -7.021 1.00 11.05 234 HIS B C 1
ATOM 4808 O O . HIS B 1 234 ? 92.917 4.209 -7.103 1.00 11.72 234 HIS B O 1
ATOM 4815 N N . ASN B 1 235 ? 93.770 6.025 -6.072 1.00 10.94 235 ASN B N 1
ATOM 4816 C CA . ASN B 1 235 ? 92.723 6.098 -5.056 1.00 12.81 235 ASN B CA 1
ATOM 4817 C C . ASN B 1 235 ? 91.549 6.804 -5.734 1.00 12.32 235 ASN B C 1
ATOM 4818 O O . ASN B 1 235 ? 91.351 8.007 -5.559 1.00 12.32 235 ASN B O 1
ATOM 4823 N N . ARG B 1 236 ? 90.788 6.042 -6.515 1.00 13.33 236 ARG B N 1
ATOM 4824 C CA . ARG B 1 236 ? 89.646 6.568 -7.264 1.00 14.61 236 ARG B CA 1
ATOM 4825 C C . ARG B 1 236 ? 88.389 6.784 -6.434 1.00 15.63 236 ARG B C 1
ATOM 4826 O O . ARG B 1 236 ? 87.993 5.925 -5.646 1.00 16.69 236 ARG B O 1
ATOM 4834 N N . LEU B 1 237 ? 87.767 7.943 -6.629 1.00 16.62 237 LEU B N 1
ATOM 4835 C CA . LEU B 1 237 ? 86.538 8.296 -5.932 1.00 18.57 237 LEU B CA 1
ATOM 4836 C C . LEU B 1 237 ? 85.483 8.702 -6.955 1.00 19.91 237 LEU B C 1
ATOM 4837 O O . LEU B 1 237 ? 85.780 9.418 -7.912 1.00 20.09 237 LEU B O 1
ATOM 4842 N N . THR B 1 238 ? 84.255 8.237 -6.755 1.00 21.77 238 THR B N 1
ATOM 4843 C CA . THR B 1 238 ? 83.156 8.575 -7.650 1.00 24.34 238 THR B CA 1
ATOM 4844 C C . THR B 1 238 ? 82.025 9.165 -6.816 1.00 26.37 238 THR B C 1
ATOM 4845 O O . THR B 1 238 ? 81.911 8.881 -5.624 1.00 26.62 238 THR B O 1
ATOM 4849 N N . PRO B 1 239 ? 81.172 9.997 -7.433 1.00 28.21 239 PRO B N 1
ATOM 4850 C CA . PRO B 1 239 ? 80.057 10.615 -6.712 1.00 29.42 239 PRO B CA 1
ATOM 4851 C C . PRO B 1 239 ? 79.169 9.619 -5.975 1.00 30.58 239 PRO B C 1
ATOM 4852 O O . PRO B 1 239 ? 78.788 8.583 -6.519 1.00 30.64 239 PRO B O 1
ATOM 4856 N N . SER B 1 240 ? 78.851 9.945 -4.727 1.00 32.07 240 SER B N 1
ATOM 4857 C CA . SER B 1 240 ? 78.003 9.101 -3.896 1.00 33.95 240 SER B CA 1
ATOM 4858 C C . SER B 1 240 ? 77.119 9.987 -3.027 1.00 34.49 240 SER B C 1
ATOM 4859 O O . SER B 1 240 ? 77.508 10.385 -1.929 1.00 34.75 240 SER B O 1
ATOM 4862 N N . GLY B 1 241 ? 75.930 10.298 -3.531 1.00 35.46 241 GLY B N 1
ATOM 4863 C CA . GLY B 1 241 ? 75.015 11.144 -2.789 1.00 35.79 241 GLY B CA 1
ATOM 4864 C C . GLY B 1 241 ? 75.400 12.606 -2.895 1.00 36.22 241 GLY B C 1
ATOM 4865 O O . GLY B 1 241 ? 75.367 13.187 -3.980 1.00 37.16 241 GLY B O 1
ATOM 4866 N N . THR B 1 242 ? 75.774 13.199 -1.767 1.00 36.11 242 THR B N 1
ATOM 4867 C CA . THR B 1 242 ? 76.164 14.602 -1.730 1.00 35.93 242 THR B CA 1
ATOM 4868 C C . THR B 1 242 ? 77.681 14.764 -1.729 1.00 35.33 242 THR B C 1
ATOM 4869 O O . THR B 1 242 ? 78.195 15.881 -1.655 1.00 34.94 242 THR B O 1
ATOM 4873 N N . SER B 1 243 ? 78.396 13.648 -1.812 1.00 34.80 243 SER B N 1
ATOM 4874 C CA . SER B 1 243 ? 79.852 13.685 -1.813 1.00 34.52 243 SER B CA 1
ATOM 4875 C C . SER B 1 243 ? 80.456 12.624 -2.726 1.00 33.69 243 SER B C 1
ATOM 4876 O O . SER B 1 243 ? 79.931 12.342 -3.804 1.00 33.21 243 SER B O 1
ATOM 4879 N N . TYR B 1 244 ? 81.565 12.042 -2.283 1.00 32.75 244 TYR B N 1
ATOM 4880 C CA . TYR B 1 244 ? 82.263 11.015 -3.046 1.00 32.10 244 TYR B CA 1
ATOM 4881 C C . TYR B 1 244 ? 82.544 9.786 -2.192 1.00 30.95 244 TYR B C 1
ATOM 4882 O O . TYR B 1 244 ? 82.606 9.868 -0.966 1.00 31.27 244 TYR B O 1
ATOM 4891 N N . ALA B 1 245 ? 82.715 8.647 -2.853 1.00 29.82 245 ALA B N 1
ATOM 4892 C CA . ALA B 1 245 ? 83.003 7.394 -2.169 1.00 28.23 245 ALA B CA 1
ATOM 4893 C C . ALA B 1 245 ? 84.058 6.628 -2.960 1.00 27.45 245 ALA B C 1
ATOM 4894 O O . ALA B 1 245 ? 84.167 6.786 -4.176 1.00 26.39 245 ALA B O 1
ATOM 4896 N N . PRO B 1 246 ? 84.852 5.789 -2.279 1.00 26.12 246 PRO B N 1
ATOM 4897 C CA . PRO B 1 246 ? 85.889 5.018 -2.967 1.00 25.67 246 PRO B CA 1
ATOM 4898 C C . PRO B 1 246 ? 85.322 4.038 -3.990 1.00 24.76 246 PRO B C 1
ATOM 4899 O O . PRO B 1 246 ? 84.444 3.232 -3.679 1.00 24.76 246 PRO B O 1
ATOM 4903 N N . ALA B 1 247 ? 85.830 4.125 -5.215 1.00 22.28 247 ALA B N 1
ATOM 4904 C CA . ALA B 1 247 ? 85.401 3.254 -6.301 1.00 20.97 247 ALA B CA 1
ATOM 4905 C C . ALA B 1 247 ? 86.654 2.767 -7.021 1.00 19.82 247 ALA B C 1
ATOM 4906 O O . ALA B 1 247 ? 86.903 3.122 -8.174 1.00 19.59 247 ALA B O 1
ATOM 4908 N N . PRO B 1 248 ? 87.463 1.946 -6.339 1.00 18.22 248 PRO B N 1
ATOM 4909 C CA . PRO B 1 248 ? 88.700 1.414 -6.913 1.00 18.14 248 PRO B CA 1
ATOM 4910 C C . PRO B 1 248 ? 88.501 0.483 -8.101 1.00 18.40 248 PRO B C 1
ATOM 4911 O O . PRO B 1 248 ? 87.559 -0.309 -8.139 1.00 18.95 248 PRO B O 1
ATOM 4915 N N . ILE B 1 249 ? 89.388 0.597 -9.080 1.00 17.59 249 ILE B N 1
ATOM 4916 C CA . ILE B 1 249 ? 89.334 -0.269 -10.242 1.00 16.44 249 ILE B CA 1
ATOM 4917 C C . ILE B 1 249 ? 90.405 -1.327 -10.011 1.00 16.36 249 ILE B C 1
ATOM 4918 O O . ILE B 1 249 ? 91.601 -1.046 -10.103 1.00 16.04 249 ILE B O 1
ATOM 4923 N N . ASN B 1 250 ? 89.973 -2.533 -9.668 1.00 16.66 250 ASN B N 1
ATOM 4924 C CA . ASN B 1 250 ? 90.902 -3.626 -9.439 1.00 16.28 250 ASN B CA 1
ATOM 4925 C C . ASN B 1 250 ? 90.805 -4.607 -10.593 1.00 17.26 250 ASN B C 1
ATOM 4926 O O . ASN B 1 250 ? 89.880 -5.416 -10.669 1.00 18.59 250 ASN B O 1
ATOM 4931 N N . ALA B 1 251 ? 91.764 -4.506 -11.504 1.00 15.83 251 ALA B N 1
ATOM 4932 C CA . ALA B 1 251 ? 91.817 -5.367 -12.673 1.00 15.45 251 ALA B CA 1
ATOM 4933 C C . ALA B 1 251 ? 93.209 -5.280 -13.270 1.00 15.44 251 ALA B C 1
ATOM 4934 O O . ALA B 1 251 ? 94.047 -4.506 -12.803 1.00 15.16 251 ALA B O 1
ATOM 4936 N N . SER B 1 252 ? 93.449 -6.076 -14.305 1.00 15.27 252 SER B N 1
ATOM 4937 C CA . SER B 1 252 ? 94.738 -6.091 -14.972 1.00 14.84 252 SER B CA 1
ATOM 4938 C C . SER B 1 252 ? 94.549 -5.836 -16.460 1.00 15.16 252 SER B C 1
ATOM 4939 O O . SER B 1 252 ? 93.599 -6.329 -17.070 1.00 15.49 252 SER B O 1
ATOM 4942 N N . ALA B 1 253 ? 95.453 -5.056 -17.038 1.00 13.78 253 ALA B N 1
ATOM 4943 C CA . ALA B 1 253 ? 95.398 -4.737 -18.458 1.00 12.53 253 ALA B CA 1
ATOM 4944 C C . ALA B 1 253 ? 96.794 -4.876 -19.049 1.00 12.40 253 ALA B C 1
ATOM 4945 O O . ALA B 1 253 ? 97.787 -4.500 -18.424 1.00 11.82 253 ALA B O 1
ATOM 4947 N N . THR B 1 254 ? 96.865 -5.424 -20.255 1.00 12.10 254 THR B N 1
ATOM 4948 C CA . THR B 1 254 ? 98.138 -5.617 -20.931 1.00 12.45 254 THR B CA 1
ATOM 4949 C C . THR B 1 254 ? 98.077 -5.051 -22.345 1.00 12.56 254 THR B C 1
ATOM 4950 O O . THR B 1 254 ? 97.136 -5.321 -23.089 1.00 13.95 254 THR B O 1
ATOM 4954 N N . GLY B 1 255 ? 99.083 -4.260 -22.702 1.00 12.59 255 GLY B N 1
ATOM 4955 C CA . GLY B 1 255 ? 99.138 -3.665 -24.025 1.00 11.31 255 GLY B CA 1
ATOM 4956 C C . GLY B 1 255 ? 100.440 -2.923 -24.228 1.00 11.12 255 GLY B C 1
ATOM 4957 O O . GLY B 1 255 ? 101.188 -2.701 -23.278 1.00 11.51 255 GLY B O 1
ATOM 4958 N N . ALA B 1 256 ? 100.727 -2.543 -25.466 1.00 10.81 256 ALA B N 1
ATOM 4959 C CA . ALA B 1 256 ? 101.950 -1.816 -25.764 1.00 11.07 256 ALA B CA 1
ATOM 4960 C C . ALA B 1 256 ? 101.931 -0.468 -25.055 1.00 10.90 256 ALA B C 1
ATOM 4961 O O . ALA B 1 256 ? 100.902 0.208 -25.004 1.00 11.42 256 ALA B O 1
ATOM 4963 N N . LEU B 1 257 ? 103.076 -0.087 -24.502 1.00 10.83 257 LEU B N 1
ATOM 4964 C CA . LEU B 1 257 ? 103.195 1.182 -23.800 1.00 11.26 257 LEU B CA 1
ATOM 4965 C C . LEU B 1 257 ? 103.330 2.321 -24.809 1.00 9.21 257 LEU B C 1
ATOM 4966 O O . LEU B 1 257 ? 104.108 2.232 -25.758 1.00 10.85 257 LEU B O 1
ATOM 4971 N N . ALA B 1 258 ? 102.557 3.381 -24.603 1.00 10.07 258 ALA B N 1
ATOM 4972 C CA . ALA B 1 258 ? 102.594 4.552 -25.470 1.00 10.14 258 ALA B CA 1
ATOM 4973 C C . ALA B 1 258 ? 102.447 5.776 -24.574 1.00 10.45 258 ALA B C 1
ATOM 4974 O O . ALA B 1 258 ? 101.706 5.744 -23.589 1.00 11.24 258 ALA B O 1
ATOM 4976 N N . GLU B 1 259 ? 103.147 6.855 -24.903 1.00 9.51 259 GLU B N 1
ATOM 4977 C CA . GLU B 1 259 ? 103.068 8.051 -24.073 1.00 10.67 259 GLU B CA 1
ATOM 4978 C C . GLU B 1 259 ? 102.266 9.203 -24.656 1.00 10.61 259 GLU B C 1
ATOM 4979 O O . GLU B 1 259 ? 102.406 9.552 -25.830 1.00 12.61 259 GLU B O 1
ATOM 4985 N N . CYS B 1 260 ? 101.416 9.782 -23.814 1.00 9.76 260 CYS B N 1
ATOM 4986 C CA . CYS B 1 260 ? 100.606 10.929 -24.194 1.00 10.57 260 CYS B CA 1
ATOM 4987 C C . CYS B 1 260 ? 101.505 12.153 -24.068 1.00 13.19 260 CYS B C 1
ATOM 4988 O O . CYS B 1 260 ? 102.139 12.357 -23.035 1.00 13.85 260 CYS B O 1
ATOM 4991 N N . THR B 1 261 ? 101.555 12.970 -25.111 1.00 12.86 261 THR B N 1
ATOM 4992 C CA . THR B 1 261 ? 102.397 14.160 -25.100 1.00 13.15 261 THR B CA 1
ATOM 4993 C C . THR B 1 261 ? 101.786 15.309 -24.304 1.00 12.16 261 THR B C 1
ATOM 4994 O O . THR B 1 261 ? 100.661 15.726 -24.566 1.00 14.52 261 THR B O 1
ATOM 4998 N N . VAL B 1 262 ? 102.535 15.811 -23.326 1.00 11.21 262 VAL B N 1
ATOM 4999 C CA . VAL B 1 262 ? 102.082 16.928 -22.510 1.00 11.48 262 VAL B CA 1
ATOM 5000 C C . VAL B 1 262 ? 102.887 18.168 -22.875 1.00 12.15 262 VAL B C 1
ATOM 5001 O O . VAL B 1 262 ? 104.113 18.131 -22.934 1.00 13.63 262 VAL B O 1
ATOM 5005 N N . ASN B 1 263 ? 102.178 19.260 -23.133 1.00 12.63 263 ASN B N 1
ATOM 5006 C CA . ASN B 1 263 ? 102.792 20.532 -23.485 1.00 12.96 263 ASN B CA 1
ATOM 5007 C C . ASN B 1 263 ? 102.126 21.560 -22.579 1.00 13.08 263 ASN B C 1
ATOM 5008 O O . ASN B 1 263 ? 100.999 21.977 -22.833 1.00 13.02 263 ASN B O 1
ATOM 5013 N N . GLY B 1 264 ? 102.814 21.955 -21.513 1.00 12.97 264 GLY B N 1
ATOM 5014 C CA . GLY B 1 264 ? 102.224 22.909 -20.593 1.00 14.05 264 GLY B CA 1
ATOM 5015 C C . GLY B 1 264 ? 100.968 22.310 -19.986 1.00 14.73 264 GLY B C 1
ATOM 5016 O O . GLY B 1 264 ? 101.017 21.255 -19.355 1.00 14.99 264 GLY B O 1
ATOM 5017 N N . THR B 1 265 ? 99.834 22.969 -20.187 1.00 14.63 265 THR B N 1
ATOM 5018 C CA . THR B 1 265 ? 98.567 22.484 -19.654 1.00 15.57 265 THR B CA 1
ATOM 5019 C C . THR B 1 265 ? 97.763 21.739 -20.717 1.00 15.61 265 THR B C 1
ATOM 5020 O O . THR B 1 265 ? 96.600 21.397 -20.500 1.00 17.10 265 THR B O 1
ATOM 5024 N N . SER B 1 266 ? 98.393 21.475 -21.859 1.00 14.55 266 SER B N 1
ATOM 5025 C CA . SER B 1 266 ? 97.724 20.796 -22.966 1.00 14.93 266 SER B CA 1
ATOM 5026 C C . SER B 1 266 ? 98.152 19.348 -23.182 1.00 15.11 266 SER B C 1
ATOM 5027 O O . SER B 1 266 ? 99.296 18.974 -22.915 1.00 15.11 266 SER B O 1
ATOM 5030 N N . PHE B 1 267 ? 97.218 18.548 -23.692 1.00 15.59 267 PHE B N 1
ATOM 5031 C CA . PHE B 1 267 ? 97.449 17.134 -23.966 1.00 15.45 267 PHE B CA 1
ATOM 5032 C C . PHE B 1 267 ? 97.300 16.793 -25.445 1.00 17.05 267 PHE B C 1
ATOM 5033 O O . PHE B 1 267 ? 96.421 17.316 -26.131 1.00 17.14 267 PHE B O 1
ATOM 5041 N N . SER B 1 268 ? 98.161 15.903 -25.922 1.00 16.30 268 SER B N 1
ATOM 5042 C CA . SER B 1 268 ? 98.122 15.421 -27.299 1.00 17.25 268 SER B CA 1
ATOM 5043 C C . SER B 1 268 ? 98.433 13.937 -27.181 1.00 16.66 268 SER B C 1
ATOM 5044 O O . SER B 1 268 ? 99.574 13.508 -27.368 1.00 16.75 268 SER B O 1
ATOM 5047 N N . CYS B 1 269 ? 97.407 13.158 -26.861 1.00 15.28 269 CYS B N 1
ATOM 5048 C CA . CYS B 1 269 ? 97.563 11.724 -26.665 1.00 16.09 269 CYS B CA 1
ATOM 5049 C C . CYS B 1 269 ? 97.515 10.871 -27.925 1.00 16.66 269 CYS B C 1
ATOM 5050 O O . CYS B 1 269 ? 98.011 9.745 -27.930 1.00 18.18 269 CYS B O 1
ATOM 5053 N N . GLY B 1 270 ? 96.915 11.395 -28.987 1.00 17.63 270 GLY B N 1
ATOM 5054 C CA . GLY B 1 270 ? 96.817 10.618 -30.208 1.00 17.97 270 GLY B CA 1
ATOM 5055 C C . GLY B 1 270 ? 95.962 9.385 -29.974 1.00 17.26 270 GLY B C 1
ATOM 5056 O O . GLY B 1 270 ? 94.941 9.454 -29.290 1.00 18.28 270 GLY B O 1
ATOM 5057 N N . ASN B 1 271 ? 96.378 8.252 -30.529 1.00 17.20 271 ASN B N 1
ATOM 5058 C CA . ASN B 1 271 ? 95.629 7.011 -30.371 1.00 16.81 271 ASN B CA 1
ATOM 5059 C C . ASN B 1 271 ? 96.176 6.122 -29.260 1.00 16.45 271 ASN B C 1
ATOM 5060 O O . ASN B 1 271 ? 97.335 5.711 -29.296 1.00 18.18 271 ASN B O 1
ATOM 5065 N N . MET B 1 272 ? 95.329 5.826 -28.277 1.00 14.69 272 MET B N 1
ATOM 5066 C CA . MET B 1 272 ? 95.718 4.981 -27.156 1.00 13.89 272 MET B CA 1
ATOM 5067 C C . MET B 1 272 ? 94.919 3.682 -27.092 1.00 14.05 272 MET B C 1
ATOM 5068 O O . MET B 1 272 ? 95.010 2.941 -26.115 1.00 14.77 272 MET B O 1
ATOM 5073 N N . ALA B 1 273 ? 94.141 3.399 -28.132 1.00 14.69 273 ALA B N 1
ATOM 5074 C CA . ALA B 1 273 ? 93.344 2.177 -28.156 1.00 14.63 273 ALA B CA 1
ATOM 5075 C C . ALA B 1 273 ? 94.252 0.956 -28.047 1.00 15.55 273 ALA B C 1
ATOM 5076 O O . ALA B 1 273 ? 95.223 0.825 -28.792 1.00 15.67 273 ALA B O 1
ATOM 5078 N N . ASN B 1 274 ? 93.928 0.070 -27.105 1.00 18.26 274 ASN B N 1
ATOM 5079 C CA . ASN B 1 274 ? 94.695 -1.153 -26.863 1.00 20.39 274 ASN B CA 1
ATOM 5080 C C . ASN B 1 274 ? 96.101 -0.900 -26.327 1.00 19.48 274 ASN B C 1
ATOM 5081 O O . ASN B 1 274 ? 96.954 -1.788 -26.357 1.00 21.18 274 ASN B O 1
ATOM 5086 N N . LYS B 1 275 ? 96.336 0.304 -25.822 1.00 17.58 275 LYS B N 1
ATOM 5087 C CA . LYS B 1 275 ? 97.649 0.659 -25.294 1.00 16.39 275 LYS B CA 1
ATOM 5088 C C . LYS B 1 275 ? 97.612 0.985 -23.808 1.00 15.53 275 LYS B C 1
ATOM 5089 O O . LYS B 1 275 ? 96.560 1.307 -23.251 1.00 15.43 275 LYS B O 1
ATOM 5095 N N . ILE B 1 276 ? 98.774 0.880 -23.173 1.00 14.18 276 ILE B N 1
ATOM 5096 C CA . ILE B 1 276 ? 98.917 1.267 -21.777 1.00 12.33 276 ILE B CA 1
ATOM 5097 C C . ILE B 1 276 ? 99.448 2.684 -21.986 1.00 10.92 276 ILE B C 1
ATOM 5098 O O . ILE B 1 276 ? 100.490 2.883 -22.618 1.00 11.95 276 ILE B O 1
ATOM 5103 N N . CYS B 1 277 ? 98.712 3.663 -21.482 1.00 10.32 277 CYS B N 1
ATOM 5104 C CA . CYS B 1 277 ? 99.054 5.067 -21.658 1.00 9.79 277 CYS B CA 1
ATOM 5105 C C . CYS B 1 277 ? 99.877 5.678 -20.533 1.00 9.57 277 CYS B C 1
ATOM 5106 O O . CYS B 1 277 ? 99.415 5.785 -19.394 1.00 9.94 277 CYS B O 1
ATOM 5109 N N . LEU B 1 278 ? 101.095 6.081 -20.876 1.00 8.71 278 LEU B N 1
ATOM 5110 C CA . LEU B 1 278 ? 102.011 6.723 -19.940 1.00 8.72 278 LEU B CA 1
ATOM 5111 C C . LEU B 1 278 ? 101.793 8.224 -20.101 1.00 9.60 278 LEU B C 1
ATOM 5112 O O . LEU B 1 278 ? 101.803 8.736 -21.220 1.00 10.60 278 LEU B O 1
ATOM 5117 N N . VAL B 1 279 ? 101.593 8.937 -18.999 1.00 8.27 279 VAL B N 1
ATOM 5118 C CA . VAL B 1 279 ? 101.358 10.371 -19.095 1.00 9.45 279 VAL B CA 1
ATOM 5119 C C . VAL B 1 279 ? 101.879 11.152 -17.899 1.00 9.89 279 VAL B C 1
ATOM 5120 O O . VAL B 1 279 ? 101.719 10.741 -16.745 1.00 9.61 279 VAL B O 1
ATOM 5124 N N . GLU B 1 280 ? 102.522 12.276 -18.184 1.00 8.65 280 GLU B N 1
ATOM 5125 C CA . GLU B 1 280 ? 103.045 13.124 -17.130 1.00 8.88 280 GLU B CA 1
ATOM 5126 C C . GLU B 1 280 ? 101.875 13.840 -16.467 1.00 10.52 280 GLU B C 1
ATOM 5127 O O . GLU B 1 280 ? 100.943 14.292 -17.135 1.00 10.56 280 GLU B O 1
ATOM 5133 N N . ARG B 1 281 ? 101.925 13.930 -15.146 1.00 10.19 281 ARG B N 1
ATOM 5134 C CA . ARG B 1 281 ? 100.884 14.592 -14.382 1.00 10.21 281 ARG B CA 1
ATOM 5135 C C . ARG B 1 281 ? 100.882 16.098 -14.630 1.00 9.87 281 ARG B C 1
ATOM 5136 O O . ARG B 1 281 ? 101.931 16.737 -14.604 1.00 11.68 281 ARG B O 1
ATOM 5144 N N . VAL B 1 282 ? 99.701 16.654 -14.885 1.00 11.56 282 VAL B N 1
ATOM 5145 C CA . VAL B 1 282 ? 99.571 18.091 -15.084 1.00 11.35 282 VAL B CA 1
ATOM 5146 C C . VAL B 1 282 ? 98.939 18.641 -13.808 1.00 11.58 282 VAL B C 1
ATOM 5147 O O . VAL B 1 282 ? 97.848 18.224 -13.417 1.00 13.25 282 VAL B O 1
ATOM 5151 N N . GLY B 1 283 ? 99.644 19.561 -13.157 1.00 12.45 283 GLY B N 1
ATOM 5152 C CA . GLY B 1 283 ? 99.153 20.130 -11.918 1.00 11.97 283 GLY B CA 1
ATOM 5153 C C . GLY B 1 283 ? 99.459 19.192 -10.765 1.00 11.66 283 GLY B C 1
ATOM 5154 O O . GLY B 1 283 ? 100.040 18.124 -10.965 1.00 11.96 283 GLY B O 1
ATOM 5155 N N . ASN B 1 284 ? 99.086 19.592 -9.554 1.00 12.44 284 ASN B N 1
ATOM 5156 C CA . ASN B 1 284 ? 99.300 18.766 -8.370 1.00 11.34 284 ASN B CA 1
ATOM 5157 C C . ASN B 1 284 ? 98.195 18.996 -7.350 1.00 12.84 284 ASN B C 1
ATOM 5158 O O . ASN B 1 284 ? 97.595 20.074 -7.295 1.00 13.33 284 ASN B O 1
ATOM 5163 N N . GLN B 1 285 ? 97.936 17.973 -6.544 1.00 12.30 285 GLN B N 1
ATOM 5164 C CA . GLN B 1 285 ? 96.908 18.036 -5.517 1.00 11.98 285 GLN B CA 1
ATOM 5165 C C . GLN B 1 285 ? 97.226 19.098 -4.473 1.00 13.71 285 GLN B C 1
ATOM 5166 O O . GLN B 1 285 ? 98.378 19.299 -4.091 1.00 12.82 285 GLN B O 1
ATOM 5172 N N . GLY B 1 286 ? 96.182 19.780 -4.020 1.00 13.99 286 GLY B N 1
ATOM 5173 C CA . GLY B 1 286 ? 96.335 20.820 -3.022 1.00 15.73 286 GLY B CA 1
ATOM 5174 C C . GLY B 1 286 ? 94.985 21.481 -2.868 1.00 17.11 286 GLY B C 1
ATOM 5175 O O . GLY B 1 286 ? 94.079 20.914 -2.260 1.00 17.53 286 GLY B O 1
ATOM 5176 N N . SER B 1 287 ? 94.844 22.673 -3.434 1.00 18.82 287 SER B N 1
ATOM 5177 C CA . SER B 1 287 ? 93.579 23.390 -3.373 1.00 20.37 287 SER B CA 1
ATOM 5178 C C . SER B 1 287 ? 92.580 22.689 -4.290 1.00 20.15 287 SER B C 1
ATOM 5179 O O . SER B 1 287 ? 91.370 22.890 -4.178 1.00 21.07 287 SER B O 1
ATOM 5182 N N . SER B 1 288 ? 93.099 21.863 -5.196 1.00 18.52 288 SER B N 1
ATOM 5183 C CA . SER B 1 288 ? 92.268 21.111 -6.131 1.00 17.34 288 SER B CA 1
ATOM 5184 C C . SER B 1 288 ? 92.785 19.677 -6.262 1.00 16.89 288 SER B C 1
ATOM 5185 O O . SER B 1 288 ? 93.819 19.331 -5.694 1.00 16.14 288 SER B O 1
ATOM 5188 N N . TYR B 1 289 ? 92.057 18.853 -7.009 1.00 15.89 289 TYR B N 1
ATOM 5189 C CA . TYR B 1 289 ? 92.422 17.453 -7.225 1.00 14.58 289 TYR B CA 1
ATOM 5190 C C . TYR B 1 289 ? 92.486 17.210 -8.730 1.00 14.34 289 TYR B C 1
ATOM 5191 O O . TYR B 1 289 ? 91.567 16.642 -9.318 1.00 14.93 289 TYR B O 1
ATOM 5200 N N . PRO B 1 290 ? 93.596 17.624 -9.363 1.00 14.07 290 PRO B N 1
ATOM 5201 C CA . PRO B 1 290 ? 93.845 17.501 -10.803 1.00 13.81 290 PRO B CA 1
ATOM 5202 C C . PRO B 1 290 ? 94.221 16.148 -11.399 1.00 14.14 290 PRO B C 1
ATOM 5203 O O . PRO B 1 290 ? 94.351 16.037 -12.616 1.00 14.39 290 PRO B O 1
ATOM 5207 N N . GLU B 1 291 ? 94.390 15.121 -10.572 1.00 12.62 291 GLU B N 1
ATOM 5208 C CA . GLU B 1 291 ? 94.777 13.810 -11.091 1.00 12.56 291 GLU B CA 1
ATOM 5209 C C . GLU B 1 291 ? 93.895 13.350 -12.254 1.00 13.94 291 GLU B C 1
ATOM 5210 O O . GLU B 1 291 ? 94.376 12.733 -13.207 1.00 13.27 291 GLU B O 1
ATOM 5216 N N . ILE B 1 292 ? 92.607 13.664 -12.176 1.00 13.88 292 ILE B N 1
ATOM 5217 C CA . ILE B 1 292 ? 91.652 13.272 -13.206 1.00 15.48 292 ILE B CA 1
ATOM 5218 C C . ILE B 1 292 ? 91.967 13.834 -14.595 1.00 16.00 292 ILE B C 1
ATOM 5219 O O . ILE B 1 292 ? 91.597 13.237 -15.606 1.00 15.99 292 ILE B O 1
ATOM 5224 N N . ASN B 1 293 ? 92.659 14.966 -14.650 1.00 16.38 293 ASN B N 1
ATOM 5225 C CA . ASN B 1 293 ? 92.981 15.582 -15.934 1.00 17.52 293 ASN B CA 1
ATOM 5226 C C . ASN B 1 293 ? 93.914 14.749 -16.812 1.00 16.59 293 ASN B C 1
ATOM 5227 O O . ASN B 1 293 ? 93.564 14.410 -17.942 1.00 15.42 293 ASN B O 1
ATOM 5232 N N . SER B 1 294 ? 95.098 14.418 -16.310 1.00 15.38 294 SER B N 1
ATOM 5233 C CA . SER B 1 294 ? 96.023 13.612 -17.097 1.00 13.68 294 SER B CA 1
ATOM 5234 C C . SER B 1 294 ? 95.453 12.213 -17.307 1.00 13.70 294 SER B C 1
ATOM 5235 O O . SER B 1 294 ? 95.605 11.622 -18.375 1.00 13.21 294 SER B O 1
ATOM 5238 N N . THR B 1 295 ? 94.783 11.688 -16.287 1.00 13.54 295 THR B N 1
ATOM 5239 C CA . THR B 1 295 ? 94.213 10.354 -16.377 1.00 13.85 295 THR B CA 1
ATOM 5240 C C . THR B 1 295 ? 93.111 10.283 -17.435 1.00 14.43 295 THR B C 1
ATOM 5241 O O . THR B 1 295 ? 93.065 9.344 -18.231 1.00 14.94 295 THR B O 1
ATOM 5245 N N . LYS B 1 296 ? 92.234 11.282 -17.450 1.00 14.92 296 LYS B N 1
ATOM 5246 C CA . LYS B 1 296 ? 91.143 11.317 -18.419 1.00 15.81 296 LYS B CA 1
ATOM 5247 C C . LYS B 1 296 ? 91.665 11.511 -19.839 1.00 15.55 296 LYS B C 1
ATOM 5248 O O . LYS B 1 296 ? 91.098 10.973 -20.790 1.00 16.44 296 LYS B O 1
ATOM 5254 N N . ALA B 1 297 ? 92.738 12.282 -19.987 1.00 14.61 297 ALA B N 1
ATOM 5255 C CA . ALA B 1 297 ? 93.310 12.516 -21.309 1.00 14.02 297 ALA B CA 1
ATOM 5256 C C . ALA B 1 297 ? 93.641 11.173 -21.944 1.00 14.20 297 ALA B C 1
ATOM 5257 O O . ALA B 1 297 ? 93.386 10.949 -23.129 1.00 15.09 297 ALA B O 1
ATOM 5259 N N . CYS B 1 298 ? 94.202 10.277 -21.141 1.00 14.33 298 CYS B N 1
ATOM 5260 C CA . CYS B 1 298 ? 94.561 8.945 -21.602 1.00 12.92 298 CYS B CA 1
ATOM 5261 C C . CYS B 1 298 ? 93.326 8.097 -21.897 1.00 13.98 298 CYS B C 1
ATOM 5262 O O . CYS B 1 298 ? 93.246 7.436 -22.932 1.00 13.67 298 CYS B O 1
ATOM 5265 N N . LYS B 1 299 ? 92.367 8.105 -20.977 1.00 14.23 299 LYS B N 1
ATOM 5266 C CA . LYS B 1 299 ? 91.149 7.319 -21.146 1.00 16.61 299 LYS B CA 1
ATOM 5267 C C . LYS B 1 299 ? 90.379 7.734 -22.395 1.00 15.59 299 LYS B C 1
ATOM 5268 O O . LYS B 1 299 ? 89.959 6.885 -23.184 1.00 16.99 299 LYS B O 1
ATOM 5274 N N . THR B 1 300 ? 90.193 9.037 -22.567 1.00 16.48 300 THR B N 1
ATOM 5275 C CA . THR B 1 300 ? 89.474 9.555 -23.724 1.00 17.57 300 THR B CA 1
ATOM 5276 C C . THR B 1 300 ? 90.133 9.085 -25.017 1.00 18.32 300 THR B C 1
ATOM 5277 O O . THR B 1 300 ? 89.452 8.820 -26.010 1.00 18.88 300 THR B O 1
ATOM 5281 N N . ALA B 1 301 ? 91.457 8.975 -24.997 1.00 16.88 301 ALA B N 1
ATOM 5282 C CA . ALA B 1 301 ? 92.212 8.538 -26.166 1.00 16.34 301 ALA B CA 1
ATOM 5283 C C . ALA B 1 301 ? 92.082 7.035 -26.417 1.00 16.00 301 ALA B C 1
ATOM 5284 O O . ALA B 1 301 ? 92.600 6.524 -27.413 1.00 15.84 301 ALA B O 1
ATOM 5286 N N . GLY B 1 302 ? 91.404 6.332 -25.511 1.00 15.09 302 GLY B N 1
ATOM 5287 C CA . GLY B 1 302 ? 91.198 4.900 -25.675 1.00 15.76 302 GLY B CA 1
ATOM 5288 C C . GLY B 1 302 ? 92.053 3.950 -24.854 1.00 15.29 302 GLY B C 1
ATOM 5289 O O . GLY B 1 302 ? 91.984 2.734 -25.039 1.00 15.31 302 GLY B O 1
ATOM 5290 N N . ALA B 1 303 ? 92.849 4.492 -23.938 1.00 16.11 303 ALA B N 1
ATOM 5291 C CA . ALA B 1 303 ? 93.730 3.679 -23.104 1.00 16.33 303 ALA B CA 1
ATOM 5292 C C . ALA B 1 303 ? 93.016 2.549 -22.368 1.00 16.04 303 ALA B C 1
ATOM 5293 O O . ALA B 1 303 ? 91.901 2.723 -21.876 1.00 18.12 303 ALA B O 1
ATOM 5295 N N . LYS B 1 304 ? 93.672 1.394 -22.291 1.00 16.89 304 LYS B N 1
ATOM 5296 C CA . LYS B 1 304 ? 93.118 0.241 -21.590 1.00 16.86 304 LYS B CA 1
ATOM 5297 C C . LYS B 1 304 ? 93.769 0.129 -20.209 1.00 15.31 304 LYS B C 1
ATOM 5298 O O . LYS B 1 304 ? 93.320 -0.636 -19.358 1.00 13.71 304 LYS B O 1
ATOM 5304 N N . GLY B 1 305 ? 94.825 0.914 -20.010 1.00 13.90 305 GLY B N 1
ATOM 5305 C CA . GLY B 1 305 ? 95.554 0.946 -18.752 1.00 12.87 305 GLY B CA 1
ATOM 5306 C C . GLY B 1 305 ? 96.254 2.290 -18.719 1.00 12.24 305 GLY B C 1
ATOM 5307 O O . GLY B 1 305 ? 96.592 2.824 -19.773 1.00 13.45 305 GLY B O 1
ATOM 5308 N N . ILE B 1 306 ? 96.493 2.838 -17.531 1.00 10.50 306 ILE B N 1
ATOM 5309 C CA . ILE B 1 306 ? 97.114 4.154 -17.431 1.00 9.93 306 ILE B CA 1
ATOM 5310 C C . ILE B 1 306 ? 98.179 4.262 -16.340 1.00 10.54 306 ILE B C 1
ATOM 5311 O O . ILE B 1 306 ? 98.003 3.751 -15.234 1.00 10.62 306 ILE B O 1
ATOM 5316 N N . ILE B 1 307 ? 99.281 4.929 -16.670 1.00 8.31 307 ILE B N 1
ATOM 5317 C CA . ILE B 1 307 ? 100.375 5.152 -15.724 1.00 8.65 307 ILE B CA 1
ATOM 5318 C C . ILE B 1 307 ? 100.671 6.645 -15.720 1.00 9.67 307 ILE B C 1
ATOM 5319 O O . ILE B 1 307 ? 101.139 7.193 -16.718 1.00 9.12 307 ILE B O 1
ATOM 5324 N N . VAL B 1 308 ? 100.379 7.302 -14.604 1.00 8.62 308 VAL B N 1
ATOM 5325 C CA . VAL B 1 308 ? 100.637 8.730 -14.465 1.00 8.22 308 VAL B CA 1
ATOM 5326 C C . VAL B 1 308 ? 101.942 8.906 -13.696 1.00 8.91 308 VAL B C 1
ATOM 5327 O O . VAL B 1 308 ? 102.114 8.309 -12.632 1.00 8.66 308 VAL B O 1
ATOM 5331 N N . TYR B 1 309 ? 102.871 9.696 -14.232 1.00 7.62 309 TYR B N 1
ATOM 5332 C CA . TYR B 1 309 ? 104.123 9.917 -13.520 1.00 7.95 309 TYR B CA 1
ATOM 5333 C C . TYR B 1 309 ? 104.283 11.370 -13.092 1.00 8.18 309 TYR B C 1
ATOM 5334 O O . TYR B 1 309 ? 103.766 12.284 -13.733 1.00 8.96 309 TYR B O 1
ATOM 5343 N N . SER B 1 310 ? 105.000 11.572 -11.993 1.00 7.82 310 SER B N 1
ATOM 5344 C CA . SER B 1 310 ? 105.199 12.900 -11.426 1.00 8.29 310 SER B CA 1
ATOM 5345 C C . SER B 1 310 ? 105.842 13.937 -12.328 1.00 8.55 310 SER B C 1
ATOM 5346 O O . SER B 1 310 ? 106.727 13.628 -13.126 1.00 9.60 310 SER B O 1
ATOM 5349 N N . ASN B 1 311 ? 105.392 15.180 -12.182 1.00 9.71 311 ASN B N 1
ATOM 5350 C CA . ASN B 1 311 ? 105.954 16.276 -12.952 1.00 9.76 311 ASN B CA 1
ATOM 5351 C C . ASN B 1 311 ? 107.135 16.855 -12.177 1.00 10.01 311 ASN B C 1
ATOM 5352 O O . ASN B 1 311 ? 107.407 16.441 -11.045 1.00 9.99 311 ASN B O 1
ATOM 5357 N N . SER B 1 312 ? 107.847 17.795 -12.788 1.00 10.69 312 SER B N 1
ATOM 5358 C CA . SER B 1 312 ? 109.016 18.398 -12.158 1.00 12.17 312 SER B CA 1
ATOM 5359 C C . SER B 1 312 ? 108.712 19.207 -10.902 1.00 12.06 312 SER B C 1
ATOM 5360 O O . SER B 1 312 ? 109.587 19.384 -10.055 1.00 12.32 312 SER B O 1
ATOM 5363 N N . ALA B 1 313 ? 107.480 19.694 -10.781 1.00 11.28 313 ALA B N 1
ATOM 5364 C CA . ALA B 1 313 ? 107.083 20.487 -9.620 1.00 11.81 313 ALA B CA 1
ATOM 5365 C C . ALA B 1 313 ? 107.092 19.642 -8.346 1.00 11.37 313 ALA B C 1
ATOM 5366 O O . ALA B 1 313 ? 107.525 20.103 -7.291 1.00 13.22 313 ALA B O 1
ATOM 5368 N N . LEU B 1 314 ? 106.597 18.412 -8.448 1.00 10.46 314 LEU B N 1
ATOM 5369 C CA . LEU B 1 314 ? 106.571 17.478 -7.318 1.00 9.70 314 LEU B CA 1
ATOM 5370 C C . LEU B 1 314 ? 106.958 16.116 -7.886 1.00 8.77 314 LEU B C 1
ATOM 5371 O O . LEU B 1 314 ? 106.107 15.253 -8.100 1.00 8.49 314 LEU B O 1
ATOM 5376 N N . PRO B 1 315 ? 108.261 15.908 -8.127 1.00 9.29 315 PRO B N 1
ATOM 5377 C CA . PRO B 1 315 ? 108.779 14.657 -8.687 1.00 8.05 315 PRO B CA 1
ATOM 5378 C C . PRO B 1 315 ? 108.735 13.415 -7.807 1.00 8.01 315 PRO B C 1
ATOM 5379 O O . PRO B 1 315 ? 108.957 12.306 -8.293 1.00 8.73 315 PRO B O 1
ATOM 5383 N N . GLY B 1 316 ? 108.461 13.596 -6.520 1.00 7.37 316 GLY B N 1
ATOM 5384 C CA . GLY B 1 316 ? 108.385 12.456 -5.625 1.00 8.08 316 GLY B CA 1
ATOM 5385 C C . GLY B 1 316 ? 107.175 11.586 -5.917 1.00 7.84 316 GLY B C 1
ATOM 5386 O O . GLY B 1 316 ? 106.315 11.951 -6.725 1.00 7.91 316 GLY B O 1
ATOM 5387 N N . LEU B 1 317 ? 107.099 10.433 -5.261 1.00 7.34 317 LEU B N 1
ATOM 5388 C CA . LEU B 1 317 ? 105.979 9.522 -5.460 1.00 7.63 317 LEU B CA 1
ATOM 5389 C C . LEU B 1 317 ? 104.714 10.116 -4.848 1.00 7.98 317 LEU B C 1
ATOM 5390 O O . LEU B 1 317 ? 104.691 10.454 -3.663 1.00 8.89 317 LEU B O 1
ATOM 5395 N N . GLN B 1 318 ? 103.666 10.252 -5.657 1.00 7.99 318 GLN B N 1
ATOM 5396 C CA . GLN B 1 318 ? 102.408 10.806 -5.176 1.00 8.18 318 GLN B CA 1
ATOM 5397 C C . GLN B 1 318 ? 101.295 9.763 -5.150 1.00 8.30 318 GLN B C 1
ATOM 5398 O O . GLN B 1 318 ? 101.223 8.883 -6.008 1.00 9.07 318 GLN B O 1
ATOM 5404 N N . ASN B 1 319 ? 100.420 9.890 -4.157 1.00 7.96 319 ASN B N 1
ATOM 5405 C CA . ASN B 1 319 ? 99.274 9.000 -3.966 1.00 8.40 319 ASN B CA 1
ATOM 5406 C C . ASN B 1 319 ? 98.074 9.939 -3.828 1.00 9.83 319 ASN B C 1
ATOM 5407 O O . ASN B 1 319 ? 97.469 10.041 -2.762 1.00 9.39 319 ASN B O 1
ATOM 5412 N N . PRO B 1 320 ? 97.715 10.641 -4.916 1.00 9.76 320 PRO B N 1
ATOM 5413 C CA . PRO B 1 320 ? 96.595 11.586 -4.917 1.00 10.01 320 PRO B CA 1
ATOM 5414 C C . PRO B 1 320 ? 95.210 10.981 -5.055 1.00 8.78 320 PRO B C 1
ATOM 5415 O O . PRO B 1 320 ? 95.051 9.822 -5.422 1.00 10.55 320 PRO B O 1
ATOM 5419 N N . PHE B 1 321 ? 94.202 11.789 -4.746 1.00 11.34 321 PHE B N 1
ATOM 5420 C CA . PHE B 1 321 ? 92.829 11.349 -4.894 1.00 12.13 321 PHE B CA 1
ATOM 5421 C C . PHE B 1 321 ? 92.473 11.512 -6.366 1.00 12.03 321 PHE B C 1
ATOM 5422 O O . PHE B 1 321 ? 92.704 12.571 -6.955 1.00 12.47 321 PHE B O 1
ATOM 5430 N N . LEU B 1 322 ? 91.946 10.453 -6.963 1.00 12.03 322 LEU B N 1
ATOM 5431 C CA . LEU B 1 322 ? 91.518 10.519 -8.350 1.00 12.78 322 LEU B CA 1
ATOM 5432 C C . LEU B 1 322 ? 90.017 10.789 -8.282 1.00 13.26 322 LEU B C 1
ATOM 5433 O O . LEU B 1 322 ? 89.219 9.861 -8.175 1.00 13.96 322 LEU B O 1
ATOM 5438 N N . VAL B 1 323 ? 89.649 12.067 -8.305 1.00 14.64 323 VAL B N 1
ATOM 5439 C CA . VAL B 1 323 ? 88.244 12.464 -8.247 1.00 16.47 323 VAL B CA 1
ATOM 5440 C C . VAL B 1 323 ? 87.642 12.288 -9.637 1.00 17.80 323 VAL B C 1
ATOM 5441 O O . VAL B 1 323 ? 87.877 13.095 -10.538 1.00 19.53 323 VAL B O 1
ATOM 5445 N N . ASP B 1 324 ? 86.867 11.221 -9.792 1.00 18.06 324 ASP B N 1
ATOM 5446 C CA . ASP B 1 324 ? 86.245 10.870 -11.065 1.00 18.60 324 ASP B CA 1
ATOM 5447 C C . ASP B 1 324 ? 84.750 11.201 -11.071 1.00 19.46 324 ASP B C 1
ATOM 5448 O O . ASP B 1 324 ? 83.907 10.320 -10.912 1.00 19.57 324 ASP B O 1
ATOM 5453 N N . ALA B 1 325 ? 84.439 12.478 -11.275 1.00 21.03 325 ALA B N 1
ATOM 5454 C CA . ALA B 1 325 ? 83.062 12.968 -11.287 1.00 22.94 325 ALA B CA 1
ATOM 5455 C C . ALA B 1 325 ? 82.115 12.237 -12.235 1.00 23.70 325 ALA B C 1
ATOM 5456 O O . ALA B 1 325 ? 80.979 11.934 -11.869 1.00 24.77 325 ALA B O 1
ATOM 5458 N N . ASN B 1 326 ? 82.573 11.953 -13.450 1.00 24.46 326 ASN B N 1
ATOM 5459 C CA . ASN B 1 326 ? 81.728 11.275 -14.426 1.00 24.49 326 ASN B CA 1
ATOM 5460 C C . ASN B 1 326 ? 82.008 9.780 -14.553 1.00 24.00 326 ASN B C 1
ATOM 5461 O O . ASN B 1 326 ? 81.563 9.141 -15.506 1.00 23.37 326 ASN B O 1
ATOM 5466 N N . SER B 1 327 ? 82.741 9.226 -13.590 1.00 22.88 327 SER B N 1
ATOM 5467 C CA . SER B 1 327 ? 83.073 7.803 -13.597 1.00 22.21 327 SER B CA 1
ATOM 5468 C C . SER B 1 327 ? 83.670 7.376 -14.935 1.00 21.54 327 SER B C 1
ATOM 5469 O O . SER B 1 327 ? 83.317 6.331 -15.481 1.00 21.96 327 SER B O 1
ATOM 5472 N N . ASP B 1 328 ? 84.584 8.191 -15.450 1.00 20.98 328 ASP B N 1
ATOM 5473 C CA . ASP B 1 328 ? 85.236 7.929 -16.729 1.00 20.31 328 ASP B CA 1
ATOM 5474 C C . ASP B 1 328 ? 86.350 6.888 -16.664 1.00 19.37 328 ASP B C 1
ATOM 5475 O O . ASP B 1 328 ? 86.536 6.105 -17.597 1.00 18.94 328 ASP B O 1
ATOM 5480 N N . ILE B 1 329 ? 87.090 6.877 -15.562 1.00 18.45 329 ILE B N 1
ATOM 5481 C CA . ILE B 1 329 ? 88.206 5.950 -15.416 1.00 17.01 329 ILE B CA 1
ATOM 5482 C C . ILE B 1 329 ? 87.779 4.556 -14.973 1.00 17.14 329 ILE B C 1
ATOM 5483 O O . ILE B 1 329 ? 87.764 4.240 -13.782 1.00 18.05 329 ILE B O 1
ATOM 5488 N N . THR B 1 330 ? 87.449 3.721 -15.952 1.00 17.04 330 THR B N 1
ATOM 5489 C CA . THR B 1 330 ? 87.005 2.357 -15.699 1.00 17.05 330 THR B CA 1
ATOM 5490 C C . THR B 1 330 ? 88.090 1.323 -15.984 1.00 16.53 330 THR B C 1
ATOM 5491 O O . THR B 1 330 ? 87.814 0.125 -16.048 1.00 18.04 330 THR B O 1
ATOM 5495 N N . VAL B 1 331 ? 89.322 1.789 -16.158 1.00 14.85 331 VAL B N 1
ATOM 5496 C CA . VAL B 1 331 ? 90.447 0.902 -16.428 1.00 14.41 331 VAL B CA 1
ATOM 5497 C C . VAL B 1 331 ? 91.459 1.041 -15.294 1.00 13.23 331 VAL B C 1
ATOM 5498 O O . VAL B 1 331 ? 91.416 2.009 -14.537 1.00 13.32 331 VAL B O 1
ATOM 5502 N N . PRO B 1 332 ? 92.372 0.068 -15.153 1.00 13.52 332 PRO B N 1
ATOM 5503 C CA . PRO B 1 332 ? 93.356 0.186 -14.075 1.00 13.51 332 PRO B CA 1
ATOM 5504 C C . PRO B 1 332 ? 94.319 1.336 -14.342 1.00 12.71 332 PRO B C 1
ATOM 5505 O O . PRO B 1 332 ? 94.878 1.451 -15.432 1.00 12.49 332 PRO B O 1
ATOM 5509 N N . SER B 1 333 ? 94.495 2.198 -13.349 1.00 10.98 333 SER B N 1
ATOM 5510 C CA . SER B 1 333 ? 95.394 3.331 -13.491 1.00 10.60 333 SER B CA 1
ATOM 5511 C C . SER B 1 333 ? 96.233 3.449 -12.231 1.00 9.86 333 SER B C 1
ATOM 5512 O O . SER B 1 333 ? 95.749 3.198 -11.124 1.00 11.62 333 SER B O 1
ATOM 5515 N N . VAL B 1 334 ? 97.496 3.823 -12.410 1.00 9.97 334 VAL B N 1
ATOM 5516 C CA . VAL B 1 334 ? 98.433 3.925 -11.300 1.00 8.90 334 VAL B CA 1
ATOM 5517 C C . VAL B 1 334 ? 99.266 5.195 -11.344 1.00 9.40 334 VAL B C 1
ATOM 5518 O O . VAL B 1 334 ? 99.277 5.917 -12.342 1.00 10.64 334 VAL B O 1
ATOM 5522 N N . SER B 1 335 ? 99.979 5.443 -10.249 1.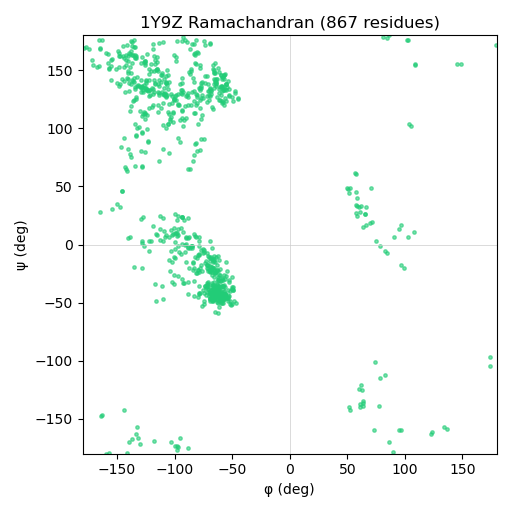00 8.15 335 SER B N 1
ATOM 5523 C CA . SER B 1 335 ? 100.847 6.608 -10.107 1.00 7.70 335 SER B CA 1
ATOM 5524 C C . SER B 1 335 ? 102.268 6.164 -9.756 1.00 7.87 335 SER B C 1
ATOM 5525 O O . SER B 1 335 ? 102.457 5.302 -8.897 1.00 8.69 335 SER B O 1
ATOM 5528 N N . VAL B 1 336 ? 103.261 6.745 -10.431 1.00 7.61 336 VAL B N 1
ATOM 5529 C CA . VAL B 1 336 ? 104.669 6.440 -10.171 1.00 7.66 336 VAL B CA 1
ATOM 5530 C C . VAL B 1 336 ? 105.432 7.758 -10.087 1.00 7.27 336 VAL B C 1
ATOM 5531 O O . VAL B 1 336 ? 104.943 8.791 -10.561 1.00 6.92 336 VAL B O 1
ATOM 5535 N N . ASP B 1 337 ? 106.618 7.742 -9.482 1.00 8.14 337 ASP B N 1
ATOM 5536 C CA . ASP B 1 337 ? 107.379 8.980 -9.370 1.00 8.33 337 ASP B CA 1
ATOM 5537 C C . ASP B 1 337 ? 108.003 9.388 -10.700 1.00 8.91 337 ASP B C 1
ATOM 5538 O O . ASP B 1 337 ? 107.899 8.663 -11.695 1.00 8.06 337 ASP B O 1
ATOM 5543 N N . ARG B 1 338 ? 108.632 10.558 -10.735 1.00 8.05 338 ARG B N 1
ATOM 5544 C CA . ARG B 1 338 ? 109.210 11.036 -11.983 1.00 8.08 338 ARG B CA 1
ATOM 5545 C C . ARG B 1 338 ? 110.318 10.142 -12.527 1.00 8.80 338 ARG B C 1
ATOM 5546 O O . ARG B 1 338 ? 110.363 9.861 -13.727 1.00 8.58 338 ARG B O 1
ATOM 5554 N N . ALA B 1 339 ? 111.209 9.692 -11.651 1.00 8.26 339 ALA B N 1
ATOM 5555 C CA . ALA B 1 339 ? 112.318 8.837 -12.062 1.00 8.01 339 ALA B CA 1
ATOM 5556 C C . ALA B 1 339 ? 111.809 7.582 -12.751 1.00 8.73 339 ALA B C 1
ATOM 5557 O O . ALA B 1 339 ? 112.378 7.129 -13.743 1.00 9.21 339 ALA B O 1
ATOM 5559 N N . THR B 1 340 ? 110.732 7.021 -12.218 1.00 8.69 340 THR B N 1
ATOM 5560 C CA . THR B 1 340 ? 110.160 5.809 -12.780 1.00 9.33 340 THR B CA 1
ATOM 5561 C C . THR B 1 340 ? 109.461 6.087 -14.109 1.00 8.77 340 THR B C 1
ATOM 5562 O O . THR B 1 340 ? 109.588 5.308 -15.053 1.00 8.86 340 THR B O 1
ATOM 5566 N N . GLY B 1 341 ? 108.734 7.197 -14.187 1.00 7.89 341 GLY B N 1
ATOM 5567 C CA . GLY B 1 341 ? 108.071 7.543 -15.431 1.00 8.45 341 GLY B CA 1
ATOM 5568 C C . GLY B 1 341 ? 109.106 7.733 -16.527 1.00 8.48 341 GLY B C 1
ATOM 5569 O O . GLY B 1 341 ? 108.925 7.275 -17.658 1.00 8.56 341 GLY B O 1
ATOM 5570 N N . LEU B 1 342 ? 110.204 8.408 -16.198 1.00 8.00 342 LEU B N 1
ATOM 5571 C CA . LEU B 1 342 ? 111.263 8.638 -17.176 1.00 7.66 342 LEU B CA 1
ATOM 5572 C C . LEU B 1 342 ? 111.915 7.321 -17.585 1.00 8.70 342 LEU B C 1
ATOM 5573 O O . LEU B 1 342 ? 112.237 7.122 -18.758 1.00 8.99 342 LEU B O 1
ATOM 5578 N N . ALA B 1 343 ? 112.101 6.421 -16.623 1.00 8.78 343 ALA B N 1
ATOM 5579 C CA . ALA B 1 343 ? 112.702 5.122 -16.908 1.00 8.66 343 ALA B CA 1
ATOM 5580 C C . ALA B 1 343 ? 111.796 4.300 -17.821 1.00 9.67 343 ALA B C 1
ATOM 5581 O O . ALA B 1 343 ? 112.276 3.510 -18.635 1.00 10.88 343 ALA B O 1
ATOM 5583 N N . LEU B 1 344 ? 110.486 4.489 -17.688 1.00 8.77 344 LEU B N 1
ATOM 5584 C CA . LEU B 1 344 ? 109.527 3.756 -18.508 1.00 9.00 344 LEU B CA 1
ATOM 5585 C C . LEU B 1 344 ? 109.558 4.178 -19.974 1.00 9.30 344 LEU B C 1
ATOM 5586 O O . LEU B 1 344 ? 109.153 3.413 -20.845 1.00 9.99 344 LEU B O 1
ATOM 5591 N N . LYS B 1 345 ? 110.041 5.386 -20.251 1.00 10.25 345 LYS B N 1
ATOM 5592 C CA . LYS B 1 345 ? 110.113 5.868 -21.629 1.00 11.00 345 LYS B CA 1
ATOM 5593 C C . LYS B 1 345 ? 110.913 4.921 -22.518 1.00 11.85 345 LYS B C 1
ATOM 5594 O O . LYS B 1 345 ? 110.580 4.722 -23.684 1.00 11.98 345 LYS B O 1
ATOM 5600 N N . ALA B 1 346 ? 111.967 4.333 -21.964 1.00 12.11 346 ALA B N 1
ATOM 5601 C CA . ALA B 1 346 ? 112.812 3.414 -22.718 1.00 12.82 346 ALA B CA 1
ATOM 5602 C C . ALA B 1 346 ? 112.048 2.178 -23.175 1.00 12.54 346 ALA B C 1
ATOM 5603 O O . ALA B 1 346 ? 112.447 1.504 -24.128 1.00 14.33 346 ALA B O 1
ATOM 5605 N N . LYS B 1 347 ? 110.944 1.884 -22.499 1.00 10.73 347 LYS B N 1
ATOM 5606 C CA . LYS B 1 347 ? 110.153 0.705 -22.817 1.00 11.64 347 LYS B CA 1
ATOM 5607 C C . LYS B 1 347 ? 108.950 0.981 -23.713 1.00 9.70 347 LYS B C 1
ATOM 5608 O O . LYS B 1 347 ? 108.129 0.093 -23.937 1.00 10.70 347 LYS B O 1
ATOM 5614 N N . LEU B 1 348 ? 108.838 2.202 -24.229 1.00 10.97 348 LEU B N 1
ATOM 5615 C CA . LEU B 1 348 ? 107.716 2.532 -25.097 1.00 10.96 348 LEU B CA 1
ATOM 5616 C C . LEU B 1 348 ? 107.654 1.560 -26.276 1.00 10.88 348 LEU B C 1
ATOM 5617 O O . LEU B 1 348 ? 108.668 1.269 -26.919 1.00 11.71 348 LEU B O 1
ATOM 5622 N N . GLY B 1 349 ? 106.454 1.047 -26.534 1.00 10.00 349 GLY B N 1
ATOM 5623 C CA . GLY B 1 349 ? 106.260 0.097 -27.614 1.00 11.59 349 GLY B CA 1
ATOM 5624 C C . GLY B 1 349 ? 106.228 -1.338 -27.113 1.00 12.34 349 GLY B C 1
ATOM 5625 O O . GLY B 1 349 ? 105.707 -2.228 -27.786 1.00 13.32 349 GLY B O 1
ATOM 5626 N N . GLN B 1 350 ? 106.771 -1.564 -25.920 1.00 11.33 350 GLN B N 1
ATOM 5627 C CA . GLN B 1 350 ? 106.812 -2.903 -25.341 1.00 10.84 350 GLN B CA 1
ATOM 5628 C C . GLN B 1 350 ? 105.549 -3.249 -24.562 1.00 11.13 350 GLN B C 1
ATOM 5629 O O . GLN B 1 350 ? 104.929 -2.382 -23.946 1.00 10.77 350 GLN B O 1
ATOM 5635 N N . SER B 1 351 ? 105.174 -4.525 -24.592 1.00 11.42 351 SER B N 1
ATOM 5636 C CA . SER B 1 351 ? 103.984 -4.988 -23.890 1.00 11.40 351 SER B CA 1
ATOM 5637 C C . SER B 1 351 ? 104.139 -4.748 -22.396 1.00 10.81 351 SER B C 1
ATOM 5638 O O . SER B 1 351 ? 105.096 -5.208 -21.767 1.00 12.27 351 SER B O 1
ATOM 5641 N N . THR B 1 352 ? 103.172 -4.031 -21.841 1.00 10.13 352 THR B N 1
ATOM 5642 C CA . THR B 1 352 ? 103.181 -3.664 -20.438 1.00 10.55 352 THR B CA 1
ATOM 5643 C C . THR B 1 352 ? 101.911 -4.120 -19.738 1.00 11.20 352 THR B C 1
ATOM 5644 O O . THR B 1 352 ? 100.815 -4.012 -20.289 1.00 11.21 352 THR B O 1
ATOM 5648 N N . THR B 1 353 ? 102.060 -4.633 -18.520 1.00 10.14 353 THR B N 1
ATOM 5649 C CA . THR B 1 353 ? 100.916 -5.080 -17.745 1.00 10.59 353 THR B CA 1
ATOM 5650 C C . THR B 1 353 ? 100.773 -4.192 -16.518 1.00 9.46 353 THR B C 1
ATOM 5651 O O . THR B 1 353 ? 101.695 -4.085 -15.704 1.00 11.06 353 THR B O 1
ATOM 5655 N N . VAL B 1 354 ? 99.626 -3.536 -16.409 1.00 9.47 354 VAL B N 1
ATOM 5656 C CA . VAL B 1 354 ? 99.331 -2.667 -15.278 1.00 10.29 354 VAL B CA 1
ATOM 5657 C C . VAL B 1 354 ? 98.190 -3.320 -14.524 1.00 11.86 354 VAL B C 1
ATOM 5658 O O . VAL B 1 354 ? 97.166 -3.664 -15.115 1.00 11.99 354 VAL B O 1
ATOM 5662 N N . SER B 1 355 ? 98.356 -3.494 -13.221 1.00 11.99 355 SER B N 1
ATOM 5663 C CA . SER B 1 355 ? 97.308 -4.130 -12.446 1.00 14.81 355 SER B CA 1
ATOM 5664 C C . SER B 1 355 ? 97.135 -3.579 -11.042 1.00 14.42 355 SER B C 1
ATOM 5665 O O . SER B 1 355 ? 98.107 -3.245 -10.363 1.00 15.59 355 SER B O 1
ATOM 5668 N N . ASN B 1 356 ? 95.877 -3.467 -10.633 1.00 13.69 356 ASN B N 1
ATOM 5669 C CA . ASN B 1 356 ? 95.521 -3.029 -9.290 1.00 13.37 356 ASN B CA 1
ATOM 5670 C C . ASN B 1 356 ? 94.774 -4.224 -8.727 1.00 14.50 356 ASN B C 1
ATOM 5671 O O . ASN B 1 356 ? 93.866 -4.749 -9.373 1.00 14.91 356 ASN B O 1
ATOM 5676 N N . GLN B 1 357 ? 95.154 -4.667 -7.536 1.00 14.45 357 GLN B N 1
ATOM 5677 C CA . GLN B 1 357 ? 94.494 -5.815 -6.938 1.00 15.68 357 GLN B CA 1
ATOM 5678 C C . GLN B 1 357 ? 94.205 -5.588 -5.465 1.00 15.06 357 GLN B C 1
ATOM 5679 O O . GLN B 1 357 ? 95.017 -5.010 -4.738 1.00 13.62 357 GLN B O 1
ATOM 5685 N N . GLY B 1 358 ? 93.034 -6.044 -5.036 1.00 13.63 358 GLY B N 1
ATOM 5686 C CA . GLY B 1 358 ? 92.651 -5.909 -3.646 1.00 13.92 358 GLY B CA 1
ATOM 5687 C C . GLY B 1 358 ? 93.011 -7.188 -2.918 1.00 12.62 358 GLY B C 1
ATOM 5688 O O . GLY B 1 358 ? 93.754 -8.017 -3.445 1.00 13.24 358 GLY B O 1
ATOM 5689 N N . ASN B 1 359 ? 92.488 -7.345 -1.708 1.00 13.67 359 ASN B N 1
ATOM 5690 C CA . ASN B 1 359 ? 92.749 -8.531 -0.902 1.00 14.87 359 ASN B CA 1
ATOM 5691 C C . ASN B 1 359 ? 94.240 -8.738 -0.624 1.00 13.44 359 ASN B C 1
ATOM 5692 O O . ASN B 1 359 ? 94.713 -9.870 -0.527 1.00 15.09 359 ASN B O 1
ATOM 5697 N N . GLN B 1 360 ? 94.977 -7.638 -0.495 1.00 12.53 360 GLN B N 1
ATOM 5698 C CA . GLN B 1 360 ? 96.410 -7.708 -0.219 1.00 10.85 360 GLN B CA 1
ATOM 5699 C C . GLN B 1 360 ? 96.687 -7.524 1.270 1.00 9.96 360 GLN B C 1
ATOM 5700 O O . GLN B 1 360 ? 95.771 -7.261 2.051 1.00 10.44 360 GLN B O 1
ATOM 5706 N N . ASP B 1 361 ? 97.952 -7.660 1.655 1.00 9.84 361 ASP B N 1
ATOM 5707 C CA . ASP B 1 361 ? 98.348 -7.516 3.053 1.00 9.83 361 ASP B CA 1
ATOM 5708 C C . ASP B 1 361 ? 99.217 -6.280 3.274 1.00 9.73 361 ASP B C 1
ATOM 5709 O O . ASP B 1 361 ? 99.837 -6.130 4.325 1.00 9.93 361 ASP B O 1
ATOM 5714 N N . TYR B 1 362 ? 99.254 -5.400 2.280 1.00 9.12 362 TYR B N 1
ATOM 5715 C CA . TYR B 1 362 ? 100.041 -4.170 2.347 1.00 8.10 362 TYR B CA 1
ATOM 5716 C C . TYR B 1 362 ? 99.260 -3.093 1.613 1.00 7.62 362 TYR B C 1
ATOM 5717 O O . TYR B 1 362 ? 98.358 -3.403 0.831 1.00 8.76 362 TYR B O 1
ATOM 5726 N N . GLU B 1 363 ? 99.602 -1.830 1.850 1.00 8.09 363 GLU B N 1
ATOM 5727 C CA . GLU B 1 363 ? 98.901 -0.734 1.194 1.00 8.03 363 GLU B CA 1
ATOM 5728 C C . GLU B 1 363 ? 99.634 0.589 1.368 1.00 8.18 363 GLU B C 1
ATOM 5729 O O . GLU B 1 363 ? 100.369 0.782 2.342 1.00 8.08 363 GLU B O 1
ATOM 5735 N N . TYR B 1 364 ? 99.444 1.487 0.405 1.00 7.45 364 TYR B N 1
ATOM 5736 C CA . TYR B 1 364 ? 100.036 2.817 0.455 1.00 7.25 364 TYR B CA 1
ATOM 5737 C C . TYR B 1 364 ? 99.088 3.774 1.174 1.00 8.20 364 TYR B C 1
ATOM 5738 O O . TYR B 1 364 ? 97.907 3.856 0.835 1.00 8.35 364 TYR B O 1
ATOM 5747 N N . TYR B 1 365 ? 99.610 4.483 2.172 1.00 7.63 365 TYR B N 1
ATOM 5748 C CA . TYR B 1 365 ? 98.835 5.476 2.926 1.00 7.65 365 TYR B CA 1
ATOM 5749 C C . TYR B 1 365 ? 99.583 6.814 2.881 1.00 7.61 365 TYR B C 1
ATOM 5750 O O . TYR B 1 365 ? 100.796 6.843 2.666 1.00 7.20 365 TYR B O 1
ATOM 5759 N N . ASN B 1 366 ? 98.858 7.910 3.107 1.00 7.97 366 ASN B N 1
ATOM 5760 C CA . ASN B 1 366 ? 99.451 9.250 3.173 1.00 8.44 366 ASN B CA 1
ATOM 5761 C C . ASN B 1 366 ? 99.089 9.819 4.539 1.00 8.69 366 ASN B C 1
ATOM 5762 O O . ASN B 1 366 ? 98.042 9.484 5.093 1.00 9.69 366 ASN B O 1
ATOM 5767 N N . GLY B 1 367 ? 99.934 10.695 5.069 1.00 8.57 367 GLY B N 1
ATOM 5768 C CA . GLY B 1 367 ? 99.594 11.332 6.326 1.00 8.55 367 GLY B CA 1
ATOM 5769 C C . GLY B 1 367 ? 100.722 11.625 7.281 1.00 8.13 367 GLY B C 1
ATOM 5770 O O . GLY B 1 367 ? 101.782 10.994 7.228 1.00 7.08 367 GLY B O 1
ATOM 5771 N N . THR B 1 368 ? 100.504 12.609 8.147 1.00 8.01 368 THR B N 1
ATOM 5772 C CA . THR B 1 368 ? 101.501 12.928 9.150 1.00 6.90 368 THR B CA 1
ATOM 5773 C C . THR B 1 368 ? 101.532 11.724 10.095 1.00 7.84 368 THR B C 1
ATOM 5774 O O . THR B 1 368 ? 102.506 11.519 10.813 1.00 7.76 368 THR B O 1
ATOM 5778 N N . SER B 1 369 ? 100.469 10.917 10.067 1.00 8.08 369 SER B N 1
ATOM 5779 C CA . SER B 1 369 ? 100.384 9.711 10.895 1.00 8.04 369 SER B CA 1
ATOM 5780 C C . SER B 1 369 ? 101.347 8.643 10.389 1.00 8.04 369 SER B C 1
ATOM 5781 O O . SER B 1 369 ? 101.647 7.689 11.105 1.00 8.67 369 SER B O 1
ATOM 5784 N N . MET B 1 370 ? 101.803 8.793 9.149 1.00 7.38 370 MET B N 1
ATOM 5785 C CA . MET B 1 370 ? 102.749 7.858 8.543 1.00 6.88 370 MET B CA 1
ATOM 5786 C C . MET B 1 370 ? 104.168 8.378 8.765 1.00 6.78 370 MET B C 1
ATOM 5787 O O . MET B 1 370 ? 105.119 7.605 8.839 1.00 6.48 370 MET B O 1
ATOM 5792 N N . ALA B 1 371 ? 104.309 9.696 8.851 1.00 6.76 371 ALA B N 1
ATOM 5793 C CA . ALA B 1 371 ? 105.617 10.295 9.086 1.00 6.18 371 ALA B CA 1
ATOM 5794 C C . ALA B 1 371 ? 106.020 10.036 10.534 1.00 5.84 371 ALA B C 1
ATOM 5795 O O . ALA B 1 371 ? 107.184 9.763 10.832 1.00 6.26 371 ALA B O 1
ATOM 5797 N N . THR B 1 372 ? 105.037 10.101 11.427 1.00 6.19 372 THR B N 1
ATOM 5798 C CA . THR B 1 372 ? 105.267 9.897 12.852 1.00 5.54 372 THR B CA 1
ATOM 5799 C C . THR B 1 372 ? 106.018 8.603 13.202 1.00 6.57 372 THR B C 1
ATOM 5800 O O . THR B 1 372 ? 106.999 8.654 13.942 1.00 6.55 372 THR B O 1
ATOM 5804 N N . PRO B 1 373 ? 105.575 7.434 12.695 1.00 5.92 373 PRO B N 1
ATOM 5805 C CA . PRO B 1 373 ? 106.303 6.202 13.026 1.00 6.31 373 PRO B CA 1
ATOM 5806 C C . PRO B 1 373 ? 107.732 6.174 12.473 1.00 7.40 373 PRO B C 1
ATOM 5807 O O . PRO B 1 373 ? 108.592 5.467 13.004 1.00 6.92 373 PRO B O 1
ATOM 5811 N N . HIS B 1 374 ? 108.006 6.931 11.412 1.00 7.14 374 HIS B N 1
ATOM 5812 C CA . HIS B 1 374 ? 109.377 6.967 10.905 1.00 6.27 374 HIS B CA 1
ATOM 5813 C C . HIS B 1 374 ? 110.215 7.700 11.952 1.00 6.77 374 HIS B C 1
ATOM 5814 O O . HIS B 1 374 ? 111.326 7.284 12.283 1.00 6.69 374 HIS B O 1
ATOM 5821 N N . VAL B 1 375 ? 109.667 8.787 12.488 1.00 6.43 375 VAL B N 1
ATOM 5822 C CA . VAL B 1 375 ? 110.378 9.565 13.492 1.00 6.37 375 VAL B CA 1
ATOM 5823 C C . VAL B 1 375 ? 110.517 8.815 14.814 1.00 6.65 375 VAL B C 1
ATOM 5824 O O . VAL B 1 375 ? 111.605 8.781 15.387 1.00 6.45 375 VAL B O 1
ATOM 5828 N N . SER B 1 376 ? 109.438 8.206 15.300 1.00 6.96 376 SER B N 1
ATOM 5829 C CA . SER B 1 376 ? 109.527 7.474 16.561 1.00 7.10 376 SER B CA 1
ATOM 5830 C C . SER B 1 376 ? 110.337 6.189 16.405 1.00 6.88 376 SER B C 1
ATOM 5831 O O . SER B 1 376 ? 111.046 5.794 17.326 1.00 6.34 376 SER B O 1
ATOM 5834 N N . GLY B 1 377 ? 110.249 5.545 15.242 1.00 6.17 377 GLY B N 1
ATOM 5835 C CA . GLY B 1 377 ? 111.030 4.340 15.014 1.00 6.18 377 GLY B CA 1
ATOM 5836 C C . GLY B 1 377 ? 112.511 4.689 15.028 1.00 6.75 377 GLY B C 1
ATOM 5837 O O . GLY B 1 377 ? 113.320 4.016 15.671 1.00 6.67 377 GLY B O 1
ATOM 5838 N N . VAL B 1 378 ? 112.875 5.751 14.315 1.00 6.33 378 VAL B N 1
ATOM 5839 C CA . VAL B 1 378 ? 114.263 6.193 14.278 1.00 6.88 378 VAL B CA 1
ATOM 5840 C C . VAL B 1 378 ? 114.725 6.650 15.664 1.00 5.94 378 VAL B C 1
ATOM 5841 O O . VAL B 1 378 ? 115.853 6.367 16.070 1.00 7.05 378 VAL B O 1
ATOM 5845 N N . ALA B 1 379 ? 113.860 7.346 16.399 1.00 6.10 379 ALA B N 1
ATOM 5846 C CA . ALA B 1 379 ? 114.222 7.803 17.737 1.00 6.63 379 ALA B CA 1
ATOM 5847 C C . ALA B 1 379 ? 114.602 6.607 18.603 1.00 7.11 379 ALA B C 1
ATOM 5848 O O . ALA B 1 379 ? 115.590 6.644 19.338 1.00 7.05 379 ALA B O 1
ATOM 5850 N N . THR B 1 380 ? 113.811 5.544 18.502 1.00 6.09 380 THR B N 1
ATOM 5851 C CA . THR B 1 380 ? 114.051 4.332 19.274 1.00 6.41 380 THR B CA 1
ATOM 5852 C C . THR B 1 380 ? 115.365 3.678 18.856 1.00 6.40 380 THR B C 1
ATOM 5853 O O . THR B 1 380 ? 116.181 3.292 19.699 1.00 7.39 380 THR B O 1
ATOM 5857 N N . LEU B 1 381 ? 115.567 3.569 17.548 1.00 6.30 381 LEU B N 1
ATOM 5858 C CA . LEU B 1 381 ? 116.778 2.979 16.986 1.00 6.87 381 LEU B CA 1
ATOM 5859 C C . LEU B 1 381 ? 118.026 3.721 17.461 1.00 6.48 381 LEU B C 1
ATOM 5860 O O . LEU B 1 381 ? 118.995 3.113 17.919 1.00 7.22 381 LEU B O 1
ATOM 5865 N N . VAL B 1 382 ? 118.009 5.040 17.338 1.00 6.80 382 VAL B N 1
ATOM 5866 C CA . VAL B 1 382 ? 119.139 5.852 17.764 1.00 7.35 382 VAL B CA 1
ATOM 5867 C C . VAL B 1 382 ? 119.357 5.751 19.276 1.00 6.85 382 VAL B C 1
ATOM 5868 O O . VAL B 1 382 ? 120.485 5.590 19.745 1.00 6.66 382 VAL B O 1
ATOM 5872 N N . TRP B 1 383 ? 118.271 5.826 20.034 1.00 6.57 383 TRP B N 1
ATOM 5873 C CA . TRP B 1 383 ? 118.358 5.761 21.487 1.00 5.95 383 TRP B CA 1
ATOM 5874 C C . TRP B 1 383 ? 118.971 4.450 21.975 1.00 6.94 383 TRP B C 1
ATOM 5875 O O . TRP B 1 383 ? 119.639 4.429 23.010 1.00 7.49 383 TRP B O 1
ATOM 5886 N N . SER B 1 384 ? 118.755 3.362 21.238 1.00 7.07 384 SER B N 1
ATOM 5887 C CA . SER B 1 384 ? 119.292 2.062 21.643 1.00 6.95 384 SER B CA 1
ATOM 5888 C C . SER B 1 384 ? 120.816 2.066 21.731 1.00 7.81 384 SER B C 1
ATOM 5889 O O . SER B 1 384 ? 121.399 1.222 22.412 1.00 8.12 384 SER B O 1
ATOM 5892 N N . TYR B 1 385 ? 121.465 3.008 21.051 1.00 6.97 385 TYR B N 1
ATOM 5893 C CA . TYR B 1 385 ? 122.921 3.099 21.116 1.00 7.72 385 TYR B CA 1
ATOM 5894 C C . TYR B 1 385 ? 123.363 3.876 22.346 1.00 7.41 385 TYR B C 1
ATOM 5895 O O . TYR B 1 385 ? 124.502 3.752 22.789 1.00 8.72 385 TYR B O 1
ATOM 5904 N N . HIS B 1 386 ? 122.453 4.671 22.902 1.00 7.41 386 HIS B N 1
ATOM 5905 C CA . HIS B 1 386 ? 122.769 5.489 24.067 1.00 7.61 386 HIS B CA 1
ATOM 5906 C C . HIS B 1 386 ? 121.608 5.537 25.052 1.00 7.48 386 HIS B C 1
ATOM 5907 O O . HIS B 1 386 ? 121.042 6.597 25.326 1.00 7.31 386 HIS B O 1
ATOM 5914 N N . PRO B 1 387 ? 121.255 4.379 25.622 1.00 7.60 387 PRO B N 1
ATOM 5915 C CA . PRO B 1 387 ? 120.150 4.293 26.578 1.00 7.73 387 PRO B CA 1
ATOM 5916 C C . PRO B 1 387 ? 120.346 5.119 27.842 1.00 9.15 387 PRO B C 1
ATOM 5917 O O . PRO B 1 387 ? 119.398 5.337 28.596 1.00 9.82 387 PRO B O 1
ATOM 5921 N N . GLU B 1 388 ? 121.573 5.582 28.058 1.00 9.12 388 GLU B N 1
ATOM 5922 C CA . GLU B 1 388 ? 121.898 6.391 29.226 1.00 10.90 388 GLU B CA 1
ATOM 5923 C C . GLU B 1 388 ? 121.400 7.828 29.085 1.00 9.86 388 GLU B C 1
ATOM 5924 O O . GLU B 1 388 ? 121.207 8.529 30.079 1.00 11.19 388 GLU B O 1
ATOM 5930 N N . CYS B 1 389 ? 121.192 8.273 27.851 1.00 7.83 389 CYS B N 1
ATOM 5931 C CA . CYS B 1 389 ? 120.733 9.636 27.632 1.00 7.85 389 CYS B CA 1
ATOM 5932 C C . CYS B 1 389 ? 119.235 9.754 27.904 1.00 7.17 389 CYS B C 1
ATOM 5933 O O . CYS B 1 389 ? 118.489 8.788 27.754 1.00 8.25 389 CYS B O 1
ATOM 5936 N N . SER B 1 390 ? 118.797 10.940 28.309 1.00 7.00 390 SER B N 1
ATOM 5937 C CA . SER B 1 390 ? 117.382 11.163 28.600 1.00 6.61 390 SER B CA 1
ATOM 5938 C C . SER B 1 390 ? 116.559 11.438 27.347 1.00 6.92 390 SER B C 1
ATOM 5939 O O . SER B 1 390 ? 117.096 11.747 26.281 1.00 6.94 390 SER B O 1
ATOM 5942 N N . ALA B 1 391 ? 115.245 11.331 27.488 1.00 7.17 391 ALA B N 1
ATOM 5943 C CA . ALA B 1 391 ? 114.344 11.593 26.375 1.00 7.39 391 ALA B CA 1
ATOM 5944 C C . ALA B 1 391 ? 114.597 13.000 25.833 1.00 7.60 391 ALA B C 1
ATOM 5945 O O . ALA B 1 391 ? 114.645 13.207 24.622 1.00 7.20 391 ALA B O 1
ATOM 5947 N N . SER B 1 392 ? 114.775 13.964 26.732 1.00 7.65 392 SER B N 1
ATOM 5948 C CA . SER B 1 392 ? 115.013 15.344 26.323 1.00 8.30 392 SER B CA 1
ATOM 5949 C C . SER B 1 392 ? 116.283 15.459 25.489 1.00 8.19 392 SER B C 1
ATOM 5950 O O . SER B 1 392 ? 116.331 16.205 24.506 1.00 7.93 392 SER B O 1
ATOM 5953 N N . GLN B 1 393 ? 117.311 14.718 25.886 1.00 7.78 393 GLN B N 1
ATOM 5954 C CA . GLN B 1 393 ? 118.581 14.739 25.174 1.00 7.65 393 GLN B CA 1
ATOM 5955 C C . GLN B 1 393 ? 118.470 14.090 23.797 1.00 8.36 393 GLN B C 1
ATOM 5956 O O . GLN B 1 393 ? 119.058 14.575 22.830 1.00 8.42 393 GLN B O 1
ATOM 5962 N N . VAL B 1 394 ? 117.708 13.005 23.701 1.00 7.38 394 VAL B N 1
ATOM 5963 C CA . VAL B 1 394 ? 117.523 12.338 22.417 1.00 7.60 394 VAL B CA 1
ATOM 5964 C C . VAL B 1 394 ? 116.736 13.255 21.477 1.00 7.34 394 VAL B C 1
ATOM 5965 O O . VAL B 1 394 ? 117.064 13.383 20.295 1.00 6.31 394 VAL B O 1
ATOM 5969 N N . ARG B 1 395 ? 115.705 13.901 22.012 1.00 6.44 395 ARG B N 1
ATOM 5970 C CA . ARG B 1 395 ? 114.893 14.825 21.234 1.00 7.25 395 ARG B CA 1
ATOM 5971 C C . ARG B 1 395 ? 115.793 15.918 20.654 1.00 7.09 395 ARG B C 1
ATOM 5972 O O . ARG B 1 395 ? 115.713 16.238 19.465 1.00 8.14 395 ARG B O 1
ATOM 5980 N N . ALA B 1 396 ? 116.659 16.482 21.491 1.00 7.44 396 ALA B N 1
ATOM 5981 C CA . ALA B 1 396 ? 117.568 17.533 21.047 1.00 8.05 396 ALA B CA 1
ATOM 5982 C C . ALA B 1 396 ? 118.502 17.022 19.951 1.00 8.20 396 ALA B C 1
ATOM 5983 O O . ALA B 1 396 ? 118.805 17.744 18.999 1.00 8.61 396 ALA B O 1
ATOM 5985 N N . ALA B 1 397 ? 118.960 15.780 20.081 1.00 6.99 397 ALA B N 1
ATOM 5986 C CA . ALA B 1 397 ? 119.853 15.196 19.082 1.00 7.42 397 ALA B CA 1
ATOM 5987 C C . ALA B 1 397 ? 119.160 15.068 17.729 1.00 7.09 397 ALA B C 1
ATOM 5988 O O . ALA B 1 397 ? 119.751 15.363 16.691 1.00 7.59 397 ALA B O 1
ATOM 5990 N N . LEU B 1 398 ? 117.906 14.627 17.743 1.00 6.90 398 LEU B N 1
ATOM 5991 C CA . LEU B 1 398 ? 117.158 14.468 16.505 1.00 7.53 398 LEU B CA 1
ATOM 5992 C C . LEU B 1 398 ? 116.997 15.817 15.809 1.00 7.52 398 LEU B C 1
ATOM 5993 O O . LEU B 1 398 ? 117.188 15.928 14.598 1.00 8.19 398 LEU B O 1
ATOM 5998 N N . ASN B 1 399 ? 116.663 16.849 16.578 1.00 7.15 399 ASN B N 1
ATOM 5999 C CA . ASN B 1 399 ? 116.479 18.177 16.002 1.00 6.88 399 ASN B CA 1
ATOM 6000 C C . ASN B 1 399 ? 117.774 18.810 15.513 1.00 8.73 399 ASN B C 1
ATOM 6001 O O . ASN B 1 399 ? 117.806 19.421 14.448 1.00 9.15 399 ASN B O 1
ATOM 6006 N N . ALA B 1 400 ? 118.844 18.660 16.288 1.00 7.97 400 ALA B N 1
ATOM 6007 C CA . ALA B 1 400 ? 120.128 19.247 15.926 1.00 8.49 400 ALA B CA 1
ATOM 6008 C C . ALA B 1 400 ? 120.761 18.615 14.695 1.00 9.09 400 ALA B C 1
ATOM 6009 O O . ALA B 1 400 ? 121.610 19.231 14.050 1.00 9.69 400 ALA B O 1
ATOM 6011 N N . THR B 1 401 ? 120.349 17.395 14.362 1.00 8.23 401 THR B N 1
ATOM 6012 C CA . THR B 1 401 ? 120.931 16.690 13.227 1.00 8.12 401 THR B CA 1
ATOM 6013 C C . THR B 1 401 ? 119.994 16.473 12.046 1.00 8.01 401 THR B C 1
ATOM 6014 O O . THR B 1 401 ? 120.364 15.822 11.070 1.00 9.16 401 THR B O 1
ATOM 6018 N N . ALA B 1 402 ? 118.783 17.010 12.133 1.00 7.85 402 ALA B N 1
ATOM 6019 C CA . ALA B 1 402 ? 117.828 16.878 11.039 1.00 7.63 402 ALA B CA 1
ATOM 6020 C C . ALA B 1 402 ? 118.373 17.630 9.826 1.00 8.44 402 ALA B C 1
ATOM 6021 O O . ALA B 1 402 ? 119.063 18.643 9.975 1.00 9.63 402 ALA B O 1
ATOM 6023 N N . ASP B 1 403 ? 118.077 17.130 8.630 1.00 9.40 403 ASP B N 1
ATOM 6024 C CA . ASP B 1 403 ? 118.528 17.784 7.406 1.00 9.45 403 ASP B CA 1
ATOM 6025 C C . ASP B 1 403 ? 117.566 18.922 7.086 1.00 9.57 403 ASP B C 1
ATOM 6026 O O . ASP B 1 403 ? 116.401 18.693 6.771 1.00 9.28 403 ASP B O 1
ATOM 6031 N N . ASP B 1 404 ? 118.066 20.148 7.176 1.00 10.39 404 ASP B N 1
ATOM 6032 C CA . ASP B 1 404 ? 117.268 21.343 6.927 1.00 10.53 404 ASP B CA 1
ATOM 6033 C C . ASP B 1 404 ? 116.559 21.287 5.572 1.00 11.23 404 ASP B C 1
ATOM 6034 O O . ASP B 1 404 ? 117.185 21.030 4.541 1.00 12.74 404 ASP B O 1
ATOM 6039 N N . LEU B 1 405 ? 115.246 21.510 5.587 1.00 11.21 405 LEU B N 1
ATOM 6040 C CA . LEU B 1 405 ? 114.438 21.493 4.370 1.00 12.18 405 LEU B CA 1
ATOM 6041 C C . LEU B 1 405 ? 113.799 22.859 4.171 1.00 13.52 405 LEU B C 1
ATOM 6042 O O . LEU B 1 405 ? 113.876 23.720 5.045 1.00 12.73 405 LEU B O 1
ATOM 6047 N N . SER B 1 406 ? 113.162 23.049 3.019 1.00 15.43 406 SER B N 1
ATOM 6048 C CA . SER B 1 406 ? 112.490 24.309 2.717 1.00 16.90 406 SER B CA 1
ATOM 6049 C C . SER B 1 406 ? 113.437 25.488 2.939 1.00 18.32 406 SER B C 1
ATOM 6050 O O . SER B 1 406 ? 114.621 25.414 2.603 1.00 20.11 406 SER B O 1
ATOM 6053 N N . VAL B 1 407 ? 112.920 26.574 3.504 1.00 18.86 407 VAL B N 1
ATOM 6054 C CA . VAL B 1 407 ? 113.745 27.748 3.762 1.00 19.13 407 VAL B CA 1
ATOM 6055 C C . VAL B 1 407 ? 114.790 27.440 4.829 1.00 19.36 407 VAL B C 1
ATOM 6056 O O . VAL B 1 407 ? 114.600 26.554 5.664 1.00 17.20 407 VAL B O 1
ATOM 6060 N N . ALA B 1 408 ? 115.897 28.174 4.797 1.00 19.19 408 ALA B N 1
ATOM 6061 C CA . ALA B 1 408 ? 116.973 27.973 5.758 1.00 20.00 408 ALA B CA 1
ATOM 6062 C C . ALA B 1 408 ? 116.486 28.134 7.194 1.00 19.25 408 ALA B C 1
ATOM 6063 O O . ALA B 1 408 ? 115.750 29.070 7.512 1.00 20.49 408 ALA B O 1
ATOM 6065 N N . GLY B 1 409 ? 116.903 27.213 8.056 1.00 18.04 409 GLY B N 1
ATOM 6066 C CA . GLY B 1 409 ? 116.518 27.264 9.452 1.00 15.44 409 GLY B CA 1
ATOM 6067 C C . GLY B 1 409 ? 115.193 26.588 9.739 1.00 13.96 409 GLY B C 1
ATOM 6068 O O . GLY B 1 409 ? 114.542 26.059 8.840 1.00 14.37 409 GLY B O 1
ATOM 6069 N N . ARG B 1 410 ? 114.789 26.603 11.001 1.00 13.16 410 ARG B N 1
ATOM 6070 C CA . ARG B 1 410 ? 113.529 25.989 11.383 1.00 12.53 410 ARG B CA 1
ATOM 6071 C C . ARG B 1 410 ? 112.364 26.741 10.753 1.00 12.41 410 ARG B C 1
ATOM 6072 O O . ARG B 1 410 ? 112.336 27.972 10.757 1.00 13.68 410 ARG B O 1
ATOM 6080 N N . ASP B 1 411 ? 111.415 26.005 10.188 1.00 10.42 411 ASP B N 1
ATOM 6081 C CA . ASP B 1 411 ? 110.234 26.635 9.615 1.00 9.18 411 ASP B CA 1
ATOM 6082 C C . ASP B 1 411 ? 108.998 25.864 10.068 1.00 9.09 411 ASP B C 1
ATOM 6083 O O . ASP B 1 411 ? 109.100 24.722 10.522 1.00 10.31 411 ASP B O 1
ATOM 6088 N N . ASN B 1 412 ? 107.834 26.494 9.963 1.00 9.62 412 ASN B N 1
ATOM 6089 C CA . ASN B 1 412 ? 106.587 25.882 10.407 1.00 9.05 412 ASN B CA 1
ATOM 6090 C C . ASN B 1 412 ? 106.112 24.703 9.570 1.00 7.96 412 ASN B C 1
ATOM 6091 O O . ASN B 1 412 ? 105.282 23.908 10.024 1.00 8.43 412 ASN B O 1
ATOM 6096 N N . GLN B 1 413 ? 106.631 24.590 8.352 1.00 7.89 413 GLN B N 1
ATOM 6097 C CA . GLN B 1 413 ? 106.239 23.508 7.461 1.00 8.03 413 GLN B CA 1
ATOM 6098 C C . GLN B 1 413 ? 106.996 22.206 7.713 1.00 8.25 413 GLN B C 1
ATOM 6099 O O . GLN B 1 413 ? 106.395 21.130 7.756 1.00 8.07 413 GLN B O 1
ATOM 6105 N N . THR B 1 414 ? 108.306 22.313 7.904 1.00 7.63 414 THR B N 1
ATOM 6106 C CA . THR B 1 414 ? 109.140 21.132 8.088 1.00 8.38 414 THR B CA 1
ATOM 6107 C C . THR B 1 414 ? 109.936 21.068 9.388 1.00 8.61 414 THR B C 1
ATOM 6108 O O . THR B 1 414 ? 110.701 20.125 9.595 1.00 7.19 414 THR B O 1
ATOM 6112 N N . GLY B 1 415 ? 109.754 22.051 10.264 1.00 8.04 415 GLY B N 1
ATOM 6113 C CA . GLY B 1 415 ? 110.489 22.056 11.519 1.00 9.95 415 GLY B CA 1
ATOM 6114 C C . GLY B 1 415 ? 111.973 22.189 11.238 1.00 8.78 415 GLY B C 1
ATOM 6115 O O . GLY B 1 415 ? 112.376 22.992 10.395 1.00 9.81 415 GLY B O 1
ATOM 6116 N N . TYR B 1 416 ? 112.793 21.405 11.934 1.00 8.00 416 TYR B N 1
ATOM 6117 C CA . TYR B 1 416 ? 114.233 21.450 11.719 1.00 8.75 416 TYR B CA 1
ATOM 6118 C C . TYR B 1 416 ? 114.640 20.681 10.467 1.00 8.59 416 TYR B C 1
ATOM 6119 O O . TYR B 1 416 ? 115.789 20.754 10.033 1.00 10.06 416 TYR B O 1
ATOM 6128 N N . GLY B 1 417 ? 113.697 19.947 9.886 1.00 9.01 417 GLY B N 1
ATOM 6129 C CA . GLY B 1 417 ? 114.001 19.209 8.674 1.00 8.38 417 GLY B CA 1
ATOM 6130 C C . GLY B 1 417 ? 113.746 17.718 8.735 1.00 7.67 417 GLY B C 1
ATOM 6131 O O . GLY B 1 417 ? 113.017 17.233 9.602 1.00 7.93 417 GLY B O 1
ATOM 6132 N N . MET B 1 418 ? 114.357 16.992 7.804 1.00 7.84 418 MET B N 1
ATOM 6133 C CA . MET B 1 418 ? 114.196 15.547 7.717 1.00 8.24 418 MET B CA 1
ATOM 6134 C C . MET B 1 418 ? 115.020 14.804 8.762 1.00 7.68 418 MET B C 1
ATOM 6135 O O . MET B 1 418 ? 116.230 15.003 8.863 1.00 8.34 418 MET B O 1
ATOM 6140 N N . ILE B 1 419 ? 114.366 13.946 9.538 1.00 6.87 419 ILE B N 1
ATOM 6141 C CA . ILE B 1 419 ? 115.083 13.182 10.547 1.00 8.22 419 ILE B CA 1
ATOM 6142 C C . ILE B 1 419 ? 116.203 12.393 9.861 1.00 8.04 419 ILE B C 1
ATOM 6143 O O . ILE B 1 419 ? 116.040 11.896 8.740 1.00 8.17 419 ILE B O 1
ATOM 6148 N N . ASN B 1 420 ? 117.341 12.289 10.543 1.00 7.44 420 ASN B N 1
ATOM 6149 C CA . ASN B 1 420 ? 118.526 11.612 10.020 1.00 7.43 420 ASN B CA 1
ATOM 6150 C C . ASN B 1 420 ? 119.094 10.705 11.117 1.00 7.96 420 ASN B C 1
ATOM 6151 O O . ASN B 1 420 ? 119.750 11.176 12.044 1.00 8.20 420 ASN B O 1
ATOM 6156 N N . ALA B 1 421 ? 118.854 9.404 10.997 1.00 7.20 421 ALA B N 1
ATOM 6157 C CA . ALA B 1 421 ? 119.302 8.441 12.001 1.00 7.28 421 ALA B CA 1
ATOM 6158 C C . ALA B 1 421 ? 120.805 8.395 12.230 1.00 8.46 421 ALA B C 1
ATOM 6159 O O . ALA B 1 421 ? 121.267 8.423 13.373 1.00 8.70 421 ALA B O 1
ATOM 6161 N N . VAL B 1 422 ? 121.567 8.308 11.148 1.00 8.13 422 VAL B N 1
ATOM 6162 C CA . VAL B 1 422 ? 123.017 8.235 11.260 1.00 8.78 422 VAL B CA 1
ATOM 6163 C C . VAL B 1 422 ? 123.613 9.478 11.922 1.00 8.79 422 VAL B C 1
ATOM 6164 O O . VAL B 1 422 ? 124.482 9.367 12.791 1.00 9.28 422 VAL B O 1
ATOM 6168 N N . ALA B 1 423 ? 123.142 10.657 11.528 1.00 7.67 423 ALA B N 1
ATOM 6169 C CA . ALA B 1 423 ? 123.656 11.900 12.100 1.00 7.40 423 ALA B CA 1
ATOM 6170 C C . ALA B 1 423 ? 123.283 12.047 13.573 1.00 8.14 423 ALA B C 1
ATOM 6171 O O . ALA B 1 423 ? 124.089 12.508 14.378 1.00 8.39 423 ALA B O 1
ATOM 6173 N N . ALA B 1 424 ? 122.064 11.655 13.927 1.00 6.60 424 ALA B N 1
ATOM 6174 C CA . ALA B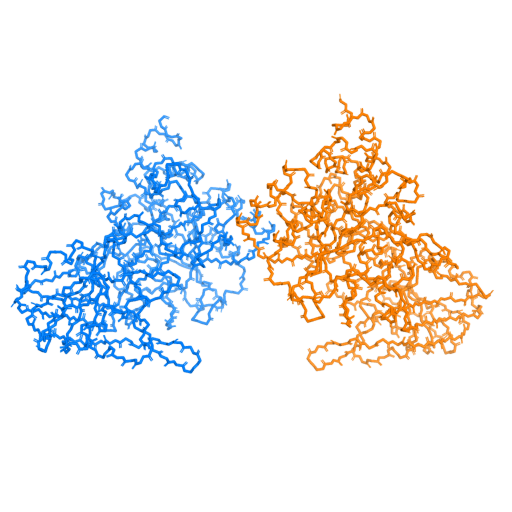 1 424 ? 121.609 11.748 15.310 1.00 7.67 424 ALA B CA 1
ATOM 6175 C C . ALA B 1 424 ? 122.452 10.824 16.186 1.00 7.67 424 ALA B C 1
ATOM 6176 O O . ALA B 1 424 ? 122.828 11.178 17.307 1.00 7.82 424 ALA B O 1
ATOM 6178 N N . LYS B 1 425 ? 122.754 9.639 15.668 1.00 8.43 425 LYS B N 1
ATOM 6179 C CA . LYS B 1 425 ? 123.558 8.679 16.409 1.00 9.15 425 LYS B CA 1
ATOM 6180 C C . LYS B 1 425 ? 124.970 9.240 16.607 1.00 9.67 425 LYS B C 1
ATOM 6181 O O . LYS B 1 425 ? 125.548 9.102 17.685 1.00 9.45 425 LYS B O 1
ATOM 6187 N N . ALA B 1 426 ? 125.516 9.895 15.583 1.00 9.13 426 ALA B N 1
ATOM 6188 C CA . ALA B 1 426 ? 126.854 10.483 15.681 1.00 9.96 426 ALA B CA 1
ATOM 6189 C C . ALA B 1 426 ? 126.894 11.592 16.735 1.00 9.56 426 ALA B C 1
ATOM 6190 O O . ALA B 1 426 ? 127.900 11.773 17.423 1.00 10.39 426 ALA B O 1
ATOM 6192 N N . TYR B 1 427 ? 125.801 12.336 16.847 1.00 8.56 427 TYR B N 1
ATOM 6193 C CA . TYR B 1 427 ? 125.688 13.412 17.825 1.00 8.84 427 TYR B CA 1
ATOM 6194 C C . TYR B 1 427 ? 125.789 12.822 19.232 1.00 8.98 427 TYR B C 1
ATOM 6195 O O . TYR B 1 427 ? 126.579 13.285 20.057 1.00 8.98 427 TYR B O 1
ATOM 6204 N N . LEU B 1 428 ? 125.001 11.786 19.500 1.00 7.34 428 LEU B N 1
ATOM 6205 C CA . LEU B 1 428 ? 125.012 11.152 20.812 1.00 8.42 428 LEU B CA 1
ATOM 6206 C C . LEU B 1 428 ? 126.293 10.358 21.079 1.00 9.13 428 LEU B C 1
ATOM 6207 O O . LEU B 1 428 ? 126.656 10.131 22.234 1.00 9.17 428 LEU B O 1
ATOM 6212 N N . ASP B 1 429 ? 126.982 9.941 20.018 1.00 9.01 429 ASP B N 1
ATOM 6213 C CA . ASP B 1 429 ? 128.243 9.216 20.178 1.00 9.21 429 ASP B CA 1
ATOM 6214 C C . ASP B 1 429 ? 129.259 10.137 20.850 1.00 9.62 429 ASP B C 1
ATOM 6215 O O . ASP B 1 429 ? 130.113 9.677 21.613 1.00 9.88 429 ASP B O 1
ATOM 6220 N N . GLU B 1 430 ? 129.181 11.433 20.557 1.00 9.04 430 GLU B N 1
ATOM 6221 C CA . GLU B 1 430 ? 130.104 12.377 21.171 1.00 10.71 430 GLU B CA 1
ATOM 6222 C C . GLU B 1 430 ? 129.766 12.471 22.655 1.00 10.72 430 GLU B C 1
ATOM 6223 O O . GLU B 1 430 ? 130.649 12.373 23.504 1.00 11.22 430 GLU B O 1
ATOM 6229 N N . SER B 1 431 ? 128.483 12.659 22.956 1.00 8.74 431 SER B N 1
ATOM 6230 C CA . SER B 1 431 ? 127.993 12.722 24.334 1.00 9.25 431 SER B CA 1
ATOM 6231 C C . SER B 1 431 ? 126.485 12.917 24.288 1.00 9.04 431 SER B C 1
ATOM 6232 O O . SER B 1 431 ? 125.924 13.196 23.229 1.00 8.66 431 SER B O 1
ATOM 6235 N N . CYS B 1 432 ? 125.822 12.772 25.428 1.00 8.36 432 CYS B N 1
ATOM 6236 C CA . CYS B 1 432 ? 124.375 12.947 25.458 1.00 8.14 432 CYS B CA 1
ATOM 6237 C C . CYS B 1 432 ? 123.954 14.369 25.093 1.00 8.53 432 CYS B C 1
ATOM 6238 O O . CYS B 1 432 ? 122.792 14.605 24.766 1.00 9.74 432 CYS B O 1
ATOM 6241 N N . THR B 1 433 ? 124.892 15.312 25.153 1.00 9.87 433 THR B N 1
ATOM 6242 C CA . THR B 1 433 ? 124.597 16.699 24.801 1.00 10.43 433 THR B CA 1
ATOM 6243 C C . THR B 1 433 ? 125.242 17.069 23.463 1.00 10.23 433 THR B C 1
ATOM 6244 O O . THR B 1 433 ? 125.239 18.233 23.056 1.00 12.06 433 THR B O 1
ATOM 6248 N N . GLY B 1 434 ? 125.790 16.065 22.783 1.00 10.38 434 GLY B N 1
ATOM 6249 C CA . GLY B 1 434 ? 126.414 16.285 21.490 1.00 13.11 434 GLY B CA 1
ATOM 6250 C C . GLY B 1 434 ? 127.751 16.993 21.561 1.00 15.23 434 GLY B C 1
ATOM 6251 O O . GLY B 1 434 ? 128.402 16.980 22.604 1.00 16.26 434 GLY B O 1
ATOM 6252 N N . PRO B 1 435 ? 128.199 17.609 20.457 1.00 17.97 435 PRO B N 1
ATOM 6253 C CA . PRO B 1 435 ? 129.481 18.320 20.440 1.00 21.40 435 PRO B CA 1
ATOM 6254 C C . PRO B 1 435 ? 129.465 19.546 21.350 1.00 23.59 435 PRO B C 1
ATOM 6255 O O . PRO B 1 435 ? 128.428 20.183 21.529 1.00 24.71 435 PRO B O 1
ATOM 6259 N N . THR B 1 436 ? 130.619 19.869 21.924 1.00 27.18 436 THR B N 1
ATOM 6260 C CA . THR B 1 436 ? 130.730 21.014 22.820 1.00 29.97 436 THR B CA 1
ATOM 6261 C C . THR B 1 436 ? 131.184 22.272 22.082 1.00 31.00 436 THR B C 1
ATOM 6262 O O . THR B 1 436 ? 132.206 22.861 22.496 1.00 32.69 436 THR B O 1
#

CATH classification: 3.40.50.200 (+1 more: 3.50.30.30)

Radius of gyration: 33.15 Å; Cα contacts (8 Å, |Δi|>4): 2603; chains: 2; bounding box: 81×74×93 Å

Secondary structure (DSSP, 8-state):
-B---HHHHHTT-SSS--TTGGG-EEEEEES---TTSTTTTTSEEEE---TTS--TT---SS--HHHHHHHHHHPPPSSSB---SS-SS-SEEEEEE-EETTEE--SS-HHHHHHHHHHTT--SEEEE---BS--BHHHHHHHHHHHHTT-EEEEE--SSSSSB--BTTTSTTEEEEEEE-TT-PBPTTS---TTEEEEEE-SSEEEE-STT-EEEEEEEETTEE-GGG--EEPEEEEEETTEEEE-----EEEEEEEEEEEETTEEE----TTEEEEEE--S-SSSS-THHHHHHHHHHTT-SEEEEE--TTS-S----EEE-TT----S-EEEE-HHHHHHHHTTTTSEEEEEEEEEESEEEE-SHHHHHHHHHHHHHHHHHH-TTS-HHHHHHHHHHHSB--SSSS-BTTTBT-B--HHHHHHHHHH-TT--/-EE--HHHHHTTTTTS--TTGGG-EEEEEES---TTSTTTTTSEEEE---TTS--TT---SS--HHHHHHHHHH---SSSEE--SS-SS-SEEEEEE-EETTEE--SS-HHHHHHHHHHTT--SEEEE---BS--BHHHHHHHHHHHHTT-EEEEE--SSSSSB--BTTTSTTEEEEEEE-TT-PBPTTS---TTEEEEEE-SSEEEE-STT-EEEEEEEETTEE-GGG--EEPEEEEEETTEEEE-----EEEEEEEEEEEETTEEE----TTEEEEEE--S-SSSS-THHHHHHHHHHTT-SEEEEE--TTS-S----EEE-TT----S-EEEE-HHHHHHHHTTTTSEEEEEEEEEESEEEE-SHHHHHHHHHHHHHHHHTT-TTS-HHHHHHHHHHHSB--SSSS-BTTTBT-B--HHHHHHHHHH-TT---